Protein AF-0000000087742527 (afdb_homodimer)

Solvent-accessible surface area (backbone atoms only — not comparable to full-atom values): 56349 Å² total; per-residue (Å²): 127,82,75,55,84,71,40,63,59,48,49,51,42,50,50,46,51,50,51,46,53,52,47,48,52,54,43,45,52,48,31,43,51,44,29,52,49,34,41,52,62,40,47,57,54,36,25,46,43,50,27,49,50,53,55,57,61,55,61,76,50,62,66,43,77,45,67,47,99,86,69,42,47,19,33,44,94,41,75,39,49,69,59,50,42,54,51,47,44,52,47,24,70,74,59,66,40,36,42,32,39,27,53,53,53,29,27,70,34,51,58,46,54,39,80,86,79,68,42,63,52,54,67,44,67,64,56,70,68,56,39,50,42,23,42,75,61,63,36,69,46,77,40,80,80,35,72,59,89,88,38,55,23,37,33,21,38,38,52,34,67,34,91,88,63,52,53,54,13,30,31,35,13,31,41,73,41,65,66,56,57,53,50,48,54,50,46,44,49,54,36,50,51,54,44,52,53,52,51,51,55,50,50,54,54,41,51,52,52,41,53,54,49,51,54,52,49,49,50,49,35,51,48,36,41,34,43,47,67,19,36,53,52,68,73,76,59,66,72,48,46,68,36,63,33,65,66,10,50,40,42,44,28,50,50,49,30,50,54,50,48,49,51,51,54,51,52,48,51,53,46,30,51,50,40,34,54,47,16,52,52,37,33,51,45,26,51,52,43,47,53,45,49,52,51,39,51,53,35,40,48,51,41,36,54,38,20,55,52,43,46,51,48,37,51,51,48,51,52,47,51,52,52,44,50,53,39,48,51,52,37,50,53,32,38,52,50,42,53,52,32,38,55,52,27,51,54,25,48,51,51,37,53,51,48,51,51,50,49,53,54,48,50,52,53,49,55,53,51,48,52,51,48,52,52,49,48,52,49,47,50,52,48,41,49,52,40,41,52,36,27,49,49,33,34,51,44,17,51,51,39,27,50,52,17,51,52,42,32,51,54,17,56,72,55,48,86,80,12,52,70,52,27,54,50,19,52,51,43,27,52,46,18,51,51,37,28,52,36,21,51,51,41,42,55,49,36,55,52,47,51,55,50,45,53,52,47,53,52,51,50,53,51,48,52,51,50,50,54,50,47,54,52,52,51,55,53,36,52,54,30,48,51,49,31,53,51,25,45,52,50,43,48,54,35,41,50,51,39,49,53,36,47,53,53,44,52,53,46,50,54,52,49,54,52,45,39,51,51,52,44,51,42,23,51,50,36,39,51,34,33,52,52,36,51,54,40,49,52,54,41,51,54,45,31,51,51,42,32,50,50,17,51,51,39,34,50,50,21,51,52,49,48,59,64,51,62,53,42,42,73,48,83,128,128,79,75,55,76,74,39,63,60,48,51,52,42,50,51,46,51,49,52,46,52,50,48,47,53,52,40,44,53,49,31,43,54,44,29,52,49,35,42,51,60,40,49,57,54,37,26,47,44,50,26,50,48,52,55,57,59,54,61,74,50,61,66,42,75,47,65,49,97,86,67,43,47,22,32,45,94,39,77,40,50,68,58,49,41,53,51,47,43,53,47,24,71,73,61,67,39,37,41,31,37,27,51,53,53,29,28,67,35,52,57,48,56,39,80,88,80,69,40,63,52,55,66,42,68,62,55,69,68,56,39,50,42,22,40,73,60,64,35,68,45,77,40,79,82,37,71,58,89,87,38,53,22,35,34,21,38,38,55,36,68,32,92,87,64,50,53,53,12,29,31,35,13,31,40,74,42,66,65,56,56,53,51,47,53,49,44,45,48,54,34,48,51,56,43,51,54,52,51,49,55,50,50,54,53,41,51,52,53,43,53,54,50,50,53,52,49,50,49,50,34,50,49,36,40,35,43,46,65,19,36,53,53,67,73,76,59,65,72,51,46,67,37,63,33,65,66,10,49,40,42,43,27,49,48,50,29,50,54,51,47,49,52,51,53,51,51,50,51,53,48,29,51,51,40,34,52,48,16,52,51,38,34,52,45,26,52,52,43,48,53,44,48,50,52,38,52,52,36,40,48,51,43,37,54,39,20,54,52,43,44,52,48,39,50,51,47,53,54,48,51,50,53,44,48,53,38,48,50,53,37,51,53,34,37,53,49,41,54,52,33,35,55,52,26,51,54,27,48,52,51,36,52,50,48,50,51,52,48,53,53,50,51,53,53,50,54,53,52,50,50,51,47,53,52,49,50,50,50,47,50,54,49,41,51,51,39,42,51,35,28,50,50,34,32,51,44,17,49,51,40,27,50,52,17,50,52,42,30,51,53,16,59,72,53,47,88,82,12,54,71,52,26,53,51,19,50,51,42,27,53,44,18,50,51,36,28,52,36,22,52,51,41,42,54,51,37,54,51,47,51,54,52,45,52,54,46,54,52,50,51,54,50,48,54,54,51,50,53,51,45,54,54,50,53,54,53,36,50,53,30,48,52,49,32,54,52,24,44,53,50,42,49,54,34,40,50,52,40,49,54,36,45,54,50,43,52,53,46,51,54,52,49,54,53,46,42,52,51,50,45,52,43,24,52,50,36,40,51,33,33,53,51,36,50,54,44,49,52,55,42,49,53,44,31,50,52,43,33,50,49,16,50,51,38,33,50,50,21,50,53,48,48,58,64,52,61,53,42,41,73,48,82,128

Sequence (1148 aa):
MKKSKFSFIGKLCGTALLMLIAMSIIVTAVGVSMVKKAYYDSFAEELHISALQVSEMASQWSGDWSLNSDNELMKGDVAIHDIFQSQLDSLSEKTGISYTVFFQNVRKITTLTDADTGLRMEGTTASEAVTSTVISGGSEYLSTDLEIGGNSWYAYYLPIRNSDGSVVGMIFAGRSTEDVESNLSSAAMKMNAVSAVVLLISFIIGLTMLLVSKKIVKDVVSGLEKLGNGDLSASFDSKNISRKDEFGDIVRSADGLKNKLNEVISATLALSGEVTKSGDSLSTSAQTASHVSTQVAEAVGDISKGAVSQAESVETSASNTNEMGDSIDEIGVSVEDLSSATTQMLTAAKRTVEALDGLMEQNKTVMASMLDIDAQIKATNNAVKKIADASHSITEISSQTNLLSLNASIEAARAGDYGKGFGVVANEIGLLAQQSSTAATTINEIVEDLVTDSTKSMEIIEELNAAFNEQSSQLTSTKSDMDGVVTGVNSVEQNTQTISDKVNMLNSSKAQLIDLIAELSAISQQNAASTEETNASMEELNATFALISNSASDLKDLADSLNQKMNFFQLAAEMKKSKFSFIGKLCGTALLMLIAMSIIVTAVGVSMVKKAYYDSFAEELHISALQVSEMASQWSGDWSLNSDNELMKGDVAIHDIFQSQLDSLSEKTGISYTVFFQNVRKITTLTDADTGLRMEGTTASEAVTSTVISGGSEYLSTDLEIGGNSWYAYYLPIRNSDGSVVGMIFAGRSTEDVESNLSSAAMKMNAVSAVVLLISFIIGLTMLLVSKKIVKDVVSGLEKLGNGDLSASFDSKNISRKDEFGDIVRSADGLKNKLNEVISATLALSGEVTKSGDSLSTSAQTASHVSTQVAEAVGDISKGAVSQAESVETSASNTNEMGDSIDEIGVSVEDLSSATTQMLTAAKRTVEALDGLMEQNKTVMASMLDIDAQIKATNNAVKKIADASHSITEISSQTNLLSLNASIEAARAGDYGKGFGVVANEIGLLAQQSSTAATTINEIVEDLVTDSTKSMEIIEELNAAFNEQSSQLTSTKSDMDGVVTGVNSVEQNTQTISDKVNMLNSSKAQLIDLIAELSAISQQNAASTEETNASMEELNATFALISNSASDLKDLADSLNQKMNFFQLAAE

Organism: Butyrivibrio fibrisolvens (NCBI:txid831)

pLDDT: mean 88.54, std 6.33, range [32.31, 97.75]

Structure (mmCIF, N/CA/C/O backbone):
data_AF-0000000087742527-model_v1
#
loop_
_entity.id
_entity.type
_entity.pdbx_description
1 polymer 'Methyl-accepting chemotaxis protein'
#
loop_
_atom_site.group_PDB
_atom_site.id
_atom_site.type_symbol
_atom_site.label_atom_id
_atom_site.label_alt_id
_atom_site.label_comp_id
_atom_site.label_asym_id
_atom_site.label_entity_id
_atom_site.label_seq_id
_atom_site.pdbx_PDB_ins_code
_atom_site.Cartn_x
_atom_site.Cartn_y
_atom_site.Cartn_z
_atom_site.occupancy
_atom_site.B_iso_or_equiv
_atom_site.auth_seq_id
_atom_site.auth_comp_id
_atom_site.auth_asym_id
_atom_site.auth_atom_id
_atom_site.pdbx_PDB_model_num
ATOM 1 N N . MET A 1 1 ? -2.779 -48.438 -42.188 1 32.31 1 MET A N 1
ATOM 2 C CA . MET A 1 1 ? -2.35 -49.594 -41.406 1 32.31 1 MET A CA 1
ATOM 3 C C . MET A 1 1 ? -2.117 -50.812 -42.312 1 32.31 1 MET A C 1
ATOM 5 O O . MET A 1 1 ? -3.07 -51.406 -42.781 1 32.31 1 MET A O 1
ATOM 9 N N . LYS A 1 2 ? -1.228 -50.781 -43 1 47.94 2 LYS A N 1
ATOM 10 C CA . LYS A 1 2 ? -1.07 -51.781 -44.062 1 47.94 2 LYS A CA 1
ATOM 11 C C . LYS A 1 2 ? -1.032 -53.188 -43.469 1 47.94 2 LYS A C 1
ATOM 13 O O . LYS A 1 2 ? -0.239 -53.5 -42.594 1 47.94 2 LYS A O 1
ATOM 18 N N . LYS A 1 3 ? -2.061 -53.75 -43.656 1 49.91 3 LYS A N 1
ATOM 19 C CA . LYS A 1 3 ? -2.504 -55.094 -43.312 1 49.91 3 LYS A CA 1
ATOM 20 C C . LYS A 1 3 ? -1.356 -56.094 -43.406 1 49.91 3 LYS A C 1
ATOM 22 O O . LYS A 1 3 ? -0.733 -56.219 -44.469 1 49.91 3 LYS A O 1
ATOM 27 N N . SER A 1 4 ? -0.722 -56.375 -42.312 1 52.97 4 SER A N 1
ATOM 28 C CA . SER A 1 4 ? 0.353 -57.344 -42.25 1 52.97 4 SER A CA 1
ATOM 29 C C . SER A 1 4 ? -0.101 -58.688 -42.812 1 52.97 4 SER A C 1
ATOM 31 O O . SER A 1 4 ? -1.117 -59.25 -42.406 1 52.97 4 SER A O 1
ATOM 33 N N . LYS A 1 5 ? 0.289 -59.125 -43.906 1 60.75 5 LYS A N 1
ATOM 34 C CA . LYS A 1 5 ? -0.158 -60.281 -44.656 1 60.75 5 LYS A CA 1
ATOM 35 C C . LYS A 1 5 ? -0.026 -61.562 -43.844 1 60.75 5 LYS A C 1
ATOM 37 O O . LYS A 1 5 ? -1.002 -62.281 -43.688 1 60.75 5 LYS A O 1
ATOM 42 N N . PHE A 1 6 ? 1.29 -62.062 -43.5 1 69.88 6 PHE A N 1
ATOM 43 C CA . PHE A 1 6 ? 1.353 -63.375 -42.875 1 69.88 6 PHE A CA 1
ATOM 44 C C . PHE A 1 6 ? 1.895 -63.281 -41.469 1 69.88 6 PHE A C 1
ATOM 46 O O . PHE A 1 6 ? 2.943 -62.688 -41.25 1 69.88 6 PHE A O 1
ATOM 53 N N . SER A 1 7 ? 1.057 -63.562 -40.375 1 82 7 SER A N 1
ATOM 54 C CA . SER A 1 7 ? 1.409 -63.562 -38.969 1 82 7 SER A CA 1
ATOM 55 C C . SER A 1 7 ? 2.559 -64.5 -38.656 1 82 7 SER A C 1
ATOM 57 O O . SER A 1 7 ? 2.809 -65.438 -39.438 1 82 7 SER A O 1
ATOM 59 N N . PHE A 1 8 ? 3.434 -64.125 -37.688 1 83.62 8 PHE A N 1
ATOM 60 C CA . PHE A 1 8 ? 4.516 -65 -37.281 1 83.62 8 PHE A CA 1
ATOM 61 C C . PHE A 1 8 ? 3.977 -66.375 -36.906 1 83.62 8 PHE A C 1
ATOM 63 O O . PHE A 1 8 ? 4.527 -67.375 -37.312 1 83.62 8 PHE A O 1
ATOM 70 N N . ILE A 1 9 ? 2.895 -66.375 -36.25 1 84.19 9 ILE A N 1
ATOM 71 C CA . ILE A 1 9 ? 2.271 -67.625 -35.844 1 84.19 9 ILE A CA 1
ATOM 72 C C . ILE A 1 9 ? 1.68 -68.375 -37.062 1 84.19 9 ILE A C 1
ATOM 74 O O . ILE A 1 9 ? 1.74 -69.562 -37.156 1 84.19 9 ILE A O 1
ATOM 78 N N . GLY A 1 10 ? 1.244 -67.562 -38 1 83.44 10 GLY A N 1
ATOM 79 C CA . GLY A 1 10 ? 0.763 -68.125 -39.219 1 83.44 10 GLY A CA 1
ATOM 80 C C . GLY A 1 10 ? 1.858 -68.812 -40.031 1 83.44 10 GLY A C 1
ATOM 81 O O . GLY A 1 10 ? 1.666 -69.875 -40.562 1 83.44 10 GLY A O 1
ATOM 82 N N . LYS A 1 11 ? 2.984 -68.25 -40.031 1 85.56 11 LYS A N 1
ATOM 83 C CA . LYS A 1 11 ? 4.125 -68.875 -40.719 1 85.56 11 LYS A CA 1
ATOM 84 C C . LYS A 1 11 ? 4.586 -70.125 -40.031 1 85.56 11 LYS A C 1
ATOM 86 O O . LYS A 1 11 ? 4.953 -71.125 -40.719 1 85.56 11 LYS A O 1
ATOM 91 N N . LEU A 1 12 ? 4.508 -70.062 -38.75 1 86 12 LEU A N 1
ATOM 92 C CA . LEU A 1 12 ? 4.91 -71.25 -38 1 86 12 LEU A CA 1
ATOM 93 C C . LEU A 1 12 ? 3.949 -72.375 -38.25 1 86 12 LEU A C 1
ATOM 95 O O . LEU A 1 12 ? 4.379 -73.5 -38.5 1 86 12 LEU A O 1
ATOM 99 N N . CYS A 1 13 ? 2.682 -72.062 -38.25 1 86.56 13 CYS A N 1
ATOM 100 C CA . CYS A 1 13 ? 1.684 -73.125 -38.5 1 86.56 13 CYS A CA 1
ATOM 101 C C . CYS A 1 13 ? 1.785 -73.625 -39.938 1 86.56 13 CYS A C 1
ATOM 103 O O . CYS A 1 13 ? 1.69 -74.812 -40.188 1 86.56 13 CYS A O 1
ATOM 105 N N . GLY A 1 14 ? 2.076 -72.75 -40.844 1 86.25 14 GLY A N 1
ATOM 106 C CA . GLY A 1 14 ? 2.236 -73.125 -42.25 1 86.25 14 GLY A CA 1
ATOM 107 C C . GLY A 1 14 ? 3.445 -74 -42.5 1 86.25 14 GLY A C 1
ATOM 108 O O . GLY A 1 14 ? 3.355 -75 -43.188 1 86.25 14 GLY A O 1
ATOM 109 N N . THR A 1 15 ? 4.5 -73.688 -41.781 1 87.5 15 THR A N 1
ATOM 110 C CA . THR A 1 15 ? 5.715 -74.5 -41.938 1 87.5 15 THR A CA 1
ATOM 111 C C . THR A 1 15 ? 5.531 -75.875 -41.312 1 87.5 15 THR A C 1
ATOM 113 O O . THR A 1 15 ? 6.004 -76.875 -41.875 1 87.5 15 THR A O 1
ATOM 116 N N . ALA A 1 16 ? 4.832 -75.875 -40.219 1 88.38 16 ALA A N 1
ATOM 117 C CA . ALA A 1 16 ? 4.566 -77.188 -39.562 1 88.38 16 ALA A CA 1
ATOM 118 C C . ALA A 1 16 ? 3.719 -78.062 -40.469 1 88.38 16 ALA A C 1
ATOM 120 O O . ALA A 1 16 ? 4.004 -79.25 -40.625 1 88.38 16 ALA A O 1
ATOM 121 N N . LEU A 1 17 ? 2.748 -77.5 -41.125 1 88.94 17 LEU A N 1
ATOM 122 C CA . LEU A 1 17 ? 1.874 -78.25 -42.031 1 88.94 17 LEU A CA 1
ATOM 123 C C . LEU A 1 17 ? 2.633 -78.75 -43.25 1 88.94 17 LEU A C 1
ATOM 125 O O . LEU A 1 17 ? 2.443 -79.875 -43.688 1 88.94 17 LEU A O 1
ATOM 129 N N . LEU A 1 18 ? 3.504 -77.938 -43.719 1 89.81 18 LEU A N 1
ATOM 130 C CA . LEU A 1 18 ? 4.297 -78.312 -44.875 1 89.81 18 LEU A CA 1
ATOM 131 C C . LEU A 1 18 ? 5.23 -79.5 -44.562 1 89.81 18 LEU A C 1
ATOM 133 O O . LEU A 1 18 ? 5.41 -80.375 -45.406 1 89.81 18 LEU A O 1
ATOM 137 N N . MET A 1 19 ? 5.723 -79.438 -43.406 1 89.06 19 MET A N 1
ATOM 138 C CA . MET A 1 19 ? 6.617 -80.5 -43 1 89.06 19 MET A CA 1
ATOM 139 C C . MET A 1 19 ? 5.848 -81.812 -42.812 1 89.06 19 MET A C 1
ATOM 141 O O . MET A 1 19 ? 6.363 -82.875 -43.125 1 89.06 19 MET A O 1
ATOM 145 N N . LEU A 1 20 ? 4.656 -81.688 -42.406 1 91 20 LEU A N 1
ATOM 146 C CA . LEU A 1 20 ? 3.814 -82.875 -42.25 1 91 20 LEU A CA 1
ATOM 147 C C . LEU A 1 20 ? 3.449 -83.5 -43.594 1 91 20 LEU A C 1
ATOM 149 O O . LEU A 1 20 ? 3.477 -84.688 -43.75 1 91 20 LEU A O 1
ATOM 153 N N . ILE A 1 21 ? 3.211 -82.688 -44.562 1 90.38 21 ILE A N 1
ATOM 154 C CA . ILE A 1 21 ? 2.879 -83.125 -45.906 1 90.38 21 ILE A CA 1
ATOM 155 C C . ILE A 1 21 ? 4.102 -83.75 -46.531 1 90.38 21 ILE A C 1
ATOM 157 O O . ILE A 1 21 ? 3.998 -84.812 -47.125 1 90.38 21 ILE A O 1
ATOM 161 N N . ALA A 1 22 ? 5.242 -83.188 -46.312 1 89.69 22 ALA A N 1
ATOM 162 C CA . ALA A 1 22 ? 6.477 -83.75 -46.875 1 89.69 22 ALA A CA 1
ATOM 163 C C . ALA A 1 22 ? 6.781 -85.125 -46.281 1 89.69 22 ALA A C 1
ATOM 165 O O . ALA A 1 22 ? 7.141 -86.062 -47 1 89.69 22 ALA A O 1
ATOM 166 N N . MET A 1 23 ? 6.52 -85.188 -45.062 1 89.56 23 MET A N 1
ATOM 167 C CA . MET A 1 23 ? 6.758 -86.5 -44.375 1 89.56 23 MET A CA 1
ATOM 168 C C . MET A 1 23 ? 5.816 -87.562 -44.906 1 89.56 23 MET A C 1
ATOM 170 O O . MET A 1 23 ? 6.242 -88.688 -45.188 1 89.56 23 MET A O 1
ATOM 174 N N . SER A 1 24 ? 4.574 -87.188 -45.125 1 88.94 24 SER A N 1
ATOM 175 C CA . SER A 1 24 ? 3.572 -88.125 -45.594 1 88.94 24 SER A CA 1
ATOM 176 C C . SER A 1 24 ? 3.91 -88.625 -47 1 88.94 24 SER A C 1
ATOM 178 O O . SER A 1 24 ? 3.877 -89.812 -47.25 1 88.94 24 SER A O 1
ATOM 180 N N . ILE A 1 25 ? 4.422 -87.812 -47.781 1 88.69 25 ILE A N 1
ATOM 181 C CA . ILE A 1 25 ? 4.707 -88.188 -49.188 1 88.69 25 ILE A CA 1
ATOM 182 C C . ILE A 1 25 ? 5.961 -89.062 -49.25 1 88.69 25 ILE A C 1
ATOM 184 O O . ILE A 1 25 ? 5.969 -90.062 -49.906 1 88.69 25 ILE A O 1
ATOM 188 N N . ILE A 1 26 ? 6.953 -88.688 -48.469 1 89.31 26 ILE A N 1
ATOM 189 C CA . ILE A 1 26 ? 8.242 -89.375 -48.562 1 89.31 26 ILE A CA 1
ATOM 190 C C . ILE A 1 26 ? 8.141 -90.75 -47.938 1 89.31 26 ILE A C 1
ATOM 192 O O . ILE A 1 26 ? 8.594 -91.75 -48.531 1 89.31 26 ILE A O 1
ATOM 196 N N . VAL A 1 27 ? 7.434 -90.875 -46.875 1 88.38 27 VAL A N 1
ATOM 197 C CA . VAL A 1 27 ? 7.344 -92.188 -46.188 1 88.38 27 VAL A CA 1
ATOM 198 C C . VAL A 1 27 ? 6.438 -93.125 -46.969 1 88.38 27 VAL A C 1
ATOM 200 O O . VAL A 1 27 ? 6.715 -94.312 -47.062 1 88.38 27 VAL A O 1
ATOM 203 N N . THR A 1 28 ? 5.422 -92.5 -47.625 1 88.12 28 THR A N 1
ATOM 204 C CA . THR A 1 28 ? 4.531 -93.312 -48.438 1 88.12 28 THR A CA 1
ATOM 205 C C . THR A 1 28 ? 5.258 -93.875 -49.688 1 88.12 28 THR A C 1
ATOM 207 O O . THR A 1 28 ? 5.117 -95 -50.031 1 88.12 28 THR A O 1
ATOM 210 N N . ALA A 1 29 ? 6.102 -93.062 -50.188 1 89 29 ALA A N 1
ATOM 211 C CA . ALA A 1 29 ? 6.855 -93.5 -51.375 1 89 29 ALA A CA 1
ATOM 212 C C . ALA A 1 29 ? 7.832 -94.625 -51.031 1 89 29 ALA A C 1
ATOM 214 O O . ALA A 1 29 ? 7.926 -95.562 -51.781 1 89 29 ALA A O 1
ATOM 215 N N . VAL A 1 30 ? 8.414 -94.438 -49.906 1 88.31 30 VAL A N 1
ATOM 216 C CA . VAL A 1 30 ? 9.359 -95.5 -49.469 1 88.31 30 VAL A CA 1
ATOM 217 C C . VAL A 1 30 ? 8.602 -96.75 -49.094 1 88.31 30 VAL A C 1
ATOM 219 O O . VAL A 1 30 ? 9.016 -97.875 -49.469 1 88.31 30 VAL A O 1
ATOM 222 N N . GLY A 1 31 ? 7.434 -96.562 -48.531 1 84.94 31 GLY A N 1
ATOM 223 C CA . GLY A 1 31 ? 6.613 -97.688 -48.156 1 84.94 31 GLY A CA 1
ATOM 224 C C . GLY A 1 31 ? 6.109 -98.5 -49.344 1 84.94 31 GLY A C 1
ATOM 225 O O . GLY A 1 31 ? 6.219 -99.75 -49.375 1 84.94 31 GLY A O 1
ATOM 226 N N . VAL A 1 32 ? 5.762 -97.812 -50.375 1 87.75 32 VAL A N 1
ATOM 227 C CA . VAL A 1 32 ? 5.227 -98.5 -51.562 1 87.75 32 VAL A CA 1
ATOM 228 C C . VAL A 1 32 ? 6.355 -99.188 -52.344 1 87.75 32 VAL A C 1
ATOM 230 O O . VAL A 1 32 ? 6.18 -100.25 -52.844 1 87.75 32 VAL A O 1
ATOM 233 N N . SER A 1 33 ? 7.492 -98.562 -52.281 1 89.5 33 SER A N 1
ATOM 234 C CA . SER A 1 33 ? 8.648 -99.188 -52.969 1 89.5 33 SER A CA 1
ATOM 235 C C . SER A 1 33 ? 9.07 -100.438 -52.281 1 89.5 33 SER A C 1
ATOM 237 O O . SER A 1 33 ? 9.453 -101.438 -52.969 1 89.5 33 SER A O 1
ATOM 239 N N . MET A 1 34 ? 8.852 -100.438 -51.031 1 87.75 34 MET A N 1
ATOM 240 C CA . MET A 1 34 ? 9.219 -101.688 -50.281 1 87.75 34 MET A CA 1
ATOM 241 C C . MET A 1 34 ? 8.203 -102.812 -50.5 1 87.75 34 MET A C 1
ATOM 243 O O . MET A 1 34 ? 8.57 -103.938 -50.562 1 87.75 34 MET A O 1
ATOM 247 N N . VAL A 1 35 ? 6.992 -102.5 -50.781 1 85.38 35 VAL A N 1
ATOM 248 C CA . VAL A 1 35 ? 5.957 -103.5 -51.094 1 85.38 35 VAL A CA 1
ATOM 249 C C . VAL A 1 35 ? 6.215 -104.062 -52.469 1 85.38 35 VAL A C 1
ATOM 251 O O . VAL A 1 35 ? 6.133 -105.312 -52.656 1 85.38 35 VAL A O 1
ATOM 254 N N . LYS A 1 36 ? 6.645 -103.312 -53.312 1 85.81 36 LYS A N 1
ATOM 255 C CA . LYS A 1 36 ? 6.961 -103.75 -54.688 1 85.81 36 LYS A CA 1
ATOM 256 C C . LYS A 1 36 ? 8.148 -104.688 -54.688 1 85.81 36 LYS A C 1
ATOM 258 O O . LYS A 1 36 ? 8.109 -105.75 -55.344 1 85.81 36 LYS A O 1
ATOM 263 N N . LYS A 1 37 ? 9.078 -104.375 -53.938 1 85.94 37 LYS A N 1
ATOM 264 C CA . LYS A 1 37 ? 10.258 -105.188 -53.844 1 85.94 37 LYS A CA 1
ATOM 265 C C . LYS A 1 37 ? 9.914 -106.562 -53.219 1 85.94 37 LYS A C 1
ATOM 267 O O . LYS A 1 37 ? 10.43 -107.625 -53.656 1 85.94 37 LYS A O 1
ATOM 272 N N . ALA A 1 38 ? 9.016 -106.5 -52.312 1 83.75 38 ALA A N 1
ATOM 273 C CA . ALA A 1 38 ? 8.578 -107.75 -51.656 1 83.75 38 ALA A CA 1
ATOM 274 C C . ALA A 1 38 ? 7.898 -108.688 -52.656 1 83.75 38 ALA A C 1
ATOM 276 O O . ALA A 1 38 ? 8.18 -109.875 -52.688 1 83.75 38 ALA A O 1
ATOM 277 N N . TYR A 1 39 ? 7.148 -108.188 -53.531 1 83.5 39 TYR A N 1
ATOM 278 C CA . TYR A 1 39 ? 6.469 -108.938 -54.562 1 83.5 39 TYR A CA 1
ATOM 279 C C . TYR A 1 39 ? 7.461 -109.5 -55.594 1 83.5 39 TYR A C 1
ATOM 281 O O . TYR A 1 39 ? 7.414 -110.625 -55.969 1 83.5 39 TYR A O 1
ATOM 289 N N . TYR A 1 40 ? 8.375 -108.688 -55.938 1 82.81 40 TYR A N 1
ATOM 290 C CA . TYR A 1 40 ? 9.359 -109.062 -56.969 1 82.81 40 TYR A CA 1
ATOM 291 C C . TYR A 1 40 ? 10.219 -110.25 -56.5 1 82.81 40 TYR A C 1
ATOM 293 O O . TYR A 1 40 ? 10.383 -111.25 -57.219 1 82.81 40 TYR A O 1
ATOM 301 N N . ASP A 1 41 ? 10.688 -110.125 -55.281 1 80 41 ASP A N 1
ATOM 302 C CA . ASP A 1 41 ? 11.547 -111.125 -54.719 1 80 41 ASP A CA 1
ATOM 303 C C . ASP A 1 41 ? 10.797 -112.5 -54.625 1 80 41 ASP A C 1
ATOM 305 O O . ASP A 1 41 ? 11.328 -113.562 -54.969 1 80 41 ASP A O 1
ATOM 309 N N . SER A 1 42 ? 9.555 -112.5 -54.344 1 80.56 42 SER A N 1
ATOM 310 C CA . SER A 1 42 ? 8.75 -113.75 -54.156 1 80.56 42 SER A CA 1
ATOM 311 C C . SER A 1 42 ? 8.352 -114.375 -55.469 1 80.56 42 SER A C 1
ATOM 313 O O . SER A 1 42 ? 8.375 -115.562 -55.594 1 80.56 42 SER A O 1
ATOM 315 N N . PHE A 1 43 ? 8.109 -113.562 -56.469 1 83.12 43 PHE A N 1
ATOM 316 C CA . PHE A 1 43 ? 7.699 -114.062 -57.75 1 83.12 43 PHE A CA 1
ATOM 317 C C . PHE A 1 43 ? 8.875 -114.688 -58.469 1 83.12 43 PHE A C 1
ATOM 319 O O . PHE A 1 43 ? 8.711 -115.688 -59.156 1 83.12 43 PHE A O 1
ATOM 326 N N . ALA A 1 44 ? 10.031 -114.188 -58.344 1 83.19 44 ALA A N 1
ATOM 327 C CA . ALA A 1 44 ? 11.227 -114.75 -58.969 1 83.19 44 ALA A CA 1
ATOM 328 C C . ALA A 1 44 ? 11.438 -116.188 -58.531 1 83.19 44 ALA A C 1
ATOM 330 O O . ALA A 1 44 ? 11.688 -117.125 -59.344 1 83.19 44 ALA A O 1
ATOM 331 N N . GLU A 1 45 ? 11.164 -116.375 -57.312 1 82 45 GLU A N 1
ATOM 332 C CA . GLU A 1 45 ? 11.352 -117.75 -56.781 1 82 45 GLU A CA 1
ATOM 333 C C . GLU A 1 45 ? 10.242 -118.688 -57.219 1 82 45 GLU A C 1
ATOM 335 O O . GLU A 1 45 ? 10.508 -119.812 -57.594 1 82 45 GLU A O 1
ATOM 340 N N . GLU A 1 46 ? 9.078 -118.188 -57.25 1 84.75 46 GLU A N 1
ATOM 341 C CA . GLU A 1 46 ? 7.91 -119 -57.625 1 84.75 46 GLU A CA 1
ATOM 342 C C . GLU A 1 46 ? 8.023 -119.438 -59.094 1 84.75 46 GLU A C 1
ATOM 344 O O . GLU A 1 46 ? 7.812 -120.625 -59.406 1 84.75 46 GLU A O 1
ATOM 349 N N . LEU A 1 47 ? 8.406 -118.688 -59.969 1 89.81 47 LEU A N 1
ATOM 350 C CA . LEU A 1 47 ? 8.484 -118.938 -61.406 1 89.81 47 LEU A CA 1
ATOM 351 C C . LEU A 1 47 ? 9.672 -119.875 -61.688 1 89.81 47 LEU A C 1
ATOM 353 O O . LEU A 1 47 ? 9.594 -120.688 -62.594 1 89.81 47 LEU A O 1
ATOM 357 N N . HIS A 1 48 ? 10.68 -119.75 -60.906 1 88.62 48 HIS A N 1
ATOM 358 C CA . HIS A 1 48 ? 11.812 -120.688 -61.062 1 88.62 48 HIS A CA 1
ATOM 359 C C . HIS A 1 48 ? 11.414 -122.125 -60.75 1 88.62 48 HIS A C 1
ATOM 361 O O . HIS A 1 48 ? 11.703 -123 -61.562 1 88.62 48 HIS A O 1
ATOM 367 N N . ILE A 1 49 ? 10.711 -122.188 -59.781 1 85.75 49 ILE A N 1
ATOM 368 C CA . ILE A 1 49 ? 10.25 -123.5 -59.375 1 85.75 49 ILE A CA 1
ATOM 369 C C . ILE A 1 49 ? 9.297 -124.062 -60.438 1 85.75 49 ILE A C 1
ATOM 371 O O . ILE A 1 49 ? 9.383 -125.25 -60.781 1 85.75 49 ILE A O 1
ATOM 375 N N . SER A 1 50 ? 8.461 -123.25 -60.906 1 89.06 50 SER A N 1
ATOM 376 C CA . SER A 1 50 ? 7.488 -123.688 -61.938 1 89.06 50 SER A CA 1
ATOM 377 C C . SER A 1 50 ? 8.18 -124.125 -63.219 1 89.06 50 SER A C 1
ATOM 379 O O . SER A 1 50 ? 7.789 -125.125 -63.812 1 89.06 50 SER A O 1
ATOM 381 N N . ALA A 1 51 ? 9.18 -123.5 -63.594 1 90.25 51 ALA A N 1
ATOM 382 C CA . ALA A 1 51 ? 9.938 -123.875 -64.75 1 90.25 51 ALA A CA 1
ATOM 383 C C . ALA A 1 51 ? 10.672 -125.188 -64.562 1 90.25 51 ALA A C 1
ATOM 385 O O . ALA A 1 51 ? 10.703 -126 -65.5 1 90.25 51 ALA A O 1
ATOM 386 N N . LEU A 1 52 ? 11.156 -125.375 -63.5 1 86.88 52 LEU A N 1
ATOM 387 C CA . LEU A 1 52 ? 11.844 -126.625 -63.188 1 86.88 52 LEU A CA 1
ATOM 388 C C . LEU A 1 52 ? 10.875 -127.812 -63.219 1 86.88 52 LEU A C 1
ATOM 390 O O . LEU A 1 52 ? 11.242 -128.875 -63.625 1 86.88 52 LEU A O 1
ATOM 394 N N . GLN A 1 53 ? 9.719 -127.562 -62.844 1 85.81 53 GLN A N 1
ATOM 395 C CA . GLN A 1 53 ? 8.688 -128.625 -62.844 1 85.81 53 GLN A CA 1
ATOM 396 C C . GLN A 1 53 ? 8.43 -129.125 -64.25 1 85.81 53 GLN A C 1
ATOM 398 O O . GLN A 1 53 ? 8.352 -130.25 -64.5 1 85.81 53 GLN A O 1
ATOM 403 N N . VAL A 1 54 ? 8.367 -128.25 -65.125 1 89.25 54 VAL A N 1
ATOM 404 C CA . VAL A 1 54 ? 8.133 -128.5 -66.5 1 89.25 54 VAL A CA 1
ATOM 405 C C . VAL A 1 54 ? 9.328 -129.375 -67.062 1 89.25 54 VAL A C 1
ATOM 407 O O . VAL A 1 54 ? 9.164 -130.375 -67.75 1 89.25 54 VAL A O 1
ATOM 410 N N . SER A 1 55 ? 10.469 -129 -66.688 1 87.19 55 SER A N 1
ATOM 411 C CA . SER A 1 55 ? 11.688 -129.625 -67.125 1 87.19 55 SER A CA 1
ATOM 412 C C . SER A 1 55 ? 11.711 -131.125 -66.625 1 87.19 55 SER A C 1
ATOM 414 O O . SER A 1 55 ? 12.078 -132 -67.375 1 87.19 55 SER A O 1
ATOM 416 N N . GLU A 1 56 ? 11.289 -131.25 -65.5 1 82.31 56 GLU A N 1
ATOM 417 C CA . GLU A 1 56 ? 11.25 -132.5 -64.875 1 82.31 56 GLU A CA 1
ATOM 418 C C . GLU A 1 56 ? 10.18 -133.375 -65.562 1 82.31 56 GLU A C 1
ATOM 420 O O . GLU A 1 56 ? 10.383 -134.625 -65.75 1 82.31 56 GLU A O 1
ATOM 425 N N . MET A 1 57 ? 9.141 -132.875 -65.875 1 85.44 57 MET A N 1
ATOM 426 C CA . MET A 1 57 ? 8.07 -133.5 -66.562 1 85.44 57 MET A CA 1
ATOM 427 C C . MET A 1 57 ? 8.531 -134 -67.938 1 85.44 57 MET A C 1
ATOM 429 O O . MET A 1 57 ? 8.18 -135.125 -68.375 1 85.44 57 MET A O 1
ATOM 433 N N . ALA A 1 58 ? 9.297 -133.375 -68.5 1 84.94 58 ALA A N 1
ATOM 434 C CA . ALA A 1 58 ? 9.797 -133.625 -69.812 1 84.94 58 ALA A CA 1
ATOM 435 C C . ALA A 1 58 ? 10.797 -134.875 -69.75 1 84.94 58 ALA A C 1
ATOM 437 O O . ALA A 1 58 ? 11.047 -135.5 -70.75 1 84.94 58 ALA A O 1
ATOM 438 N N . SER A 1 59 ? 11.328 -135 -68.688 1 79.69 59 SER A N 1
ATOM 439 C CA . SER A 1 59 ? 12.336 -136.125 -68.5 1 79.69 59 SER A CA 1
ATOM 440 C C . SER A 1 59 ? 11.711 -137.5 -68.438 1 79.69 59 SER A C 1
ATOM 442 O O . SER A 1 59 ? 12.414 -138.5 -68.438 1 79.69 59 SER A O 1
ATOM 444 N N . GLN A 1 60 ? 10.469 -137.5 -68.5 1 80.31 60 GLN A N 1
ATOM 445 C CA . GLN A 1 60 ? 9.789 -138.75 -68.562 1 80.31 60 GLN A CA 1
ATOM 446 C C . GLN A 1 60 ? 10.062 -139.5 -69.938 1 80.31 60 GLN A C 1
ATOM 448 O O . GLN A 1 60 ? 9.938 -140.75 -70 1 80.31 60 GLN A O 1
ATOM 453 N N . TRP A 1 61 ? 10.32 -138.75 -70.938 1 85.69 61 TRP A N 1
ATOM 454 C CA . TRP A 1 61 ? 10.68 -139.375 -72.188 1 85.69 61 TRP A CA 1
ATOM 455 C C . TRP A 1 61 ? 12.188 -139.25 -72.438 1 85.69 61 TRP A C 1
ATOM 457 O O . TRP A 1 61 ? 12.836 -138.25 -72.125 1 85.69 61 TRP A O 1
ATOM 467 N N . SER A 1 62 ? 12.695 -140.375 -72.938 1 84.19 62 SER A N 1
ATOM 468 C CA . SER A 1 62 ? 14.133 -140.375 -73.188 1 84.19 62 SER A CA 1
ATOM 469 C C . SER A 1 62 ? 14.477 -140 -74.625 1 84.19 62 SER A C 1
ATOM 471 O O . SER A 1 62 ? 13.648 -140 -75.5 1 84.19 62 SER A O 1
ATOM 473 N N . GLY A 1 63 ? 15.609 -139.5 -74.75 1 89.88 63 GLY A N 1
ATOM 474 C CA . GLY A 1 63 ? 16.094 -139.125 -76.125 1 89.88 63 GLY A CA 1
ATOM 475 C C . GLY A 1 63 ? 16.219 -137.625 -76.312 1 89.88 63 GLY A C 1
ATOM 476 O O . GLY A 1 63 ? 15.914 -136.875 -75.375 1 89.88 63 GLY A O 1
ATOM 477 N N . ASP A 1 64 ? 16.75 -137.25 -77.5 1 90.81 64 ASP A N 1
ATOM 478 C CA . ASP A 1 64 ? 17 -135.75 -77.812 1 90.81 64 ASP A CA 1
ATOM 479 C C . ASP A 1 64 ? 15.758 -135.125 -78.375 1 90.81 64 ASP A C 1
ATOM 481 O O . ASP A 1 64 ? 14.898 -135.75 -78.938 1 90.81 64 ASP A O 1
ATOM 485 N N . TRP A 1 65 ? 15.625 -133.875 -78 1 92.44 65 TRP A N 1
ATOM 486 C CA . TRP A 1 65 ? 14.555 -133 -78.562 1 92.44 65 TRP A CA 1
ATOM 487 C C . TRP A 1 65 ? 14.758 -132.75 -80.062 1 92.44 65 TRP A C 1
ATOM 489 O O . TRP A 1 65 ? 15.867 -132.5 -80.562 1 92.44 65 TRP A O 1
ATOM 499 N N . SER A 1 66 ? 13.797 -133.125 -80.875 1 89.12 66 SER A N 1
ATOM 500 C CA . SER A 1 66 ? 13.859 -132.875 -82.312 1 89.12 66 SER A CA 1
ATOM 501 C C . SER A 1 66 ? 12.484 -132.5 -82.875 1 89.12 66 SER A C 1
ATOM 503 O O . SER A 1 66 ? 11.484 -132.625 -82.188 1 89.12 66 SER A O 1
ATOM 505 N N . LEU A 1 67 ? 12.391 -132.125 -84.188 1 90.88 67 LEU A N 1
ATOM 506 C CA . LEU A 1 67 ? 11.133 -131.875 -84.875 1 90.88 67 LEU A CA 1
ATOM 507 C C . LEU A 1 67 ? 10.922 -132.875 -86 1 90.88 67 LEU A C 1
ATOM 509 O O . LEU A 1 67 ? 11.867 -133.25 -86.688 1 90.88 67 LEU A O 1
ATOM 513 N N . ASN A 1 68 ? 9.828 -133.375 -86 1 87.12 68 ASN A N 1
ATOM 514 C CA . ASN A 1 68 ? 9.539 -134.375 -87.062 1 87.12 68 ASN A CA 1
ATOM 515 C C . ASN A 1 68 ? 9.164 -133.625 -88.375 1 87.12 68 ASN A C 1
ATOM 517 O O . ASN A 1 68 ? 9.203 -132.5 -88.438 1 87.12 68 ASN A O 1
ATOM 521 N N . SER A 1 69 ? 8.773 -134.5 -89.438 1 81.88 69 SER A N 1
ATOM 522 C CA . SER A 1 69 ? 8.477 -134 -90.75 1 81.88 69 SER A CA 1
ATOM 523 C C . SER A 1 69 ? 7.258 -133 -90.75 1 81.88 69 SER A C 1
ATOM 525 O O . SER A 1 69 ? 7.141 -132.125 -91.562 1 81.88 69 SER A O 1
ATOM 527 N N . ASP A 1 70 ? 6.336 -133.125 -89.812 1 82.31 70 ASP A N 1
ATOM 528 C CA . ASP A 1 70 ? 5.145 -132.25 -89.688 1 82.31 70 ASP A CA 1
ATOM 529 C C . ASP A 1 70 ? 5.395 -131.125 -88.688 1 82.31 70 ASP A C 1
ATOM 531 O O . ASP A 1 70 ? 4.457 -130.5 -88.25 1 82.31 70 ASP A O 1
ATOM 535 N N . ASN A 1 71 ? 6.539 -131 -88.188 1 86.12 71 ASN A N 1
ATOM 536 C CA . ASN A 1 71 ? 6.98 -129.875 -87.312 1 86.12 71 ASN A CA 1
ATOM 537 C C . ASN A 1 71 ? 6.469 -130.125 -85.875 1 86.12 71 ASN A C 1
ATOM 539 O O . ASN A 1 71 ? 6.227 -129.125 -85.125 1 86.12 71 ASN A O 1
ATOM 543 N N . GLU A 1 72 ? 6.301 -131.375 -85.562 1 88.94 72 GLU A N 1
ATOM 544 C CA . GLU A 1 72 ? 5.871 -131.75 -84.25 1 88.94 72 GLU A CA 1
ATOM 545 C C . GLU A 1 72 ? 7.059 -132 -83.312 1 88.94 72 GLU A C 1
ATOM 547 O O . GLU A 1 72 ? 8.008 -132.75 -83.812 1 88.94 72 GLU A O 1
ATOM 552 N N . LEU A 1 73 ? 6.969 -131.625 -82.062 1 91.38 73 LEU A N 1
ATOM 553 C CA . LEU A 1 73 ? 8.062 -131.875 -81.062 1 91.38 73 LEU A CA 1
ATOM 554 C C . LEU A 1 73 ? 8.219 -133.375 -80.688 1 91.38 73 LEU A C 1
ATOM 556 O O . LEU A 1 73 ? 7.242 -134 -80.375 1 91.38 73 LEU A O 1
ATOM 560 N N . MET A 1 74 ? 9.438 -133.75 -80.938 1 90.31 74 MET A N 1
ATOM 561 C CA . MET A 1 74 ? 9.773 -135.125 -80.625 1 90.31 74 MET A CA 1
ATOM 562 C C . MET A 1 74 ? 10.789 -135.25 -79.438 1 90.31 74 MET A C 1
ATOM 564 O O . MET A 1 74 ? 11.633 -134.375 -79.312 1 90.31 74 MET A O 1
ATOM 568 N N . LYS A 1 75 ? 10.719 -136.125 -78.625 1 91.56 75 LYS A N 1
ATOM 569 C CA . LYS A 1 75 ? 11.742 -136.5 -77.688 1 91.56 75 LYS A CA 1
ATOM 570 C C . LYS A 1 75 ? 12.172 -138 -77.938 1 91.56 75 LYS A C 1
ATOM 572 O O . LYS A 1 75 ? 11.422 -138.875 -77.625 1 91.56 75 LYS A O 1
ATOM 577 N N . GLY A 1 76 ? 13.273 -138 -78.438 1 90.06 76 GLY A N 1
ATOM 578 C CA . GLY A 1 76 ? 13.648 -139.375 -78.938 1 90.06 76 GLY A CA 1
ATOM 579 C C . GLY A 1 76 ? 12.797 -139.875 -80.125 1 90.06 76 GLY A C 1
ATOM 580 O O . GLY A 1 76 ? 12.688 -139.125 -81.125 1 90.06 76 GLY A O 1
ATOM 581 N N . ASP A 1 77 ? 12.102 -141 -79.938 1 85.88 77 ASP A N 1
ATOM 582 C CA . ASP A 1 77 ? 11.305 -141.5 -81 1 85.88 77 ASP A CA 1
ATOM 583 C C . ASP A 1 77 ? 9.812 -141.25 -80.75 1 85.88 77 ASP A C 1
ATOM 585 O O . ASP A 1 77 ? 8.969 -141.875 -81.438 1 85.88 77 ASP A O 1
ATOM 589 N N . VAL A 1 78 ? 9.469 -140.375 -79.812 1 90.25 78 VAL A N 1
ATOM 590 C CA . VAL A 1 78 ? 8.078 -140.25 -79.375 1 90.25 78 VAL A CA 1
ATOM 591 C C . VAL A 1 78 ? 7.621 -138.75 -79.75 1 90.25 78 VAL A C 1
ATOM 593 O O . VAL A 1 78 ? 8.305 -137.875 -79.375 1 90.25 78 VAL A O 1
ATOM 596 N N . ALA A 1 79 ? 6.516 -138.75 -80.438 1 89.62 79 ALA A N 1
ATOM 597 C CA . ALA A 1 79 ? 5.875 -137.5 -80.625 1 89.62 79 ALA A CA 1
ATOM 598 C C . ALA A 1 79 ? 5.141 -137 -79.375 1 89.62 79 ALA A C 1
ATOM 600 O O . ALA A 1 79 ? 4.094 -137.5 -79 1 89.62 79 ALA A O 1
ATOM 601 N N . ILE A 1 80 ? 5.633 -136 -78.812 1 89.5 80 ILE A N 1
ATOM 602 C CA . ILE A 1 80 ? 5.141 -135.75 -77.5 1 89.5 80 ILE A CA 1
ATOM 603 C C . ILE A 1 80 ? 4.211 -134.5 -77.562 1 89.5 80 ILE A C 1
ATOM 605 O O . ILE A 1 80 ? 3.645 -134.125 -76.562 1 89.5 80 ILE A O 1
ATOM 609 N N . HIS A 1 81 ? 4.02 -134 -78.625 1 90.44 81 HIS A N 1
ATOM 610 C CA . HIS A 1 81 ? 3.34 -132.625 -78.75 1 90.44 81 HIS A CA 1
ATOM 611 C C . HIS A 1 81 ? 1.971 -132.75 -78.125 1 90.44 81 HIS A C 1
ATOM 613 O O . HIS A 1 81 ? 1.687 -131.875 -77.25 1 90.44 81 HIS A O 1
ATOM 619 N N . ASP A 1 82 ? 1.194 -133.625 -78.375 1 87.75 82 ASP A N 1
ATOM 620 C CA . ASP A 1 82 ? -0.182 -133.625 -77.938 1 87.75 82 ASP A CA 1
ATOM 621 C C . ASP A 1 82 ? -0.241 -134.125 -76.438 1 87.75 82 ASP A C 1
ATOM 623 O O . ASP A 1 82 ? -0.993 -133.5 -75.625 1 87.75 82 ASP A O 1
ATOM 627 N N . ILE A 1 83 ? 0.564 -134.875 -76.062 1 89.5 83 ILE A N 1
ATOM 628 C CA . ILE A 1 83 ? 0.541 -135.5 -74.75 1 89.5 83 ILE A CA 1
ATOM 629 C C . ILE A 1 83 ? 1.104 -134.375 -73.75 1 89.5 83 ILE A C 1
ATOM 631 O O . ILE A 1 83 ? 0.525 -134.125 -72.688 1 89.5 83 ILE A O 1
ATOM 635 N N . PHE A 1 84 ? 2.113 -133.875 -74.188 1 90.25 84 PHE A N 1
ATOM 636 C CA . PHE A 1 84 ? 2.754 -132.875 -73.312 1 90.25 84 PHE A CA 1
ATOM 637 C C . PHE A 1 84 ? 1.898 -131.625 -73.188 1 90.25 84 PHE A C 1
ATOM 639 O O . PHE A 1 84 ? 1.824 -131 -72.125 1 90.25 84 PHE A O 1
ATOM 646 N N . GLN A 1 85 ? 1.286 -131.25 -74.25 1 92.81 85 GLN A N 1
ATOM 647 C CA . GLN A 1 85 ? 0.366 -130.125 -74.25 1 92.81 85 GLN A CA 1
ATOM 648 C C . GLN A 1 85 ? -0.753 -130.375 -73.188 1 92.81 85 GLN A C 1
ATOM 650 O O . GLN A 1 85 ? -1.069 -129.5 -72.438 1 92.81 85 GLN A O 1
ATOM 655 N N . SER A 1 86 ? -1.259 -131.5 -73.25 1 91.31 86 SER A N 1
ATOM 656 C CA . SER A 1 86 ? -2.342 -131.875 -72.312 1 91.31 86 SER A CA 1
ATOM 657 C C . SER A 1 86 ? -1.858 -131.875 -70.875 1 91.31 86 SER A C 1
ATOM 659 O O . SER A 1 86 ? -2.568 -131.375 -70 1 91.31 86 SER A O 1
ATOM 661 N N . GLN A 1 87 ? -0.685 -132.25 -70.688 1 89.44 87 GLN A N 1
ATOM 662 C CA . GLN A 1 87 ? -0.114 -132.25 -69.375 1 89.44 87 GLN A CA 1
ATOM 663 C C . GLN A 1 87 ? 0.143 -130.75 -68.875 1 89.44 87 GLN A C 1
ATOM 665 O O . GLN A 1 87 ? -0.14 -130.5 -67.688 1 89.44 87 GLN A O 1
ATOM 670 N N . LEU A 1 88 ? 0.622 -130.125 -69.75 1 92.94 88 LEU A N 1
ATOM 671 C CA . LEU A 1 88 ? 0.911 -128.625 -69.375 1 92.94 88 LEU A CA 1
ATOM 672 C C . LEU A 1 88 ? -0.377 -127.875 -69.188 1 92.94 88 LEU A C 1
ATOM 674 O O . LEU A 1 88 ? -0.439 -127 -68.312 1 92.94 88 LEU A O 1
ATOM 678 N N . ASP A 1 89 ? -1.338 -128.125 -69.875 1 92.12 89 ASP A N 1
ATOM 679 C CA . ASP A 1 89 ? -2.633 -127.5 -69.688 1 92.12 89 ASP A CA 1
ATOM 680 C C . ASP A 1 89 ? -3.207 -127.875 -68.312 1 92.12 89 ASP A C 1
ATOM 682 O O . ASP A 1 89 ? -3.719 -127 -67.562 1 92.12 89 ASP A O 1
ATOM 686 N N . SER A 1 90 ? -3.059 -129.125 -68 1 90.06 90 SER A N 1
ATOM 687 C CA . SER A 1 90 ? -3.533 -129.5 -66.688 1 90.06 90 SER A CA 1
ATOM 688 C C . SER A 1 90 ? -2.74 -128.875 -65.562 1 90.06 90 SER A C 1
ATOM 690 O O . SER A 1 90 ? -3.316 -128.375 -64.562 1 90.06 90 SER A O 1
ATOM 692 N N . LEU A 1 91 ? -1.533 -128.75 -65.75 1 88.25 91 LEU A N 1
ATOM 693 C CA . LEU A 1 91 ? -0.671 -128.125 -64.812 1 88.25 91 LEU A CA 1
ATOM 694 C C . LEU A 1 91 ? -1 -126.625 -64.625 1 88.25 91 LEU A C 1
ATOM 696 O O . LEU A 1 91 ? -1.062 -126.125 -63.531 1 88.25 91 LEU A O 1
ATOM 700 N N . SER A 1 92 ? -1.133 -126.062 -65.688 1 92.5 92 SER A N 1
ATOM 701 C CA . SER A 1 92 ? -1.471 -124.625 -65.688 1 92.5 92 SER A CA 1
ATOM 702 C C . SER A 1 92 ? -2.793 -124.375 -65 1 92.5 92 SER A C 1
ATOM 704 O O . SER A 1 92 ? -2.93 -123.375 -64.25 1 92.5 92 SER A O 1
ATOM 706 N N . GLU A 1 93 ? -3.729 -125.188 -65.188 1 90.06 93 GLU A N 1
ATOM 707 C CA . GLU A 1 93 ? -5.027 -125.062 -64.5 1 90.06 93 GLU A CA 1
ATOM 708 C C . GLU A 1 93 ? -4.906 -125.25 -63 1 90.06 93 GLU A C 1
ATOM 710 O O . GLU A 1 93 ? -5.57 -124.5 -62.25 1 90.06 93 GLU A O 1
ATOM 715 N N . LYS A 1 94 ? -3.982 -126.062 -62.625 1 84.88 94 LYS A N 1
ATOM 716 C CA . LYS A 1 94 ? -3.836 -126.312 -61.188 1 84.88 94 LYS A CA 1
ATOM 717 C C . LYS A 1 94 ? -3.014 -125.25 -60.5 1 84.88 94 LYS A C 1
ATOM 719 O O . LYS A 1 94 ? -3.246 -124.938 -59.312 1 84.88 94 LYS A O 1
ATOM 724 N N . THR A 1 95 ? -2.059 -124.688 -61.219 1 85.38 95 THR A N 1
ATOM 725 C CA . THR A 1 95 ? -1.104 -123.75 -60.562 1 85.38 95 THR A CA 1
ATOM 726 C C . THR A 1 95 ? -1.438 -122.312 -60.844 1 85.38 95 THR A C 1
ATOM 728 O O . THR A 1 95 ? -1.006 -121.438 -60.125 1 85.38 95 THR A O 1
ATOM 731 N N . GLY A 1 96 ? -2.158 -122.125 -61.875 1 84.31 96 GLY A N 1
ATOM 732 C CA . GLY A 1 96 ? -2.42 -120.75 -62.312 1 84.31 96 GLY A CA 1
ATOM 733 C C . GLY A 1 96 ? -1.252 -120.125 -63.062 1 84.31 96 GLY A C 1
ATOM 734 O O . GLY A 1 96 ? -1.3 -119 -63.406 1 84.31 96 GLY A O 1
ATOM 735 N N . ILE A 1 97 ? -0.154 -120.812 -63.312 1 91.19 97 ILE A N 1
ATOM 736 C CA . ILE A 1 97 ? 1.038 -120.375 -64 1 91.19 97 ILE A CA 1
ATOM 737 C C . ILE A 1 97 ? 0.938 -120.812 -65.5 1 91.19 97 ILE A C 1
ATOM 739 O O . ILE A 1 97 ? 0.364 -121.875 -65.812 1 91.19 97 ILE A O 1
ATOM 743 N N . SER A 1 98 ? 1.434 -120.062 -66.375 1 92.94 98 SER A N 1
ATOM 744 C CA . SER A 1 98 ? 1.468 -120.438 -67.75 1 92.94 98 SER A CA 1
ATOM 745 C C . SER A 1 98 ? 2.818 -121.062 -68.125 1 92.94 98 SER A C 1
ATOM 747 O O . SER A 1 98 ? 3.861 -120.562 -67.688 1 92.94 98 SER A O 1
ATOM 749 N N . TYR A 1 99 ? 2.695 -122 -69 1 93.75 99 TYR A N 1
ATOM 750 C CA . TYR A 1 99 ? 3.906 -122.688 -69.375 1 93.75 99 TYR A CA 1
ATOM 751 C C . TYR A 1 99 ? 4.07 -122.75 -70.938 1 93.75 99 TYR A C 1
ATOM 753 O O . TYR A 1 99 ? 3.084 -122.812 -71.625 1 93.75 99 TYR A O 1
ATOM 761 N N . THR A 1 100 ? 5.281 -122.688 -71.312 1 94.06 100 THR A N 1
ATOM 762 C CA . THR A 1 100 ? 5.613 -122.812 -72.688 1 94.06 100 THR A CA 1
ATOM 763 C C . THR A 1 100 ? 6.898 -123.625 -72.875 1 94.06 100 THR A C 1
ATOM 765 O O . THR A 1 100 ? 7.836 -123.5 -72.125 1 94.06 100 THR A O 1
ATOM 768 N N . VAL A 1 101 ? 6.844 -124.438 -73.938 1 93.94 101 VAL A N 1
ATOM 769 C CA . VAL A 1 101 ? 8.062 -125.062 -74.375 1 93.94 101 VAL A CA 1
ATOM 770 C C . VAL A 1 101 ? 8.445 -124.562 -75.75 1 93.94 101 VAL A C 1
ATOM 772 O O . VAL A 1 101 ? 7.691 -124.75 -76.75 1 93.94 101 VAL A O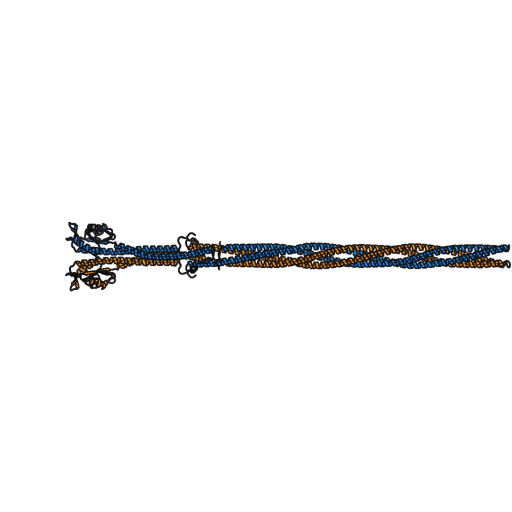 1
ATOM 775 N N . PHE A 1 102 ? 9.578 -124.125 -75.75 1 94.25 102 PHE A N 1
ATOM 776 C CA . PHE A 1 102 ? 10.109 -123.562 -77 1 94.25 102 PHE A CA 1
ATOM 777 C C . PHE A 1 102 ? 11.062 -124.562 -77.688 1 94.25 102 PHE A C 1
ATOM 779 O O . PHE A 1 102 ? 11.852 -125.188 -77 1 94.25 102 PHE A O 1
ATOM 786 N N . PHE A 1 103 ? 10.906 -124.688 -78.938 1 93.62 103 PHE A N 1
ATOM 787 C CA . PHE A 1 103 ? 11.992 -125.25 -79.75 1 93.62 103 PHE A CA 1
ATOM 788 C C . PHE A 1 103 ? 12.719 -124.125 -80.5 1 93.62 103 PHE A C 1
ATOM 790 O O . PHE A 1 103 ? 12.102 -123.438 -81.25 1 93.62 103 PHE A O 1
ATOM 797 N N . GLN A 1 104 ? 14.008 -123.938 -80.188 1 91.44 104 GLN A N 1
ATOM 798 C CA . GLN A 1 104 ? 14.688 -122.75 -80.562 1 91.44 104 GLN A CA 1
ATOM 799 C C . GLN A 1 104 ? 13.945 -121.5 -80 1 91.44 104 GLN A C 1
ATOM 801 O O . GLN A 1 104 ? 13.711 -121.438 -78.812 1 91.44 104 GLN A O 1
ATOM 806 N N . ASN A 1 105 ? 13.492 -120.625 -80.875 1 92.06 105 ASN A N 1
ATOM 807 C CA . ASN A 1 105 ? 12.828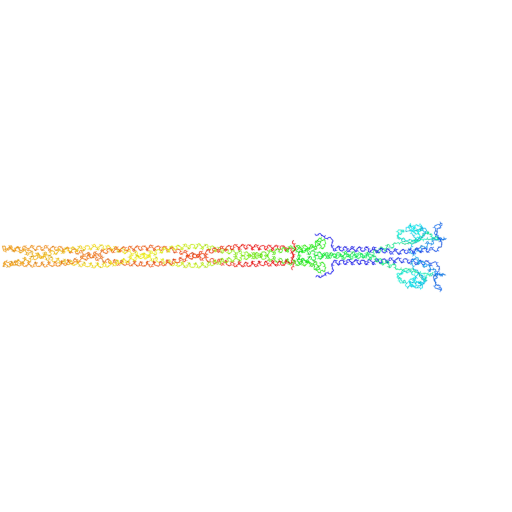 -119.438 -80.312 1 92.06 105 ASN A CA 1
ATOM 808 C C . ASN A 1 105 ? 11.344 -119.438 -80.688 1 92.06 105 ASN A C 1
ATOM 810 O O . ASN A 1 105 ? 10.664 -118.438 -80.5 1 92.06 105 ASN A O 1
ATOM 814 N N . VAL A 1 106 ? 10.852 -120.625 -81 1 92.25 106 VAL A N 1
ATOM 815 C CA . VAL A 1 106 ? 9.453 -120.688 -81.438 1 92.25 106 VAL A CA 1
ATOM 816 C C . VAL A 1 106 ? 8.664 -121.562 -80.438 1 92.25 106 VAL A C 1
ATOM 818 O O . VAL A 1 106 ? 9.102 -122.625 -80 1 92.25 106 VAL A O 1
ATOM 821 N N . ARG A 1 107 ? 7.496 -121 -80 1 95.5 107 ARG A N 1
ATOM 822 C CA . ARG A 1 107 ? 6.609 -121.75 -79.125 1 95.5 107 ARG A CA 1
ATOM 823 C C . ARG A 1 107 ? 6.031 -123 -79.812 1 95.5 107 ARG A C 1
ATOM 825 O O . ARG A 1 107 ? 5.289 -122.875 -80.75 1 95.5 107 ARG A O 1
ATOM 832 N N . LYS A 1 108 ? 6.371 -124.062 -79.375 1 94.56 108 LYS A N 1
ATOM 833 C CA . LYS A 1 108 ? 5.848 -125.312 -79.938 1 94.56 108 LYS A CA 1
ATOM 834 C C . LYS A 1 108 ? 4.684 -125.875 -79.062 1 94.56 108 LYS A C 1
ATOM 836 O O . LYS A 1 108 ? 3.688 -126.312 -79.625 1 94.56 108 LYS A O 1
ATOM 841 N N . ILE A 1 109 ? 4.812 -125.688 -77.75 1 94.44 109 ILE A N 1
ATOM 842 C CA . ILE A 1 109 ? 3.762 -126.062 -76.812 1 94.44 109 ILE A CA 1
ATOM 843 C C . ILE A 1 109 ? 3.543 -124.875 -75.875 1 94.44 109 ILE A C 1
ATOM 845 O O . ILE A 1 109 ? 4.5 -124.312 -75.312 1 94.44 109 ILE A O 1
ATOM 849 N N . THR A 1 110 ? 2.352 -124.438 -75.688 1 93.31 110 THR A N 1
ATOM 850 C CA . THR A 1 110 ? 2.121 -123.312 -74.75 1 93.31 110 THR A CA 1
ATOM 851 C C . THR A 1 110 ? 0.705 -123.375 -74.188 1 93.31 110 THR A C 1
ATOM 853 O O . THR A 1 110 ? -0.237 -123.75 -74.938 1 93.31 110 THR A O 1
ATOM 856 N N . THR A 1 111 ? 0.633 -122.938 -73 1 93.56 111 THR A N 1
ATOM 857 C CA . THR A 1 111 ? -0.674 -122.812 -72.375 1 93.56 111 THR A CA 1
ATOM 858 C C . THR A 1 111 ? -1.222 -121.375 -72.5 1 93.56 111 THR A C 1
ATOM 860 O O . THR A 1 111 ? -2.355 -121.125 -72.125 1 93.56 111 THR A O 1
ATOM 863 N N . LEU A 1 112 ? -0.403 -120.625 -73.125 1 91.31 112 LEU A N 1
ATOM 864 C CA . LEU A 1 112 ? -0.795 -119.25 -73.312 1 91.31 112 LEU A CA 1
ATOM 865 C C . LEU A 1 112 ? -1.789 -119.125 -74.5 1 91.31 112 LEU A C 1
ATOM 867 O O . LEU A 1 112 ? -1.638 -119.812 -75.5 1 91.31 112 LEU A O 1
ATOM 871 N N . THR A 1 113 ? -2.863 -118.375 -74.312 1 89.38 113 THR A N 1
ATOM 872 C CA . THR A 1 113 ? -3.846 -118.062 -75.312 1 89.38 113 THR A CA 1
ATOM 873 C C . THR A 1 113 ? -3.916 -116.562 -75.625 1 89.38 113 THR A C 1
ATOM 875 O O . THR A 1 113 ? -3.691 -115.75 -74.75 1 89.38 113 THR A O 1
ATOM 878 N N . ASP A 1 114 ? -4.098 -116.188 -76.812 1 82.94 114 ASP A N 1
ATOM 879 C CA . ASP A 1 114 ? -4.266 -114.812 -77.25 1 82.94 114 ASP A CA 1
ATOM 880 C C . ASP A 1 114 ? -5.566 -114.25 -76.688 1 82.94 114 ASP A C 1
ATOM 882 O O . ASP A 1 114 ? -6.637 -114.812 -76.875 1 82.94 114 ASP A O 1
ATOM 886 N N . ALA A 1 115 ? -5.535 -113.188 -76 1 78.69 115 ALA A N 1
ATOM 887 C CA . ALA A 1 115 ? -6.703 -112.625 -75.375 1 78.69 115 ALA A CA 1
ATOM 888 C C . ALA A 1 115 ? -7.734 -112.188 -76.375 1 78.69 115 ALA A C 1
ATOM 890 O O . ALA A 1 115 ? -8.938 -112.188 -76.125 1 78.69 115 ALA A O 1
ATOM 891 N N . ASP A 1 116 ? -7.348 -111.875 -77.688 1 76.62 116 ASP A N 1
ATOM 892 C CA . ASP A 1 116 ? -8.227 -111.375 -78.688 1 76.62 116 ASP A CA 1
ATOM 893 C C . ASP A 1 116 ? -8.859 -112.5 -79.5 1 76.62 116 ASP A C 1
ATOM 895 O O . ASP A 1 116 ? -10.062 -112.5 -79.75 1 76.62 116 ASP A O 1
ATOM 899 N N . THR A 1 117 ? -8.094 -113.625 -79.875 1 80.06 117 THR A N 1
ATOM 900 C CA . THR A 1 117 ? -8.547 -114.625 -80.812 1 80.06 117 THR A CA 1
ATOM 901 C C . THR A 1 117 ? -8.953 -115.938 -80.062 1 80.06 117 THR A C 1
ATOM 903 O O . THR A 1 117 ? -9.656 -116.75 -80.562 1 80.06 117 THR A O 1
ATOM 906 N N . GLY A 1 118 ? -8.547 -116.062 -78.812 1 82.38 118 GLY A N 1
ATOM 907 C CA . GLY A 1 118 ? -8.805 -117.25 -78.062 1 82.38 118 GLY A CA 1
ATOM 908 C C . GLY A 1 118 ? -7.969 -118.438 -78.5 1 82.38 118 GLY A C 1
ATOM 909 O O . GLY A 1 118 ? -8.109 -119.5 -77.938 1 82.38 118 GLY A O 1
ATOM 910 N N . LEU A 1 119 ? -7.121 -118.312 -79.375 1 88.25 119 LEU A N 1
ATOM 911 C CA . LEU A 1 119 ? -6.293 -119.375 -79.875 1 88.25 119 LEU A CA 1
ATOM 912 C C . LEU A 1 119 ? -4.973 -119.438 -79.125 1 88.25 119 LEU A C 1
ATOM 914 O O . LEU A 1 119 ? -4.512 -118.438 -78.562 1 88.25 119 LEU A O 1
ATOM 918 N N . ARG A 1 120 ? -4.449 -120.688 -79.188 1 89.56 120 ARG A N 1
ATOM 919 C CA . ARG A 1 120 ? -3.166 -120.938 -78.5 1 89.56 120 ARG A CA 1
ATOM 920 C C . ARG A 1 120 ? -2.049 -120.188 -79.25 1 89.56 120 ARG A C 1
ATOM 922 O O . ARG A 1 120 ? -2.006 -120.125 -80.438 1 89.56 120 ARG A O 1
ATOM 929 N N . MET A 1 121 ? -1.11 -119.625 -78.5 1 90.88 121 MET A N 1
ATOM 930 C CA . MET A 1 121 ? -0.028 -118.812 -79.062 1 90.88 121 MET A CA 1
ATOM 931 C C . MET A 1 121 ? 1.093 -119.75 -79.625 1 90.88 121 MET A C 1
ATOM 933 O O . MET A 1 121 ? 2.27 -119.375 -79.5 1 90.88 121 MET A O 1
ATOM 937 N N . GLU A 1 122 ? 0.686 -120.688 -80.062 1 89.31 122 GLU A N 1
ATOM 938 C CA . GLU A 1 122 ? 1.644 -121.625 -80.688 1 89.31 122 GLU A CA 1
ATOM 939 C C . GLU A 1 122 ? 2.217 -121 -82 1 89.31 122 GLU A C 1
ATOM 941 O O . GLU A 1 122 ? 1.485 -120.438 -82.75 1 89.31 122 GLU A O 1
ATOM 946 N N . GLY A 1 123 ? 3.48 -121.125 -82.125 1 89.12 123 GLY A N 1
ATOM 947 C CA . GLY A 1 123 ? 4.125 -120.625 -83.312 1 89.12 123 GLY A CA 1
ATOM 948 C C . GLY A 1 123 ? 4.711 -119.25 -83.188 1 89.12 123 GLY A C 1
ATOM 949 O O . GLY A 1 123 ? 5.43 -118.75 -84.062 1 89.12 123 GLY A O 1
ATOM 950 N N . THR A 1 124 ? 4.465 -118.562 -82.125 1 89.62 124 THR A N 1
ATOM 951 C CA . THR A 1 124 ? 5.031 -117.25 -81.875 1 89.62 124 THR A CA 1
ATOM 952 C C . THR A 1 124 ? 6.461 -117.375 -81.312 1 89.62 124 THR A C 1
ATOM 954 O O . THR A 1 124 ? 6.871 -118.438 -80.875 1 89.62 124 THR A O 1
ATOM 957 N N . THR A 1 125 ? 7.254 -116.25 -81.5 1 91.88 125 THR A N 1
ATOM 958 C CA . THR A 1 125 ? 8.672 -116.312 -81.125 1 91.88 125 THR A CA 1
ATOM 959 C C . THR A 1 125 ? 8.93 -115.5 -79.875 1 91.88 125 THR A C 1
ATOM 961 O O . THR A 1 125 ? 8.18 -114.625 -79.5 1 91.88 125 THR A O 1
ATOM 964 N N . ALA A 1 126 ? 9.867 -116 -79.125 1 90.69 126 ALA A N 1
ATOM 965 C CA . ALA A 1 126 ? 10.312 -115.312 -77.875 1 90.69 126 ALA A CA 1
ATOM 966 C C . ALA A 1 126 ? 11.086 -114 -78.25 1 90.69 126 ALA A C 1
ATOM 968 O O . ALA A 1 126 ? 11.57 -113.875 -79.375 1 90.69 126 ALA A O 1
ATOM 969 N N . SER A 1 127 ? 11.156 -113.062 -77.438 1 87.5 127 SER A N 1
ATOM 970 C CA . SER A 1 127 ? 11.875 -111.812 -77.625 1 87.5 127 SER A CA 1
ATOM 971 C C . SER A 1 127 ? 13.367 -112.062 -77.875 1 87.5 127 SER A C 1
ATOM 973 O O . SER A 1 127 ? 13.898 -113.062 -77.438 1 87.5 127 SER A O 1
ATOM 975 N N . GLU A 1 128 ? 14.102 -111.125 -78.562 1 87.94 128 GLU A N 1
ATOM 976 C CA . GLU A 1 128 ? 15.523 -111.188 -78.875 1 87.94 128 GLU A CA 1
ATOM 977 C C . GLU A 1 128 ? 16.375 -111.312 -77.625 1 87.94 128 GLU A C 1
ATOM 979 O O . GLU A 1 128 ? 17.359 -112 -77.562 1 87.94 128 GLU A O 1
ATOM 984 N N . ALA A 1 129 ? 15.93 -110.625 -76.625 1 87.81 129 ALA A N 1
ATOM 985 C CA . ALA A 1 129 ? 16.672 -110.625 -75.375 1 87.81 129 ALA A CA 1
ATOM 986 C C . ALA A 1 129 ? 16.656 -112 -74.75 1 87.81 129 ALA A C 1
ATOM 988 O O . ALA A 1 129 ? 17.688 -112.438 -74.25 1 87.81 129 ALA A O 1
ATOM 989 N N . VAL A 1 130 ? 15.555 -112.562 -74.688 1 90.81 130 VAL A N 1
ATOM 990 C CA . VAL A 1 130 ? 15.391 -113.875 -74.062 1 90.81 130 VAL A CA 1
ATOM 991 C C . VAL A 1 130 ? 16.156 -114.938 -74.875 1 90.81 130 VAL A C 1
ATOM 993 O O . VAL A 1 130 ? 16.875 -115.75 -74.312 1 90.81 130 VAL A O 1
ATOM 996 N N . THR A 1 131 ? 16.047 -114.812 -76.25 1 91.81 131 THR A N 1
ATOM 997 C CA . THR A 1 131 ? 16.656 -115.812 -77.125 1 91.81 131 THR A CA 1
ATOM 998 C C . THR A 1 131 ? 18.188 -115.75 -77 1 91.81 131 THR A C 1
ATOM 1000 O O . THR A 1 131 ? 18.844 -116.75 -76.938 1 91.81 131 THR A O 1
ATOM 1003 N N . SER A 1 132 ? 18.672 -114.562 -77 1 92.12 132 SER A N 1
ATOM 1004 C CA . SER A 1 132 ? 20.125 -114.375 -76.875 1 92.12 132 SER A CA 1
ATOM 1005 C C . SER A 1 132 ? 20.656 -114.875 -75.562 1 92.12 132 SER A C 1
ATOM 1007 O O . SER A 1 132 ? 21.719 -115.5 -75.5 1 92.12 132 SER A O 1
ATOM 1009 N N . THR A 1 133 ? 19.906 -114.75 -74.438 1 91.56 133 THR A N 1
ATOM 1010 C CA . THR A 1 133 ? 20.375 -115.125 -73.125 1 91.56 133 THR A CA 1
ATOM 1011 C C . THR A 1 133 ? 20.203 -116.625 -72.875 1 91.56 133 THR A C 1
ATOM 1013 O O . THR A 1 133 ? 21.109 -117.25 -72.375 1 91.56 133 THR A O 1
ATOM 1016 N N . VAL A 1 134 ? 19.078 -117.125 -73.25 1 93.31 134 VAL A N 1
ATOM 1017 C CA . VAL A 1 134 ? 18.734 -118.5 -72.875 1 93.31 134 VAL A CA 1
ATOM 1018 C C . VAL A 1 134 ? 19.234 -119.438 -73.938 1 93.31 134 VAL A C 1
ATOM 1020 O O . VAL A 1 134 ? 19.891 -120.438 -73.625 1 93.31 134 VAL A O 1
ATOM 1023 N N . ILE A 1 135 ? 19.016 -119.188 -75.188 1 91.06 135 ILE A N 1
ATOM 1024 C CA . ILE A 1 135 ? 19.344 -120.125 -76.25 1 91.06 135 ILE A CA 1
ATOM 1025 C C . ILE A 1 135 ? 20.828 -120 -76.625 1 91.06 135 ILE A C 1
ATOM 1027 O O . ILE A 1 135 ? 21.562 -121 -76.625 1 91.06 135 ILE A O 1
ATOM 1031 N N . SER A 1 136 ? 21.25 -118.812 -77 1 89.94 136 SER A N 1
ATOM 1032 C CA . SER A 1 136 ? 22.641 -118.625 -77.375 1 89.94 136 SER A CA 1
ATOM 1033 C C . SER A 1 136 ? 23.578 -118.688 -76.188 1 89.94 136 SER A C 1
ATOM 1035 O O . SER A 1 136 ? 24.688 -119.188 -76.25 1 89.94 136 SER A O 1
ATOM 1037 N N . GLY A 1 137 ? 23.156 -118.188 -75.062 1 88.38 137 GLY A N 1
ATOM 1038 C CA . GLY A 1 137 ? 24.016 -118.062 -73.938 1 88.38 137 GLY A CA 1
ATOM 1039 C C . GLY A 1 137 ? 23.953 -119.25 -73 1 88.38 137 GLY A C 1
ATOM 1040 O O . GLY A 1 137 ? 24.828 -119.5 -72.188 1 88.38 137 GLY A O 1
ATOM 1041 N N . GLY A 1 138 ? 22.812 -119.938 -73 1 88.56 138 GLY A N 1
ATOM 1042 C CA . GLY A 1 138 ? 22.641 -121.188 -72.188 1 88.56 138 GLY A CA 1
ATOM 1043 C C . GLY A 1 138 ? 22.312 -120.875 -70.75 1 88.56 138 GLY A C 1
ATOM 1044 O O . GLY A 1 138 ? 22.484 -121.75 -69.875 1 88.56 138 GLY A O 1
ATOM 1045 N N . SER A 1 139 ? 21.906 -119.688 -70.438 1 91.94 139 SER A N 1
ATOM 1046 C CA . SER A 1 139 ? 21.656 -119.25 -69 1 91.94 139 SER A CA 1
ATOM 1047 C C . SER A 1 139 ? 20.156 -119.062 -68.75 1 91.94 139 SER A C 1
ATOM 1049 O O . SER A 1 139 ? 19.391 -118.812 -69.688 1 91.94 139 SER A O 1
ATOM 1051 N N . GLU A 1 140 ? 19.734 -119.25 -67.562 1 91.62 140 GLU A N 1
ATOM 1052 C CA . GLU A 1 140 ? 18.375 -118.938 -67.125 1 91.62 140 GLU A CA 1
ATOM 1053 C C . GLU A 1 140 ? 18.109 -117.438 -67.188 1 91.62 140 GLU A C 1
ATOM 1055 O O . GLU A 1 140 ? 19.031 -116.625 -67.125 1 91.62 140 GLU A O 1
ATOM 1060 N N . TYR A 1 141 ? 16.859 -117.062 -67.25 1 90.81 141 TYR A N 1
ATOM 1061 C CA . TYR A 1 141 ? 16.5 -115.625 -67.375 1 90.81 141 TYR A CA 1
ATOM 1062 C C . TYR A 1 141 ? 15.172 -115.375 -66.688 1 90.81 141 TYR A C 1
ATOM 1064 O O . TYR A 1 141 ? 14.188 -116.062 -66.938 1 90.81 141 TYR A O 1
ATOM 1072 N N . LEU A 1 142 ? 15.273 -114.375 -65.812 1 89.38 142 LEU A N 1
ATOM 1073 C CA . LEU A 1 142 ? 14.062 -113.875 -65.188 1 89.38 142 LEU A CA 1
ATOM 1074 C C . LEU A 1 142 ? 13.641 -112.562 -65.812 1 89.38 142 LEU A C 1
ATOM 1076 O O . LEU A 1 142 ? 14.398 -111.562 -65.812 1 89.38 142 LEU A O 1
ATOM 1080 N N . SER A 1 143 ? 12.5 -112.438 -66.438 1 88 143 SER A N 1
ATOM 1081 C CA . SER A 1 143 ? 11.961 -111.25 -67 1 88 143 SER A CA 1
ATOM 1082 C C . SER A 1 143 ? 10.891 -110.625 -66.125 1 88 143 SER A C 1
ATOM 1084 O O . SER A 1 143 ? 9.891 -111.25 -65.812 1 88 143 SER A O 1
ATOM 1086 N N . THR A 1 144 ? 11.18 -109.375 -65.75 1 82 144 THR A N 1
ATOM 1087 C CA . THR A 1 144 ? 10.234 -108.688 -64.875 1 82 144 THR A CA 1
ATOM 1088 C C . THR A 1 144 ? 9.43 -107.625 -65.688 1 82 144 THR A C 1
ATOM 1090 O O . THR A 1 144 ? 8.555 -107 -65.125 1 82 144 THR A O 1
ATOM 1093 N N . ASP A 1 145 ? 9.641 -107.5 -66.875 1 80.38 145 ASP A N 1
ATOM 1094 C CA . ASP A 1 145 ? 8.961 -106.5 -67.688 1 80.38 145 ASP A CA 1
ATOM 1095 C C . ASP A 1 145 ? 8.453 -107.125 -69 1 80.38 145 ASP A C 1
ATOM 1097 O O . ASP A 1 145 ? 8.617 -106.5 -70.062 1 80.38 145 ASP A O 1
ATOM 1101 N N . LEU A 1 146 ? 7.832 -108.25 -68.875 1 85 146 LEU A N 1
ATOM 1102 C CA . LEU A 1 146 ? 7.297 -108.938 -70.062 1 85 146 LEU A CA 1
ATOM 1103 C C . LEU A 1 146 ? 5.84 -108.562 -70.25 1 85 146 LEU A C 1
ATOM 1105 O O . LEU A 1 146 ? 5.062 -108.438 -69.312 1 85 146 LEU A O 1
ATOM 1109 N N . GLU A 1 147 ? 5.539 -108.312 -71.562 1 83.81 147 GLU A N 1
ATOM 1110 C CA . GLU A 1 147 ? 4.164 -108 -71.938 1 83.81 147 GLU A CA 1
ATOM 1111 C C . GLU A 1 147 ? 3.588 -109.062 -72.875 1 83.81 147 GLU A C 1
ATOM 1113 O O . GLU A 1 147 ? 4.141 -109.25 -73.938 1 83.81 147 GLU A O 1
ATOM 1118 N N . ILE A 1 148 ? 2.676 -109.688 -72.375 1 80.38 148 ILE A N 1
ATOM 1119 C CA . ILE A 1 148 ? 1.973 -110.625 -73.188 1 80.38 148 ILE A CA 1
ATOM 1120 C C . ILE A 1 148 ? 0.5 -110.25 -73.312 1 80.38 148 ILE A C 1
ATOM 1122 O O . ILE A 1 148 ? -0.198 -110.125 -72.312 1 80.38 148 ILE A O 1
ATOM 1126 N N . GLY A 1 149 ? -0.068 -110.062 -74.562 1 75.88 149 GLY A N 1
ATOM 1127 C CA . GLY A 1 149 ? -1.461 -109.688 -74.75 1 75.88 149 GLY A CA 1
ATOM 1128 C C . GLY A 1 149 ? -1.864 -108.438 -74.125 1 75.88 149 GLY A C 1
ATOM 1129 O O . GLY A 1 149 ? -2.986 -108.25 -73.625 1 75.88 149 GLY A O 1
ATOM 1130 N N . GLY A 1 150 ? -0.932 -107.438 -73.75 1 78.06 150 GLY A N 1
ATOM 1131 C CA . GLY A 1 150 ? -1.232 -106.125 -73.125 1 78.06 150 GLY A CA 1
ATOM 1132 C C . GLY A 1 150 ? -1.091 -106.125 -71.625 1 78.06 150 GLY A C 1
ATOM 1133 O O . GLY A 1 150 ? -1.249 -105.062 -71 1 78.06 150 GLY A O 1
ATOM 1134 N N . ASN A 1 151 ? -0.823 -107.188 -71.062 1 83.25 151 ASN A N 1
ATOM 1135 C CA . ASN A 1 151 ? -0.677 -107.25 -69.625 1 83.25 151 ASN A CA 1
ATOM 1136 C C . ASN A 1 151 ? 0.774 -107.5 -69.188 1 83.25 151 ASN A C 1
ATOM 1138 O O . ASN A 1 151 ? 1.545 -108.062 -69.938 1 83.25 151 ASN A O 1
ATOM 1142 N N . SER A 1 152 ? 1.14 -106.938 -68.062 1 86.25 152 SER A N 1
ATOM 1143 C CA . SER A 1 152 ? 2.49 -107.125 -67.562 1 86.25 152 SER A CA 1
ATOM 1144 C C . SER A 1 152 ? 2.645 -108.562 -66.938 1 86.25 152 SER A C 1
ATOM 1146 O O . SER A 1 152 ? 1.751 -109 -66.25 1 86.25 152 SER A O 1
ATOM 1148 N N . TRP A 1 153 ? 3.713 -109.25 -67.375 1 85.69 153 TRP A N 1
ATOM 1149 C CA . TRP A 1 153 ? 3.996 -110.625 -66.875 1 85.69 153 TRP A CA 1
ATOM 1150 C C . TRP A 1 153 ? 5.391 -110.75 -66.312 1 85.69 153 TRP A C 1
ATOM 1152 O O . TRP A 1 153 ? 6.293 -110 -66.688 1 85.69 153 TRP A O 1
ATOM 1162 N N . TYR A 1 154 ? 5.52 -111.562 -65.312 1 88.94 154 TYR A N 1
ATOM 1163 C CA . TYR A 1 154 ? 6.82 -112.062 -64.875 1 88.94 154 TYR A CA 1
ATOM 1164 C C . TYR A 1 154 ? 7.051 -113.5 -65.438 1 88.94 154 TYR A C 1
ATOM 1166 O O . TYR A 1 154 ? 6.117 -114.25 -65.562 1 88.94 154 TYR A O 1
ATOM 1174 N N . ALA A 1 155 ? 8.234 -113.625 -65.875 1 90.88 155 ALA A N 1
ATOM 1175 C CA . ALA A 1 155 ? 8.484 -114.938 -66.5 1 90.88 155 ALA A CA 1
ATOM 1176 C C . ALA A 1 155 ? 9.891 -115.438 -66.188 1 90.88 155 ALA A C 1
ATOM 1178 O O . ALA A 1 155 ? 10.805 -114.625 -66 1 90.88 155 ALA A O 1
ATOM 1179 N N . TYR A 1 156 ? 9.992 -116.688 -66.125 1 91.88 156 TYR A N 1
ATOM 1180 C CA . TYR A 1 156 ? 11.266 -117.375 -65.938 1 91.88 156 TYR A CA 1
ATOM 1181 C C . TYR A 1 156 ? 11.547 -118.312 -67.125 1 91.88 156 TYR A C 1
ATOM 1183 O O . TYR A 1 156 ? 10.672 -119.062 -67.5 1 91.88 156 TYR A O 1
ATOM 1191 N N . TYR A 1 157 ? 12.711 -118.312 -67.625 1 93.5 157 TYR A N 1
ATOM 1192 C CA . TYR A 1 157 ? 13.109 -119.125 -68.812 1 93.5 157 TYR A CA 1
ATOM 1193 C C . TYR A 1 157 ? 14.25 -120.062 -68.438 1 93.5 157 TYR A C 1
ATOM 1195 O O . TYR A 1 157 ? 15.25 -119.625 -67.875 1 93.5 157 TYR A O 1
ATOM 1203 N N . LEU A 1 158 ? 14.055 -121.25 -68.75 1 93 158 LEU A N 1
ATOM 1204 C CA . LEU A 1 158 ? 15.062 -122.312 -68.5 1 93 158 LEU A CA 1
ATOM 1205 C C . LEU A 1 158 ? 15.492 -122.938 -69.812 1 93 158 LEU A C 1
ATOM 1207 O O . LEU A 1 158 ? 14.656 -123.312 -70.625 1 93 158 LEU A O 1
ATOM 1211 N N . PRO A 1 159 ? 16.703 -123.125 -70 1 92.44 159 PRO A N 1
ATOM 1212 C CA . PRO A 1 159 ? 17.156 -123.75 -71.25 1 92.44 159 PRO A CA 1
ATOM 1213 C C . PRO A 1 159 ? 16.969 -125.25 -71.25 1 92.44 159 PRO A C 1
ATOM 1215 O O . PRO A 1 159 ? 17.109 -125.875 -70.25 1 92.44 159 PRO A O 1
ATOM 1218 N N . ILE A 1 160 ? 16.656 -125.75 -72.438 1 91.81 160 ILE A N 1
ATOM 1219 C CA . ILE A 1 160 ? 16.578 -127.188 -72.688 1 91.81 160 ILE A CA 1
ATOM 1220 C C . ILE A 1 160 ? 17.781 -127.688 -73.5 1 91.81 160 ILE A C 1
ATOM 1222 O O . ILE A 1 160 ? 18.078 -127.062 -74.562 1 91.81 160 ILE A O 1
ATOM 1226 N N . ARG A 1 161 ? 18.359 -128.75 -72.938 1 90.88 161 ARG A N 1
ATOM 1227 C CA . ARG A 1 161 ? 19.594 -129.25 -73.562 1 90.88 161 ARG A CA 1
ATOM 1228 C C . ARG A 1 161 ? 19.438 -130.75 -74.062 1 90.88 161 ARG A C 1
ATOM 1230 O O . ARG A 1 161 ? 18.75 -131.5 -73.438 1 90.88 161 ARG A O 1
ATOM 1237 N N . ASN A 1 162 ? 20.141 -131 -75.312 1 90.38 162 ASN A N 1
ATOM 1238 C CA . ASN A 1 162 ? 20.266 -132.375 -75.812 1 90.38 162 ASN A CA 1
ATOM 1239 C C . ASN A 1 162 ? 21.484 -133 -75.188 1 90.38 162 ASN A C 1
ATOM 1241 O O . ASN A 1 162 ? 22.25 -132.375 -74.438 1 90.38 162 ASN A O 1
ATOM 1245 N N . SER A 1 163 ? 21.594 -134.25 -75.5 1 84.56 163 SER A N 1
ATOM 1246 C CA . SER A 1 163 ? 22.641 -135.125 -74.938 1 84.56 163 SER A CA 1
ATOM 1247 C C . SER A 1 163 ? 24.031 -134.625 -75.312 1 84.56 163 SER A C 1
ATOM 1249 O O . SER A 1 163 ? 25 -134.875 -74.562 1 84.56 163 SER A O 1
ATOM 1251 N N . ASP A 1 164 ? 24.125 -133.875 -76.375 1 88.5 164 ASP A N 1
ATOM 1252 C CA . ASP A 1 164 ? 25.406 -133.375 -76.812 1 88.5 164 ASP A CA 1
ATOM 1253 C C . ASP A 1 164 ? 25.688 -132 -76.125 1 88.5 164 ASP A C 1
ATOM 1255 O O . ASP A 1 164 ? 26.734 -131.375 -76.312 1 88.5 164 ASP A O 1
ATOM 1259 N N . GLY A 1 165 ? 24.766 -131.5 -75.312 1 88.69 165 GLY A N 1
ATOM 1260 C CA . GLY A 1 165 ? 24.969 -130.375 -74.5 1 88.69 165 GLY A CA 1
ATOM 1261 C C . GLY A 1 165 ? 24.438 -129.125 -75.188 1 88.69 165 GLY A C 1
ATOM 1262 O O . GLY A 1 165 ? 24.438 -128 -74.625 1 88.69 165 GLY A O 1
ATOM 1263 N N . SER A 1 166 ? 24.062 -129.125 -76.438 1 90.88 166 SER A N 1
ATOM 1264 C CA . SER A 1 166 ? 23.578 -128 -77.188 1 90.88 166 SER A CA 1
ATOM 1265 C C . SER A 1 166 ? 22.188 -127.625 -76.688 1 90.88 166 SER A C 1
ATOM 1267 O O . SER A 1 166 ? 21.328 -128.5 -76.438 1 90.88 166 SER A O 1
ATOM 1269 N N . VAL A 1 167 ? 21.938 -126.312 -76.625 1 94.5 167 VAL A N 1
ATOM 1270 C CA . VAL A 1 167 ? 20.641 -125.812 -76.25 1 94.5 167 VAL A CA 1
ATOM 1271 C C . VAL A 1 167 ? 19.703 -125.75 -77.438 1 94.5 167 VAL A C 1
ATOM 1273 O O . VAL A 1 167 ? 19.984 -125.125 -78.438 1 94.5 167 VAL A O 1
ATOM 1276 N N . VAL A 1 168 ? 18.641 -126.438 -77.438 1 93 168 VAL A N 1
ATOM 1277 C CA . VAL A 1 168 ? 17.781 -126.625 -78.625 1 93 168 VAL A CA 1
ATOM 1278 C C . VAL A 1 168 ? 16.453 -125.875 -78.375 1 93 168 VAL A C 1
ATOM 1280 O O . VAL A 1 168 ? 15.648 -125.75 -79.312 1 93 168 VAL A O 1
ATOM 1283 N N . GLY A 1 169 ? 16.234 -125.375 -77.125 1 93.69 169 GLY A N 1
ATOM 1284 C CA . GLY A 1 169 ? 15.016 -124.625 -76.812 1 93.69 169 GLY A CA 1
ATOM 1285 C C . GLY A 1 169 ? 15.008 -124.125 -75.375 1 93.69 169 GLY A C 1
ATOM 1286 O O . GLY A 1 169 ? 16.062 -124 -74.75 1 93.69 169 GLY A O 1
ATOM 1287 N N . MET A 1 170 ? 13.805 -123.75 -74.875 1 93.5 170 MET A N 1
ATOM 1288 C CA . MET A 1 170 ? 13.68 -123.25 -73.562 1 93.5 170 MET A CA 1
ATOM 1289 C C . MET A 1 170 ? 12.289 -123.5 -73 1 93.5 170 MET A C 1
ATOM 1291 O O . MET A 1 170 ? 11.336 -123.688 -73.75 1 93.5 170 MET A O 1
ATOM 1295 N N . ILE A 1 171 ? 12.219 -123.562 -71.688 1 94.44 171 ILE A N 1
ATOM 1296 C CA . ILE A 1 171 ? 10.969 -123.688 -70.938 1 94.44 171 ILE A CA 1
ATOM 1297 C C . ILE A 1 171 ? 10.602 -122.375 -70.312 1 94.44 171 ILE A C 1
ATOM 1299 O O . ILE A 1 171 ? 11.453 -121.625 -69.75 1 94.44 171 ILE A O 1
ATOM 1303 N N . PHE A 1 172 ? 9.367 -122.125 -70.5 1 92.44 172 PHE A N 1
ATOM 1304 C CA . PHE A 1 172 ? 8.805 -120.875 -70 1 92.44 172 PHE A CA 1
ATOM 1305 C C . PHE A 1 172 ? 7.773 -121.125 -68.938 1 92.44 172 PHE A C 1
ATOM 1307 O O . PHE A 1 172 ? 6.898 -122 -69.062 1 92.44 172 PHE A O 1
ATOM 1314 N N . ALA A 1 173 ? 7.902 -120.375 -67.75 1 92.94 173 ALA A N 1
ATOM 1315 C CA . ALA A 1 173 ? 6.879 -120.25 -66.688 1 92.94 173 ALA A CA 1
ATOM 1316 C C . ALA A 1 173 ? 6.598 -118.812 -66.375 1 92.94 173 ALA A C 1
ATOM 1318 O O . ALA A 1 173 ? 7.504 -118.062 -66 1 92.94 173 ALA A O 1
ATOM 1319 N N . GLY A 1 174 ? 5.387 -118.375 -66.562 1 91 174 GLY A N 1
ATOM 1320 C CA . GLY A 1 174 ? 5.074 -117 -66.375 1 91 174 GLY A CA 1
ATOM 1321 C C . GLY A 1 174 ? 3.717 -116.75 -65.75 1 91 174 GLY A C 1
ATOM 1322 O O . GLY A 1 174 ? 2.852 -117.625 -65.75 1 91 174 GLY A O 1
ATOM 1323 N N . ARG A 1 175 ? 3.549 -115.562 -65.062 1 86.44 175 ARG A N 1
ATOM 1324 C CA . ARG A 1 175 ? 2.277 -115.188 -64.438 1 86.44 175 ARG A CA 1
ATOM 1325 C C . ARG A 1 175 ? 2.027 -113.688 -64.625 1 86.44 175 ARG A C 1
ATOM 1327 O O . ARG A 1 175 ? 2.971 -112.875 -64.688 1 86.44 175 ARG A O 1
ATOM 1334 N N . SER A 1 176 ? 0.778 -113.375 -64.688 1 85.75 176 SER A N 1
ATOM 1335 C CA . SER A 1 176 ? 0.36 -111.938 -64.812 1 85.75 176 SER A CA 1
ATOM 1336 C C . SER A 1 176 ? 0.578 -111.188 -63.5 1 85.75 176 SER A C 1
ATOM 1338 O O . SER A 1 176 ? 0.432 -111.75 -62.438 1 85.75 176 SER A O 1
ATOM 1340 N N . THR A 1 177 ? 1.018 -109.938 -63.688 1 83 177 THR A N 1
ATOM 1341 C CA . THR A 1 177 ? 1.294 -109.062 -62.5 1 83 177 THR A CA 1
ATOM 1342 C C . THR A 1 177 ? 0.133 -108.125 -62.219 1 83 177 THR A C 1
ATOM 1344 O O . THR A 1 177 ? 0.289 -107.188 -61.5 1 83 177 THR A O 1
ATOM 1347 N N . GLU A 1 178 ? -0.986 -108.312 -62.719 1 81.88 178 GLU A N 1
ATOM 1348 C CA . GLU A 1 178 ? -2.139 -107.438 -62.5 1 81.88 178 GLU A CA 1
ATOM 1349 C C . GLU A 1 178 ? -2.521 -107.375 -61 1 81.88 178 GLU A C 1
ATOM 1351 O O . GLU A 1 178 ? -2.844 -106.312 -60.5 1 81.88 178 GLU A O 1
ATOM 1356 N N . ASP A 1 179 ? -2.355 -108.375 -60.281 1 77.94 179 ASP A N 1
ATOM 1357 C CA . ASP A 1 179 ? -2.709 -108.438 -58.875 1 77.94 179 ASP A CA 1
ATOM 1358 C C . ASP A 1 179 ? -1.697 -107.688 -58.031 1 77.94 179 ASP A C 1
ATOM 1360 O O . ASP A 1 179 ? -2.062 -107.062 -57.031 1 77.94 179 ASP A O 1
ATOM 1364 N N . VAL A 1 180 ? -0.471 -107.75 -58.562 1 79.56 180 VAL A N 1
ATOM 1365 C CA . VAL A 1 180 ? 0.574 -107 -57.844 1 79.56 180 VAL A CA 1
ATOM 1366 C C . VAL A 1 180 ? 0.296 -105.5 -57.875 1 79.56 180 VAL A C 1
ATOM 1368 O O . VAL A 1 180 ? 0.364 -104.812 -56.875 1 79.56 180 VAL A O 1
ATOM 1371 N N . GLU A 1 181 ? -0.021 -105 -59 1 83.25 181 GLU A N 1
ATOM 1372 C CA . GLU A 1 181 ? -0.288 -103.562 -59.156 1 83.25 181 GLU A CA 1
ATOM 1373 C C . GLU A 1 181 ? -1.479 -103.125 -58.312 1 83.25 181 GLU A C 1
ATOM 1375 O O . GLU A 1 181 ? -1.46 -102 -57.719 1 83.25 181 GLU A O 1
ATOM 1380 N N . SER A 1 182 ? -2.486 -104 -58.25 1 84.62 182 SER A N 1
ATOM 1381 C CA . SER A 1 182 ? -3.668 -103.688 -57.438 1 84.62 182 SER A CA 1
ATOM 1382 C C . SER A 1 182 ? -3.332 -103.688 -55.969 1 84.62 182 SER A C 1
ATOM 1384 O O . SER A 1 182 ? -3.814 -102.812 -55.219 1 84.62 182 SER A O 1
ATOM 1386 N N . ASN A 1 183 ? -2.398 -104.5 -55.531 1 83.81 183 ASN A N 1
ATOM 1387 C CA . ASN A 1 183 ? -1.995 -104.5 -54.125 1 83.81 183 ASN A CA 1
ATOM 1388 C C . ASN A 1 183 ? -1.128 -103.312 -53.75 1 83.81 183 ASN A C 1
ATOM 1390 O O . ASN A 1 183 ? -1.229 -102.812 -52.656 1 83.81 183 ASN A O 1
ATOM 1394 N N . LEU A 1 184 ? -0.353 -102.938 -54.781 1 87.06 184 LEU A N 1
ATOM 1395 C CA . LEU A 1 184 ? 0.47 -101.75 -54.562 1 87.06 184 LEU A CA 1
ATOM 1396 C C . LEU A 1 184 ? -0.398 -100.5 -54.406 1 87.06 184 LEU A C 1
ATOM 1398 O O . LEU A 1 184 ? -0.157 -99.625 -53.531 1 87.06 184 LEU A O 1
ATOM 1402 N N . SER A 1 185 ? -1.356 -100.375 -55.219 1 89.56 185 SER A N 1
ATOM 1403 C CA . SER A 1 185 ? -2.27 -99.188 -55.156 1 89.56 185 SER A CA 1
ATOM 1404 C C . SER A 1 185 ? -3.072 -99.25 -53.875 1 89.56 185 SER A C 1
ATOM 1406 O O . SER A 1 185 ? -3.301 -98.188 -53.25 1 89.56 185 SER A O 1
ATOM 1408 N N . SER A 1 186 ? -3.383 -100.438 -53.344 1 86.62 186 SER A N 1
ATOM 1409 C CA . SER A 1 186 ? -4.117 -100.5 -52.062 1 86.62 186 SER A CA 1
ATOM 1410 C C . SER A 1 186 ? -3.244 -100.125 -50.875 1 86.62 186 SER A C 1
ATOM 1412 O O . SER A 1 186 ? -3.705 -99.5 -49.969 1 86.62 186 SER A O 1
ATOM 1414 N N . ALA A 1 187 ? -1.965 -100.5 -50.969 1 84 187 ALA A N 1
ATOM 1415 C CA . ALA A 1 187 ? -1.03 -100.125 -49.938 1 84 187 ALA A CA 1
ATOM 1416 C C . ALA A 1 187 ? -0.862 -98.625 -49.875 1 84 187 ALA A C 1
ATOM 1418 O O . ALA A 1 187 ? -0.929 -98 -48.781 1 84 187 ALA A O 1
ATOM 1419 N N . ALA A 1 188 ? -0.67 -98.125 -51.062 1 89.94 188 ALA A N 1
ATOM 1420 C CA . ALA A 1 188 ? -0.521 -96.688 -51.125 1 89.94 188 ALA A CA 1
ATOM 1421 C C . ALA A 1 188 ? -1.766 -95.938 -50.625 1 89.94 188 ALA A C 1
ATOM 1423 O O . ALA A 1 188 ? -1.663 -95 -49.875 1 89.94 188 ALA A O 1
ATOM 1424 N N . MET A 1 189 ? -2.928 -96.438 -50.906 1 91.19 189 MET A N 1
ATOM 1425 C CA . MET A 1 189 ? -4.188 -95.812 -50.5 1 91.19 189 MET A CA 1
ATOM 1426 C C . MET A 1 189 ? -4.375 -95.938 -49 1 91.19 189 MET A C 1
ATOM 1428 O O . MET A 1 189 ? -4.789 -94.938 -48.375 1 91.19 189 MET A O 1
ATOM 1432 N N . LYS A 1 190 ? -3.959 -97 -48.344 1 88.06 190 LYS A N 1
ATOM 1433 C CA . LYS A 1 190 ? -4.105 -97.188 -46.906 1 88.06 190 LYS A CA 1
ATOM 1434 C C . LYS A 1 190 ? -3.146 -96.25 -46.156 1 88.06 190 LYS A C 1
ATOM 1436 O O . LYS A 1 190 ? -3.531 -95.562 -45.188 1 88.06 190 LYS A O 1
ATOM 1441 N N . MET A 1 191 ? -1.967 -96.188 -46.719 1 88.56 191 MET A N 1
ATOM 1442 C CA . MET A 1 191 ? -0.989 -95.312 -46.062 1 88.56 191 MET A CA 1
ATOM 1443 C C . MET A 1 191 ? -1.393 -93.812 -46.219 1 88.56 191 MET A C 1
ATOM 1445 O O . MET A 1 191 ? -1.296 -93.062 -45.281 1 88.56 191 MET A O 1
ATOM 1449 N N . ASN A 1 192 ? -1.861 -93.5 -47.375 1 90.44 192 ASN A N 1
ATOM 1450 C CA . ASN A 1 192 ? -2.289 -92.125 -47.594 1 90.44 192 ASN A CA 1
ATOM 1451 C C . ASN A 1 192 ? -3.541 -91.75 -46.812 1 90.44 192 ASN A C 1
ATOM 1453 O O . ASN A 1 192 ? -3.691 -90.625 -46.344 1 90.44 192 ASN A O 1
ATOM 1457 N N . ALA A 1 193 ? -4.375 -92.75 -46.594 1 89.44 193 ALA A N 1
ATOM 1458 C CA . ALA A 1 193 ? -5.594 -92.5 -45.812 1 89.44 193 ALA A CA 1
ATOM 1459 C C . ALA A 1 193 ? -5.27 -92.188 -44.375 1 89.44 193 ALA A C 1
ATOM 1461 O O . ALA A 1 193 ? -5.812 -91.25 -43.781 1 89.44 193 ALA A O 1
ATOM 1462 N N . VAL A 1 194 ? -4.293 -92.875 -43.812 1 87 194 VAL A N 1
ATOM 1463 C CA . VAL A 1 194 ? -3.902 -92.625 -42.438 1 87 194 VAL A CA 1
ATOM 1464 C C . VAL A 1 194 ? -3.191 -91.312 -42.312 1 87 194 VAL A C 1
ATOM 1466 O O . VAL A 1 194 ? -3.432 -90.562 -41.375 1 87 194 VAL A O 1
ATOM 1469 N N . SER A 1 195 ? -2.398 -91.062 -43.312 1 90 195 SER A N 1
ATOM 1470 C CA . SER A 1 195 ? -1.697 -89.812 -43.312 1 90 195 SER A CA 1
ATOM 1471 C C . SER A 1 195 ? -2.676 -88.625 -43.438 1 90 195 SER A C 1
ATOM 1473 O O . SER A 1 195 ? -2.486 -87.562 -42.781 1 90 195 SER A O 1
ATOM 1475 N N . ALA A 1 196 ? -3.738 -88.812 -44.156 1 91.06 196 ALA A N 1
ATOM 1476 C CA . ALA A 1 196 ? -4.727 -87.75 -44.344 1 91.06 196 ALA A CA 1
ATOM 1477 C C . ALA A 1 196 ? -5.441 -87.438 -43.031 1 91.06 196 ALA A C 1
ATOM 1479 O O . ALA A 1 196 ? -5.711 -86.25 -42.75 1 91.06 196 ALA A O 1
ATOM 1480 N N . VAL A 1 197 ? -5.59 -88.438 -42.156 1 90.44 197 VAL A N 1
ATOM 1481 C CA . VAL A 1 197 ? -6.27 -88.25 -40.875 1 90.44 197 VAL A CA 1
ATOM 1482 C C . VAL A 1 197 ? -5.375 -87.438 -39.938 1 90.44 197 VAL A C 1
ATOM 1484 O O . VAL A 1 197 ? -5.824 -86.438 -39.312 1 90.44 197 VAL A O 1
ATOM 1487 N N . VAL A 1 198 ? -4.105 -87.688 -39.938 1 87.81 198 VAL A N 1
ATOM 1488 C CA . VAL A 1 198 ? -3.178 -87 -39.062 1 87.81 198 VAL A CA 1
ATOM 1489 C C . VAL A 1 198 ? -3.008 -85.562 -39.562 1 87.81 198 VAL A C 1
ATOM 1491 O O . VAL A 1 198 ? -2.947 -84.625 -38.75 1 87.81 198 VAL A O 1
ATOM 1494 N N . LEU A 1 199 ? -2.967 -85.375 -40.844 1 90.44 199 LEU A N 1
ATOM 1495 C CA . LEU A 1 199 ? -2.85 -84.062 -41.438 1 90.44 199 LEU A CA 1
ATOM 1496 C C . LEU A 1 199 ? -4.062 -83.188 -41.062 1 90.44 199 LEU A C 1
ATOM 1498 O O . LEU A 1 199 ? -3.918 -82 -40.75 1 90.44 199 LEU A O 1
ATOM 1502 N N . LEU A 1 200 ? -5.223 -83.875 -41.062 1 91.38 200 LEU A N 1
ATOM 1503 C CA . LEU A 1 200 ? -6.441 -83.125 -40.719 1 91.38 200 LEU A CA 1
ATOM 1504 C C . LEU A 1 200 ? -6.453 -82.688 -39.281 1 91.38 200 LEU A C 1
ATOM 1506 O O . LEU A 1 200 ? -6.805 -81.562 -38.969 1 91.38 200 LEU A O 1
ATOM 1510 N N . ILE A 1 201 ? -5.98 -83.562 -38.344 1 90.88 201 ILE A N 1
ATOM 1511 C CA . ILE A 1 201 ? -5.934 -83.25 -36.938 1 90.88 201 ILE A CA 1
ATOM 1512 C C . ILE A 1 201 ? -4.926 -82.125 -36.688 1 90.88 201 ILE A C 1
ATOM 1514 O O . ILE A 1 201 ? -5.211 -81.188 -35.938 1 90.88 201 ILE A O 1
ATOM 1518 N N . SER A 1 202 ? -3.842 -82.188 -37.406 1 88.88 202 SER A N 1
ATOM 1519 C CA . SER A 1 202 ? -2.811 -81.188 -37.25 1 88.88 202 SER A CA 1
ATOM 1520 C C . SER A 1 202 ? -3.291 -79.812 -37.781 1 88.88 202 SER A C 1
ATOM 1522 O O . SER A 1 202 ? -2.98 -78.75 -37.219 1 88.88 202 SER A O 1
ATOM 1524 N N . PHE A 1 203 ? -4.055 -79.875 -38.875 1 89.19 203 PHE A N 1
ATOM 1525 C CA . PHE A 1 203 ? -4.594 -78.625 -39.438 1 89.19 203 PHE A CA 1
ATOM 1526 C C . PHE A 1 203 ? -5.574 -77.938 -38.5 1 89.19 203 PHE A C 1
ATOM 1528 O O . PHE A 1 203 ? -5.516 -76.75 -38.312 1 89.19 203 PHE A O 1
ATOM 1535 N N . ILE A 1 204 ? -6.363 -78.688 -37.781 1 90.94 204 ILE A N 1
ATOM 1536 C CA . ILE A 1 204 ? -7.367 -78.188 -36.875 1 90.94 204 ILE A CA 1
ATOM 1537 C C . ILE A 1 204 ? -6.676 -77.562 -35.656 1 90.94 204 ILE A C 1
ATOM 1539 O O . ILE A 1 204 ? -7.012 -76.438 -35.25 1 90.94 204 ILE A O 1
ATOM 1543 N N . ILE A 1 205 ? -5.598 -78.125 -35.156 1 88.06 205 ILE A N 1
ATOM 1544 C CA . ILE A 1 205 ? -4.871 -77.625 -33.969 1 88.06 205 ILE A CA 1
ATOM 1545 C C . ILE A 1 205 ? -4.137 -76.375 -34.344 1 88.06 205 ILE A C 1
ATOM 1547 O O . ILE A 1 205 ? -4.18 -75.375 -33.594 1 88.06 205 ILE A O 1
ATOM 1551 N N . GLY A 1 206 ? -3.527 -76.375 -35.531 1 84.94 206 GLY A N 1
ATOM 1552 C CA . GLY A 1 206 ? -2.84 -75.25 -36 1 84.94 206 GLY A CA 1
ATOM 1553 C C . GLY A 1 206 ? -3.762 -74 -36.219 1 84.94 206 GLY A C 1
ATOM 1554 O O . GLY A 1 206 ? -3.434 -72.938 -35.812 1 84.94 206 GLY A O 1
ATOM 1555 N N . LEU A 1 207 ? -4.961 -74.25 -36.719 1 88.38 207 LEU A N 1
ATOM 1556 C CA . LEU A 1 207 ? -5.93 -73.188 -36.969 1 88.38 207 LEU A CA 1
ATOM 1557 C C . LEU A 1 207 ? -6.445 -72.625 -35.688 1 88.38 207 LEU A C 1
ATOM 1559 O O . LEU A 1 207 ? -6.609 -71.375 -35.562 1 88.38 207 LEU A O 1
ATOM 1563 N N . THR A 1 208 ? -6.699 -73.438 -34.688 1 89 208 THR A N 1
ATOM 1564 C CA . THR A 1 208 ? -7.188 -72.938 -33.406 1 89 208 THR A CA 1
ATOM 1565 C C . THR A 1 208 ? -6.137 -72.125 -32.688 1 89 208 THR A C 1
ATOM 1567 O O . THR A 1 208 ? -6.461 -71.062 -32.156 1 89 208 THR A O 1
ATOM 1570 N N . MET A 1 209 ? -4.891 -72.438 -32.75 1 83.75 209 MET A N 1
ATOM 1571 C CA . MET A 1 209 ? -3.807 -71.688 -32.125 1 83.75 209 MET A CA 1
ATOM 1572 C C . MET A 1 209 ? -3.594 -70.375 -32.812 1 83.75 209 MET A C 1
ATOM 1574 O O . MET A 1 209 ? -3.32 -69.375 -32.156 1 83.75 209 MET A O 1
ATOM 1578 N N . LEU A 1 210 ? -3.699 -70.438 -34.094 1 86.44 210 LEU A N 1
ATOM 1579 C CA . LEU A 1 210 ? -3.562 -69.188 -34.906 1 86.44 210 LEU A CA 1
ATOM 1580 C C . LEU A 1 210 ? -4.66 -68.188 -34.531 1 86.44 210 LEU A C 1
ATOM 1582 O O . LEU A 1 210 ? -4.387 -67 -34.344 1 86.44 210 LEU A O 1
ATOM 1586 N N . LEU A 1 211 ? -5.902 -68.625 -34.375 1 88.56 211 LEU A N 1
ATOM 1587 C CA . LEU A 1 211 ? -7.039 -67.75 -34.094 1 88.56 211 LEU A CA 1
ATOM 1588 C C . LEU A 1 211 ? -6.941 -67.188 -32.688 1 88.56 211 LEU A C 1
ATOM 1590 O O . LEU A 1 211 ? -7.234 -66 -32.469 1 88.56 211 LEU A O 1
ATOM 1594 N N . VAL A 1 212 ? -6.516 -67.938 -31.719 1 84.19 212 VAL A N 1
ATOM 1595 C CA . VAL A 1 212 ? -6.359 -67.5 -30.344 1 84.19 212 VAL A CA 1
ATOM 1596 C C . VAL A 1 212 ? -5.266 -66.438 -30.281 1 84.19 212 VAL A C 1
ATOM 1598 O O . VAL A 1 212 ? -5.445 -65.375 -29.641 1 84.19 212 VAL A O 1
ATOM 1601 N N . SER A 1 213 ? -4.164 -66.625 -30.922 1 83.25 213 SER A N 1
ATOM 1602 C CA . SER A 1 213 ? -3.051 -65.688 -30.906 1 83.25 213 SER A CA 1
ATOM 1603 C C . SER A 1 213 ? -3.441 -64.375 -31.562 1 83.25 213 SER A C 1
ATOM 1605 O O . SER A 1 213 ? -3.068 -63.281 -31.078 1 83.25 213 SER A O 1
ATOM 1607 N N . LYS A 1 214 ? -4.152 -64.438 -32.656 1 85.38 214 LYS A N 1
ATOM 1608 C CA . LYS A 1 214 ? -4.598 -63.281 -33.344 1 85.38 214 LYS A CA 1
ATOM 1609 C C . LYS A 1 214 ? -5.496 -62.406 -32.469 1 85.38 214 LYS A C 1
ATOM 1611 O O . LYS A 1 214 ? -5.387 -61.188 -32.469 1 85.38 214 LYS A O 1
ATOM 1616 N N . LYS A 1 215 ? -6.352 -63.031 -31.734 1 86.38 215 LYS A N 1
ATOM 1617 C CA . LYS A 1 215 ? -7.262 -62.312 -30.859 1 86.38 215 LYS A CA 1
ATOM 1618 C C . LYS A 1 215 ? -6.5 -61.625 -29.734 1 86.38 215 LYS A C 1
ATOM 1620 O O . LYS A 1 215 ? -6.781 -60.469 -29.422 1 86.38 215 LYS A O 1
ATOM 1625 N N . ILE A 1 216 ? -5.504 -62.219 -29.141 1 82.5 216 ILE A N 1
ATOM 1626 C CA . ILE A 1 216 ? -4.738 -61.656 -28.031 1 82.5 216 ILE A CA 1
ATOM 1627 C C . ILE A 1 216 ? -3.912 -60.469 -28.531 1 82.5 216 ILE A C 1
ATOM 1629 O O . ILE A 1 216 ? -3.879 -59.438 -27.891 1 82.5 216 ILE A O 1
ATOM 1633 N N . VAL A 1 217 ? -3.238 -60.688 -29.688 1 84.31 217 VAL A N 1
ATOM 1634 C CA . VAL A 1 217 ? -2.4 -59.625 -30.25 1 84.31 217 VAL A CA 1
ATOM 1635 C C . VAL A 1 217 ? -3.254 -58.406 -30.562 1 84.31 217 VAL A C 1
ATOM 1637 O O . VAL A 1 217 ? -2.855 -57.281 -30.281 1 84.31 217 VAL A O 1
ATOM 1640 N N . LYS A 1 218 ? -4.418 -58.656 -31.109 1 85.94 218 LYS A N 1
ATOM 1641 C CA . LYS A 1 218 ? -5.332 -57.562 -31.422 1 85.94 218 LYS A CA 1
ATOM 1642 C C . LYS A 1 218 ? -5.73 -56.812 -30.156 1 85.94 218 LYS A C 1
ATOM 1644 O O . LYS A 1 218 ? -5.801 -55.594 -30.141 1 85.94 218 LYS A O 1
ATOM 1649 N N . ASP A 1 219 ? -5.914 -57.531 -29.109 1 86.06 219 ASP A N 1
ATOM 1650 C CA . ASP A 1 219 ? -6.289 -56.938 -27.844 1 86.06 219 ASP A CA 1
ATOM 1651 C C . ASP A 1 219 ? -5.16 -56.094 -27.281 1 86.06 219 ASP A C 1
ATOM 1653 O O . ASP A 1 219 ? -5.395 -54.969 -26.844 1 86.06 219 ASP A O 1
ATOM 1657 N N . VAL A 1 220 ? -3.982 -56.5 -27.281 1 83.62 220 VAL A N 1
ATOM 1658 C CA . VAL A 1 220 ? -2.822 -55.812 -26.766 1 83.62 220 VAL A CA 1
ATOM 1659 C C . VAL A 1 220 ? -2.564 -54.562 -27.609 1 83.62 220 VAL A C 1
ATOM 1661 O O . VAL A 1 220 ? -2.383 -53.469 -27.062 1 83.62 220 VAL A O 1
ATOM 1664 N N . VAL A 1 221 ? -2.531 -54.812 -28.953 1 85.81 221 VAL A N 1
ATOM 1665 C CA . VAL A 1 221 ? -2.266 -53.688 -29.859 1 85.81 221 VAL A CA 1
ATOM 1666 C C . VAL A 1 221 ? -3.348 -52.625 -29.703 1 85.81 221 VAL A C 1
ATOM 1668 O O . VAL A 1 221 ? -3.045 -51.438 -29.609 1 85.81 221 VAL A O 1
ATOM 1671 N N . SER A 1 222 ? -4.609 -53.062 -29.656 1 87.31 222 SER A N 1
ATOM 1672 C CA . SER A 1 222 ? -5.715 -52.125 -29.469 1 87.31 222 SER A CA 1
ATOM 1673 C C . SER A 1 222 ? -5.602 -51.406 -28.141 1 87.31 222 SER A C 1
ATOM 1675 O O . SER A 1 222 ? -5.832 -50.188 -28.078 1 87.31 222 SER A O 1
ATOM 1677 N N . GLY A 1 223 ? -5.273 -52.031 -27.078 1 84.5 223 GLY A N 1
ATOM 1678 C CA . GLY A 1 223 ? -5.078 -51.406 -25.781 1 84.5 223 GLY A CA 1
ATOM 1679 C C . GLY A 1 223 ? -3.973 -50.375 -25.781 1 84.5 223 GLY A C 1
ATOM 1680 O O . GLY A 1 223 ? -4.152 -49.281 -25.281 1 84.5 223 GLY A O 1
ATOM 1681 N N . LEU A 1 224 ? -2.865 -50.688 -26.328 1 84.69 224 LEU A N 1
ATOM 1682 C CA . LEU A 1 224 ? -1.727 -49.781 -26.391 1 84.69 224 LEU A CA 1
ATOM 1683 C C . LEU A 1 224 ? -2.047 -48.562 -27.281 1 84.69 224 LEU A C 1
ATOM 1685 O O . LEU A 1 224 ? -1.638 -47.438 -26.969 1 84.69 224 LEU A O 1
ATOM 1689 N N . GLU A 1 225 ? -2.756 -48.844 -28.391 1 85.62 225 GLU A N 1
ATOM 1690 C CA . GLU A 1 225 ? -3.168 -47.75 -29.266 1 85.62 225 GLU A CA 1
ATOM 1691 C C . GLU A 1 225 ? -4.137 -46.781 -28.562 1 85.62 225 GLU A C 1
ATOM 1693 O O . GLU A 1 225 ? -4.035 -45.562 -28.703 1 85.62 225 GLU A O 1
ATOM 1698 N N . LYS A 1 226 ? -5.027 -47.375 -27.875 1 86.94 226 LYS A N 1
ATOM 1699 C CA . LYS A 1 226 ? -5.949 -46.562 -27.094 1 86.94 226 LYS A CA 1
ATOM 1700 C C . LYS A 1 226 ? -5.199 -45.719 -26.078 1 86.94 226 LYS A C 1
ATOM 1702 O O . LYS A 1 226 ? -5.492 -44.531 -25.906 1 86.94 226 LYS A O 1
ATOM 1707 N N . LEU A 1 227 ? -4.262 -46.281 -25.391 1 84.06 227 LEU A N 1
ATOM 1708 C CA . LEU A 1 227 ? -3.428 -45.562 -24.438 1 84.06 227 LEU A CA 1
ATOM 1709 C C . LEU A 1 227 ? -2.654 -44.438 -25.156 1 84.06 227 LEU A C 1
ATOM 1711 O O . LEU A 1 227 ? -2.572 -43.312 -24.656 1 84.06 227 LEU A O 1
ATOM 1715 N N . GLY A 1 228 ? -2.061 -44.844 -26.312 1 82.44 228 GLY A N 1
ATOM 1716 C CA . GLY A 1 228 ? -1.34 -43.844 -27.109 1 82.44 228 GLY A CA 1
ATOM 1717 C C . GLY A 1 228 ? -2.223 -42.719 -27.609 1 82.44 228 GLY A C 1
ATOM 1718 O O . GLY A 1 228 ? -1.755 -41.594 -27.812 1 82.44 228 GLY A O 1
ATOM 1719 N N . ASN A 1 229 ? -3.539 -43.062 -27.828 1 84.25 229 ASN A N 1
ATOM 1720 C CA . ASN A 1 229 ? -4.504 -42.062 -28.281 1 84.25 229 ASN A CA 1
ATOM 1721 C C . ASN A 1 229 ? -5.168 -41.344 -27.109 1 84.25 229 ASN A C 1
ATOM 1723 O O . ASN A 1 229 ? -6.152 -40.625 -27.281 1 84.25 229 ASN A O 1
ATOM 1727 N N . GLY A 1 230 ? -4.695 -41.656 -25.969 1 85.25 230 GLY A N 1
ATOM 1728 C CA . GLY A 1 230 ? -5.105 -40.875 -24.812 1 85.25 230 GLY A CA 1
ATOM 1729 C C . GLY A 1 230 ? -6.199 -41.562 -24 1 85.25 230 GLY A C 1
ATOM 1730 O O . GLY A 1 230 ? -6.645 -41.031 -22.984 1 85.25 230 GLY A O 1
ATOM 1731 N N . ASP A 1 231 ? -6.688 -42.719 -24.391 1 87.06 231 ASP A N 1
ATOM 1732 C CA . ASP A 1 231 ? -7.742 -43.438 -23.672 1 87.06 231 ASP A CA 1
ATOM 1733 C C . ASP A 1 231 ? -7.16 -44.281 -22.547 1 87.06 231 ASP A C 1
ATOM 1735 O O . ASP A 1 231 ? -6.793 -45.438 -22.766 1 87.06 231 ASP A O 1
ATOM 1739 N N . LEU A 1 232 ? -7.164 -43.688 -21.344 1 85 232 LEU A N 1
ATOM 1740 C CA . LEU A 1 232 ? -6.625 -44.438 -20.203 1 85 232 LEU A CA 1
ATOM 1741 C C . LEU A 1 232 ? -7.715 -45.219 -19.5 1 85 232 LEU A C 1
ATOM 1743 O O . LEU A 1 232 ? -7.449 -45.906 -18.5 1 85 232 LEU A O 1
ATOM 1747 N N . SER A 1 233 ? -8.938 -45.188 -20.047 1 82.44 233 SER A N 1
ATOM 1748 C CA . SER A 1 233 ? -10.039 -45.969 -19.484 1 82.44 233 SER A CA 1
ATOM 1749 C C . SER A 1 233 ? -10.07 -47.375 -20.062 1 82.44 233 SER A C 1
ATOM 1751 O O . SER A 1 233 ? -10.773 -48.25 -19.547 1 82.44 233 SER A O 1
ATOM 1753 N N . ALA A 1 234 ? -9.25 -47.531 -21.047 1 76.62 234 ALA A N 1
ATOM 1754 C CA . ALA A 1 234 ? -9.227 -48.844 -21.688 1 76.62 234 ALA A CA 1
ATOM 1755 C C . ALA A 1 234 ? -8.648 -49.906 -20.75 1 76.62 234 ALA A C 1
ATOM 1757 O O . ALA A 1 234 ? -7.711 -49.656 -20 1 76.62 234 ALA A O 1
ATOM 1758 N N . SER A 1 235 ? -9.414 -50.938 -20.484 1 78.94 235 SER A N 1
ATOM 1759 C CA . SER A 1 235 ? -8.945 -52.062 -19.656 1 78.94 235 SER A CA 1
ATOM 1760 C C . SER A 1 235 ? -8.586 -53.25 -20.5 1 78.94 235 SER A C 1
ATOM 1762 O O . SER A 1 235 ? -9.203 -53.5 -21.547 1 78.94 235 SER A O 1
ATOM 1764 N N . PHE A 1 236 ? -7.414 -53.844 -20.219 1 83.12 236 PHE A N 1
ATOM 1765 C CA . PHE A 1 236 ? -7.035 -55.094 -20.859 1 83.12 236 PHE A CA 1
ATOM 1766 C C . PHE A 1 236 ? -7.859 -56.281 -20.312 1 83.12 236 PHE A C 1
ATOM 1768 O O . PHE A 1 236 ? -8.258 -56.25 -19.156 1 83.12 236 PHE A O 1
ATOM 1775 N N . ASP A 1 237 ? -8.203 -57.156 -21.188 1 83.81 237 ASP A N 1
ATOM 1776 C CA . ASP A 1 237 ? -8.977 -58.312 -20.797 1 83.81 237 ASP A CA 1
ATOM 1777 C C . ASP A 1 237 ? -8.297 -59.062 -19.641 1 83.81 237 ASP A C 1
ATOM 1779 O O . ASP A 1 237 ? -7.102 -59.375 -19.719 1 83.81 237 ASP A O 1
ATOM 1783 N N . SER A 1 238 ? -9.062 -59.312 -18.516 1 85.44 238 SER A N 1
ATOM 1784 C CA . SER A 1 238 ? -8.539 -60 -17.328 1 85.44 238 SER A CA 1
ATOM 1785 C C . SER A 1 238 ? -7.969 -61.375 -17.672 1 85.44 238 SER A C 1
ATOM 1787 O O . SER A 1 238 ? -6.996 -61.812 -17.062 1 85.44 238 SER A O 1
ATOM 1789 N N . LYS A 1 239 ? -8.586 -62.031 -18.578 1 88.81 239 LYS A N 1
ATOM 1790 C CA . LYS A 1 239 ? -8.141 -63.375 -18.984 1 88.81 239 LYS A CA 1
ATOM 1791 C C . LYS A 1 239 ? -6.738 -63.312 -19.578 1 88.81 239 LYS A C 1
ATOM 1793 O O . LYS A 1 239 ? -5.934 -64.25 -19.359 1 88.81 239 LYS A O 1
ATOM 1798 N N . ASN A 1 240 ? -6.5 -62.219 -20.359 1 86.25 240 ASN A N 1
ATOM 1799 C CA . ASN A 1 240 ? -5.184 -62.062 -20.969 1 86.25 240 ASN A CA 1
ATOM 1800 C C . ASN A 1 240 ? -4.133 -61.688 -19.938 1 86.25 240 ASN A C 1
ATOM 1802 O O . ASN A 1 240 ? -2.975 -62.094 -20.031 1 86.25 240 ASN A O 1
ATOM 1806 N N . ILE A 1 241 ? -4.562 -60.938 -18.906 1 86.12 241 ILE A N 1
ATOM 1807 C CA . ILE A 1 241 ? -3.656 -60.531 -17.844 1 86.12 241 ILE A CA 1
ATOM 1808 C C . ILE A 1 241 ? -3.201 -61.719 -17.031 1 86.12 241 ILE A C 1
ATOM 1810 O O . ILE A 1 241 ? -2.039 -61.812 -16.625 1 86.12 241 ILE A O 1
ATOM 1814 N N . SER A 1 242 ? -4.082 -62.719 -16.891 1 87.31 242 SER A N 1
ATOM 1815 C CA . SER A 1 242 ? -3.814 -63.875 -16.031 1 87.31 242 SER A CA 1
ATOM 1816 C C . SER A 1 242 ? -3.016 -64.938 -16.766 1 87.31 242 SER A C 1
ATOM 1818 O O . SER A 1 242 ? -2.553 -65.938 -16.172 1 87.31 242 SER A O 1
ATOM 1820 N N . ARG A 1 243 ? -2.83 -64.688 -18.047 1 85.12 243 ARG A N 1
ATOM 1821 C CA . ARG A 1 243 ? -2.076 -65.688 -18.844 1 85.12 243 ARG A CA 1
ATOM 1822 C C . ARG A 1 243 ? -0.638 -65.75 -18.344 1 85.12 243 ARG A C 1
ATOM 1824 O O . ARG A 1 243 ? -0.03 -64.75 -17.953 1 85.12 243 ARG A O 1
ATOM 1831 N N . LYS A 1 244 ? -0.151 -66.938 -18.344 1 85.81 244 LYS A N 1
ATOM 1832 C CA . LYS A 1 244 ? 1.188 -67.188 -17.797 1 85.81 244 LYS A CA 1
ATOM 1833 C C . LYS A 1 244 ? 2.213 -67.312 -18.922 1 85.81 244 LYS A C 1
ATOM 1835 O O . LYS A 1 244 ? 3.334 -67.75 -18.703 1 85.81 244 LYS A O 1
ATOM 1840 N N . ASP A 1 245 ? 1.894 -66.938 -20.188 1 82.5 245 ASP A N 1
ATOM 1841 C CA . ASP A 1 245 ? 2.828 -67 -21.297 1 82.5 245 ASP A CA 1
ATOM 1842 C C . ASP A 1 245 ? 3.334 -65.625 -21.688 1 82.5 245 ASP A C 1
ATOM 1844 O O . ASP A 1 245 ? 3.17 -64.688 -20.922 1 82.5 245 ASP A O 1
ATOM 1848 N N . GLU A 1 246 ? 4.035 -65.438 -22.844 1 83.31 246 GLU A N 1
ATOM 1849 C CA . GLU A 1 246 ? 4.668 -64.25 -23.281 1 83.31 246 GLU A CA 1
ATOM 1850 C C . GLU A 1 246 ? 3.631 -63.125 -23.531 1 83.31 246 GLU A C 1
ATOM 1852 O O . GLU A 1 246 ? 3.906 -61.938 -23.312 1 83.31 246 GLU A O 1
ATOM 1857 N N . PHE A 1 247 ? 2.432 -63.531 -23.922 1 81.94 247 PHE A N 1
ATOM 1858 C CA . PHE A 1 247 ? 1.376 -62.562 -24.156 1 81.94 247 PHE A CA 1
ATOM 1859 C C . PHE A 1 247 ? 0.886 -61.969 -22.828 1 81.94 247 PHE A C 1
ATOM 1861 O O . PHE A 1 247 ? 0.602 -60.781 -22.75 1 81.94 247 PHE A O 1
ATOM 1868 N N . GLY A 1 248 ? 0.793 -62.812 -21.828 1 85.44 248 GLY A N 1
ATOM 1869 C CA . GLY A 1 248 ? 0.448 -62.312 -20.5 1 85.44 248 GLY A CA 1
ATOM 1870 C C . GLY A 1 248 ? 1.441 -61.312 -19.969 1 85.44 248 GLY A C 1
ATOM 1871 O O . GLY A 1 248 ? 1.048 -60.312 -19.375 1 85.44 248 GLY A O 1
ATOM 1872 N N . ASP A 1 249 ? 2.701 -61.562 -20.172 1 85.56 249 ASP A N 1
ATOM 1873 C CA . ASP A 1 249 ? 3.758 -60.656 -19.734 1 85.56 249 ASP A CA 1
ATOM 1874 C C . ASP A 1 249 ? 3.623 -59.281 -20.406 1 85.56 249 ASP A C 1
ATOM 1876 O O . ASP A 1 249 ? 3.775 -58.25 -19.75 1 85.56 249 ASP A O 1
ATOM 1880 N N . ILE A 1 250 ? 3.293 -59.219 -21.609 1 84.5 250 ILE A N 1
ATOM 1881 C CA . ILE A 1 250 ? 3.145 -58 -22.359 1 84.5 250 ILE A CA 1
ATOM 1882 C C . ILE A 1 250 ? 1.939 -57.219 -21.828 1 84.5 250 ILE A C 1
ATOM 1884 O O . ILE A 1 250 ? 2.031 -56 -21.578 1 84.5 250 ILE A O 1
ATOM 1888 N N . VAL A 1 251 ? 0.836 -57.969 -21.625 1 86.44 251 VAL A N 1
ATOM 1889 C CA . VAL A 1 251 ? -0.401 -57.312 -21.188 1 86.44 251 VAL A CA 1
ATOM 1890 C C . VAL A 1 251 ? -0.212 -56.75 -19.781 1 86.44 251 VAL A C 1
ATOM 1892 O O . VAL A 1 251 ? -0.637 -55.625 -19.5 1 86.44 251 VAL A O 1
ATOM 1895 N N . ARG A 1 252 ? 0.471 -57.406 -18.891 1 87.56 252 ARG A N 1
ATOM 1896 C CA . ARG A 1 252 ? 0.709 -56.938 -17.531 1 87.56 252 ARG A CA 1
ATOM 1897 C C . ARG A 1 252 ? 1.604 -55.719 -17.531 1 87.56 252 ARG A C 1
ATOM 1899 O O . ARG A 1 252 ? 1.374 -54.781 -16.766 1 87.56 252 ARG A O 1
ATOM 1906 N N . SER A 1 253 ? 2.629 -55.719 -18.328 1 84.81 253 SER A N 1
ATOM 1907 C CA . SER A 1 253 ? 3.514 -54.562 -18.422 1 84.81 253 SER A CA 1
ATOM 1908 C C . SER A 1 253 ? 2.777 -53.344 -18.969 1 84.81 253 SER A C 1
ATOM 1910 O O . SER A 1 253 ? 2.961 -52.219 -18.484 1 84.81 253 SER A O 1
ATOM 1912 N N . ALA A 1 254 ? 1.925 -53.562 -19.938 1 83.94 254 ALA A N 1
ATOM 1913 C CA . ALA A 1 254 ? 1.113 -52.5 -20.5 1 83.94 254 ALA A CA 1
ATOM 1914 C C . ALA A 1 254 ? 0.113 -51.969 -19.484 1 83.94 254 ALA A C 1
ATOM 1916 O O . ALA A 1 254 ? -0.114 -50.75 -19.391 1 83.94 254 ALA A O 1
ATOM 1917 N N . ASP A 1 255 ? -0.42 -52.875 -18.75 1 86.62 255 ASP A N 1
ATOM 1918 C CA . ASP A 1 255 ? -1.367 -52.5 -17.703 1 86.62 255 ASP A CA 1
ATOM 1919 C C . ASP A 1 255 ? -0.681 -51.688 -16.609 1 86.62 255 ASP A C 1
ATOM 1921 O O . ASP A 1 255 ? -1.246 -50.719 -16.094 1 86.62 255 ASP A O 1
ATOM 1925 N N . GLY A 1 256 ? 0.452 -52.094 -16.203 1 83.69 256 GLY A N 1
ATOM 1926 C CA . GLY A 1 256 ? 1.236 -51.344 -15.258 1 83.69 256 GLY A CA 1
ATOM 1927 C C . GLY A 1 256 ? 1.549 -49.938 -15.734 1 83.69 256 GLY A C 1
ATOM 1928 O O . GLY A 1 256 ? 1.454 -48.969 -14.969 1 83.69 256 GLY A O 1
ATOM 1929 N N . LEU A 1 257 ? 1.91 -49.781 -16.906 1 81.88 257 LEU A N 1
ATOM 1930 C CA . LEU A 1 257 ? 2.168 -48.469 -17.516 1 81.88 257 LEU A CA 1
ATOM 1931 C C . LEU A 1 257 ? 0.91 -47.625 -17.5 1 81.88 257 LEU A C 1
ATOM 1933 O O . LEU A 1 257 ? 0.969 -46.438 -17.188 1 81.88 257 LEU A O 1
ATOM 1937 N N . LYS A 1 258 ? -0.196 -48.219 -17.938 1 84.25 258 LYS A N 1
ATOM 1938 C CA . LYS A 1 258 ? -1.479 -47.531 -17.906 1 84.25 258 LYS A CA 1
ATOM 1939 C C . LYS A 1 258 ? -1.78 -46.969 -16.516 1 84.25 258 LYS A C 1
ATOM 1941 O O . LYS A 1 258 ? -2.178 -45.812 -16.375 1 84.25 258 LYS A O 1
ATOM 1946 N N . ASN A 1 259 ? -1.613 -47.75 -15.469 1 84.44 259 ASN A N 1
ATOM 1947 C CA . ASN A 1 259 ? -1.873 -47.312 -14.094 1 84.44 259 ASN A CA 1
ATOM 1948 C C . ASN A 1 259 ? -0.963 -46.156 -13.688 1 84.44 259 ASN A C 1
ATOM 1950 O O . ASN A 1 259 ? -1.408 -45.219 -13.039 1 84.44 259 ASN A O 1
ATOM 1954 N N . LYS A 1 260 ? 0.231 -46.25 -14.086 1 81.56 260 LYS A N 1
ATOM 1955 C CA . LYS A 1 260 ? 1.173 -45.188 -13.766 1 81.56 260 LYS A CA 1
ATOM 1956 C C . LYS A 1 260 ? 0.815 -43.906 -14.5 1 81.56 260 LYS A C 1
ATOM 1958 O O . LYS A 1 260 ? 0.898 -42.812 -13.93 1 81.56 260 LYS A O 1
ATOM 1963 N N . LEU A 1 261 ? 0.394 -43.969 -15.734 1 81.31 261 LEU A N 1
ATOM 1964 C CA . LEU A 1 261 ? -0.043 -42.812 -16.516 1 81.31 261 LEU A CA 1
ATOM 1965 C C . LEU A 1 261 ? -1.279 -42.188 -15.883 1 81.31 261 LEU A C 1
ATOM 1967 O O . LEU A 1 261 ? -1.371 -40.969 -15.797 1 81.31 261 LEU A O 1
ATOM 1971 N N . ASN A 1 262 ? -2.152 -43.062 -15.508 1 85.81 262 ASN A N 1
ATOM 1972 C CA . ASN A 1 262 ? -3.348 -42.562 -14.836 1 85.81 262 ASN A CA 1
ATOM 1973 C C . ASN A 1 262 ? -2.994 -41.75 -13.586 1 85.81 262 ASN A C 1
ATOM 1975 O O . ASN A 1 262 ? -3.576 -40.719 -13.328 1 85.81 262 ASN A O 1
ATOM 1979 N N . GLU A 1 263 ? -2.055 -42.219 -12.836 1 82 263 GLU A N 1
ATOM 1980 C CA . GLU A 1 263 ? -1.612 -41.531 -11.617 1 82 263 GLU A CA 1
ATOM 1981 C C . GLU A 1 263 ? -0.979 -40.188 -11.93 1 82 263 GLU A C 1
ATOM 1983 O O . GLU A 1 263 ? -1.305 -39.188 -11.297 1 82 263 GLU A O 1
ATOM 1988 N N . VAL A 1 264 ? -0.164 -40.125 -12.914 1 79.31 264 VAL A N 1
ATOM 1989 C CA . VAL A 1 264 ? 0.576 -38.938 -13.25 1 79.31 264 VAL A CA 1
ATOM 1990 C C . VAL A 1 264 ? -0.376 -37.875 -13.828 1 79.31 264 VAL A C 1
ATOM 1992 O O . VAL A 1 264 ? -0.319 -36.719 -13.461 1 79.31 264 VAL A O 1
ATOM 1995 N N . ILE A 1 265 ? -1.221 -38.312 -14.766 1 83.62 265 ILE A N 1
ATOM 1996 C CA . ILE A 1 265 ? -2.148 -37.375 -15.406 1 83.62 265 ILE A CA 1
ATOM 1997 C C . ILE A 1 265 ? -3.143 -36.844 -14.375 1 83.62 265 ILE A C 1
ATOM 1999 O O . ILE A 1 265 ? -3.441 -35.656 -14.352 1 83.62 265 ILE A O 1
ATOM 2003 N N . SER A 1 266 ? -3.615 -37.719 -13.508 1 85.75 266 SER A N 1
ATOM 2004 C CA . SER A 1 266 ? -4.523 -37.312 -12.445 1 85.75 266 SER A CA 1
ATOM 2005 C C . SER A 1 266 ? -3.857 -36.281 -11.523 1 85.75 266 SER A C 1
ATOM 2007 O O . SER A 1 266 ? -4.469 -35.281 -11.164 1 85.75 266 SER A O 1
ATOM 2009 N N . ALA A 1 267 ? -2.684 -36.5 -11.164 1 80.25 267 ALA A N 1
ATOM 2010 C CA . ALA A 1 267 ? -1.937 -35.594 -10.312 1 80.25 267 ALA A CA 1
ATOM 2011 C C . ALA A 1 267 ? -1.695 -34.25 -11.016 1 80.25 267 ALA A C 1
ATOM 2013 O O . ALA A 1 267 ? -1.771 -33.188 -10.391 1 80.25 267 ALA A O 1
ATOM 2014 N N . THR A 1 268 ? -1.383 -34.312 -12.25 1 82.19 268 THR A N 1
ATOM 2015 C CA . THR A 1 268 ? -1.135 -33.094 -13.023 1 82.19 268 THR A CA 1
ATOM 2016 C C . THR A 1 268 ? -2.406 -32.25 -13.148 1 82.19 268 THR A C 1
ATOM 2018 O O . THR A 1 268 ? -2.367 -31.031 -13.008 1 82.19 268 THR A O 1
ATOM 2021 N N . LEU A 1 269 ? -3.506 -32.938 -13.391 1 85.5 269 LEU A N 1
ATOM 2022 C CA . LEU A 1 269 ? -4.777 -32.219 -13.484 1 85.5 269 LEU A CA 1
ATOM 2023 C C . LEU A 1 269 ? -5.148 -31.578 -12.148 1 85.5 269 LEU A C 1
ATOM 2025 O O . LEU A 1 269 ? -5.625 -30.438 -12.109 1 85.5 269 LEU A O 1
ATOM 2029 N N . ALA A 1 270 ? -4.938 -32.312 -11.102 1 83 270 ALA A N 1
ATOM 2030 C CA . ALA A 1 270 ? -5.18 -31.75 -9.773 1 83 270 ALA A CA 1
ATOM 2031 C C . ALA A 1 270 ? -4.309 -30.531 -9.516 1 83 270 ALA A C 1
ATOM 2033 O O . ALA A 1 270 ? -4.785 -29.516 -8.992 1 83 270 ALA A O 1
ATOM 2034 N N . LEU A 1 271 ? -3.154 -30.625 -9.914 1 80.12 271 LEU A N 1
ATOM 2035 C CA . LEU A 1 271 ? -2.221 -29.516 -9.742 1 80.12 271 LEU A CA 1
ATOM 2036 C C . LEU A 1 271 ? -2.641 -28.312 -10.594 1 80.12 271 LEU A C 1
ATOM 2038 O O . LEU A 1 271 ? -2.576 -27.172 -10.133 1 80.12 271 LEU A O 1
ATOM 2042 N N . SER A 1 272 ? -2.998 -28.547 -11.805 1 85.88 272 SER A N 1
ATOM 2043 C CA . SER A 1 272 ? -3.488 -27.484 -12.672 1 85.88 272 SER A CA 1
ATOM 2044 C C . SER A 1 272 ? -4.68 -26.766 -12.047 1 85.88 272 SER A C 1
ATOM 2046 O O . SER A 1 272 ? -4.777 -25.531 -12.109 1 85.88 272 SER A O 1
ATOM 2048 N N . GLY A 1 273 ? -5.512 -27.562 -11.445 1 88.06 273 GLY A N 1
ATOM 2049 C CA . GLY A 1 273 ? -6.633 -26.969 -10.742 1 88.06 273 GLY A CA 1
ATOM 2050 C C . GLY A 1 273 ? -6.211 -26.078 -9.578 1 88.06 273 GLY A C 1
ATOM 2051 O O . GLY A 1 273 ? -6.75 -25 -9.391 1 88.06 273 GLY A O 1
ATOM 2052 N N . GLU A 1 274 ? -5.27 -26.5 -8.852 1 85.56 274 GLU A N 1
ATOM 2053 C CA . GLU A 1 274 ? -4.758 -25.734 -7.727 1 85.56 274 GLU A CA 1
ATOM 2054 C C . GLU A 1 274 ? -4.086 -24.438 -8.195 1 85.56 274 GLU A C 1
ATOM 2056 O O . GLU A 1 274 ? -4.215 -23.406 -7.555 1 85.56 274 GLU A O 1
ATOM 2061 N N . VAL A 1 275 ? -3.35 -24.516 -9.281 1 86.81 275 VAL A N 1
ATOM 2062 C CA . VAL A 1 275 ? -2.688 -23.344 -9.844 1 86.81 275 VAL A CA 1
ATOM 2063 C C . VAL A 1 275 ? -3.734 -22.344 -10.312 1 86.81 275 VAL A C 1
ATOM 2065 O O . VAL A 1 275 ? -3.586 -21.141 -10.086 1 86.81 275 VAL A O 1
ATOM 2068 N N . THR A 1 276 ? -4.801 -22.797 -10.898 1 89.44 276 THR A N 1
ATOM 2069 C CA . THR A 1 276 ? -5.887 -21.922 -11.32 1 89.44 276 THR A CA 1
ATOM 2070 C C . THR A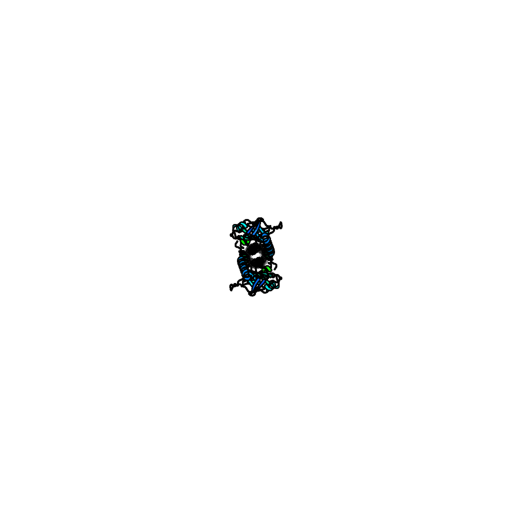 1 276 ? -6.512 -21.219 -10.125 1 89.44 276 THR A C 1
ATOM 2072 O O . THR A 1 276 ? -6.707 -20 -10.141 1 89.44 276 THR A O 1
ATOM 2075 N N . LYS A 1 277 ? -6.809 -21.953 -9.062 1 88.5 277 LYS A N 1
ATOM 2076 C CA . LYS A 1 277 ? -7.383 -21.391 -7.844 1 88.5 277 LYS A CA 1
ATOM 2077 C C . LYS A 1 277 ? -6.449 -20.344 -7.227 1 88.5 277 LYS A C 1
ATOM 2079 O O . LYS A 1 277 ? -6.895 -19.281 -6.797 1 88.5 277 LYS A O 1
ATOM 2084 N N . SER A 1 278 ? -5.191 -20.688 -7.176 1 85.88 278 SER A N 1
ATOM 2085 C CA . SER A 1 278 ? -4.203 -19.75 -6.645 1 85.88 278 SER A CA 1
ATOM 2086 C C . SER A 1 278 ? -4.117 -18.484 -7.504 1 85.88 278 SER A C 1
ATOM 2088 O O . SER A 1 278 ? -4.02 -17.375 -6.977 1 85.88 278 SER A O 1
ATOM 2090 N N . GLY A 1 279 ? -4.113 -18.703 -8.852 1 87.44 279 GLY A N 1
ATOM 2091 C CA . GLY A 1 279 ? -4.133 -17.562 -9.75 1 87.44 279 GLY A CA 1
ATOM 2092 C C . GLY A 1 279 ? -5.332 -16.656 -9.539 1 87.44 279 GLY A C 1
ATOM 2093 O O . GLY A 1 279 ? -5.191 -15.43 -9.5 1 87.44 279 GLY A O 1
ATOM 2094 N N . ASP A 1 280 ? -6.484 -17.203 -9.281 1 89.25 280 ASP A N 1
ATOM 2095 C CA . ASP A 1 280 ? -7.699 -16.438 -9.016 1 89.25 280 ASP A CA 1
ATOM 2096 C C . ASP A 1 280 ? -7.586 -15.672 -7.695 1 89.25 280 ASP A C 1
ATOM 2098 O O . ASP A 1 280 ? -7.941 -14.5 -7.621 1 89.25 280 ASP A O 1
ATOM 2102 N N . SER A 1 281 ? -7.113 -16.344 -6.723 1 87.75 281 SER A N 1
ATOM 2103 C CA . SER A 1 281 ? -6.949 -15.719 -5.41 1 87.75 281 SER A CA 1
ATOM 2104 C C . SER A 1 281 ? -5.965 -14.555 -5.469 1 87.75 281 SER A C 1
ATOM 2106 O O . SER A 1 281 ? -6.207 -13.5 -4.879 1 87.75 281 SER A O 1
ATOM 2108 N N . LEU A 1 282 ? -4.871 -14.758 -6.176 1 88.31 282 LEU A N 1
ATOM 2109 C CA . LEU A 1 282 ? -3.857 -13.719 -6.32 1 88.31 282 LEU A CA 1
ATOM 2110 C C . LEU A 1 282 ? -4.41 -12.531 -7.098 1 88.31 282 LEU A C 1
ATOM 2112 O O . LEU A 1 282 ? -4.156 -11.375 -6.738 1 88.31 282 LEU A O 1
ATOM 2116 N N . SER A 1 283 ? -5.16 -12.781 -8.117 1 90.56 283 SER A N 1
ATOM 2117 C CA . SER A 1 283 ? -5.793 -11.719 -8.883 1 90.56 283 SER A CA 1
ATOM 2118 C C . SER A 1 283 ? -6.73 -10.891 -8.016 1 90.56 283 SER A C 1
ATOM 2120 O O . SER A 1 283 ? -6.695 -9.656 -8.047 1 90.56 283 SER A O 1
ATOM 2122 N N . THR A 1 284 ? -7.543 -11.539 -7.223 1 90.44 284 THR A N 1
ATOM 2123 C CA . THR A 1 284 ? -8.469 -10.859 -6.316 1 90.44 284 THR A CA 1
ATOM 2124 C C . THR A 1 284 ? -7.703 -10.047 -5.273 1 90.44 284 THR A C 1
ATOM 2126 O O . THR A 1 284 ? -8.07 -8.906 -4.977 1 90.44 284 THR A O 1
ATOM 2129 N N . SER A 1 285 ? -6.637 -10.648 -4.75 1 88.06 285 SER A N 1
ATOM 2130 C CA . SER A 1 285 ? -5.816 -9.961 -3.764 1 88.06 285 SER A CA 1
ATOM 2131 C C . SER A 1 285 ? -5.172 -8.711 -4.355 1 88.06 285 SER A C 1
ATOM 2133 O O . SER A 1 285 ? -5.113 -7.668 -3.701 1 88.06 285 SER A O 1
ATOM 2135 N N . ALA A 1 286 ? -4.672 -8.805 -5.559 1 88.94 286 ALA A N 1
ATOM 2136 C CA . ALA A 1 286 ? -4.07 -7.656 -6.238 1 88.94 286 ALA A CA 1
ATOM 2137 C C . ALA A 1 286 ? -5.102 -6.551 -6.465 1 88.94 286 ALA A C 1
ATOM 2139 O O . ALA A 1 286 ? -4.805 -5.371 -6.273 1 88.94 286 ALA A O 1
ATOM 2140 N N . GLN A 1 287 ? -6.32 -6.945 -6.809 1 89.25 287 GLN A N 1
ATOM 2141 C CA . GLN A 1 287 ? -7.391 -5.977 -7.023 1 89.25 287 GLN A CA 1
ATOM 2142 C C . GLN A 1 287 ? -7.766 -5.273 -5.723 1 89.25 287 GLN A C 1
ATOM 2144 O O . GLN A 1 287 ? -7.949 -4.055 -5.699 1 89.25 287 GLN A O 1
ATOM 2149 N N . THR A 1 288 ? -7.895 -6.023 -4.684 1 89 288 THR A N 1
ATOM 2150 C CA . THR A 1 288 ? -8.195 -5.457 -3.373 1 89 288 THR A CA 1
ATOM 2151 C C . THR A 1 288 ? -7.094 -4.5 -2.928 1 89 288 THR A C 1
ATOM 2153 O O . THR A 1 288 ? -7.375 -3.395 -2.463 1 89 288 THR A O 1
ATOM 2156 N N . ALA A 1 289 ? -5.863 -4.926 -3.088 1 87.94 289 ALA A N 1
ATOM 2157 C CA . ALA A 1 289 ? -4.723 -4.094 -2.713 1 87.94 289 ALA A CA 1
ATOM 2158 C C . ALA A 1 289 ? -4.707 -2.793 -3.508 1 87.94 289 ALA A C 1
ATOM 2160 O O . ALA A 1 289 ? -4.426 -1.726 -2.957 1 87.94 289 ALA A O 1
ATOM 2161 N N . SER A 1 290 ? -5.035 -2.896 -4.758 1 90.62 290 SER A N 1
ATOM 2162 C CA . SER A 1 290 ? -5.098 -1.711 -5.605 1 90.62 290 SER A CA 1
ATOM 2163 C C . SER A 1 290 ? -6.18 -0.748 -5.129 1 90.62 290 SER A C 1
ATOM 2165 O O . SER A 1 290 ? -5.969 0.467 -5.102 1 90.62 290 SER A O 1
ATOM 2167 N N . HIS A 1 291 ? -7.316 -1.24 -4.762 1 91.38 291 HIS A N 1
ATOM 2168 C CA . HIS A 1 291 ? -8.406 -0.418 -4.25 1 91.38 291 HIS A CA 1
ATOM 2169 C C . HIS A 1 291 ? -8.008 0.281 -2.955 1 91.38 291 HIS A C 1
ATOM 2171 O O . HIS A 1 291 ? -8.258 1.477 -2.789 1 91.38 291 HIS A O 1
ATOM 2177 N N . VAL A 1 292 ? -7.41 -0.488 -2.049 1 89.5 292 VAL A N 1
ATOM 2178 C CA . VAL A 1 292 ? -6.98 0.077 -0.775 1 89.5 292 VAL A CA 1
ATOM 2179 C C . VAL A 1 292 ? -5.898 1.128 -1.014 1 89.5 292 VAL A C 1
ATOM 2181 O O . VAL A 1 292 ? -5.871 2.16 -0.341 1 89.5 292 VAL A O 1
ATOM 2184 N N . SER A 1 293 ? -5.02 0.888 -1.944 1 90.62 293 SER A N 1
ATOM 2185 C CA . SER A 1 293 ? -3.98 1.847 -2.307 1 90.62 293 SER A CA 1
ATOM 2186 C C . SER A 1 293 ? -4.586 3.158 -2.799 1 90.62 293 SER A C 1
ATOM 2188 O O . SER A 1 293 ? -4.086 4.238 -2.473 1 90.62 293 SER A O 1
ATOM 2190 N N . THR A 1 294 ? -5.676 3.098 -3.553 1 89 294 THR A N 1
ATOM 2191 C CA . THR A 1 294 ? -6.371 4.293 -4.023 1 89 294 THR A CA 1
ATOM 2192 C C . THR A 1 294 ? -6.945 5.078 -2.848 1 89 294 THR A C 1
ATOM 2194 O O . THR A 1 294 ? -6.91 6.312 -2.842 1 89 294 THR A O 1
ATOM 2197 N N . GLN A 1 295 ? -7.418 4.375 -1.877 1 88.12 295 GLN A N 1
ATOM 2198 C CA . GLN A 1 295 ? -7.945 5.016 -0.678 1 88.12 295 GLN A CA 1
ATOM 2199 C C . GLN A 1 295 ? -6.84 5.738 0.088 1 88.12 295 GLN A C 1
ATOM 2201 O O . GLN A 1 295 ? -7.047 6.855 0.575 1 88.12 295 GLN A O 1
ATOM 2206 N N . VAL A 1 296 ? -5.699 5.133 0.191 1 88.69 296 VAL A N 1
ATOM 2207 C CA . VAL A 1 296 ? -4.562 5.754 0.863 1 88.69 296 VAL A CA 1
ATOM 2208 C C . VAL A 1 296 ? -4.133 7.008 0.105 1 88.69 296 VAL A C 1
ATOM 2210 O O . VAL A 1 296 ? -3.891 8.055 0.711 1 88.69 296 VAL A O 1
ATOM 2213 N N . ALA A 1 297 ? -4.098 6.891 -1.198 1 88.56 297 ALA A N 1
ATOM 2214 C CA . ALA A 1 297 ? -3.713 8.031 -2.027 1 88.56 297 ALA A CA 1
ATOM 2215 C C . ALA A 1 297 ? -4.676 9.195 -1.837 1 88.56 297 ALA A C 1
ATOM 2217 O O . ALA A 1 297 ? -4.254 10.352 -1.776 1 88.56 297 ALA A O 1
ATOM 2218 N N . GLU A 1 298 ? -5.961 8.984 -1.695 1 90.19 298 GLU A N 1
ATOM 2219 C CA . GLU A 1 298 ? -6.969 10.016 -1.471 1 90.19 298 GLU A CA 1
ATOM 2220 C C . GLU A 1 298 ? -6.789 10.672 -0.104 1 90.19 298 GLU A C 1
ATOM 2222 O O . GLU A 1 298 ? -6.836 11.898 0.013 1 90.19 298 GLU A O 1
ATOM 2227 N N . ALA A 1 299 ? -6.586 9.797 0.897 1 86.69 299 ALA A N 1
ATOM 2228 C CA . ALA A 1 299 ? -6.383 10.312 2.25 1 86.69 299 ALA A CA 1
ATOM 2229 C C . ALA A 1 299 ? -5.137 11.188 2.322 1 86.69 299 ALA A C 1
ATOM 2231 O O . ALA A 1 299 ? -5.156 12.258 2.936 1 86.69 299 ALA A O 1
ATOM 2232 N N . VAL A 1 300 ? -4.109 10.812 1.687 1 89.44 300 VAL A N 1
ATOM 2233 C CA . VAL A 1 300 ? -2.854 11.555 1.667 1 89.44 300 VAL A CA 1
ATOM 2234 C C . VAL A 1 300 ? -3.018 12.828 0.849 1 89.44 300 VAL A C 1
ATOM 2236 O O . VAL A 1 300 ? -2.422 13.859 1.17 1 89.44 300 VAL A O 1
ATOM 2239 N N . GLY A 1 301 ? -3.822 12.758 -0.206 1 89.31 301 GLY A N 1
ATOM 2240 C CA . GLY A 1 301 ? -4.164 13.953 -0.95 1 89.31 301 GLY A CA 1
ATOM 2241 C C . GLY A 1 301 ? -4.836 15.016 -0.098 1 89.31 301 GLY A C 1
ATOM 2242 O O . GLY A 1 301 ? -4.535 16.203 -0.221 1 89.31 301 GLY A O 1
ATOM 2243 N N . ASP A 1 302 ? -5.707 14.617 0.779 1 90.62 302 ASP A N 1
ATOM 2244 C CA . ASP A 1 302 ? -6.383 15.523 1.703 1 90.62 302 ASP A CA 1
ATOM 2245 C C . ASP A 1 302 ? -5.387 16.172 2.664 1 90.62 302 ASP A C 1
ATOM 2247 O O . ASP A 1 302 ? -5.484 17.359 2.959 1 90.62 302 ASP A O 1
ATOM 2251 N N . ILE A 1 303 ? -4.461 15.383 3.135 1 89.06 303 ILE A N 1
ATOM 2252 C CA . ILE A 1 303 ? -3.432 15.898 4.031 1 89.06 303 ILE A CA 1
ATOM 2253 C C . ILE A 1 303 ? -2.586 16.938 3.301 1 89.06 303 ILE A C 1
ATOM 2255 O O . ILE A 1 303 ? -2.232 17.969 3.873 1 89.06 303 ILE A O 1
ATOM 2259 N N . SER A 1 304 ? -2.236 16.656 2.039 1 91.69 304 SER A N 1
ATOM 2260 C CA . SER A 1 304 ? -1.471 17.594 1.22 1 91.69 304 SER A CA 1
ATOM 2261 C C . SER A 1 304 ? -2.213 18.922 1.047 1 91.69 304 SER A C 1
ATOM 2263 O O . SER A 1 304 ? -1.621 19.984 1.181 1 91.69 304 SER A O 1
ATOM 2265 N N . LYS A 1 305 ? -3.531 18.891 0.735 1 91.31 305 LYS A N 1
ATOM 2266 C CA . LYS A 1 305 ? -4.363 20.078 0.638 1 91.31 305 LYS A CA 1
ATOM 2267 C C . LYS A 1 305 ? -4.391 20.844 1.961 1 91.31 305 LYS A C 1
ATOM 2269 O O . LYS A 1 305 ? -4.32 22.078 1.978 1 91.31 305 LYS A O 1
ATOM 2274 N N . GLY A 1 306 ? -4.516 20.031 3.006 1 89.5 306 GLY A N 1
ATOM 2275 C CA . GLY A 1 306 ? -4.457 20.609 4.332 1 89.5 306 GLY A CA 1
ATOM 2276 C C . GLY A 1 306 ? -3.146 21.328 4.613 1 89.5 306 GLY A C 1
ATOM 2277 O O . GLY A 1 306 ? -3.137 22.422 5.184 1 89.5 306 GLY A O 1
ATOM 2278 N N . ALA A 1 307 ? -2.059 20.719 4.211 1 87.94 307 ALA A N 1
ATOM 2279 C CA . ALA A 1 307 ? -0.735 21.297 4.414 1 87.94 307 ALA A CA 1
ATOM 2280 C C . ALA A 1 307 ? -0.593 22.625 3.66 1 87.94 307 ALA A C 1
ATOM 2282 O O . ALA A 1 307 ? -0.02 23.578 4.18 1 87.94 307 ALA A O 1
ATOM 2283 N N . VAL A 1 308 ? -1.109 22.766 2.428 1 89.88 308 VAL A N 1
ATOM 2284 C CA . VAL A 1 308 ? -1.068 23.984 1.623 1 89.88 308 VAL A CA 1
ATOM 2285 C C . VAL A 1 308 ? -1.902 25.078 2.293 1 89.88 308 VAL A C 1
ATOM 2287 O O . VAL A 1 308 ? -1.442 26.219 2.449 1 89.88 308 VAL A O 1
ATOM 2290 N N . SER A 1 309 ? -3.115 24.688 2.748 1 91.81 309 SER A N 1
ATOM 2291 C CA . SER A 1 309 ? -3.986 25.625 3.457 1 91.81 309 SER A CA 1
ATOM 2292 C C . SER A 1 309 ? -3.34 26.109 4.75 1 91.81 309 SER A C 1
ATOM 2294 O O . SER A 1 309 ? -3.467 27.281 5.113 1 91.81 309 SER A O 1
ATOM 2296 N N . GLN A 1 310 ? -2.703 25.188 5.422 1 90.12 310 GLN A N 1
ATOM 2297 C CA . GLN A 1 310 ? -2.008 25.516 6.66 1 90.12 310 GLN A CA 1
ATOM 2298 C C . GLN A 1 310 ? -0.87 26.5 6.398 1 90.12 310 GLN A C 1
ATOM 2300 O O . GLN A 1 310 ? -0.685 27.469 7.156 1 90.12 310 GLN A O 1
ATOM 2305 N N . ALA A 1 311 ? -0.102 26.281 5.344 1 90.69 311 ALA A N 1
ATOM 2306 C CA . ALA A 1 311 ? 0.995 27.188 4.996 1 90.69 311 ALA A CA 1
ATOM 2307 C C . ALA A 1 311 ? 0.481 28.594 4.723 1 90.69 311 ALA A C 1
ATOM 2309 O O . ALA A 1 311 ? 1.08 29.578 5.164 1 90.69 311 ALA A O 1
ATOM 2310 N N . GLU A 1 312 ? -0.645 28.75 4.078 1 93.12 312 GLU A N 1
ATOM 2311 C CA . GLU A 1 312 ? -1.264 30.047 3.783 1 93.12 312 GLU A CA 1
ATOM 2312 C C . GLU A 1 312 ? -1.753 30.734 5.055 1 93.12 312 GLU A C 1
ATOM 2314 O O . GLU A 1 312 ? -1.532 31.922 5.25 1 93.12 312 GLU A O 1
ATOM 2319 N N . SER A 1 313 ? -2.445 29.906 5.883 1 92.62 313 SER A N 1
ATOM 2320 C CA . SER A 1 313 ? -2.959 30.438 7.141 1 92.62 313 SER A CA 1
ATOM 2321 C C . SER A 1 313 ? -1.827 30.906 8.047 1 92.62 313 SER A C 1
ATOM 2323 O O . SER A 1 313 ? -1.951 31.938 8.711 1 92.62 313 SER A O 1
ATOM 2325 N N . VAL A 1 314 ? -0.744 30.188 8.094 1 93 314 VAL A N 1
ATOM 2326 C CA . VAL A 1 314 ? 0.424 30.516 8.906 1 93 314 VAL A CA 1
ATOM 2327 C C . VAL A 1 314 ? 1.066 31.812 8.391 1 93 314 VAL A C 1
ATOM 2329 O O . VAL A 1 314 ? 1.476 32.656 9.18 1 93 314 VAL A O 1
ATOM 2332 N N . GLU A 1 315 ? 1.159 31.984 7.078 1 93.06 315 GLU A N 1
ATOM 2333 C CA . GLU A 1 315 ? 1.691 33.188 6.484 1 93.06 315 GLU A CA 1
ATOM 2334 C C . GLU A 1 315 ? 0.829 34.406 6.844 1 93.06 315 GLU A C 1
ATOM 2336 O O . GLU A 1 315 ? 1.351 35.469 7.199 1 93.06 315 GLU A O 1
ATOM 2341 N N . THR A 1 316 ? -0.447 34.219 6.723 1 93.81 316 THR A N 1
ATOM 2342 C CA . THR A 1 316 ? -1.383 35.281 7.09 1 93.81 316 THR A CA 1
ATOM 2343 C C . THR A 1 316 ? -1.256 35.625 8.57 1 93.81 316 THR A C 1
ATOM 2345 O O . THR A 1 316 ? -1.277 36.812 8.938 1 93.81 316 THR A O 1
ATOM 2348 N N . SER A 1 317 ? -1.077 34.625 9.391 1 94.06 317 SER A N 1
ATOM 2349 C CA . SER A 1 317 ? -0.917 34.844 10.828 1 94.06 317 SER A CA 1
ATOM 2350 C C . SER A 1 317 ? 0.355 35.625 11.141 1 94.06 317 SER A C 1
ATOM 2352 O O . SER A 1 317 ? 0.361 36.5 12.016 1 94.06 317 SER A O 1
ATOM 2354 N N . ALA A 1 318 ? 1.412 35.25 10.453 1 93.38 318 ALA A N 1
ATOM 2355 C CA . ALA A 1 318 ? 2.674 35.969 10.625 1 93.38 318 ALA A CA 1
ATOM 2356 C C . ALA A 1 318 ? 2.516 37.438 10.289 1 93.38 318 ALA A C 1
ATOM 2358 O O . ALA A 1 318 ? 2.99 38.312 11.023 1 93.38 318 ALA A O 1
ATOM 2359 N N . SER A 1 319 ? 1.832 37.75 9.172 1 94.88 319 SER A N 1
ATOM 2360 C CA . SER A 1 319 ? 1.586 39.125 8.742 1 94.88 319 SER A CA 1
ATOM 2361 C C . SER A 1 319 ? 0.741 39.875 9.766 1 94.88 319 SER A C 1
ATOM 2363 O O . SER A 1 319 ? 1.062 41 10.125 1 94.88 319 SER A O 1
ATOM 2365 N N . ASN A 1 320 ? -0.333 39.188 10.195 1 94.31 320 ASN A N 1
ATOM 2366 C CA . ASN A 1 320 ? -1.212 39.781 11.195 1 94.31 320 ASN A CA 1
ATOM 2367 C C . ASN A 1 320 ? -0.464 40.094 12.492 1 94.31 320 ASN A C 1
ATOM 2369 O O . ASN A 1 320 ? -0.671 41.125 13.109 1 94.31 320 ASN A O 1
ATOM 2373 N N . THR A 1 321 ? 0.373 39.188 12.906 1 93.69 321 THR A N 1
ATOM 2374 C CA . THR A 1 321 ? 1.14 39.344 14.141 1 93.69 321 THR A CA 1
ATOM 2375 C C . THR A 1 321 ? 2.123 40.531 14.008 1 93.69 321 THR A C 1
ATOM 2377 O O . THR A 1 321 ? 2.318 41.281 14.961 1 93.69 321 THR A O 1
ATOM 2380 N N . ASN A 1 322 ? 2.705 40.719 12.844 1 94.06 322 ASN A N 1
ATOM 2381 C CA . ASN A 1 322 ? 3.594 41.844 12.602 1 94.06 322 ASN A CA 1
ATOM 2382 C C . ASN A 1 322 ? 2.84 43.156 12.648 1 94.06 322 ASN A C 1
ATOM 2384 O O . ASN A 1 322 ? 3.344 44.156 13.195 1 94.06 322 ASN A O 1
ATOM 2388 N N . GLU A 1 323 ? 1.642 43.125 12.109 1 94.06 323 GLU A N 1
ATOM 2389 C CA . GLU A 1 323 ? 0.804 44.344 12.156 1 94.06 323 GLU A CA 1
ATOM 2390 C C . GLU A 1 323 ? 0.421 44.688 13.594 1 94.06 323 GLU A C 1
ATOM 2392 O O . GLU A 1 323 ? 0.414 45.844 13.977 1 94.06 323 GLU A O 1
ATOM 2397 N N . MET A 1 324 ? 0.148 43.625 14.32 1 94.31 324 MET A N 1
ATOM 2398 C CA . MET A 1 324 ? -0.133 43.844 15.742 1 94.31 324 MET A CA 1
ATOM 2399 C C . MET A 1 324 ? 1.081 44.406 16.453 1 94.31 324 MET A C 1
ATOM 2401 O O . MET A 1 324 ? 0.945 45.312 17.297 1 94.31 324 MET A O 1
ATOM 2405 N N . GLY A 1 325 ? 2.211 43.844 16.062 1 95.75 325 GLY A N 1
ATOM 2406 C CA . GLY A 1 325 ? 3.443 44.375 16.641 1 95.75 325 GLY A CA 1
ATOM 2407 C C . GLY A 1 325 ? 3.66 45.844 16.375 1 95.75 325 GLY A C 1
ATOM 2408 O O . GLY A 1 325 ? 4.023 46.594 17.281 1 95.75 325 GLY A O 1
ATOM 2409 N N . ASP A 1 326 ? 3.377 46.344 15.195 1 96 326 ASP A N 1
ATOM 2410 C CA . ASP A 1 326 ? 3.486 47.75 14.828 1 96 326 ASP A CA 1
ATOM 2411 C C . ASP A 1 326 ? 2.529 48.625 15.656 1 96 326 ASP A C 1
ATOM 2413 O O . ASP A 1 326 ? 2.9 49.688 16.125 1 96 326 ASP A O 1
ATOM 2417 N N . SER A 1 327 ? 1.342 48.125 15.789 1 97.19 327 SER A N 1
ATOM 2418 C CA . SER A 1 327 ? 0.335 48.844 16.578 1 97.19 327 SER A CA 1
ATOM 2419 C C . SER A 1 327 ? 0.742 48.938 18.031 1 97.19 327 SER A C 1
ATOM 2421 O O . SER A 1 327 ? 0.587 50 18.656 1 97.19 327 SER A O 1
ATOM 2423 N N . ILE A 1 328 ? 1.245 47.875 18.594 1 96.94 328 ILE A N 1
ATOM 2424 C CA . ILE A 1 328 ? 1.688 47.812 19.984 1 96.94 328 ILE A CA 1
ATOM 2425 C C . ILE A 1 328 ? 2.844 48.812 20.188 1 96.94 328 ILE A C 1
ATOM 2427 O O . ILE A 1 328 ? 2.889 49.531 21.188 1 96.94 328 ILE A O 1
ATOM 2431 N N . ASP A 1 329 ? 3.746 48.906 19.25 1 96.44 329 ASP A N 1
ATOM 2432 C CA . ASP A 1 329 ? 4.879 49.812 19.312 1 96.44 329 ASP A CA 1
ATOM 2433 C C . ASP A 1 329 ? 4.406 51.281 19.312 1 96.44 329 ASP A C 1
ATOM 2435 O O . ASP A 1 329 ? 4.93 52.094 20.062 1 96.44 329 ASP A O 1
ATOM 2439 N N . GLU A 1 330 ? 3.441 51.531 18.516 1 96.88 330 GLU A N 1
ATOM 2440 C CA . GLU A 1 330 ? 2.908 52.906 18.453 1 96.88 330 GLU A CA 1
ATOM 2441 C C . GLU A 1 330 ? 2.219 53.281 19.75 1 96.88 330 GLU A C 1
ATOM 2443 O O . GLU A 1 330 ? 2.312 54.438 20.188 1 96.88 330 GLU A O 1
ATOM 2448 N N . ILE A 1 331 ? 1.531 52.375 20.312 1 97.69 331 ILE A N 1
ATOM 2449 C CA . ILE A 1 331 ? 0.925 52.625 21.609 1 97.69 331 ILE A CA 1
ATOM 2450 C C . ILE A 1 331 ? 2.018 52.906 22.641 1 97.69 331 ILE A C 1
ATOM 2452 O O . ILE A 1 331 ? 1.879 53.781 23.484 1 97.69 331 ILE A O 1
ATOM 2456 N N . GLY A 1 332 ? 3.072 52.062 22.562 1 96.94 332 GLY A N 1
ATOM 2457 C CA . GLY A 1 332 ? 4.199 52.281 23.453 1 96.94 332 GLY A CA 1
ATOM 2458 C C . GLY A 1 332 ? 4.777 53.688 23.375 1 96.94 332 GLY A C 1
ATOM 2459 O O . GLY A 1 332 ? 5.047 54.312 24.391 1 96.94 332 GLY A O 1
ATOM 2460 N N . VAL A 1 333 ? 4.934 54.219 22.203 1 97.06 333 VAL A N 1
ATOM 2461 C CA . VAL A 1 333 ? 5.449 55.562 21.969 1 97.06 333 VAL A CA 1
ATOM 2462 C C . VAL A 1 333 ? 4.477 56.594 22.547 1 97.06 333 VAL A C 1
ATOM 2464 O O . VAL A 1 333 ? 4.895 57.562 23.203 1 97.06 333 VAL A O 1
ATOM 2467 N N . SER A 1 334 ? 3.191 56.344 22.297 1 97.75 334 SER A N 1
ATOM 2468 C CA . SER A 1 334 ? 2.166 57.25 22.812 1 97.75 334 SER A CA 1
ATOM 2469 C C . SER A 1 334 ? 2.18 57.281 24.344 1 97.75 334 SER A C 1
ATOM 2471 O O . SER A 1 334 ? 1.964 58.312 24.953 1 97.75 334 SER A O 1
ATOM 2473 N N . VAL A 1 335 ? 2.398 56.125 24.891 1 97.38 335 VAL A N 1
ATOM 2474 C CA . VAL A 1 335 ? 2.443 56 26.344 1 97.38 335 VAL A CA 1
ATOM 2475 C C . VAL A 1 335 ? 3.631 56.812 26.891 1 97.38 335 VAL A C 1
ATOM 2477 O O . VAL A 1 335 ? 3.525 57.438 27.938 1 97.38 335 VAL A O 1
ATOM 2480 N N . GLU A 1 336 ? 4.785 56.812 26.266 1 96 336 GLU A N 1
ATOM 2481 C CA . GLU A 1 336 ? 5.953 57.594 26.656 1 96 336 GLU A CA 1
ATOM 2482 C C . GLU A 1 336 ? 5.676 59.094 26.578 1 96 336 GLU A C 1
ATOM 2484 O O . GLU A 1 336 ? 6.043 59.844 27.484 1 96 336 GLU A O 1
ATOM 2489 N N . ASP A 1 337 ? 4.98 59.469 25.562 1 96.81 337 ASP A N 1
ATOM 2490 C CA . ASP A 1 337 ? 4.602 60.875 25.391 1 96.81 337 ASP A CA 1
ATOM 2491 C C . ASP A 1 337 ? 3.637 61.312 26.484 1 96.81 337 ASP A C 1
ATOM 2493 O O . ASP A 1 337 ? 3.75 62.438 27 1 96.81 337 ASP A O 1
ATOM 2497 N N . LEU A 1 338 ? 2.709 60.438 26.781 1 96.75 338 LEU A N 1
ATOM 2498 C CA . LEU A 1 338 ? 1.745 60.75 27.828 1 96.75 338 LEU A CA 1
ATOM 2499 C C . LEU A 1 338 ? 2.445 60.906 29.172 1 96.75 338 LEU A C 1
ATOM 2501 O O . LEU A 1 338 ? 2.111 61.812 29.938 1 96.75 338 LEU A O 1
ATOM 2505 N N . SER A 1 339 ? 3.381 60.031 29.453 1 95.94 339 SER A N 1
ATOM 2506 C CA . SER A 1 339 ? 4.141 60.125 30.688 1 95.94 339 SER A CA 1
ATOM 2507 C C . SER A 1 339 ? 4.891 61.438 30.781 1 95.94 339 SER A C 1
ATOM 2509 O O . SER A 1 339 ? 4.891 62.094 31.828 1 95.94 339 SER A O 1
ATOM 2511 N N . SER A 1 340 ? 5.492 61.875 29.703 1 95.25 340 SER A N 1
ATOM 2512 C CA . SER A 1 340 ? 6.215 63.156 29.656 1 95.25 340 SER A CA 1
ATOM 2513 C C . SER A 1 340 ? 5.273 64.312 29.828 1 95.25 340 SER A C 1
ATOM 2515 O O . SER A 1 340 ? 5.57 65.25 30.594 1 95.25 340 SER A O 1
ATOM 2517 N N . ALA A 1 341 ? 4.164 64.188 29.141 1 94.12 341 ALA A N 1
ATOM 2518 C CA . ALA A 1 341 ? 3.17 65.25 29.234 1 94.12 341 ALA A CA 1
ATOM 2519 C C . ALA A 1 341 ? 2.635 65.375 30.656 1 94.12 341 ALA A C 1
ATOM 2521 O O . ALA A 1 341 ? 2.424 66.5 31.156 1 94.12 341 ALA A O 1
ATOM 2522 N N . THR A 1 342 ? 2.465 64.25 31.266 1 94.94 342 THR A N 1
ATOM 2523 C CA . THR A 1 342 ? 1.943 64.25 32.625 1 94.94 342 THR A CA 1
ATOM 2524 C C . THR A 1 342 ? 2.916 64.938 33.594 1 94.94 342 THR A C 1
ATOM 2526 O O . THR A 1 342 ? 2.508 65.688 34.438 1 94.94 342 THR A O 1
ATOM 2529 N N . THR A 1 343 ? 4.203 64.688 33.469 1 93.31 343 THR A N 1
ATOM 2530 C CA . THR A 1 343 ? 5.227 65.25 34.344 1 93.31 343 THR A CA 1
ATOM 2531 C C . THR A 1 343 ? 5.273 66.75 34.188 1 93.31 343 THR A C 1
ATOM 2533 O O . THR A 1 343 ? 5.332 67.5 35.156 1 93.31 343 THR A O 1
ATOM 2536 N N . GLN A 1 344 ? 5.168 67.188 33 1 92.94 344 GLN A N 1
ATOM 2537 C CA . GLN A 1 344 ? 5.191 68.625 32.719 1 92.94 344 GLN A CA 1
ATOM 2538 C C . GLN A 1 344 ? 3.947 69.312 33.25 1 92.94 344 GLN A C 1
ATOM 2540 O O . GLN A 1 344 ? 4.043 70.375 33.844 1 92.94 344 GLN A O 1
ATOM 2545 N N . MET A 1 345 ? 2.801 68.625 33.094 1 93.06 345 MET A N 1
ATOM 2546 C CA . MET A 1 345 ? 1.543 69.188 33.594 1 93.06 345 MET A CA 1
ATOM 2547 C C . MET A 1 345 ? 1.532 69.312 35.094 1 93.06 345 MET A C 1
ATOM 2549 O O . MET A 1 345 ? 1.048 70.25 35.656 1 93.06 345 MET A O 1
ATOM 2553 N N . LEU A 1 346 ? 2.104 68.312 35.719 1 91.31 346 LEU A N 1
ATOM 2554 C CA . LEU A 1 346 ? 2.143 68.312 37.188 1 91.31 346 LEU A CA 1
ATOM 2555 C C . LEU A 1 346 ? 3.014 69.438 37.719 1 91.31 346 LEU A C 1
ATOM 2557 O O . LEU A 1 346 ? 2.643 70.125 38.688 1 91.31 346 LEU A O 1
ATOM 2561 N N . THR A 1 347 ? 4.148 69.688 37.094 1 93.25 347 THR A N 1
ATOM 2562 C CA . THR A 1 347 ? 5.051 70.75 37.469 1 93.25 347 THR A CA 1
ATOM 2563 C C . THR A 1 347 ? 4.387 72.125 37.281 1 93.25 347 THR A C 1
ATOM 2565 O O . THR A 1 347 ? 4.434 72.938 38.188 1 93.25 347 THR A O 1
ATOM 2568 N N . ALA A 1 348 ? 3.742 72.25 36.188 1 91.62 348 ALA A N 1
ATOM 2569 C CA . ALA A 1 348 ? 3.066 73.5 35.875 1 91.62 348 ALA A CA 1
ATOM 2570 C C . ALA A 1 348 ? 1.897 73.75 36.812 1 91.62 348 ALA A C 1
ATOM 2572 O O . ALA A 1 348 ? 1.68 74.875 37.281 1 91.62 348 ALA A O 1
ATOM 2573 N N . ALA A 1 349 ? 1.176 72.688 37.125 1 90.38 349 ALA A N 1
ATOM 2574 C CA . ALA A 1 349 ? 0.033 72.812 38.031 1 90.38 349 ALA A CA 1
ATOM 2575 C C . ALA A 1 349 ? 0.481 73.188 39.438 1 90.38 349 ALA A C 1
ATOM 2577 O O . ALA A 1 349 ? -0.145 74 40.094 1 90.38 349 ALA A O 1
ATOM 2578 N N . LYS A 1 350 ? 1.58 72.625 39.906 1 90.25 350 LYS A N 1
ATOM 2579 C CA . LYS A 1 350 ? 2.109 72.938 41.25 1 90.25 350 LYS A CA 1
ATOM 2580 C C . LYS A 1 350 ? 2.545 74.375 41.344 1 90.25 350 LYS A C 1
ATOM 2582 O O . LYS A 1 350 ? 2.266 75.062 42.344 1 90.25 350 LYS A O 1
ATOM 2587 N N . ARG A 1 351 ? 3.143 74.812 40.312 1 92.69 351 ARG A N 1
ATOM 2588 C CA . ARG A 1 351 ? 3.57 76.188 40.312 1 92.69 351 ARG A CA 1
ATOM 2589 C C . ARG A 1 351 ? 2.369 77.188 40.312 1 92.69 351 ARG A C 1
ATOM 2591 O O . ARG A 1 351 ? 2.396 78.188 40.969 1 92.69 351 ARG A O 1
ATOM 2598 N N . THR A 1 352 ? 1.388 76.75 39.594 1 92.69 352 THR A N 1
ATOM 2599 C CA . THR A 1 352 ? 0.175 77.562 39.531 1 92.69 352 THR A CA 1
ATOM 2600 C C . THR A 1 352 ? -0.501 77.625 40.875 1 92.69 352 THR A C 1
ATOM 2602 O O . THR A 1 352 ? -0.932 78.688 41.312 1 92.69 352 THR A O 1
ATOM 2605 N N . VAL A 1 353 ? -0.566 76.5 41.531 1 91 353 VAL A N 1
ATOM 2606 C CA . VAL A 1 353 ? -1.177 76.438 42.875 1 91 353 VAL A CA 1
ATOM 2607 C C . VAL A 1 353 ? -0.385 77.312 43.844 1 91 353 VAL A C 1
ATOM 2609 O O . VAL A 1 353 ? -0.966 78.062 44.625 1 91 353 VAL A O 1
ATOM 2612 N N . GLU A 1 354 ? 0.913 77.312 43.75 1 92.44 354 GLU A N 1
ATOM 2613 C CA . GLU A 1 354 ? 1.764 78.125 44.625 1 92.44 354 GLU A CA 1
ATOM 2614 C C . GLU A 1 354 ? 1.552 79.625 44.344 1 92.44 354 GLU A C 1
ATOM 2616 O O . GLU A 1 354 ? 1.507 80.438 45.25 1 92.44 354 GLU A O 1
ATOM 2621 N N . ALA A 1 355 ? 1.453 79.812 43.062 1 91.69 355 ALA A N 1
ATOM 2622 C CA . ALA A 1 355 ? 1.223 81.25 42.688 1 91.69 355 ALA A CA 1
ATOM 2623 C C . ALA A 1 355 ? -0.117 81.75 43.219 1 91.69 355 ALA A C 1
ATOM 2625 O O . ALA A 1 355 ? -0.219 82.875 43.688 1 91.69 355 ALA A O 1
ATOM 2626 N N . LEU A 1 356 ? -1.107 80.938 43.188 1 92.38 356 LEU A N 1
ATOM 2627 C CA . LEU A 1 356 ? -2.434 81.25 43.688 1 92.38 356 LEU A CA 1
ATOM 2628 C C . LEU A 1 356 ? -2.422 81.5 45.188 1 92.38 356 LEU A C 1
ATOM 2630 O O . LEU A 1 356 ? -3.07 82.375 45.719 1 92.38 356 LEU A O 1
ATOM 2634 N N . ASP A 1 357 ? -1.653 80.688 45.844 1 93 357 ASP A N 1
ATOM 2635 C CA . ASP A 1 357 ? -1.501 80.875 47.281 1 93 357 ASP A CA 1
ATOM 2636 C C . ASP A 1 357 ? -0.833 82.188 47.625 1 93 357 ASP A C 1
ATOM 2638 O O . ASP A 1 357 ? -1.255 82.875 48.562 1 93 357 ASP A O 1
ATOM 2642 N N . GLY A 1 358 ? 0.173 82.438 46.875 1 91.69 358 GLY A N 1
ATOM 2643 C CA . GLY A 1 358 ? 0.838 83.75 47.062 1 91.69 358 GLY A CA 1
ATOM 2644 C C . GLY A 1 358 ? -0.069 84.938 46.812 1 91.69 358 GLY A C 1
ATOM 2645 O O . GLY A 1 358 ? -0.046 85.875 47.562 1 91.69 358 GLY A O 1
ATOM 2646 N N . LEU A 1 359 ? -0.897 84.812 45.844 1 91 359 LEU A N 1
ATOM 2647 C CA . LEU A 1 359 ? -1.836 85.875 45.5 1 91 359 LEU A CA 1
ATOM 2648 C C . LEU A 1 359 ? -2.885 86 46.594 1 91 359 LEU A C 1
ATOM 2650 O O . LEU A 1 359 ? -3.297 87.125 46.906 1 91 359 LEU A O 1
ATOM 2654 N N . MET A 1 360 ? -3.314 84.938 47.156 1 92.44 360 MET A N 1
ATOM 2655 C CA . MET A 1 360 ? -4.293 85 48.25 1 92.44 360 MET A CA 1
ATOM 2656 C C . MET A 1 360 ? -3.711 85.688 49.469 1 92.44 360 MET A C 1
ATOM 2658 O O . MET A 1 360 ? -4.387 86.5 50.125 1 92.44 360 MET A O 1
ATOM 2662 N N . GLU A 1 361 ? -2.48 85.438 49.812 1 93.25 361 GLU A N 1
ATOM 2663 C CA . GLU A 1 361 ? -1.822 86.062 50.938 1 93.25 361 GLU A CA 1
ATOM 2664 C C . GLU A 1 361 ? -1.63 87.562 50.688 1 93.25 361 GLU A C 1
ATOM 2666 O O . GLU A 1 361 ? -1.851 88.375 51.562 1 93.25 361 GLU A O 1
ATOM 2671 N N . GLN A 1 362 ? -1.245 87.812 49.469 1 90.25 362 GLN A N 1
ATOM 2672 C CA . GLN A 1 362 ? -1.062 89.188 49.094 1 90.25 362 GLN A CA 1
ATOM 2673 C C . GLN A 1 362 ? -2.381 89.938 49.188 1 90.25 362 GLN A C 1
ATOM 2675 O O . GLN A 1 362 ? -2.406 91.125 49.594 1 90.25 362 GLN A O 1
ATOM 2680 N N . ASN A 1 363 ? -3.438 89.312 48.75 1 91.12 363 ASN A N 1
ATOM 2681 C CA . ASN A 1 363 ? -4.762 89.875 48.812 1 91.12 363 ASN A CA 1
ATOM 2682 C C . ASN A 1 363 ? -5.164 90.25 50.25 1 91.12 363 ASN A C 1
ATOM 2684 O O . ASN A 1 363 ? -5.73 91.312 50.5 1 91.12 363 ASN A O 1
ATOM 2688 N N . LYS A 1 364 ? -4.832 89.5 51.188 1 91.62 364 LYS A N 1
ATOM 2689 C CA . LYS A 1 364 ? -5.117 89.75 52.625 1 91.62 364 LYS A CA 1
ATOM 2690 C C . LYS A 1 364 ? -4.336 90.938 53.125 1 91.62 364 LYS A C 1
ATOM 2692 O O . LYS A 1 364 ? -4.887 91.75 53.844 1 91.62 364 LYS A O 1
ATOM 2697 N N . THR A 1 365 ? -3.119 91 52.75 1 91.06 365 THR A N 1
ATOM 2698 C CA . THR A 1 365 ? -2.262 92.062 53.188 1 91.06 365 THR A CA 1
ATOM 2699 C C . THR A 1 365 ? -2.756 93.375 52.625 1 91.06 365 THR A C 1
ATOM 2701 O O . THR A 1 365 ? -2.789 94.438 53.344 1 91.06 365 THR A O 1
ATOM 2704 N N . VAL A 1 366 ? -3.164 93.25 51.375 1 89.94 366 VAL A N 1
ATOM 2705 C CA . VAL A 1 366 ? -3.643 94.5 50.719 1 89.94 366 VAL A CA 1
ATOM 2706 C C . VAL A 1 366 ? -4.934 94.938 51.375 1 89.94 366 VAL A C 1
ATOM 2708 O O . VAL A 1 366 ? -5.102 96.188 51.625 1 89.94 366 VAL A O 1
ATOM 2711 N N . MET A 1 367 ? -5.801 94.125 51.688 1 88.75 367 MET A N 1
ATOM 2712 C CA . MET A 1 367 ? -7.062 94.438 52.344 1 88.75 367 MET A CA 1
ATOM 2713 C C . MET A 1 367 ? -6.816 95.125 53.719 1 88.75 367 MET A C 1
ATOM 2715 O O . MET A 1 367 ? -7.48 96.062 54.094 1 88.75 367 MET A O 1
ATOM 2719 N N . ALA A 1 368 ? -5.801 94.625 54.438 1 91.31 368 ALA A N 1
ATOM 2720 C CA . ALA A 1 368 ? -5.457 95.25 55.719 1 91.31 368 ALA A CA 1
ATOM 2721 C C . ALA A 1 368 ? -4.895 96.625 55.562 1 91.31 368 ALA A C 1
ATOM 2723 O O . ALA A 1 368 ? -5.242 97.5 56.344 1 91.31 368 ALA A O 1
ATOM 2724 N N . SER A 1 369 ? -4.098 96.75 54.594 1 89.06 369 SER A N 1
ATOM 2725 C CA . SER A 1 369 ? -3.506 98.062 54.344 1 89.06 369 SER A CA 1
ATOM 2726 C C . SER A 1 369 ? -4.566 99.062 53.906 1 89.06 369 SER A C 1
ATOM 2728 O O . SER A 1 369 ? -4.5 100.25 54.312 1 89.06 369 SER A O 1
ATOM 2730 N N . MET A 1 370 ? -5.523 98.562 53.219 1 87.38 370 MET A N 1
ATOM 2731 C CA . MET A 1 370 ? -6.609 99.438 52.781 1 87.38 370 MET A CA 1
ATOM 2732 C C . MET A 1 370 ? -7.461 99.875 53.938 1 87.38 370 MET A C 1
ATOM 2734 O O . MET A 1 370 ? -7.961 101 53.938 1 87.38 370 MET A O 1
ATOM 2738 N N . LEU A 1 371 ? -7.605 99.125 54.938 1 89.12 371 LEU A N 1
ATOM 2739 C CA . LEU A 1 371 ? -8.32 99.5 56.156 1 89.12 371 LEU A CA 1
ATOM 2740 C C . LEU A 1 371 ? -7.574 100.625 56.875 1 89.12 371 LEU A C 1
ATOM 2742 O O . LEU A 1 371 ? -8.195 101.562 57.406 1 89.12 371 LEU A O 1
ATOM 2746 N N . ASP A 1 372 ? -6.293 100.5 56.812 1 89 372 ASP A N 1
ATOM 2747 C CA . ASP A 1 372 ? -5.473 101.5 57.469 1 89 372 ASP A CA 1
ATOM 2748 C C . ASP A 1 372 ? -5.625 102.875 56.75 1 89 372 ASP A C 1
ATOM 2750 O O . ASP A 1 372 ? -5.73 103.938 57.375 1 89 372 ASP A O 1
ATOM 2754 N N . ILE A 1 373 ? -5.652 102.75 55.5 1 87.81 373 ILE A N 1
ATOM 2755 C CA . ILE A 1 373 ? -5.805 103.938 54.719 1 87.81 373 ILE A CA 1
ATOM 2756 C C . ILE A 1 373 ? -7.191 104.562 54.938 1 87.81 373 ILE A C 1
ATOM 2758 O O . ILE A 1 373 ? -7.34 105.812 55.031 1 87.81 373 ILE A O 1
ATOM 2762 N N . ASP A 1 374 ? -8.148 103.75 55 1 87.31 374 ASP A N 1
ATOM 2763 C CA . ASP A 1 374 ? -9.508 104.188 55.281 1 87.31 374 ASP A CA 1
ATOM 2764 C C . ASP A 1 374 ? -9.578 104.938 56.625 1 87.31 374 ASP A C 1
ATOM 2766 O O . ASP A 1 374 ? -10.188 106 56.688 1 87.31 374 ASP A O 1
ATOM 2770 N N . ALA A 1 375 ? -8.938 104.438 57.625 1 89.12 375 ALA A N 1
ATOM 2771 C CA . ALA A 1 375 ? -8.922 105 58.938 1 89.12 375 ALA A CA 1
ATOM 2772 C C . ALA A 1 375 ? -8.219 106.375 58.906 1 89.12 375 ALA A C 1
ATOM 2774 O O . ALA A 1 375 ? -8.648 107.312 59.562 1 89.12 375 ALA A O 1
ATOM 2775 N N . GLN A 1 376 ? -7.227 106.375 58.125 1 85.81 376 GLN A N 1
ATOM 2776 C CA . GLN A 1 376 ? -6.461 107.625 58.031 1 85.81 376 GLN A CA 1
ATOM 2777 C C . GLN A 1 376 ? -7.266 108.688 57.344 1 85.81 376 GLN A C 1
ATOM 2779 O O . GLN A 1 376 ? -7.219 109.875 57.75 1 85.81 376 GLN A O 1
ATOM 2784 N N . ILE A 1 377 ? -7.984 108.375 56.344 1 87.25 377 ILE A N 1
ATOM 2785 C CA . ILE A 1 377 ? -8.812 109.312 55.625 1 87.25 377 ILE A CA 1
ATOM 2786 C C . ILE A 1 377 ? -9.93 109.812 56.531 1 87.25 377 ILE A C 1
ATOM 2788 O O . ILE A 1 377 ? -10.234 111 56.562 1 87.25 377 ILE A O 1
ATOM 2792 N N . LYS A 1 378 ? -10.445 109 57.344 1 87.75 378 LYS A N 1
ATOM 2793 C CA . LYS A 1 378 ? -11.477 109.438 58.312 1 87.75 378 LYS A CA 1
ATOM 2794 C C . LYS A 1 378 ? -10.906 110.375 59.375 1 87.75 378 LYS A C 1
ATOM 2796 O O . LYS A 1 378 ? -11.547 111.312 59.75 1 87.75 378 LYS A O 1
ATOM 2801 N N . ALA A 1 379 ? -9.742 110.062 59.781 1 87.56 379 ALA A N 1
ATOM 2802 C CA . ALA A 1 379 ? -9.078 110.938 60.75 1 87.56 379 ALA A CA 1
ATOM 2803 C C . ALA A 1 379 ? -8.797 112.312 60.156 1 87.56 379 ALA A C 1
ATOM 2805 O O . ALA A 1 379 ? -8.938 113.312 60.844 1 87.56 379 ALA A O 1
ATOM 2806 N N . THR A 1 380 ? -8.438 112.188 58.938 1 87.19 380 THR A N 1
ATOM 2807 C CA . THR A 1 380 ? -8.188 113.438 58.25 1 87.19 380 THR A CA 1
ATOM 2808 C C . THR A 1 380 ? -9.469 114.312 58.125 1 87.19 380 THR A C 1
ATOM 2810 O O . THR A 1 380 ? -9.453 115.5 58.375 1 87.19 380 THR A O 1
ATOM 2813 N N . ASN A 1 381 ? -10.508 113.625 57.844 1 86.75 381 ASN A N 1
ATOM 2814 C CA . ASN A 1 381 ? -11.797 114.312 57.75 1 86.75 381 ASN A CA 1
ATOM 2815 C C . ASN A 1 381 ? -12.203 114.938 59.094 1 86.75 381 ASN A C 1
ATOM 2817 O O . ASN A 1 381 ? -12.703 116.062 59.125 1 86.75 381 ASN A O 1
ATOM 2821 N N . ASN A 1 382 ? -11.953 114.312 60.125 1 91.62 382 ASN A N 1
ATOM 2822 C CA . ASN A 1 382 ? -12.289 114.812 61.438 1 91.62 382 ASN A CA 1
ATOM 2823 C C . ASN A 1 382 ? -11.406 116 61.812 1 91.62 382 ASN A C 1
ATOM 2825 O O . ASN A 1 382 ? -11.883 117 62.375 1 91.62 382 ASN A O 1
ATOM 2829 N N . ALA A 1 383 ? -10.195 115.812 61.469 1 89.94 383 ALA A N 1
ATOM 2830 C CA . ALA A 1 383 ? -9.258 116.875 61.75 1 89.94 383 ALA A CA 1
ATOM 2831 C C . ALA A 1 383 ? -9.609 118.125 60.938 1 89.94 383 ALA A C 1
ATOM 2833 O O . ALA A 1 383 ? -9.562 119.25 61.5 1 89.94 383 ALA A O 1
ATOM 2834 N N . VAL A 1 384 ? -10.008 117.875 59.75 1 89.31 384 VAL A N 1
ATOM 2835 C CA . VAL A 1 384 ? -10.352 118.938 58.875 1 89.31 384 VAL A CA 1
ATOM 2836 C C . VAL A 1 384 ? -11.602 119.688 59.375 1 89.31 384 VAL A C 1
ATOM 2838 O O . VAL A 1 384 ? -11.695 120.875 59.312 1 89.31 384 VAL A O 1
ATOM 2841 N N . LYS A 1 385 ? -12.438 119.125 60 1 90.69 385 LYS A N 1
ATOM 2842 C CA . LYS A 1 385 ? -13.633 119.688 60.594 1 90.69 385 LYS A CA 1
ATOM 2843 C C . LYS A 1 385 ? -13.281 120.562 61.812 1 90.69 385 LYS A C 1
ATOM 2845 O O . LYS A 1 385 ? -13.828 121.625 61.969 1 90.69 385 LYS A O 1
ATOM 2850 N N . LYS A 1 386 ? -12.438 120.125 62.562 1 93.31 386 LYS A N 1
ATOM 2851 C CA . LYS A 1 386 ? -11.992 120.875 63.719 1 93.31 386 LYS A CA 1
ATOM 2852 C C . LYS A 1 386 ? -11.273 122.188 63.312 1 93.31 386 LYS A C 1
ATOM 2854 O O . LYS A 1 386 ? -11.422 123.25 63.969 1 93.31 386 LYS A O 1
ATOM 2859 N N . ILE A 1 387 ? -10.625 121.938 62.25 1 93.69 387 ILE A N 1
ATOM 2860 C CA . ILE A 1 387 ? -9.914 123.062 61.75 1 93.69 387 ILE A CA 1
ATOM 2861 C C . ILE A 1 387 ? -10.922 124.125 61.219 1 93.69 387 ILE A C 1
ATOM 2863 O O . ILE A 1 387 ? -10.766 125.312 61.469 1 93.69 387 ILE A O 1
ATOM 2867 N N . ALA A 1 388 ? -11.859 123.688 60.594 1 90.94 388 ALA A N 1
ATOM 2868 C CA . ALA A 1 388 ? -12.914 124.562 60.125 1 90.94 388 ALA A CA 1
ATOM 2869 C C . ALA A 1 388 ? -13.586 125.312 61.25 1 90.94 388 ALA A C 1
ATOM 2871 O O . ALA A 1 388 ? -13.82 126.5 61.156 1 90.94 388 ALA A O 1
ATOM 2872 N N . ASP A 1 389 ? -13.797 124.688 62.312 1 92.94 389 ASP A N 1
ATOM 2873 C CA . ASP A 1 389 ? -14.43 125.312 63.469 1 92.94 389 ASP A CA 1
ATOM 2874 C C . ASP A 1 389 ? -13.531 126.375 64.062 1 92.94 389 ASP A C 1
ATOM 2876 O O . ASP A 1 389 ? -14 127.438 64.438 1 92.94 389 ASP A O 1
ATOM 2880 N N . ALA A 1 390 ? -12.422 125.938 64.188 1 92.62 390 ALA A N 1
ATOM 2881 C CA . ALA A 1 390 ? -11.469 126.875 64.75 1 92.62 390 ALA A CA 1
ATOM 2882 C C . ALA A 1 390 ? -11.289 128.125 63.875 1 92.62 390 ALA A C 1
ATOM 2884 O O . ALA A 1 390 ? -11.188 129.25 64.375 1 92.62 390 ALA A O 1
ATOM 2885 N N . SER A 1 391 ? -11.266 127.938 62.656 1 93.81 391 SER A N 1
ATOM 2886 C CA . SER A 1 391 ? -11.117 129 61.688 1 93.81 391 SER A CA 1
ATOM 2887 C C . SER A 1 391 ? -12.344 129.875 61.688 1 93.81 391 SER A C 1
ATOM 2889 O O . SER A 1 391 ? -12.227 131.125 61.562 1 93.81 391 SER A O 1
ATOM 2891 N N . HIS A 1 392 ? -13.375 129.375 61.906 1 93.06 392 HIS A N 1
ATOM 2892 C CA . HIS A 1 392 ? -14.602 130.125 62.031 1 93.06 392 HIS A CA 1
ATOM 2893 C C . HIS A 1 392 ? -14.594 131 63.281 1 93.06 392 HIS A C 1
ATOM 2895 O O . HIS A 1 392 ? -14.992 132.125 63.25 1 93.06 392 HIS A O 1
ATOM 2901 N N . SER A 1 393 ? -14.141 130.5 64.25 1 94.38 393 SER A N 1
ATOM 2902 C CA . SER A 1 393 ? -14.023 131.25 65.5 1 94.38 393 SER A CA 1
ATOM 2903 C C . SER A 1 393 ? -13.07 132.375 65.312 1 94.38 393 SER A C 1
ATOM 2905 O O . SER A 1 393 ? -13.344 133.5 65.812 1 94.38 393 SER A O 1
ATOM 2907 N N . ILE A 1 394 ? -12.148 132.125 64.625 1 94.94 394 ILE A N 1
ATOM 2908 C CA . ILE A 1 394 ? -11.164 133.125 64.375 1 94.94 394 ILE A CA 1
ATOM 2909 C C . ILE A 1 394 ? -11.773 134.25 63.531 1 94.94 394 ILE A C 1
ATOM 2911 O O . ILE A 1 394 ? -11.531 135.375 63.781 1 94.94 394 ILE A O 1
ATOM 2915 N N . THR A 1 395 ? -12.484 133.875 62.625 1 93.94 395 THR A N 1
ATOM 2916 C CA . THR A 1 395 ? -13.172 134.875 61.781 1 93.94 395 THR A CA 1
ATOM 2917 C C . THR A 1 395 ? -14.133 135.75 62.594 1 93.94 395 THR A C 1
ATOM 2919 O O . THR A 1 395 ? -14.195 136.875 62.438 1 93.94 395 THR A O 1
ATOM 2922 N N . GLU A 1 396 ? -14.734 135.125 63.531 1 94.38 396 GLU A N 1
ATOM 2923 C CA . GLU A 1 396 ? -15.656 135.875 64.375 1 94.38 396 GLU A CA 1
ATOM 2924 C C . GLU A 1 396 ? -14.898 136.875 65.375 1 94.38 396 GLU A C 1
ATOM 2926 O O . GLU A 1 396 ? -15.297 138 65.562 1 94.38 396 GLU A O 1
ATOM 2931 N N . ILE A 1 397 ? -13.914 136.25 65.75 1 94.38 397 ILE A N 1
ATOM 2932 C CA . ILE A 1 397 ? -13.094 137 66.688 1 94.38 397 ILE A CA 1
ATOM 2933 C C . ILE A 1 397 ? -12.492 138.25 66 1 94.38 397 ILE A C 1
ATOM 2935 O O . ILE A 1 397 ? -12.461 139.375 66.5 1 94.38 397 ILE A O 1
ATOM 2939 N N . SER A 1 398 ? -12.078 138 64.812 1 95.19 398 SER A N 1
ATOM 2940 C CA . SER A 1 398 ? -11.477 139.125 64 1 95.19 398 SER A CA 1
ATOM 2941 C C . SER A 1 398 ? -12.508 140.125 63.656 1 95.19 398 SER A C 1
ATOM 2943 O O . SER A 1 398 ? -12.203 141.375 63.625 1 95.19 398 SER A O 1
ATOM 2945 N N . SER A 1 399 ? -13.617 139.875 63.469 1 94.06 399 SER A N 1
ATOM 2946 C CA . SER A 1 399 ? -14.703 140.75 63.188 1 94.06 399 SER A CA 1
ATOM 2947 C C . SER A 1 399 ? -15.062 141.625 64.438 1 94.06 399 SER A C 1
ATOM 2949 O O . SER A 1 399 ? -15.281 142.875 64.312 1 94.06 399 SER A O 1
ATOM 2951 N N . GLN A 1 400 ? -15.109 141 65.438 1 93.69 400 GLN A N 1
ATOM 2952 C CA . GLN A 1 400 ? -15.406 141.625 66.688 1 93.69 400 GLN A CA 1
ATOM 2953 C C . GLN A 1 400 ? -14.289 142.625 67.062 1 93.69 400 GLN A C 1
ATOM 2955 O O . GLN A 1 400 ? -14.547 143.75 67.5 1 93.69 400 GLN A O 1
ATOM 2960 N N . THR A 1 401 ? -13.148 142 66.75 1 92 401 THR A N 1
ATOM 2961 C CA . THR A 1 401 ? -11.992 142.875 67.062 1 92 401 THR A CA 1
ATOM 2962 C C . THR A 1 401 ? -11.977 144.125 66.125 1 92 401 THR A C 1
ATOM 2964 O O . THR A 1 401 ? -11.656 145.25 66.562 1 92 401 THR A O 1
ATOM 2967 N N . ASN A 1 402 ? -12.281 144 64.938 1 92.31 402 ASN A N 1
ATOM 2968 C CA . ASN A 1 402 ? -12.375 145.125 64 1 92.31 402 ASN A CA 1
ATOM 2969 C C . ASN A 1 402 ? -13.469 146.125 64.375 1 92.31 402 ASN A C 1
ATOM 2971 O O . ASN A 1 402 ? -13.266 147.25 64.312 1 92.31 402 ASN A O 1
ATOM 2975 N N . LEU A 1 403 ? -14.508 145.625 64.938 1 92.75 403 LEU A N 1
ATOM 2976 C CA . LEU A 1 403 ? -15.609 146.5 65.312 1 92.75 403 LEU A CA 1
ATOM 2977 C C . LEU A 1 403 ? -15.219 147.375 66.562 1 92.75 403 LEU A C 1
ATOM 2979 O O . LEU A 1 403 ? -15.531 148.5 66.688 1 92.75 403 LEU A O 1
ATOM 2983 N N . LEU A 1 404 ? -14.633 146.625 67.375 1 91.75 404 LEU A N 1
ATOM 2984 C CA . LEU A 1 404 ? -14.164 147.25 68.562 1 91.75 404 LEU A CA 1
ATOM 2985 C C . LEU A 1 404 ? -13.125 148.375 68.25 1 91.75 404 LEU A C 1
ATOM 2987 O O . LEU A 1 404 ? -13.117 149.375 68.812 1 91.75 404 LEU A O 1
ATOM 2991 N N . SER A 1 405 ? -12.328 148 67.25 1 90.56 405 SER A N 1
ATOM 2992 C CA . SER A 1 405 ? -11.305 149 66.812 1 90.56 405 SER A CA 1
ATOM 2993 C C . SER A 1 405 ? -11.922 150.25 66.125 1 90.56 405 SER A C 1
ATOM 2995 O O . SER A 1 405 ? -11.461 151.375 66.312 1 90.56 405 SER A O 1
ATOM 2997 N N . LEU A 1 406 ? -12.938 150.125 65.438 1 89.75 406 LEU A N 1
ATOM 2998 C CA . LEU A 1 406 ? -13.656 151.25 64.812 1 89.75 406 LEU A CA 1
ATOM 2999 C C . LEU A 1 406 ? -14.328 152.125 65.875 1 89.75 406 LEU A C 1
ATOM 3001 O O . LEU A 1 406 ? -14.25 153.375 65.75 1 89.75 406 LEU A O 1
ATOM 3005 N N . ASN A 1 407 ? -14.844 151.5 66.75 1 84.94 407 ASN A N 1
ATOM 3006 C CA . ASN A 1 407 ? -15.484 152.25 67.812 1 84.94 407 ASN A CA 1
ATOM 3007 C C . ASN A 1 407 ? -14.453 153.125 68.625 1 84.94 407 ASN A C 1
ATOM 3009 O O . ASN A 1 407 ? -14.719 154.25 69 1 84.94 407 ASN A O 1
ATOM 3013 N N . ALA A 1 408 ? -13.438 152.375 68.812 1 84.62 408 ALA A N 1
ATOM 3014 C CA . ALA A 1 408 ? -12.352 153 69.5 1 84.62 408 ALA A CA 1
ATOM 3015 C C . ALA A 1 408 ? -11.781 154.125 68.688 1 84.62 408 ALA A C 1
ATOM 3017 O O . ALA A 1 408 ? -11.398 155.125 69.25 1 84.62 408 ALA A O 1
ATOM 3018 N N . SER A 1 409 ? -11.727 154 67.438 1 86.69 409 SER A N 1
ATOM 3019 C CA . SER A 1 409 ? -11.25 155.125 66.5 1 86.69 409 SER A CA 1
ATOM 3020 C C . SER A 1 409 ? -12.219 156.25 66.5 1 86.69 409 SER A C 1
ATOM 3022 O O . SER A 1 409 ? -11.805 157.5 66.438 1 86.69 409 SER A O 1
ATOM 3024 N N . ILE A 1 410 ? -13.375 156.125 66.625 1 83.25 410 ILE A N 1
ATOM 3025 C CA . ILE A 1 410 ? -14.406 157.125 66.625 1 83.25 410 ILE A CA 1
ATOM 3026 C C . ILE A 1 410 ? -14.336 157.875 67.938 1 83.25 410 ILE A C 1
ATOM 3028 O O . ILE A 1 410 ? -14.414 159.125 67.938 1 83.25 410 ILE A O 1
ATOM 3032 N N . GLU A 1 411 ? -14.266 157.25 68.938 1 78.81 411 GLU A N 1
ATOM 3033 C CA . GLU A 1 411 ? -14.195 157.875 70.25 1 78.81 411 GLU A CA 1
ATOM 3034 C C . GLU A 1 411 ? -12.922 158.75 70.375 1 78.81 411 GLU A C 1
ATOM 3036 O O . GLU A 1 411 ? -12.938 159.75 71 1 78.81 411 GLU A O 1
ATOM 3041 N N . ALA A 1 412 ? -11.844 158.125 69.812 1 83.38 412 ALA A N 1
ATOM 3042 C CA . ALA A 1 412 ? -10.586 158.875 69.812 1 83.38 412 ALA A CA 1
ATOM 3043 C C . ALA A 1 412 ? -10.703 160.125 69 1 83.38 412 ALA A C 1
ATOM 3045 O O . ALA A 1 412 ? -10.141 161.125 69.375 1 83.38 412 ALA A O 1
ATOM 3046 N N . ALA A 1 413 ? -11.414 160.25 68.062 1 82.19 413 ALA A N 1
ATOM 3047 C CA . ALA A 1 413 ? -11.641 161.5 67.25 1 82.19 413 ALA A CA 1
ATOM 3048 C C . ALA A 1 413 ? -12.492 162.5 68 1 82.19 413 ALA A C 1
ATOM 3050 O O . ALA A 1 413 ? -12.266 163.625 67.938 1 82.19 413 ALA A O 1
ATOM 3051 N N . ARG A 1 414 ? -13.344 162.125 68.688 1 79.88 414 ARG A N 1
ATOM 3052 C CA . ARG A 1 414 ? -14.266 162.875 69.5 1 79.88 414 ARG A CA 1
ATOM 3053 C C . ARG A 1 414 ? -13.539 163.625 70.625 1 79.88 414 ARG A C 1
ATOM 3055 O O . ARG A 1 414 ? -13.914 164.75 71 1 79.88 414 ARG A O 1
ATOM 3062 N N . ALA A 1 415 ? -12.516 162.875 71.062 1 79.88 415 ALA A N 1
ATOM 3063 C CA . ALA A 1 415 ? -11.766 163.5 72.25 1 79.88 415 ALA A CA 1
ATOM 3064 C C . ALA A 1 415 ? -10.758 164.5 71.75 1 79.88 415 ALA A C 1
ATOM 3066 O O . ALA A 1 415 ? -10.047 165.125 72.625 1 79.88 415 ALA A O 1
ATOM 3067 N N . GLY A 1 416 ? -10.586 164.875 70.375 1 78.19 416 GLY A N 1
ATOM 3068 C CA . GLY A 1 416 ? -9.773 165.875 69.812 1 78.19 416 GLY A CA 1
ATOM 3069 C C . GLY A 1 416 ? -8.281 165.625 70 1 78.19 416 GLY A C 1
ATOM 3070 O O . GLY A 1 416 ? -7.777 164.625 69.625 1 78.19 416 GLY A O 1
ATOM 3071 N N . ASP A 1 417 ? -7.578 166.625 70.75 1 76.06 417 ASP A N 1
ATOM 3072 C CA . ASP A 1 417 ? -6.125 166.625 70.875 1 76.06 417 ASP A CA 1
ATOM 3073 C C . ASP A 1 417 ? -5.664 165.625 71.875 1 76.06 417 ASP A C 1
ATOM 3075 O O . ASP A 1 417 ? -4.551 165.125 71.812 1 76.06 417 ASP A O 1
ATOM 3079 N N . TYR A 1 418 ? -6.449 165.125 72.688 1 73.62 418 TYR A N 1
ATOM 3080 C CA . TYR A 1 418 ? -6.117 164.25 73.75 1 73.62 418 TYR A CA 1
ATOM 3081 C C . TYR A 1 418 ? -6.273 162.75 73.25 1 73.62 418 TYR A C 1
ATOM 3083 O O . TYR A 1 418 ? -5.758 161.875 73.875 1 73.62 418 TYR A O 1
ATOM 3091 N N . GLY A 1 419 ? -6.824 162.625 72 1 77.62 419 GLY A N 1
ATOM 3092 C CA . GLY A 1 419 ? -7.129 161.25 71.5 1 77.62 419 GLY A CA 1
ATOM 3093 C C . GLY A 1 419 ? -6.273 160.875 70.375 1 77.62 419 GLY A C 1
ATOM 3094 O O . GLY A 1 419 ? -6.414 159.75 69.812 1 77.62 419 GLY A O 1
ATOM 3095 N N . LYS A 1 420 ? -5.438 161.625 70 1 84.12 420 LYS A N 1
ATOM 3096 C CA . LYS A 1 420 ? -4.664 161.375 68.75 1 84.12 420 LYS A CA 1
ATOM 3097 C C . LYS A 1 420 ? -3.844 160.125 68.938 1 84.12 420 LYS A C 1
ATOM 3099 O O . LYS A 1 420 ? -3.811 159.375 68 1 84.12 420 LYS A O 1
ATOM 3104 N N . GLY A 1 421 ? -3.258 159.875 70 1 80.94 421 GLY A N 1
ATOM 3105 C CA . GLY A 1 421 ? -2.453 158.75 70.188 1 80.94 421 GLY A CA 1
ATOM 3106 C C . GLY A 1 421 ? -3.273 157.375 70.25 1 80.94 421 GLY A C 1
ATOM 3107 O O . GLY A 1 421 ? -2.879 156.375 69.625 1 80.94 421 GLY A O 1
ATOM 3108 N N . PHE A 1 422 ? -4.477 157.5 70.812 1 83 422 PHE A N 1
ATOM 3109 C CA . PHE A 1 422 ? -5.387 156.375 70.875 1 83 422 PHE A CA 1
ATOM 3110 C C . PHE A 1 422 ? -5.973 156.125 69.5 1 83 422 PHE A C 1
ATOM 3112 O O . PHE A 1 422 ? -6.223 154.875 69.188 1 83 422 PHE A O 1
ATOM 3119 N N . GLY A 1 423 ? -6.113 157 68.688 1 84.88 423 GLY A N 1
ATOM 3120 C CA . GLY A 1 423 ? -6.617 156.875 67.375 1 84.88 423 GLY A CA 1
ATOM 3121 C C . GLY A 1 423 ? -5.672 156 66.5 1 84.88 423 GLY A C 1
ATOM 3122 O O . GLY A 1 423 ? -6.105 155.125 65.75 1 84.88 423 GLY A O 1
ATOM 3123 N N . VAL A 1 424 ? -4.391 156.25 66.75 1 88.56 424 VAL A N 1
ATOM 3124 C CA . VAL A 1 424 ? -3.377 155.5 66 1 88.56 424 VAL A CA 1
ATOM 3125 C C . VAL A 1 424 ? -3.355 154 66.375 1 88.56 424 VAL A C 1
ATOM 3127 O O . VAL A 1 424 ? -3.287 153.125 65.5 1 88.56 424 VAL A O 1
ATOM 3130 N N . VAL A 1 425 ? -3.547 153.875 67.562 1 89.19 425 VAL A N 1
ATOM 3131 C CA . VAL A 1 425 ? -3.545 152.5 68.062 1 89.19 425 VAL A CA 1
ATOM 3132 C C . VAL A 1 425 ? -4.809 151.75 67.625 1 89.19 425 VAL A C 1
ATOM 3134 O O . VAL A 1 425 ? -4.75 150.625 67.188 1 89.19 425 VAL A O 1
ATOM 3137 N N . ALA A 1 426 ? -5.898 152.375 67.688 1 88.5 426 ALA A N 1
ATOM 3138 C CA . ALA A 1 426 ? -7.176 151.75 67.312 1 88.5 426 ALA A CA 1
ATOM 3139 C C . ALA A 1 426 ? -7.16 151.375 65.812 1 88.5 426 ALA A C 1
ATOM 3141 O O . ALA A 1 426 ? -7.648 150.375 65.438 1 88.5 426 ALA A O 1
ATOM 3142 N N . ASN A 1 427 ? -6.473 152.25 65 1 90.19 427 ASN A N 1
ATOM 3143 C CA . ASN A 1 427 ? -6.383 152 63.562 1 90.19 427 ASN A CA 1
ATOM 3144 C C . ASN A 1 427 ? -5.473 150.875 63.281 1 90.19 427 ASN A C 1
ATOM 3146 O O . ASN A 1 427 ? -5.73 150 62.375 1 90.19 427 ASN A O 1
ATOM 3150 N N . GLU A 1 428 ? -4.5 150.75 64.062 1 93.38 428 GLU A N 1
ATOM 3151 C CA . GLU A 1 428 ? -3.568 149.625 63.875 1 93.38 428 GLU A CA 1
ATOM 3152 C C . GLU A 1 428 ? -4.207 148.375 64.25 1 93.38 428 GLU A C 1
ATOM 3154 O O . GLU A 1 428 ? -4.008 147.25 63.594 1 93.38 428 GLU A O 1
ATOM 3159 N N . ILE A 1 429 ? -4.977 148.25 65.25 1 92.88 429 ILE A N 1
ATOM 3160 C CA . ILE A 1 429 ? -5.676 147.125 65.688 1 92.88 429 ILE A CA 1
ATOM 3161 C C . ILE A 1 429 ? -6.719 146.625 64.625 1 92.88 429 ILE A C 1
ATOM 3163 O O . ILE A 1 429 ? -6.906 145.5 64.375 1 92.88 429 ILE A O 1
ATOM 3167 N N . GLY A 1 430 ? -7.312 147.625 64.125 1 92.94 430 GLY A N 1
ATOM 3168 C CA . GLY A 1 430 ? -8.266 147.375 63.062 1 92.94 430 GLY A CA 1
ATOM 3169 C C . GLY A 1 430 ? -7.625 146.75 61.844 1 92.94 430 GLY A C 1
ATOM 3170 O O . GLY A 1 430 ? -8.188 145.75 61.281 1 92.94 430 GLY A O 1
ATOM 3171 N N . LEU A 1 431 ? -6.414 147.125 61.531 1 93.31 431 LEU A N 1
ATOM 3172 C CA . LEU A 1 431 ? -5.68 146.5 60.406 1 93.31 431 LEU A CA 1
ATOM 3173 C C . LEU A 1 431 ? -5.246 145.125 60.719 1 93.31 431 LEU A C 1
ATOM 3175 O O . LEU A 1 431 ? -5.312 144.25 59.844 1 93.31 431 LEU A O 1
ATOM 3179 N N . LEU A 1 432 ? -4.953 144.875 61.906 1 93.44 432 LEU A N 1
ATOM 3180 C CA . LEU A 1 432 ? -4.543 143.5 62.312 1 93.44 432 LEU A CA 1
ATOM 3181 C C . LEU A 1 432 ? -5.734 142.5 62.344 1 93.44 432 LEU A C 1
ATOM 3183 O O . LEU A 1 432 ? -5.613 141.375 61.969 1 93.44 432 LEU A O 1
ATOM 3187 N N . ALA A 1 433 ? -6.836 143 62.75 1 94.38 433 ALA A N 1
ATOM 3188 C CA . ALA A 1 433 ? -8.062 142.25 62.75 1 94.38 433 ALA A CA 1
ATOM 3189 C C . ALA A 1 433 ? -8.461 141.875 61.344 1 94.38 433 ALA A C 1
ATOM 3191 O O . ALA A 1 433 ? -8.898 140.75 61.094 1 94.38 433 ALA A O 1
ATOM 3192 N N . GLN A 1 434 ? -8.211 142.75 60.438 1 93.5 434 GLN A N 1
ATOM 3193 C CA . GLN A 1 434 ? -8.523 142.5 59.062 1 93.5 434 GLN A CA 1
ATOM 3194 C C . GLN A 1 434 ? -7.57 141.5 58.469 1 93.5 434 GLN A C 1
ATOM 3196 O O . GLN A 1 434 ? -7.984 140.625 57.688 1 93.5 434 GLN A O 1
ATOM 3201 N N . GLN A 1 435 ? -6.41 141.5 58.906 1 93.31 435 GLN A N 1
ATOM 3202 C CA . GLN A 1 435 ? -5.43 140.5 58.438 1 93.31 435 GLN A CA 1
ATOM 3203 C C . GLN A 1 435 ? -5.727 139.125 59 1 93.31 435 GLN A C 1
ATOM 3205 O O . GLN A 1 435 ? -5.594 138.125 58.281 1 93.31 435 GLN A O 1
ATOM 3210 N N . SER A 1 436 ? -6.184 139 60.156 1 93.5 436 SER A N 1
ATOM 3211 C CA . SER A 1 436 ? -6.543 137.75 60.781 1 93.5 436 SER A CA 1
ATOM 3212 C C . SER A 1 436 ? -7.781 137.125 60.125 1 93.5 436 SER A C 1
ATOM 3214 O O . SER A 1 436 ? -7.848 136 59.906 1 93.5 436 SER A O 1
ATOM 3216 N N . SER A 1 437 ? -8.633 138.125 59.844 1 93.62 437 SER A N 1
ATOM 3217 C CA . SER A 1 437 ? -9.844 137.625 59.188 1 93.62 437 SER A CA 1
ATOM 3218 C C . SER A 1 437 ? -9.523 137 57.812 1 93.62 437 SER A C 1
ATOM 3220 O O . SER A 1 437 ? -10.102 136 57.406 1 93.62 437 SER A O 1
ATOM 3222 N N . THR A 1 438 ? -8.57 137.75 57.125 1 94.31 438 THR A N 1
ATOM 3223 C CA . THR A 1 438 ? -8.172 137.25 55.812 1 94.31 438 THR A CA 1
ATOM 3224 C C . THR A 1 438 ? -7.473 135.875 55.906 1 94.31 438 THR A C 1
ATOM 3226 O O . THR A 1 438 ? -7.73 135 55.094 1 94.31 438 THR A O 1
ATOM 3229 N N . ALA A 1 439 ? -6.758 135.625 56.844 1 93.31 439 ALA A N 1
ATOM 3230 C CA . ALA A 1 439 ? -6.062 134.375 57.062 1 93.31 439 ALA A CA 1
ATOM 3231 C C . ALA A 1 439 ? -7.047 133.25 57.438 1 93.31 439 ALA A C 1
ATOM 3233 O O . ALA A 1 439 ? -6.93 132.125 56.938 1 93.31 439 ALA A O 1
ATOM 3234 N N . ALA A 1 440 ? -7.977 133.5 58.188 1 93.06 440 ALA A N 1
ATOM 3235 C CA . ALA A 1 440 ? -8.992 132.625 58.594 1 93.06 440 ALA A CA 1
ATOM 3236 C C . ALA A 1 440 ? -9.859 132.125 57.406 1 93.06 440 ALA A C 1
ATOM 3238 O O . ALA A 1 440 ? -10.234 131 57.281 1 93.06 440 ALA A O 1
ATOM 3239 N N . THR A 1 441 ? -10.109 133.25 56.625 1 92.88 441 THR A N 1
ATOM 3240 C CA . THR A 1 441 ? -10.898 133 55.438 1 92.88 441 THR A CA 1
ATOM 3241 C C . THR A 1 441 ? -10.133 132 54.469 1 92.88 441 THR A C 1
ATOM 3243 O O . THR A 1 441 ? -10.711 131.125 53.875 1 92.88 441 THR A O 1
ATOM 3246 N N . THR A 1 442 ? -8.891 132.25 54.438 1 93.56 442 THR A N 1
ATOM 3247 C CA . THR A 1 442 ? -8.047 131.5 53.625 1 93.56 442 THR A CA 1
ATOM 3248 C C . THR A 1 442 ? -8.039 130 54.156 1 93.56 442 THR A C 1
ATOM 3250 O O . THR A 1 442 ? -8.125 129 53.375 1 93.56 442 THR A O 1
ATOM 3253 N N . ILE A 1 443 ? -7.996 129.75 55.344 1 94.5 443 ILE A N 1
ATOM 3254 C CA . ILE A 1 443 ? -8.016 128.5 55.969 1 94.5 443 ILE A CA 1
ATOM 3255 C C . ILE A 1 443 ? -9.352 127.75 55.656 1 94.5 443 ILE A C 1
ATOM 3257 O O . ILE A 1 443 ? -9.383 126.562 55.312 1 94.5 443 ILE A O 1
ATOM 3261 N N . ASN A 1 444 ? -10.375 128.625 55.781 1 93.06 444 ASN A N 1
ATOM 3262 C CA . ASN A 1 444 ? -11.695 128 55.531 1 93.06 444 ASN A CA 1
ATOM 3263 C C . ASN A 1 444 ? -11.844 127.5 54.094 1 93.06 444 ASN A C 1
ATOM 3265 O O . ASN A 1 444 ? -12.469 126.5 53.875 1 93.06 444 ASN A O 1
ATOM 3269 N N . GLU A 1 445 ? -11.195 128.25 53.156 1 93.94 445 GLU A N 1
ATOM 3270 C CA . GLU A 1 445 ? -11.242 127.812 51.75 1 93.94 445 GLU A CA 1
ATOM 3271 C C . GLU A 1 445 ? -10.469 126.5 51.531 1 93.94 445 GLU A C 1
ATOM 3273 O O . GLU A 1 445 ? -10.945 125.625 50.844 1 93.94 445 GLU A O 1
ATOM 3278 N N . ILE A 1 446 ? -9.438 126.312 52.125 1 92.81 446 ILE A N 1
ATOM 3279 C CA . ILE A 1 446 ? -8.602 125.125 52 1 92.81 446 ILE A CA 1
ATOM 3280 C C . ILE A 1 446 ? -9.289 123.938 52.625 1 92.81 446 ILE A C 1
ATOM 3282 O O . ILE A 1 446 ? -9.258 122.812 52.094 1 92.81 446 ILE A O 1
ATOM 3286 N N . VAL A 1 447 ? -9.906 124.125 53.75 1 91.06 447 VAL A N 1
ATOM 3287 C CA . VAL A 1 447 ? -10.594 123.062 54.5 1 91.06 447 VAL A CA 1
ATOM 3288 C C . VAL A 1 447 ? -11.758 122.562 53.656 1 91.06 447 VAL A C 1
ATOM 3290 O O . VAL A 1 447 ? -11.992 121.312 53.625 1 91.06 447 VAL A O 1
ATOM 3293 N N . GLU A 1 448 ? -12.422 123.562 53 1 90.38 448 GLU A N 1
ATOM 3294 C CA . GLU A 1 448 ? -13.539 123.125 52.188 1 90.38 448 GLU A CA 1
ATOM 3295 C C . GLU A 1 448 ? -13.062 122.25 51.031 1 90.38 448 GLU A C 1
ATOM 3297 O O . GLU A 1 448 ? -13.711 121.25 50.688 1 90.38 448 GLU A O 1
ATOM 3302 N N . ASP A 1 449 ? -11.938 122.562 50.5 1 89.62 449 ASP A N 1
ATOM 3303 C CA . ASP A 1 449 ? -11.359 121.75 49.438 1 89.62 449 ASP A CA 1
ATOM 3304 C C . ASP A 1 449 ? -10.914 120.375 49.938 1 89.62 449 ASP A C 1
ATOM 3306 O O . ASP A 1 449 ? -11.102 119.375 49.281 1 89.62 449 ASP A O 1
ATOM 3310 N N . LEU A 1 450 ? -10.469 120.25 51.094 1 87.19 450 LEU A N 1
ATOM 3311 C CA . LEU A 1 450 ? -9.969 119 51.656 1 87.19 450 LEU A CA 1
ATOM 3312 C C . LEU A 1 450 ? -11.117 118.062 51.969 1 87.19 450 LEU A C 1
ATOM 3314 O O . LEU A 1 450 ? -10.977 116.875 51.812 1 87.19 450 LEU A O 1
ATOM 3318 N N . VAL A 1 451 ? -12.188 118.75 52.5 1 84.81 451 VAL A N 1
ATOM 3319 C CA . VAL A 1 451 ? -13.352 117.938 52.812 1 84.81 451 VAL A CA 1
ATOM 3320 C C . VAL A 1 451 ? -13.875 117.312 51.531 1 84.81 451 VAL A C 1
ATOM 3322 O O . VAL A 1 451 ? -14.242 116.125 51.5 1 84.81 451 VAL A O 1
ATOM 3325 N N . THR A 1 452 ? -13.812 118.062 50.438 1 87.75 452 THR A N 1
ATOM 3326 C CA . THR A 1 452 ? -14.289 117.562 49.156 1 87.75 452 THR A CA 1
ATOM 3327 C C . THR A 1 452 ? -13.383 116.438 48.656 1 87.75 452 THR A C 1
ATOM 3329 O O . THR A 1 452 ? -13.867 115.438 48.188 1 87.75 452 THR A O 1
ATOM 3332 N N . ASP A 1 453 ? -12.133 116.625 48.812 1 83.56 453 ASP A N 1
ATOM 3333 C CA . ASP A 1 453 ? -11.164 115.625 48.344 1 83.56 453 ASP A CA 1
ATOM 3334 C C . ASP A 1 453 ? -11.211 114.375 49.188 1 83.56 453 ASP A C 1
ATOM 3336 O O . ASP A 1 453 ? -11.062 113.25 48.688 1 83.56 453 ASP A O 1
ATOM 3340 N N . SER A 1 454 ? -11.422 114.5 50.406 1 83.25 454 SER A N 1
ATOM 3341 C CA . SER A 1 454 ? -11.5 113.375 51.344 1 83.25 454 SER A CA 1
ATOM 3342 C C . SER A 1 454 ? -12.719 112.5 51.031 1 83.25 454 SER A C 1
ATOM 3344 O O . SER A 1 454 ? -12.656 111.25 51.125 1 83.25 454 SER A O 1
ATOM 3346 N N . THR A 1 455 ? -13.766 113.25 50.688 1 85.94 455 THR A N 1
ATOM 3347 C CA . THR A 1 455 ? -14.977 112.5 50.344 1 85.94 455 THR A CA 1
ATOM 3348 C C . THR A 1 455 ? -14.758 111.625 49.094 1 85.94 455 THR A C 1
ATOM 3350 O O . THR A 1 455 ? -15.203 110.5 49.031 1 85.94 455 THR A O 1
ATOM 3353 N N . LYS A 1 456 ? -14.031 112.125 48.156 1 87.44 456 LYS A N 1
ATOM 3354 C CA . LYS A 1 456 ? -13.719 111.375 46.969 1 87.44 456 LYS A CA 1
ATOM 3355 C C . LYS A 1 456 ? -12.812 110.188 47.281 1 87.44 456 LYS A C 1
ATOM 3357 O O . LYS A 1 456 ? -12.977 109.125 46.719 1 87.44 456 LYS A O 1
ATOM 3362 N N . SER A 1 457 ? -11.93 110.312 48.125 1 86.44 457 SER A N 1
ATOM 3363 C CA . SER A 1 457 ? -11.016 109.25 48.531 1 86.44 457 SER A CA 1
ATOM 3364 C C . SER A 1 457 ? -11.766 108.125 49.219 1 86.44 457 SER A C 1
ATOM 3366 O O . SER A 1 457 ? -11.445 106.938 49.031 1 86.44 457 SER A O 1
ATOM 3368 N N . MET A 1 458 ? -12.688 108.5 50.031 1 87.06 458 MET A N 1
ATOM 3369 C CA . MET A 1 458 ? -13.492 107.5 50.719 1 87.06 458 MET A CA 1
ATOM 3370 C C . MET A 1 458 ? -14.289 106.688 49.75 1 87.06 458 MET A C 1
ATOM 3372 O O . MET A 1 458 ? -14.453 105.438 49.938 1 87.06 458 MET A O 1
ATOM 3376 N N . GLU A 1 459 ? -14.648 107.312 48.625 1 90.69 459 GLU A N 1
ATOM 3377 C CA . GLU A 1 459 ? -15.375 106.562 47.594 1 90.69 459 GLU A CA 1
ATOM 3378 C C . GLU A 1 459 ? -14.469 105.562 46.875 1 90.69 459 GLU A C 1
ATOM 3380 O O . GLU A 1 459 ? -14.867 104.438 46.594 1 90.69 459 GLU A O 1
ATOM 3385 N N . ILE A 1 460 ? -13.289 105.938 46.656 1 89.25 460 ILE A N 1
ATOM 3386 C CA . ILE A 1 460 ? -12.328 105.062 45.969 1 89.25 460 ILE A CA 1
ATOM 3387 C C . ILE A 1 460 ? -11.977 103.875 46.844 1 89.25 460 ILE A C 1
ATOM 3389 O O . ILE A 1 460 ? -11.898 102.75 46.344 1 89.25 460 ILE A O 1
ATOM 3393 N N . ILE A 1 461 ? -11.867 104.125 48.094 1 88.12 461 ILE A N 1
ATOM 3394 C CA . ILE A 1 461 ? -11.5 103.062 49 1 88.12 461 ILE A CA 1
ATOM 3395 C C . ILE A 1 461 ? -12.648 102.062 49.125 1 88.12 461 ILE A C 1
ATOM 3397 O O . ILE A 1 461 ? -12.422 100.812 49.188 1 88.12 461 ILE A O 1
ATOM 3401 N N . GLU A 1 462 ? -13.836 102.625 49.125 1 90.31 462 GLU A N 1
ATOM 3402 C CA . GLU A 1 462 ? -14.992 101.75 49.188 1 90.31 462 GLU A CA 1
ATOM 3403 C C . GLU A 1 462 ? -15.055 100.875 47.938 1 90.31 462 GLU A C 1
ATOM 3405 O O . GLU A 1 462 ? -15.352 99.688 48.031 1 90.31 462 GLU A O 1
ATOM 3410 N N . GLU A 1 463 ? -14.68 101.438 46.844 1 91.19 463 GLU A N 1
ATOM 3411 C CA . GLU A 1 463 ? -14.664 100.625 45.594 1 91.19 463 GLU A CA 1
ATOM 3412 C C . GLU A 1 463 ? -13.547 99.625 45.594 1 91.19 463 GLU A C 1
ATOM 3414 O O . GLU A 1 463 ? -13.734 98.5 45.125 1 91.19 463 GLU A O 1
ATOM 3419 N N . LEU A 1 464 ? -12.484 99.938 46.125 1 89.69 464 LEU A N 1
ATOM 3420 C CA . LEU A 1 464 ? -11.352 99 46.188 1 89.69 464 LEU A CA 1
ATOM 3421 C C . LEU A 1 464 ? -11.648 97.812 47.156 1 89.69 464 LEU A C 1
ATOM 3423 O O . LEU A 1 464 ? -11.289 96.688 46.875 1 89.69 464 LEU A O 1
ATOM 3427 N N . ASN A 1 465 ? -12.289 98.25 48.281 1 89.06 465 ASN A N 1
ATOM 3428 C CA . ASN A 1 465 ? -12.672 97.188 49.188 1 89.06 465 ASN A CA 1
ATOM 3429 C C . ASN A 1 465 ? -13.594 96.125 48.531 1 89.06 465 ASN A C 1
ATOM 3431 O O . ASN A 1 465 ? -13.445 94.938 48.75 1 89.06 465 ASN A O 1
ATOM 3435 N N . ALA A 1 466 ? -14.477 96.625 47.688 1 90.69 466 ALA A N 1
ATOM 3436 C CA . ALA A 1 466 ? -15.375 95.75 46.969 1 90.69 466 ALA A CA 1
ATOM 3437 C C . ALA A 1 466 ? -14.617 94.875 45.969 1 90.69 466 ALA A C 1
ATOM 3439 O O . ALA A 1 466 ? -14.875 93.688 45.812 1 90.69 466 ALA A O 1
ATOM 3440 N N . ALA A 1 467 ? -13.703 95.438 45.344 1 88.5 467 ALA A N 1
ATOM 3441 C CA . ALA A 1 467 ? -12.914 94.75 44.312 1 88.5 467 ALA A CA 1
ATOM 3442 C C . ALA A 1 467 ? -12.062 93.688 44.938 1 88.5 467 ALA A C 1
ATOM 3444 O O . ALA A 1 467 ? -11.922 92.562 44.375 1 88.5 467 ALA A O 1
ATOM 3445 N N . PHE A 1 468 ? -11.539 93.875 46.125 1 91.12 468 PHE A N 1
ATOM 3446 C CA . PHE A 1 468 ? -10.68 92.875 46.781 1 91.12 468 PHE A CA 1
ATOM 3447 C C . PHE A 1 468 ? -11.5 91.75 47.344 1 91.12 468 PHE A C 1
ATOM 3449 O O . PHE A 1 468 ? -11.047 90.625 47.375 1 91.12 468 PHE A O 1
ATOM 3456 N N . ASN A 1 469 ? -12.695 92.125 47.781 1 91.06 469 ASN A N 1
ATOM 3457 C CA . ASN A 1 469 ? -13.586 91.062 48.188 1 91.06 469 ASN A CA 1
ATOM 3458 C C . ASN A 1 469 ? -13.945 90.125 47.031 1 91.06 469 ASN A C 1
ATOM 3460 O O . ASN A 1 469 ? -13.969 88.875 47.219 1 91.06 469 ASN A O 1
ATOM 3464 N N . GLU A 1 470 ? -14.133 90.75 45.938 1 90.38 470 GLU A N 1
ATOM 3465 C CA . GLU A 1 470 ? -14.414 89.938 44.75 1 90.38 470 GLU A CA 1
ATOM 3466 C C . GLU A 1 470 ? -13.195 89.125 44.312 1 90.38 470 GLU A C 1
ATOM 3468 O O . GLU A 1 470 ? -13.328 87.938 43.906 1 90.38 470 GLU A O 1
ATOM 3473 N N . GLN A 1 471 ? -12.102 89.688 44.438 1 90.19 471 GLN A N 1
ATOM 3474 C CA . GLN A 1 471 ? -10.859 89 44.094 1 90.19 471 GLN A CA 1
ATOM 3475 C C . GLN A 1 471 ? -10.625 87.812 45 1 90.19 471 GLN A C 1
ATOM 3477 O O . GLN A 1 471 ? -10.164 86.75 44.531 1 90.19 471 GLN A O 1
ATOM 3482 N N . SER A 1 472 ? -10.875 88 46.25 1 91.62 472 SER A N 1
ATOM 3483 C CA . SER A 1 472 ? -10.727 86.875 47.188 1 91.62 472 SER A CA 1
ATOM 3484 C C . SER A 1 472 ? -11.586 85.688 46.781 1 91.62 472 SER A C 1
ATOM 3486 O O . SER A 1 472 ? -11.133 84.562 46.812 1 91.62 472 SER A O 1
ATOM 3488 N N . SER A 1 473 ? -12.828 86 46.344 1 92.25 473 SER A N 1
ATOM 3489 C CA . SER A 1 473 ? -13.742 84.938 45.906 1 92.25 473 SER A CA 1
ATOM 3490 C C . SER A 1 473 ? -13.266 84.312 44.625 1 92.25 473 SER A C 1
ATOM 3492 O O . SER A 1 473 ? -13.328 83.062 44.469 1 92.25 473 SER A O 1
ATOM 3494 N N . GLN A 1 474 ? -12.758 85.062 43.719 1 89.44 474 GLN A N 1
ATOM 3495 C CA . GLN A 1 474 ? -12.266 84.562 42.438 1 89.44 474 GLN A CA 1
ATOM 3496 C C . GLN A 1 474 ? -11.031 83.688 42.656 1 89.44 474 GLN A C 1
ATOM 3498 O O . GLN A 1 474 ? -10.883 82.625 41.969 1 89.44 474 GLN A O 1
ATOM 3503 N N . LEU A 1 475 ? -10.188 84 43.531 1 92.88 475 LEU A N 1
ATOM 3504 C CA . LEU A 1 475 ? -8.984 83.25 43.844 1 92.88 475 LEU A CA 1
ATOM 3505 C C . LEU A 1 475 ? -9.344 81.875 44.438 1 92.88 475 LEU A C 1
ATOM 3507 O O . LEU A 1 475 ? -8.742 80.875 44.094 1 92.88 475 LEU A O 1
ATOM 3511 N N . THR A 1 476 ? -10.367 81.938 45.281 1 92.44 476 THR A N 1
ATOM 3512 C CA . THR A 1 476 ? -10.812 80.688 45.906 1 92.44 476 THR A CA 1
ATOM 3513 C C . THR A 1 476 ? -11.391 79.75 44.875 1 92.44 476 THR A C 1
ATOM 3515 O O . THR A 1 476 ? -11.094 78.562 44.875 1 92.44 476 THR A O 1
ATOM 3518 N N . SER A 1 477 ? -12.133 80.312 43.938 1 92.31 477 SER A N 1
ATOM 3519 C CA . SER A 1 477 ? -12.711 79.5 42.875 1 92.31 477 SER A CA 1
ATOM 3520 C C . SER A 1 477 ? -11.633 78.938 41.938 1 92.31 477 SER A C 1
ATOM 3522 O O . SER A 1 477 ? -11.727 77.812 41.438 1 92.31 477 SER A O 1
ATOM 3524 N N . THR A 1 478 ? -10.68 79.688 41.656 1 92.38 478 THR A N 1
ATOM 3525 C CA . THR A 1 478 ? -9.586 79.312 40.781 1 92.38 478 THR A CA 1
ATOM 3526 C C . THR A 1 478 ? -8.766 78.188 41.406 1 92.38 478 THR A C 1
ATOM 3528 O O . THR A 1 478 ? -8.328 77.25 40.688 1 92.38 478 THR A O 1
ATOM 3531 N N . LYS A 1 479 ? -8.531 78.312 42.625 1 92.25 479 LYS A N 1
ATOM 3532 C CA . LYS A 1 479 ? -7.812 77.25 43.312 1 92.25 479 LYS A CA 1
ATOM 3533 C C . LYS A 1 479 ? -8.555 75.938 43.219 1 92.25 479 LYS A C 1
ATOM 3535 O O . LYS A 1 479 ? -7.938 74.875 43.031 1 92.25 479 LYS A O 1
ATOM 3540 N N . SER A 1 480 ? -9.883 76.062 43.344 1 92.25 480 SER A N 1
ATOM 3541 C CA . SER A 1 480 ? -10.695 74.812 43.219 1 92.25 480 SER A CA 1
ATOM 3542 C C . SER A 1 480 ? -10.586 74.25 41.812 1 92.25 480 SER A C 1
ATOM 3544 O O . SER A 1 480 ? -10.523 73.062 41.625 1 92.25 480 SER A O 1
ATOM 3546 N N . ASP A 1 481 ? -10.562 75.062 40.812 1 91.75 481 ASP A N 1
ATOM 3547 C CA . ASP A 1 481 ? -10.391 74.562 39.438 1 91.75 481 ASP A CA 1
ATOM 3548 C C . ASP A 1 481 ? -9.031 73.938 39.25 1 91.75 481 ASP A C 1
ATOM 3550 O O . ASP A 1 481 ? -8.922 72.938 38.562 1 91.75 481 ASP A O 1
ATOM 3554 N N . MET A 1 482 ? -8.062 74.438 39.875 1 92.19 482 MET A N 1
ATOM 3555 C CA . MET A 1 482 ? -6.723 73.875 39.75 1 92.19 482 MET A CA 1
ATOM 3556 C C . MET A 1 482 ? -6.629 72.562 40.438 1 92.19 482 MET A C 1
ATOM 3558 O O . MET A 1 482 ? -5.902 71.688 40 1 92.19 482 MET A O 1
ATOM 3562 N N . ASP A 1 483 ? -7.375 72.375 41.531 1 89.94 483 ASP A N 1
ATOM 3563 C CA . ASP A 1 483 ? -7.461 71.125 42.188 1 89.94 483 ASP A CA 1
ATOM 3564 C C . ASP A 1 483 ? -8.039 70.062 41.219 1 89.94 483 ASP A C 1
ATOM 3566 O O . ASP A 1 483 ? -7.605 68.875 41.25 1 89.94 483 ASP A O 1
ATOM 3570 N N . GLY A 1 484 ? -8.969 70.5 40.469 1 89.44 484 GLY A N 1
ATOM 3571 C CA . GLY A 1 484 ? -9.516 69.625 39.438 1 89.44 484 GLY A CA 1
ATOM 3572 C C . GLY A 1 484 ? -8.5 69.25 38.375 1 89.44 484 GLY A C 1
ATOM 3573 O O . GLY A 1 484 ? -8.453 68.125 37.938 1 89.44 484 GLY A O 1
ATOM 3574 N N . VAL A 1 485 ? -7.66 70.125 37.969 1 92.81 485 VAL A N 1
ATOM 3575 C CA . VAL A 1 485 ? -6.609 69.812 37 1 92.81 485 VAL A CA 1
ATOM 3576 C C . VAL A 1 485 ? -5.621 68.812 37.562 1 92.81 485 VAL A C 1
ATOM 3578 O O . VAL A 1 485 ? -5.238 67.875 36.875 1 92.81 485 VAL A O 1
ATOM 3581 N N . VAL A 1 486 ? -5.234 69.062 38.812 1 92.56 486 VAL A N 1
ATOM 3582 C CA . VAL A 1 486 ? -4.277 68.188 39.438 1 92.56 486 VAL A CA 1
ATOM 3583 C C . VAL A 1 486 ? -4.859 66.75 39.531 1 92.56 486 VAL A C 1
ATOM 3585 O O . VAL A 1 486 ? -4.16 65.812 39.281 1 92.56 486 VAL A O 1
ATOM 3588 N N . THR A 1 487 ? -6.172 66.625 39.812 1 92.75 487 THR A N 1
ATOM 3589 C CA . THR A 1 487 ? -6.844 65.375 39.844 1 92.75 487 THR A CA 1
ATOM 3590 C C . THR A 1 487 ? -6.863 64.688 38.469 1 92.75 487 THR A C 1
ATOM 3592 O O . THR A 1 487 ? -6.656 63.5 38.344 1 92.75 487 THR A O 1
ATOM 3595 N N . GLY A 1 488 ? -7.117 65.5 37.5 1 93.62 488 GLY A N 1
ATOM 3596 C CA . GLY A 1 488 ? -7.07 65 36.125 1 93.62 488 GLY A CA 1
ATOM 3597 C C . GLY A 1 488 ? -5.703 64.5 35.719 1 93.62 488 GLY A C 1
ATOM 3598 O O . GLY A 1 488 ? -5.59 63.438 35.094 1 93.62 488 GLY A O 1
ATOM 3599 N N . VAL A 1 489 ? -4.66 65.188 36.062 1 94.81 489 VAL A N 1
ATOM 3600 C CA . VAL A 1 489 ? -3.295 64.75 35.75 1 94.81 489 VAL A CA 1
ATOM 3601 C C . VAL A 1 489 ? -2.947 63.469 36.438 1 94.81 489 VAL A C 1
ATOM 3603 O O . VAL A 1 489 ? -2.293 62.594 35.875 1 94.81 489 VAL A O 1
ATOM 3606 N N . ASN A 1 490 ? -3.398 63.281 37.688 1 94.31 490 ASN A N 1
ATOM 3607 C CA . ASN A 1 490 ? -3.174 62.062 38.406 1 94.31 490 ASN A CA 1
ATOM 3608 C C . ASN A 1 490 ? -3.883 60.875 37.75 1 94.31 490 ASN A C 1
ATOM 3610 O O . ASN A 1 490 ? -3.344 59.781 37.688 1 94.31 490 ASN A O 1
ATOM 3614 N N . SER A 1 491 ? -5.023 61.125 37.25 1 95.12 491 SER A N 1
ATOM 3615 C CA . SER A 1 491 ? -5.758 60.094 36.5 1 95.12 491 SER A CA 1
ATOM 3616 C C . SER A 1 491 ? -5.023 59.719 35.219 1 95.12 491 SER A C 1
ATOM 3618 O O . SER A 1 491 ? -4.961 58.531 34.875 1 95.12 491 SER A O 1
ATOM 3620 N N . VAL A 1 492 ? -4.492 60.656 34.5 1 96 492 VAL A N 1
ATOM 3621 C CA . VAL A 1 492 ? -3.727 60.375 33.281 1 96 492 VAL A CA 1
ATOM 3622 C C . VAL A 1 492 ? -2.494 59.562 33.625 1 96 492 VAL A C 1
ATOM 3624 O O . VAL A 1 492 ? -2.162 58.594 32.906 1 96 492 VAL A O 1
ATOM 3627 N N . GLU A 1 493 ? -1.869 59.906 34.719 1 95.5 493 GLU A N 1
ATOM 3628 C CA . GLU A 1 493 ? -0.689 59.156 35.125 1 95.5 493 GLU A CA 1
ATOM 3629 C C . GLU A 1 493 ? -1.03 57.719 35.406 1 95.5 493 GLU A C 1
ATOM 3631 O O . GLU A 1 493 ? -0.33 56.812 34.938 1 95.5 493 GLU A O 1
ATOM 3636 N N . GLN A 1 494 ? -2.145 57.438 36.125 1 95.44 494 GLN A N 1
ATOM 3637 C CA . GLN A 1 494 ? -2.547 56.094 36.5 1 95.44 494 GLN A CA 1
ATOM 3638 C C . GLN A 1 494 ? -2.93 55.281 35.25 1 95.44 494 GLN A C 1
ATOM 3640 O O . GLN A 1 494 ? -2.523 54.125 35.125 1 95.44 494 GLN A O 1
ATOM 3645 N N . ASN A 1 495 ? -3.668 55.875 34.375 1 96.62 495 ASN A N 1
ATOM 3646 C CA . ASN A 1 495 ? -4.078 55.188 33.156 1 96.62 495 ASN A CA 1
ATOM 3647 C C . ASN A 1 495 ? -2.893 54.906 32.25 1 96.62 495 ASN A C 1
ATOM 3649 O O . ASN A 1 495 ? -2.83 53.875 31.594 1 96.62 495 ASN A O 1
ATOM 3653 N N . THR A 1 496 ? -1.993 55.875 32.156 1 96.75 496 THR A N 1
ATOM 3654 C CA . THR A 1 496 ? -0.789 55.688 31.344 1 96.75 496 THR A CA 1
ATOM 3655 C C . THR A 1 496 ? 0.034 54.531 31.859 1 96.75 496 THR A C 1
ATOM 3657 O O . THR A 1 496 ? 0.547 53.719 31.062 1 96.75 496 THR A O 1
ATOM 3660 N N . GLN A 1 497 ? 0.109 54.375 33.219 1 96.06 497 GLN A N 1
ATOM 3661 C CA . GLN A 1 497 ? 0.83 53.25 33.781 1 96.06 497 GLN A CA 1
ATOM 3662 C C . GLN A 1 497 ? 0.141 51.938 33.469 1 96.06 497 GLN A C 1
ATOM 3664 O O . GLN A 1 497 ? 0.803 50.938 33.156 1 96.06 497 GLN A O 1
ATOM 3669 N N . THR A 1 498 ? -1.126 51.906 33.5 1 96.88 498 THR A N 1
ATOM 3670 C CA . THR A 1 498 ? -1.895 50.719 33.188 1 96.88 498 THR A CA 1
ATOM 3671 C C . THR A 1 498 ? -1.659 50.312 31.734 1 96.88 498 THR A C 1
ATOM 3673 O O . THR A 1 498 ? -1.414 49.125 31.438 1 96.88 498 THR A O 1
ATOM 3676 N N . ILE A 1 499 ? -1.727 51.25 30.812 1 97.31 499 ILE A N 1
ATOM 3677 C CA . ILE A 1 499 ? -1.518 50.969 29.391 1 97.31 499 ILE A CA 1
ATOM 3678 C C . ILE A 1 499 ? -0.092 50.469 29.172 1 97.31 499 ILE A C 1
ATOM 3680 O O . ILE A 1 499 ? 0.133 49.531 28.391 1 97.31 499 ILE A O 1
ATOM 3684 N N . SER A 1 500 ? 0.831 51.125 29.859 1 97.56 500 SER A N 1
ATOM 3685 C CA . SER A 1 500 ? 2.223 50.688 29.75 1 97.56 500 SER A CA 1
ATOM 3686 C C . SER A 1 500 ? 2.385 49.219 30.156 1 97.56 500 SER A C 1
ATOM 3688 O O . SER A 1 500 ? 3.061 48.469 29.469 1 97.56 500 SER A O 1
ATOM 3690 N N . ASP A 1 501 ? 1.764 48.75 31.234 1 97.19 501 ASP A N 1
ATOM 3691 C CA . ASP A 1 501 ? 1.81 47.375 31.703 1 97.19 501 ASP A CA 1
ATOM 3692 C C . ASP A 1 501 ? 1.203 46.438 30.672 1 97.19 501 ASP A C 1
ATOM 3694 O O . ASP A 1 501 ? 1.745 45.344 30.406 1 97.19 501 ASP A O 1
ATOM 3698 N N . LYS A 1 502 ? 0.116 46.812 30.094 1 97.56 502 LYS A N 1
ATOM 3699 C CA . LYS A 1 502 ? -0.564 45.969 29.109 1 97.56 502 LYS A CA 1
ATOM 3700 C C . LYS A 1 502 ? 0.246 45.875 27.828 1 97.56 502 LYS A C 1
ATOM 3702 O O . LYS A 1 502 ? 0.249 44.844 27.172 1 97.56 502 LYS A O 1
ATOM 3707 N N . VAL A 1 503 ? 0.918 46.969 27.438 1 97.31 503 VAL A N 1
ATOM 3708 C CA . VAL A 1 503 ? 1.79 46.969 26.266 1 97.31 503 VAL A CA 1
ATOM 3709 C C . VAL A 1 503 ? 2.914 45.938 26.469 1 97.31 503 VAL A C 1
ATOM 3711 O O . VAL A 1 503 ? 3.268 45.188 25.562 1 97.31 503 VAL A O 1
ATOM 3714 N N . ASN A 1 504 ? 3.438 45.875 27.703 1 96.56 504 ASN A N 1
ATOM 3715 C CA . ASN A 1 504 ? 4.469 44.906 28 1 96.56 504 ASN A CA 1
ATOM 3716 C C . ASN A 1 504 ? 3.932 43.469 27.891 1 96.56 504 ASN A C 1
ATOM 3718 O O . ASN A 1 504 ? 4.605 42.594 27.359 1 96.56 504 ASN A O 1
ATOM 3722 N N . MET A 1 505 ? 2.762 43.219 28.328 1 95.81 505 MET A N 1
ATOM 3723 C CA . MET A 1 505 ? 2.123 41.906 28.234 1 95.81 505 MET A CA 1
ATOM 3724 C C . MET A 1 505 ? 1.856 41.562 26.766 1 95.81 505 MET A C 1
ATOM 3726 O O . MET A 1 505 ? 2.07 40.406 26.375 1 95.81 505 MET A O 1
ATOM 3730 N N . LEU A 1 506 ? 1.416 42.531 26.016 1 96.25 506 LEU A N 1
ATOM 3731 C CA . LEU A 1 506 ? 1.13 42.312 24.594 1 96.25 506 LEU A CA 1
ATOM 3732 C C . LEU A 1 506 ? 2.406 41.969 23.828 1 96.25 506 LEU A C 1
ATOM 3734 O O . LEU A 1 506 ? 2.395 41.156 22.922 1 96.25 506 LEU A O 1
ATOM 3738 N N . ASN A 1 507 ? 3.463 42.656 24.203 1 96.25 507 ASN A N 1
ATOM 3739 C CA . ASN A 1 507 ? 4.746 42.344 23.578 1 96.25 507 ASN A CA 1
ATOM 3740 C C . ASN A 1 507 ? 5.188 40.938 23.875 1 96.25 507 ASN A C 1
ATOM 3742 O O . ASN A 1 507 ? 5.727 40.25 23 1 96.25 507 ASN A O 1
ATOM 3746 N N . SER A 1 508 ? 5.004 40.469 25.094 1 95.88 508 SER A N 1
ATOM 3747 C CA . SER A 1 508 ? 5.32 39.094 25.453 1 95.88 508 SER A CA 1
ATOM 3748 C C . SER A 1 508 ? 4.449 38.094 24.703 1 95.88 508 SER A C 1
ATOM 3750 O O . SER A 1 508 ? 4.934 37.062 24.234 1 95.88 508 SER A O 1
ATOM 3752 N N . SER A 1 509 ? 3.164 38.375 24.625 1 94.94 509 SER A N 1
ATOM 3753 C CA . SER A 1 509 ? 2.23 37.5 23.891 1 94.94 509 SER A CA 1
ATOM 3754 C C . SER A 1 509 ? 2.574 37.469 22.406 1 94.94 509 SER A C 1
ATOM 3756 O O . SER A 1 509 ? 2.467 36.406 21.781 1 94.94 509 SER A O 1
ATOM 3758 N N . LYS A 1 510 ? 2.922 38.594 21.844 1 94.19 510 LYS A N 1
ATOM 3759 C CA . LYS A 1 510 ? 3.355 38.688 20.453 1 94.19 510 LYS A CA 1
ATOM 3760 C C . LYS A 1 510 ? 4.551 37.75 20.203 1 94.19 510 LYS A C 1
ATOM 3762 O O . LYS A 1 510 ? 4.574 37.031 19.219 1 94.19 510 LYS A O 1
ATOM 3767 N N . ALA A 1 511 ? 5.535 37.812 21.109 1 94.5 511 ALA A N 1
ATOM 3768 C CA . ALA A 1 511 ? 6.715 36.938 20.969 1 94.5 511 ALA A CA 1
ATOM 3769 C C . ALA A 1 511 ? 6.332 35.469 20.984 1 94.5 511 ALA A C 1
ATOM 3771 O O . ALA A 1 511 ? 6.859 34.688 20.203 1 94.5 511 ALA A O 1
ATOM 3772 N N . GLN A 1 512 ? 5.41 35.094 21.844 1 93.75 512 GLN A N 1
ATOM 3773 C CA . GLN A 1 512 ? 4.93 33.719 21.922 1 93.75 512 GLN A CA 1
ATOM 3774 C C . GLN A 1 512 ? 4.207 33.312 20.625 1 93.75 512 GLN A C 1
ATOM 3776 O O . GLN A 1 512 ? 4.359 32.188 20.156 1 93.75 512 GLN A O 1
ATOM 3781 N N . LEU A 1 513 ? 3.438 34.188 20.078 1 92.62 513 LEU A N 1
ATOM 3782 C CA . LEU A 1 513 ? 2.713 33.906 18.844 1 92.62 513 LEU A CA 1
ATOM 3783 C C . LEU A 1 513 ? 3.68 33.688 17.688 1 92.62 513 LEU A C 1
ATOM 3785 O O . LEU A 1 513 ? 3.453 32.844 16.828 1 92.62 513 LEU A O 1
ATOM 3789 N N . ILE A 1 514 ? 4.703 34.5 17.656 1 94.19 514 ILE A N 1
ATOM 3790 C CA . ILE A 1 514 ? 5.711 34.375 16.609 1 94.19 514 ILE A CA 1
ATOM 3791 C C . ILE A 1 514 ? 6.336 33 16.672 1 94.19 514 ILE A C 1
ATOM 3793 O O . ILE A 1 514 ? 6.527 32.344 15.641 1 94.19 514 ILE A O 1
ATOM 3797 N N . ASP A 1 515 ? 6.641 32.469 17.875 1 94.62 515 ASP A N 1
ATOM 3798 C CA . ASP A 1 515 ? 7.199 31.125 18.062 1 94.62 515 ASP A CA 1
ATOM 3799 C C . ASP A 1 515 ? 6.223 30.047 17.594 1 94.62 515 ASP A C 1
ATOM 3801 O O . ASP A 1 515 ? 6.625 29.094 16.938 1 94.62 515 ASP A O 1
ATOM 3805 N N . LEU A 1 516 ? 5.012 30.203 17.953 1 92.81 516 LEU A N 1
ATOM 3806 C CA . LEU A 1 516 ? 3.982 29.234 17.578 1 92.81 516 LEU A CA 1
ATOM 3807 C C . LEU A 1 516 ? 3.811 29.188 16.062 1 92.81 516 LEU A C 1
ATOM 3809 O O . LEU A 1 516 ? 3.648 28.109 15.484 1 92.81 516 LEU A O 1
ATOM 3813 N N . ILE A 1 517 ? 3.85 30.359 15.422 1 92.69 517 ILE A N 1
ATOM 3814 C CA . ILE A 1 517 ? 3.732 30.453 13.977 1 92.69 517 ILE A CA 1
ATOM 3815 C C . ILE A 1 517 ? 4.906 29.734 13.312 1 92.69 517 ILE A C 1
ATOM 3817 O O . ILE A 1 517 ? 4.719 29 12.336 1 92.69 517 ILE A O 1
ATOM 3821 N N . ALA A 1 518 ? 6.066 29.859 13.852 1 93.12 518 ALA A N 1
ATOM 3822 C CA . ALA A 1 518 ? 7.242 29.156 13.336 1 93.12 518 ALA A CA 1
ATOM 3823 C C . ALA A 1 518 ? 7.078 27.656 13.461 1 93.12 518 ALA A C 1
ATOM 3825 O O . ALA A 1 518 ? 7.422 26.906 12.547 1 93.12 518 ALA A O 1
ATOM 3826 N N . GLU A 1 519 ? 6.59 27.203 14.578 1 93.69 519 GLU A N 1
ATOM 3827 C CA . GLU A 1 519 ? 6.336 25.781 14.805 1 93.69 519 GLU A CA 1
ATOM 3828 C C . GLU A 1 519 ? 5.312 25.234 13.812 1 93.69 519 GLU A C 1
ATOM 3830 O O . GLU A 1 519 ? 5.512 24.172 13.227 1 93.69 519 GLU A O 1
ATOM 3835 N N . LEU A 1 520 ? 4.25 25.938 13.609 1 91.75 520 LEU A N 1
ATOM 3836 C CA . LEU A 1 520 ? 3.191 25.531 12.695 1 91.75 520 LEU A CA 1
ATOM 3837 C C . LEU A 1 520 ? 3.699 25.484 11.258 1 91.75 520 LEU A C 1
ATOM 3839 O O . LEU A 1 520 ? 3.287 24.641 10.469 1 91.75 520 LEU A O 1
ATOM 3843 N N . SER A 1 521 ? 4.531 26.453 10.891 1 93.81 521 SER A N 1
ATOM 3844 C CA . SER A 1 521 ? 5.172 26.438 9.586 1 93.81 521 SER A CA 1
ATOM 3845 C C . SER A 1 521 ? 6.008 25.188 9.383 1 93.81 521 SER A C 1
ATOM 3847 O O . SER A 1 521 ? 5.949 24.547 8.328 1 93.81 521 SER A O 1
ATOM 3849 N N . ALA A 1 522 ? 6.777 24.812 10.383 1 93.25 522 ALA A N 1
ATOM 3850 C CA . ALA A 1 522 ? 7.594 23.609 10.336 1 93.25 522 ALA A CA 1
ATOM 3851 C C . ALA A 1 522 ? 6.727 22.359 10.156 1 93.25 522 ALA A C 1
ATOM 3853 O O . ALA A 1 522 ? 7.059 21.469 9.383 1 93.25 522 ALA A O 1
ATOM 3854 N N . ILE A 1 523 ? 5.645 22.281 10.891 1 90.81 523 ILE A N 1
ATOM 3855 C CA . ILE A 1 523 ? 4.723 21.156 10.805 1 90.81 523 ILE A CA 1
ATOM 3856 C C . ILE A 1 523 ? 4.137 21.078 9.398 1 90.81 523 ILE A C 1
ATOM 3858 O O . ILE A 1 523 ? 4.023 19.984 8.828 1 90.81 523 ILE A O 1
ATOM 3862 N N . SER A 1 524 ? 3.686 22.172 8.812 1 92 524 SER A N 1
ATOM 3863 C CA . SER A 1 524 ? 3.143 22.219 7.457 1 92 524 SER A CA 1
ATOM 3864 C C . SER A 1 524 ? 4.148 21.688 6.441 1 92 524 SER A C 1
ATOM 3866 O O . SER A 1 524 ? 3.789 20.906 5.551 1 92 524 SER A O 1
ATOM 3868 N N . GLN A 1 525 ? 5.43 22.109 6.559 1 90.75 525 GLN A N 1
ATOM 3869 C CA . GLN A 1 525 ? 6.484 21.656 5.664 1 90.75 525 GLN A CA 1
ATOM 3870 C C . GLN A 1 525 ? 6.715 20.156 5.816 1 90.75 525 GLN A C 1
ATOM 3872 O O . GLN A 1 525 ? 6.875 19.438 4.824 1 90.75 525 GLN A O 1
ATOM 3877 N N . GLN A 1 526 ? 6.758 19.75 7.031 1 90.75 526 GLN A N 1
ATOM 3878 C CA . GLN A 1 526 ? 6.93 18.328 7.301 1 90.75 526 GLN A CA 1
ATOM 3879 C C . GLN A 1 526 ? 5.773 17.516 6.719 1 90.75 526 GLN A C 1
ATOM 3881 O O . GLN A 1 526 ? 5.988 16.438 6.16 1 90.75 526 GLN A O 1
ATOM 3886 N N . ASN A 1 527 ? 4.52 17.922 6.895 1 90.56 527 ASN A N 1
ATOM 3887 C CA . ASN A 1 527 ? 3.354 17.25 6.324 1 90.56 527 ASN A CA 1
ATOM 3888 C C . ASN A 1 527 ? 3.441 17.172 4.805 1 90.56 527 ASN A C 1
ATOM 3890 O O . ASN A 1 527 ? 3.16 16.125 4.215 1 90.56 527 ASN A O 1
ATOM 3894 N N . ALA A 1 528 ? 3.822 18.344 4.188 1 90.88 528 ALA A N 1
ATOM 3895 C CA . ALA A 1 528 ? 3.99 18.344 2.736 1 90.88 528 ALA A CA 1
ATOM 3896 C C . ALA A 1 528 ? 5.02 17.312 2.295 1 90.88 528 ALA A C 1
ATOM 3898 O O . ALA A 1 528 ? 4.785 16.562 1.348 1 90.88 528 ALA A O 1
ATOM 3899 N N . ALA A 1 529 ? 6.164 17.219 2.945 1 90.94 529 ALA A N 1
ATOM 3900 C CA . ALA A 1 529 ? 7.227 16.266 2.625 1 90.94 529 ALA A CA 1
ATOM 3901 C C . ALA A 1 529 ? 6.746 14.836 2.809 1 90.94 529 ALA A C 1
ATOM 3903 O O . ALA A 1 529 ? 7 13.977 1.959 1 90.94 529 ALA A O 1
ATOM 3904 N N . SER A 1 530 ? 6.102 14.602 3.947 1 91.25 530 SER A N 1
ATOM 3905 C CA . SER A 1 530 ? 5.613 13.266 4.25 1 91.25 530 SER A CA 1
ATOM 3906 C C . SER A 1 530 ? 4.574 12.812 3.227 1 91.25 530 SER A C 1
ATOM 3908 O O . SER A 1 530 ? 4.531 11.641 2.855 1 91.25 530 SER A O 1
ATOM 3910 N N . THR A 1 531 ? 3.695 13.68 2.785 1 91.88 531 THR A N 1
ATOM 3911 C CA . THR A 1 531 ? 2.693 13.344 1.78 1 91.88 531 THR A CA 1
ATOM 3912 C C . THR A 1 531 ? 3.352 13.031 0.439 1 91.88 531 THR A C 1
ATOM 3914 O O . THR A 1 531 ? 2.92 12.133 -0.277 1 91.88 531 THR A O 1
ATOM 3917 N N . GLU A 1 532 ? 4.395 13.836 0.066 1 91.06 532 GLU A N 1
ATOM 3918 C CA . GLU A 1 532 ? 5.133 13.547 -1.158 1 91.06 532 GLU A CA 1
ATOM 3919 C C . GLU A 1 532 ? 5.77 12.164 -1.103 1 91.06 532 GLU A C 1
ATOM 3921 O O . GLU A 1 532 ? 5.711 11.406 -2.076 1 91.06 532 GLU A O 1
ATOM 3926 N N . GLU A 1 533 ? 6.367 11.859 0.001 1 90 533 GLU A N 1
ATOM 3927 C CA . GLU A 1 533 ? 6.977 10.547 0.199 1 90 533 GLU A CA 1
ATOM 3928 C C . GLU A 1 533 ? 5.938 9.438 0.112 1 90 533 GLU A C 1
ATOM 3930 O O . GLU A 1 533 ? 6.176 8.406 -0.521 1 90 533 GLU A O 1
ATOM 3935 N N . THR A 1 534 ? 4.805 9.586 0.735 1 89.88 534 THR A N 1
ATOM 3936 C CA . THR A 1 534 ? 3.742 8.594 0.717 1 89.88 534 THR A CA 1
ATOM 3937 C C . THR A 1 534 ? 3.215 8.391 -0.7 1 89.88 534 THR A C 1
ATOM 3939 O O . THR A 1 534 ? 2.984 7.254 -1.126 1 89.88 534 THR A O 1
ATOM 3942 N N . ASN A 1 535 ? 3.027 9.508 -1.405 1 92.19 535 ASN A N 1
ATOM 3943 C CA . ASN A 1 535 ? 2.564 9.414 -2.785 1 92.19 535 ASN A CA 1
ATOM 3944 C C . ASN A 1 535 ? 3.533 8.602 -3.645 1 92.19 535 ASN A C 1
ATOM 3946 O O . ASN A 1 535 ? 3.111 7.762 -4.438 1 92.19 535 ASN A O 1
ATOM 3950 N N . ALA A 1 536 ? 4.816 8.859 -3.535 1 90.69 536 ALA A N 1
ATOM 3951 C CA . ALA A 1 536 ? 5.832 8.102 -4.262 1 90.69 536 ALA A CA 1
ATOM 3952 C C . ALA A 1 536 ? 5.766 6.617 -3.91 1 90.69 536 ALA A C 1
ATOM 3954 O O . ALA A 1 536 ? 5.84 5.758 -4.793 1 90.69 536 ALA A O 1
ATOM 3955 N N . SER A 1 537 ? 5.629 6.336 -2.615 1 90.31 537 SER A N 1
ATOM 3956 C CA . SER A 1 537 ? 5.527 4.961 -2.137 1 90.31 537 SER A CA 1
ATOM 3957 C C . SER A 1 537 ? 4.281 4.277 -2.684 1 90.31 537 SER A C 1
ATOM 3959 O O . SER A 1 537 ? 4.324 3.102 -3.055 1 90.31 537 SER A O 1
ATOM 3961 N N . MET A 1 538 ? 3.188 4.992 -2.76 1 89.88 538 MET A N 1
ATOM 3962 C CA . MET A 1 538 ? 1.945 4.43 -3.283 1 89.88 538 MET A CA 1
ATOM 3963 C C . MET A 1 538 ? 2.07 4.121 -4.773 1 89.88 538 MET A C 1
ATOM 3965 O O . MET A 1 538 ? 1.497 3.146 -5.258 1 89.88 538 MET A O 1
ATOM 3969 N N . GLU A 1 539 ? 2.814 4.945 -5.531 1 90.38 539 GLU A N 1
ATOM 3970 C CA . GLU A 1 539 ? 3.08 4.652 -6.938 1 90.38 539 GLU A CA 1
ATOM 3971 C C . GLU A 1 539 ? 3.863 3.354 -7.094 1 90.38 539 GLU A C 1
ATOM 3973 O O . GLU A 1 539 ? 3.557 2.539 -7.965 1 90.38 539 GLU A O 1
ATOM 3978 N N . GLU A 1 540 ? 4.855 3.16 -6.277 1 89.81 540 GLU A N 1
ATOM 3979 C CA . GLU A 1 540 ? 5.645 1.934 -6.289 1 89.81 540 GLU A CA 1
ATOM 3980 C C . GLU A 1 540 ? 4.785 0.72 -5.953 1 89.81 540 GLU A C 1
ATOM 3982 O O . GLU A 1 540 ? 4.898 -0.327 -6.594 1 89.81 540 GLU A O 1
ATOM 3987 N N . LEU A 1 541 ? 3.893 0.863 -5.012 1 88.88 541 LEU A N 1
ATOM 3988 C CA . LEU A 1 541 ? 2.996 -0.219 -4.617 1 88.88 541 LEU A CA 1
ATOM 3989 C C . LEU A 1 541 ? 2.053 -0.583 -5.758 1 88.88 541 LEU A C 1
ATOM 3991 O O . LEU A 1 541 ? 1.839 -1.765 -6.043 1 88.88 541 LEU A O 1
ATOM 3995 N N . ASN A 1 542 ? 1.529 0.435 -6.387 1 90.94 542 ASN A N 1
ATOM 3996 C CA . ASN A 1 542 ? 0.636 0.182 -7.516 1 90.94 542 ASN A CA 1
ATOM 3997 C C . ASN A 1 542 ? 1.343 -0.582 -8.633 1 90.94 542 ASN A C 1
ATOM 3999 O O . ASN A 1 542 ? 0.752 -1.465 -9.258 1 90.94 542 ASN A O 1
ATOM 4003 N N . ALA A 1 543 ? 2.59 -0.226 -8.891 1 90.75 543 ALA A N 1
ATOM 4004 C CA . ALA A 1 543 ? 3.381 -0.968 -9.867 1 90.75 543 ALA A CA 1
ATOM 4005 C C . ALA A 1 543 ? 3.551 -2.424 -9.445 1 90.75 543 ALA A C 1
ATOM 4007 O O . ALA A 1 543 ? 3.469 -3.332 -10.273 1 90.75 543 ALA A O 1
ATOM 4008 N N . THR A 1 544 ? 3.771 -2.596 -8.18 1 89.56 544 THR A N 1
ATOM 4009 C CA . THR A 1 544 ? 3.93 -3.941 -7.641 1 89.56 544 THR A CA 1
ATOM 4010 C C . THR A 1 544 ? 2.637 -4.738 -7.785 1 89.56 544 THR A C 1
ATOM 4012 O O . THR A 1 544 ? 2.664 -5.918 -8.141 1 89.56 544 THR A O 1
ATOM 4015 N N . PHE A 1 545 ? 1.41 -4.145 -7.594 1 90.88 545 PHE A N 1
ATOM 4016 C CA . PHE A 1 545 ? 0.12 -4.805 -7.758 1 90.88 545 PHE A CA 1
ATOM 4017 C C . PHE A 1 545 ? -0.1 -5.207 -9.211 1 90.88 545 PHE A C 1
ATOM 4019 O O . PHE A 1 545 ? -0.659 -6.27 -9.492 1 90.88 545 PHE A O 1
ATOM 4026 N N . ALA A 1 546 ? 0.35 -4.371 -10.109 1 89.81 546 ALA A N 1
ATOM 4027 C CA . ALA A 1 546 ? 0.264 -4.707 -11.531 1 89.81 546 ALA A CA 1
ATOM 4028 C C . ALA A 1 546 ? 1.091 -5.949 -11.852 1 89.81 546 ALA A C 1
ATOM 4030 O O . ALA A 1 546 ? 0.639 -6.832 -12.586 1 89.81 546 ALA A O 1
ATOM 4031 N N . LEU A 1 547 ? 2.271 -6.086 -11.266 1 89.25 547 LEU A N 1
ATOM 4032 C CA . LEU A 1 547 ? 3.135 -7.246 -11.461 1 89.25 547 LEU A CA 1
ATOM 4033 C C . LEU A 1 547 ? 2.484 -8.508 -10.898 1 89.25 547 LEU A C 1
ATOM 4035 O O . LEU A 1 547 ? 2.516 -9.562 -11.531 1 89.25 547 LEU A O 1
ATOM 4039 N N . ILE A 1 548 ? 1.86 -8.383 -9.727 1 88.5 548 ILE A N 1
ATOM 4040 C CA . ILE A 1 548 ? 1.176 -9.508 -9.094 1 88.5 548 ILE A CA 1
ATOM 4041 C C . ILE A 1 548 ? -0.004 -9.945 -9.961 1 88.5 548 ILE A C 1
ATOM 4043 O O . ILE A 1 548 ? -0.202 -11.141 -10.195 1 88.5 548 ILE A O 1
ATOM 4047 N N . SER A 1 549 ? -0.776 -8.977 -10.445 1 90.38 549 SER A N 1
ATOM 4048 C CA . SER A 1 549 ? -1.905 -9.266 -11.32 1 90.38 549 SER A CA 1
ATOM 4049 C C . SER A 1 549 ? -1.45 -9.969 -12.594 1 90.38 549 SER A C 1
ATOM 4051 O O . SER A 1 549 ? -2.062 -10.953 -13.016 1 90.38 549 SER A O 1
ATOM 4053 N N . ASN A 1 550 ? -0.363 -9.539 -13.227 1 90.69 550 ASN A N 1
ATOM 4054 C CA . ASN A 1 550 ? 0.193 -10.164 -14.422 1 90.69 550 ASN A CA 1
ATOM 4055 C C . ASN A 1 550 ? 0.672 -11.586 -14.141 1 90.69 550 ASN A C 1
ATOM 4057 O O . ASN A 1 550 ? 0.422 -12.5 -14.93 1 90.69 550 ASN A O 1
ATOM 4061 N N . SER A 1 551 ? 1.317 -11.719 -13.023 1 87.06 551 SER A N 1
ATOM 4062 C CA . SER A 1 551 ? 1.793 -13.047 -12.633 1 87.06 551 SER A CA 1
ATOM 4063 C C . SER A 1 551 ? 0.63 -14.008 -12.414 1 87.06 551 SER A C 1
ATOM 4065 O O . SER A 1 551 ? 0.706 -15.18 -12.789 1 87.06 551 SER A O 1
ATOM 4067 N N . ALA A 1 552 ? -0.445 -13.516 -11.781 1 87.31 552 ALA A N 1
ATOM 4068 C CA . ALA A 1 552 ? -1.653 -14.312 -11.586 1 87.31 552 ALA A CA 1
ATOM 4069 C C . ALA A 1 552 ? -2.252 -14.734 -12.93 1 87.31 552 ALA A C 1
ATOM 4071 O O . ALA A 1 552 ? -2.633 -15.898 -13.102 1 87.31 552 ALA A O 1
ATOM 4072 N N . SER A 1 553 ? -2.289 -13.828 -13.883 1 89.25 553 SER A N 1
ATOM 4073 C CA . SER A 1 553 ? -2.789 -14.125 -15.219 1 89.25 553 SER A CA 1
ATOM 4074 C C . SER A 1 553 ? -1.914 -15.156 -15.914 1 89.25 553 SER A C 1
ATOM 4076 O O . SER A 1 553 ? -2.424 -16.094 -16.531 1 89.25 553 SER A O 1
ATOM 4078 N N . ASP A 1 554 ? -0.572 -14.992 -15.773 1 88.38 554 ASP A N 1
ATOM 4079 C CA . ASP A 1 554 ? 0.371 -15.938 -16.375 1 88.38 554 ASP A CA 1
ATOM 4080 C C . ASP A 1 554 ? 0.173 -17.344 -15.805 1 88.38 554 ASP A C 1
ATOM 4082 O O . ASP A 1 554 ? 0.209 -18.328 -16.547 1 88.38 554 ASP A O 1
ATOM 4086 N N . LEU A 1 555 ? -0.051 -17.422 -14.547 1 86.38 555 LEU A N 1
ATOM 4087 C CA . LEU A 1 555 ? -0.28 -18.703 -13.883 1 86.38 555 LEU A CA 1
ATOM 4088 C C . LEU A 1 555 ? -1.564 -19.344 -14.383 1 86.38 555 LEU A C 1
ATOM 4090 O O . LEU A 1 555 ? -1.599 -20.562 -14.633 1 86.38 555 LEU A O 1
ATOM 4094 N N . LYS A 1 556 ? -2.617 -18.562 -14.562 1 92.12 556 LYS A N 1
ATOM 4095 C CA . LYS A 1 556 ? -3.881 -19.094 -15.078 1 92.12 556 LYS A CA 1
ATOM 4096 C C . LYS A 1 556 ? -3.73 -19.578 -16.516 1 92.12 556 LYS A C 1
ATOM 4098 O O . LYS A 1 556 ? -4.262 -20.625 -16.875 1 92.12 556 LYS A O 1
ATOM 4103 N N . ASP A 1 557 ? -2.926 -18.891 -17.297 1 89.38 557 ASP A N 1
ATOM 4104 C CA . ASP A 1 557 ? -2.654 -19.297 -18.672 1 89.38 557 ASP A CA 1
ATOM 4105 C C . ASP A 1 557 ? -1.875 -20.609 -18.703 1 89.38 557 ASP A C 1
ATOM 4107 O O . ASP A 1 557 ? -2.158 -21.469 -19.531 1 89.38 557 ASP A O 1
ATOM 4111 N N . LEU A 1 558 ? -0.953 -20.688 -17.859 1 82 558 LEU A N 1
ATOM 4112 C CA . LEU A 1 558 ? -0.162 -21.906 -17.766 1 82 558 LEU A CA 1
ATOM 4113 C C . LEU A 1 558 ? -1.036 -23.094 -17.375 1 82 558 LEU A C 1
ATOM 4115 O O . LEU A 1 558 ? -0.915 -24.172 -17.953 1 82 558 LEU A O 1
ATOM 4119 N N . ALA A 1 559 ? -1.896 -22.875 -16.359 1 86.12 559 ALA A N 1
ATOM 4120 C CA . ALA A 1 559 ? -2.824 -23.922 -15.93 1 86.12 559 ALA A CA 1
ATOM 4121 C C . ALA A 1 559 ? -3.752 -24.328 -17.062 1 86.12 559 ALA A C 1
ATOM 4123 O O . ALA A 1 559 ? -3.988 -25.531 -17.281 1 86.12 559 ALA A O 1
ATOM 4124 N N . ASP A 1 560 ? -4.227 -23.391 -17.812 1 88.06 560 ASP A N 1
ATOM 4125 C CA . ASP A 1 560 ? -5.09 -23.656 -18.953 1 88.06 560 ASP A CA 1
ATOM 4126 C C . ASP A 1 560 ? -4.352 -24.453 -20.031 1 88.06 560 ASP A C 1
ATOM 4128 O O . ASP A 1 560 ? -4.895 -25.422 -20.578 1 88.06 560 ASP A O 1
ATOM 4132 N N . SER A 1 561 ? -3.129 -24.062 -20.281 1 83.94 561 SER A N 1
ATOM 4133 C CA . SER A 1 561 ? -2.311 -24.781 -21.266 1 83.94 561 SER A CA 1
ATOM 4134 C C . SER A 1 561 ? -2.068 -26.219 -20.828 1 83.94 561 SER A C 1
ATOM 4136 O O . SER A 1 561 ? -2.133 -27.141 -21.656 1 83.94 561 SER A O 1
ATOM 4138 N N . LEU A 1 562 ? -1.856 -26.453 -19.578 1 80.81 562 LEU A N 1
ATOM 4139 C CA . LEU A 1 562 ? -1.668 -27.797 -19.031 1 80.81 562 LEU A CA 1
ATOM 4140 C C . LEU A 1 562 ? -2.945 -28.609 -19.156 1 80.81 562 LEU A C 1
ATOM 4142 O O . LEU A 1 562 ? -2.9 -29.766 -19.578 1 80.81 562 LEU A O 1
ATOM 4146 N N . ASN A 1 563 ? -4.031 -28 -18.797 1 85.38 563 ASN A N 1
ATOM 4147 C CA . ASN A 1 563 ? -5.32 -28.672 -18.906 1 85.38 563 ASN A CA 1
ATOM 4148 C C . ASN A 1 563 ? -5.609 -29.094 -20.344 1 85.38 563 ASN A C 1
ATOM 4150 O O . ASN A 1 563 ? -6.102 -30.203 -20.578 1 85.38 563 ASN A O 1
ATOM 4154 N N . GLN A 1 564 ? -5.266 -28.25 -21.281 1 83.69 564 GLN A N 1
ATOM 4155 C CA . GLN A 1 564 ? -5.492 -28.578 -22.688 1 83.69 564 GLN A CA 1
ATOM 4156 C C . GLN A 1 564 ? -4.645 -29.766 -23.125 1 83.69 564 GLN A C 1
ATOM 4158 O O . GLN A 1 564 ? -5.129 -30.656 -23.828 1 83.69 564 GLN A O 1
ATOM 4163 N N . LYS A 1 565 ? -3.408 -29.781 -22.656 1 77.12 565 LYS A N 1
ATOM 4164 C CA . LYS A 1 565 ? -2.514 -30.891 -23.016 1 77.12 565 LYS A CA 1
ATOM 4165 C C . LYS A 1 565 ? -2.938 -32.188 -22.328 1 77.12 565 LYS A C 1
ATOM 4167 O O . LYS A 1 565 ? -2.814 -33.25 -22.906 1 77.12 565 LYS A O 1
ATOM 4172 N N . MET A 1 566 ? -3.486 -32.094 -21.062 1 81.44 566 MET A N 1
ATOM 4173 C CA . MET A 1 566 ? -3.916 -33.25 -20.312 1 81.44 566 MET A CA 1
ATOM 4174 C C . MET A 1 566 ? -5.281 -33.75 -20.797 1 81.44 566 MET A C 1
ATOM 4176 O O . MET A 1 566 ? -5.605 -34.938 -20.672 1 81.44 566 MET A O 1
ATOM 4180 N N . ASN A 1 567 ? -6.086 -32.875 -21.344 1 82.06 567 ASN A N 1
ATOM 4181 C CA . ASN A 1 567 ? -7.414 -33.219 -21.844 1 82.06 567 ASN A CA 1
ATOM 4182 C C . ASN A 1 567 ? -7.344 -34.188 -23 1 82.06 567 ASN A C 1
ATOM 4184 O O . ASN A 1 567 ? -8.336 -34.844 -23.328 1 82.06 567 ASN A O 1
ATOM 4188 N N . PHE A 1 568 ? -6.145 -34.344 -23.484 1 79.88 568 PHE A N 1
ATOM 4189 C CA . PHE A 1 568 ? -5.914 -35.375 -24.484 1 79.88 568 PHE A CA 1
ATOM 4190 C C . PHE A 1 568 ? -6.133 -36.781 -23.906 1 79.88 568 PHE A C 1
ATOM 4192 O O . PHE A 1 568 ? -6.562 -37.688 -24.609 1 79.88 568 PHE A O 1
ATOM 4199 N N . PHE A 1 569 ? -5.91 -36.844 -22.688 1 81.81 569 PHE A N 1
ATOM 4200 C CA . PHE A 1 569 ? -6.016 -38.125 -22.016 1 81.81 569 PHE A CA 1
ATOM 4201 C C . PHE A 1 569 ? -7.379 -38.281 -21.344 1 81.81 569 PHE A C 1
ATOM 4203 O O . PHE A 1 569 ? -7.855 -37.344 -20.672 1 81.81 569 PHE A O 1
ATOM 4210 N N . GLN A 1 570 ? -8.148 -39.25 -21.641 1 83.5 570 GLN A N 1
ATOM 4211 C CA . GLN A 1 570 ? -9.398 -39.594 -20.953 1 83.5 570 GLN A CA 1
ATOM 4212 C C . GLN A 1 570 ? -9.148 -40.562 -19.797 1 83.5 570 GLN A C 1
ATOM 4214 O O . GLN A 1 570 ? -8.734 -41.688 -20 1 83.5 570 GLN A O 1
ATOM 4219 N N . LEU A 1 571 ? -9.352 -40.062 -18.547 1 77.69 571 LEU A N 1
ATOM 4220 C CA . LEU A 1 571 ? -9.016 -40.844 -17.344 1 77.69 571 LEU A CA 1
ATOM 4221 C C . LEU A 1 571 ? -10.055 -41.938 -17.109 1 77.69 571 LEU A C 1
ATOM 4223 O O . LEU A 1 571 ? -11.195 -41.844 -17.562 1 77.69 571 LEU A O 1
ATOM 4227 N N . ALA A 1 572 ? -9.578 -43.125 -16.625 1 71.44 572 ALA A N 1
ATOM 4228 C CA . ALA A 1 572 ? -10.469 -44.188 -16.203 1 71.44 572 ALA A CA 1
ATOM 4229 C C . ALA A 1 572 ? -11.398 -43.719 -15.086 1 71.44 572 ALA A C 1
ATOM 4231 O O . ALA A 1 572 ? -11.023 -42.875 -14.266 1 71.44 572 ALA A O 1
ATOM 4232 N N . ALA A 1 573 ? -12.828 -43.781 -15.281 1 58.78 573 ALA A N 1
ATOM 4233 C CA . ALA A 1 573 ? -13.789 -43.5 -14.211 1 58.78 573 ALA A CA 1
ATOM 4234 C C . ALA A 1 573 ? -13.352 -44.156 -12.906 1 58.78 573 ALA A C 1
ATOM 4236 O O . ALA A 1 573 ? -12.859 -45.281 -12.898 1 58.78 573 ALA A O 1
ATOM 4237 N N . GLU A 1 574 ? -12.898 -43.344 -11.836 1 47.03 574 GLU A N 1
ATOM 4238 C CA . GLU A 1 574 ? -12.867 -44 -10.539 1 47.03 574 GLU A CA 1
ATOM 4239 C C . GLU A 1 574 ? -14.133 -44.812 -10.297 1 47.03 574 GLU A C 1
ATOM 4241 O O . GLU A 1 574 ? -15.227 -44.406 -10.695 1 47.03 574 GLU A O 1
ATOM 4246 N N . MET B 1 1 ? 9.695 -62.75 -10.516 1 33.59 1 MET B N 1
ATOM 4247 C CA . MET B 1 1 ? 9.242 -63 -11.891 1 33.59 1 MET B CA 1
ATOM 4248 C C . MET B 1 1 ? 9.109 -64.5 -12.172 1 33.59 1 MET B C 1
ATOM 4250 O O . MET B 1 1 ? 10.109 -65.188 -12.344 1 33.59 1 MET B O 1
ATOM 4254 N N . LYS B 1 2 ? 8.164 -65 -11.703 1 45.34 2 LYS B N 1
ATOM 4255 C CA . LYS B 1 2 ? 8.086 -66.438 -11.797 1 45.34 2 LYS B CA 1
ATOM 4256 C C . LYS B 1 2 ? 8.164 -66.938 -13.25 1 45.34 2 LYS B C 1
ATOM 4258 O O . LYS B 1 2 ? 7.469 -66.375 -14.109 1 45.34 2 LYS B O 1
ATOM 4263 N N . LYS B 1 3 ? 9.164 -67.5 -13.562 1 50.53 3 LYS B N 1
ATOM 4264 C CA . LYS B 1 3 ? 9.641 -68.062 -14.812 1 50.53 3 LYS B CA 1
ATOM 4265 C C . LYS B 1 3 ? 8.516 -68.812 -15.547 1 50.53 3 LYS B C 1
ATOM 4267 O O . LYS B 1 3 ? 7.906 -69.688 -15 1 50.53 3 LYS B O 1
ATOM 4272 N N . SER B 1 4 ? 7.754 -68 -16.328 1 51.84 4 SER B N 1
ATOM 4273 C CA . SER B 1 4 ? 6.688 -68.625 -17.094 1 51.84 4 SER B CA 1
ATOM 4274 C C . SER B 1 4 ? 7.18 -69.938 -17.781 1 51.84 4 SER B C 1
ATOM 4276 O O . SER B 1 4 ? 8.195 -69.875 -18.484 1 51.84 4 SER B O 1
ATOM 4278 N N . LYS B 1 5 ? 6.812 -71 -17.469 1 61.62 5 LYS B N 1
ATOM 4279 C CA . LYS B 1 5 ? 7.25 -72.312 -17.906 1 61.62 5 LYS B CA 1
ATOM 4280 C C . LYS B 1 5 ? 7.152 -72.438 -19.422 1 61.62 5 LYS B C 1
ATOM 4282 O O . LYS B 1 5 ? 8.109 -72.125 -20.141 1 61.62 5 LYS B O 1
ATOM 4287 N N . PHE B 1 6 ? 5.973 -72.812 -20.078 1 69.12 6 PHE B N 1
ATOM 4288 C CA . PHE B 1 6 ? 5.969 -73.188 -21.484 1 69.12 6 PHE B CA 1
ATOM 4289 C C . PHE B 1 6 ? 5.363 -72.062 -22.328 1 69.12 6 PHE B C 1
ATOM 4291 O O . PHE B 1 6 ? 4.262 -71.562 -22.062 1 69.12 6 PHE B O 1
ATOM 4298 N N . SER B 1 7 ? 6.203 -71.375 -23.25 1 82.31 7 SER B N 1
ATOM 4299 C CA . SER B 1 7 ? 5.805 -70.312 -24.172 1 82.31 7 SER B CA 1
ATOM 4300 C C . SER B 1 7 ? 4.73 -70.75 -25.141 1 82.31 7 SER B C 1
ATOM 4302 O O . SER B 1 7 ? 4.59 -72 -25.359 1 82.31 7 SER B O 1
ATOM 4304 N N . PHE B 1 8 ? 3.779 -69.812 -25.469 1 84 8 PHE B N 1
ATOM 4305 C CA . PHE B 1 8 ? 2.76 -70.125 -26.453 1 84 8 PHE B CA 1
ATOM 4306 C C . PHE B 1 8 ? 3.396 -70.688 -27.734 1 84 8 PHE B C 1
ATOM 4308 O O . PHE B 1 8 ? 2.949 -71.688 -28.266 1 84 8 PHE B O 1
ATOM 4315 N N . ILE B 1 9 ? 4.453 -70.125 -28.125 1 84.31 9 ILE B N 1
ATOM 4316 C CA . ILE B 1 9 ? 5.164 -70.562 -29.328 1 84.31 9 ILE B CA 1
ATOM 4317 C C . ILE B 1 9 ? 5.859 -71.875 -29.062 1 84.31 9 ILE B C 1
ATOM 4319 O O . ILE B 1 9 ? 5.906 -72.75 -29.938 1 84.31 9 ILE B O 1
ATOM 4323 N N . GLY B 1 10 ? 6.262 -72.062 -27.828 1 83.62 10 GLY B N 1
ATOM 4324 C CA . GLY B 1 10 ? 6.84 -73.312 -27.453 1 83.62 10 GLY B CA 1
ATOM 4325 C C . GLY B 1 10 ? 5.836 -74.438 -27.484 1 83.62 10 GLY B C 1
ATOM 4326 O O . GLY B 1 10 ? 6.145 -75.562 -27.969 1 83.62 10 GLY B O 1
ATOM 4327 N N . LYS B 1 11 ? 4.672 -74.188 -27.125 1 85.94 11 LYS B N 1
ATOM 4328 C CA . LYS B 1 11 ? 3.613 -75.25 -27.172 1 85.94 11 LYS B CA 1
ATOM 4329 C C . LYS B 1 11 ? 3.236 -75.562 -28.609 1 85.94 11 LYS B C 1
ATOM 4331 O O . LYS B 1 11 ? 2.982 -76.75 -28.938 1 85.94 11 LYS B O 1
ATOM 4336 N N . LEU B 1 12 ? 3.256 -74.5 -29.375 1 86.12 12 LEU B N 1
ATOM 4337 C CA . LEU B 1 12 ? 2.926 -74.688 -30.766 1 86.12 12 LEU B CA 1
ATOM 4338 C C . LEU B 1 12 ? 3.99 -75.562 -31.453 1 86.12 12 LEU B C 1
ATOM 4340 O O . LEU B 1 12 ? 3.668 -76.5 -32.188 1 86.12 12 LEU B O 1
ATOM 4344 N N . CYS B 1 13 ? 5.227 -75.25 -31.188 1 86.5 13 CYS B N 1
ATOM 4345 C CA . CYS B 1 13 ? 6.316 -76 -31.766 1 86.5 13 CYS B CA 1
ATOM 4346 C C . CYS B 1 13 ? 6.312 -77.438 -31.234 1 86.5 13 CYS B C 1
ATOM 4348 O O . CYS B 1 13 ? 6.516 -78.375 -31.984 1 86.5 13 CYS B O 1
ATOM 4350 N N . GLY B 1 14 ? 5.988 -77.625 -29.969 1 86.38 14 GLY B N 1
ATOM 4351 C CA . GLY B 1 14 ? 5.918 -78.938 -29.375 1 86.38 14 GLY B CA 1
ATOM 4352 C C . GLY B 1 14 ? 4.801 -79.812 -29.953 1 86.38 14 GLY B C 1
ATOM 4353 O O . GLY B 1 14 ? 5.004 -81 -30.25 1 86.38 14 GLY B O 1
ATOM 4354 N N . THR B 1 15 ? 3.691 -79.125 -30.188 1 87.62 15 THR B N 1
ATOM 4355 C CA . THR B 1 15 ? 2.557 -79.875 -30.75 1 87.62 15 THR B CA 1
ATOM 4356 C C . THR B 1 15 ? 2.828 -80.25 -32.188 1 87.62 15 THR B C 1
ATOM 4358 O O . THR B 1 15 ? 2.469 -81.375 -32.625 1 87.62 15 THR B O 1
ATOM 4361 N N . ALA B 1 16 ? 3.488 -79.375 -32.906 1 88.31 16 ALA B N 1
ATOM 4362 C CA . ALA B 1 16 ? 3.834 -79.688 -34.281 1 88.31 16 ALA B CA 1
ATOM 4363 C C . ALA B 1 16 ? 4.789 -80.875 -34.344 1 88.31 16 ALA B C 1
ATOM 4365 O O . ALA B 1 16 ? 4.613 -81.75 -35.188 1 88.31 16 ALA B O 1
ATOM 4366 N N . LEU B 1 17 ? 5.727 -80.938 -33.438 1 88.81 17 LEU B N 1
ATOM 4367 C CA . LEU B 1 17 ? 6.699 -82 -33.406 1 88.81 17 LEU B CA 1
ATOM 4368 C C . LEU B 1 17 ? 6.035 -83.312 -33 1 88.81 17 LEU B C 1
ATOM 4370 O O . LEU B 1 17 ? 6.34 -84.375 -33.594 1 88.81 17 LEU B O 1
ATOM 4374 N N . LEU B 1 18 ? 5.129 -83.25 -32.156 1 90 18 LEU B N 1
ATOM 4375 C CA . LEU B 1 18 ? 4.418 -84.438 -31.703 1 90 18 LEU B CA 1
ATOM 4376 C C . LEU B 1 18 ? 3.572 -85.062 -32.844 1 90 18 LEU B C 1
ATOM 4378 O O . LEU B 1 18 ? 3.506 -86.25 -33 1 90 18 LEU B O 1
ATOM 4382 N N . MET B 1 19 ? 3.035 -84.188 -33.562 1 89.25 19 MET B N 1
ATOM 4383 C CA . MET B 1 19 ? 2.221 -84.625 -34.688 1 89.25 19 MET B CA 1
ATOM 4384 C C . MET B 1 19 ? 3.09 -85.25 -35.781 1 89.25 19 MET B C 1
ATOM 4386 O O . MET B 1 19 ? 2.684 -86.25 -36.406 1 89.25 19 MET B O 1
ATOM 4390 N N . LEU B 1 20 ? 4.246 -84.75 -35.906 1 91 20 LEU B N 1
ATOM 4391 C CA . LEU B 1 20 ? 5.18 -85.312 -36.875 1 91 20 LEU B CA 1
ATOM 4392 C C . LEU B 1 20 ? 5.648 -86.688 -36.438 1 91 20 LEU B C 1
ATOM 4394 O O . LEU B 1 20 ? 5.73 -87.625 -37.281 1 91 20 LEU B O 1
ATOM 4398 N N . ILE B 1 21 ? 5.852 -86.875 -35.188 1 90.38 21 ILE B N 1
ATOM 4399 C CA . ILE B 1 21 ? 6.277 -88.188 -34.625 1 90.38 21 ILE B CA 1
ATOM 4400 C C . ILE B 1 21 ? 5.145 -89.188 -34.781 1 90.38 21 ILE B C 1
ATOM 4402 O O . ILE B 1 21 ? 5.363 -90.312 -35.219 1 90.38 21 ILE B O 1
ATOM 4406 N N . ALA B 1 22 ? 3.953 -88.75 -34.531 1 89.94 22 ALA B N 1
ATOM 4407 C CA . ALA B 1 22 ? 2.793 -89.625 -34.625 1 89.94 22 ALA B CA 1
ATOM 4408 C C . ALA B 1 22 ? 2.584 -90.125 -36.062 1 89.94 22 ALA B C 1
ATOM 4410 O O . ALA B 1 22 ? 2.34 -91.25 -36.312 1 89.94 22 ALA B O 1
ATOM 4411 N N . MET B 1 23 ? 2.795 -89.188 -36.938 1 89.62 23 MET B N 1
ATOM 4412 C CA . MET B 1 23 ? 2.641 -89.5 -38.344 1 89.62 23 MET B CA 1
ATOM 4413 C C . MET B 1 23 ? 3.689 -90.5 -38.781 1 89.62 23 MET B C 1
ATOM 4415 O O . MET B 1 23 ? 3.371 -91.5 -39.5 1 89.62 23 MET B O 1
ATOM 4419 N N . SER B 1 24 ? 4.91 -90.312 -38.312 1 88.88 24 SER B N 1
ATOM 4420 C CA . SER B 1 24 ? 6.008 -91.188 -38.688 1 88.88 24 SER B CA 1
ATOM 4421 C C . SER B 1 24 ? 5.77 -92.625 -38.188 1 88.88 24 SER B C 1
ATOM 4423 O O . SER B 1 24 ? 5.914 -93.625 -38.938 1 88.88 24 SER B O 1
ATOM 4425 N N . ILE B 1 25 ? 5.23 -92.75 -37.062 1 88.94 25 ILE B N 1
ATOM 4426 C CA . ILE B 1 25 ? 5.031 -94.062 -36.438 1 88.94 25 ILE B CA 1
ATOM 4427 C C . ILE B 1 25 ? 3.859 -94.812 -37.094 1 88.94 25 ILE B C 1
ATOM 4429 O O . ILE B 1 25 ? 3.969 -95.938 -37.469 1 88.94 25 ILE B O 1
ATOM 4433 N N . ILE B 1 26 ? 2.807 -94.062 -37.375 1 89.56 26 ILE B N 1
ATOM 4434 C CA . ILE B 1 26 ? 1.585 -94.688 -37.906 1 89.56 26 ILE B CA 1
ATOM 4435 C C . ILE B 1 26 ? 1.782 -95.125 -39.344 1 89.56 26 ILE B C 1
ATOM 4437 O O . ILE B 1 26 ? 1.439 -96.188 -39.75 1 89.56 26 ILE B O 1
ATOM 4441 N N . VAL B 1 27 ? 2.441 -94.312 -40.094 1 88.5 27 VAL B N 1
ATOM 4442 C CA . VAL B 1 27 ? 2.613 -94.562 -41.5 1 88.5 27 VAL B CA 1
ATOM 4443 C C . VAL B 1 27 ? 3.625 -95.688 -41.688 1 88.5 27 VAL B C 1
ATOM 4445 O O . VAL B 1 27 ? 3.453 -96.562 -42.531 1 88.5 27 VAL B O 1
ATOM 4448 N N . THR B 1 28 ? 4.613 -95.75 -40.75 1 88 28 THR B N 1
ATOM 4449 C CA . THR B 1 28 ? 5.602 -96.812 -40.812 1 88 28 THR B CA 1
ATOM 4450 C C . THR B 1 28 ? 4.969 -98.125 -40.438 1 88 28 THR B C 1
ATOM 4452 O O . THR B 1 28 ? 5.223 -99.188 -41.094 1 88 28 THR B O 1
ATOM 4455 N N . ALA B 1 29 ? 4.086 -98.062 -39.531 1 89.06 29 ALA B N 1
ATOM 4456 C CA . ALA B 1 29 ? 3.418 -99.312 -39.094 1 89.06 29 ALA B CA 1
ATOM 4457 C C . ALA B 1 29 ? 2.527 -99.875 -40.219 1 89.06 29 ALA B C 1
ATOM 4459 O O . ALA B 1 29 ? 2.545 -101.062 -40.469 1 89.06 29 ALA B O 1
ATOM 4460 N N . VAL B 1 30 ? 1.888 -98.938 -40.875 1 88.5 30 VAL B N 1
ATOM 4461 C CA . VAL B 1 30 ? 1.016 -99.375 -41.969 1 88.5 30 VAL B CA 1
ATOM 4462 C C . VAL B 1 30 ? 1.857 -99.875 -43.156 1 88.5 30 VAL B C 1
ATOM 4464 O O . VAL B 1 30 ? 1.555 -100.875 -43.75 1 88.5 30 VAL B O 1
ATOM 4467 N N . GLY B 1 31 ? 2.984 -99.188 -43.312 1 85.06 31 GLY B N 1
ATOM 4468 C CA . GLY B 1 31 ? 3.883 -99.562 -44.375 1 85.06 31 GLY B CA 1
ATOM 4469 C C . GLY B 1 31 ? 4.5 -100.938 -44.188 1 85.06 31 GLY B C 1
ATOM 4470 O O . GLY B 1 31 ? 4.492 -101.812 -45.094 1 85.06 31 GLY B O 1
ATOM 4471 N N . VAL B 1 32 ? 4.824 -101.312 -43.031 1 87.94 32 VAL B N 1
ATOM 4472 C CA . VAL B 1 32 ? 5.457 -102.562 -42.719 1 87.94 32 VAL B CA 1
ATOM 4473 C C . VAL B 1 32 ? 4.418 -103.688 -42.781 1 87.94 32 VAL B C 1
ATOM 4475 O O . VAL B 1 32 ? 4.707 -104.812 -43.281 1 87.94 32 VAL B O 1
ATOM 4478 N N . SER B 1 33 ? 3.232 -103.375 -42.375 1 89.69 33 SER B N 1
ATOM 4479 C CA . SER B 1 33 ? 2.162 -104.375 -42.438 1 89.69 33 SER B CA 1
ATOM 4480 C C . SER B 1 33 ? 1.822 -104.688 -43.906 1 89.69 33 SER B C 1
ATOM 4482 O O . SER B 1 33 ? 1.55 -105.875 -44.188 1 89.69 33 SER B O 1
ATOM 4484 N N . MET B 1 34 ? 1.995 -103.75 -44.688 1 87.94 34 MET B N 1
ATOM 4485 C CA . MET B 1 34 ? 1.702 -104 -46.125 1 87.94 34 MET B CA 1
ATOM 4486 C C . MET B 1 34 ? 2.814 -104.812 -46.781 1 87.94 34 MET B C 1
ATOM 4488 O O . MET B 1 34 ? 2.549 -105.625 -47.656 1 87.94 34 MET B O 1
ATOM 4492 N N . VAL B 1 35 ? 4.008 -104.75 -46.344 1 85.38 35 VAL B N 1
ATOM 4493 C CA . VAL B 1 35 ? 5.133 -105.5 -46.812 1 85.38 35 VAL B CA 1
ATOM 4494 C C . VAL B 1 35 ? 4.98 -107 -46.375 1 85.38 35 VAL B C 1
ATOM 4496 O O . VAL B 1 35 ? 5.168 -107.875 -47.188 1 85.38 35 VAL B O 1
ATOM 4499 N N . LYS B 1 36 ? 4.512 -107.125 -45.25 1 86.06 36 LYS B N 1
ATOM 4500 C CA . LYS B 1 36 ? 4.285 -108.5 -44.719 1 86.06 36 LYS B CA 1
ATOM 4501 C C . LYS B 1 36 ? 3.189 -109.188 -45.469 1 86.06 36 LYS B C 1
ATOM 4503 O O . LYS B 1 36 ? 3.34 -110.375 -45.844 1 86.06 36 LYS B O 1
ATOM 4508 N N . LYS B 1 37 ? 2.201 -108.5 -45.75 1 86.19 37 LYS B N 1
ATOM 4509 C CA . LYS B 1 37 ? 1.092 -109.062 -46.5 1 86.19 37 LYS B CA 1
ATOM 4510 C C . LYS B 1 37 ? 1.529 -109.5 -47.906 1 86.19 37 LYS B C 1
ATOM 4512 O O . LYS B 1 37 ? 1.121 -110.5 -48.438 1 86.19 37 LYS B O 1
ATOM 4517 N N . ALA B 1 38 ? 2.369 -108.688 -48.438 1 83.88 38 ALA B N 1
ATOM 4518 C CA . ALA B 1 38 ? 2.883 -108.938 -49.781 1 83.88 38 ALA B CA 1
ATOM 4519 C C . ALA B 1 38 ? 3.684 -110.25 -49.812 1 83.88 38 ALA B C 1
ATOM 4521 O O . ALA B 1 38 ? 3.504 -111.062 -50.719 1 83.88 38 ALA B O 1
ATOM 4522 N N . TYR B 1 39 ? 4.43 -110.5 -48.812 1 83.44 39 TYR B N 1
ATOM 4523 C CA . TYR B 1 39 ? 5.211 -111.688 -48.719 1 83.44 39 TYR B CA 1
ATOM 4524 C C . TYR B 1 39 ? 4.309 -112.938 -48.469 1 83.44 39 TYR B C 1
ATOM 4526 O O . TYR B 1 39 ? 4.469 -113.938 -49.125 1 83.44 39 TYR B O 1
ATOM 4534 N N . TYR B 1 40 ? 3.342 -112.75 -47.688 1 82.75 40 TYR B N 1
ATOM 4535 C CA . TYR B 1 40 ? 2.432 -113.875 -47.344 1 82.75 40 TYR B CA 1
ATOM 4536 C C . TYR B 1 40 ? 1.66 -114.312 -48.562 1 82.75 40 TYR B C 1
ATOM 4538 O O . TYR B 1 40 ? 1.606 -115.562 -48.844 1 82.75 40 TYR B O 1
ATOM 4546 N N . ASP B 1 41 ? 1.133 -113.375 -49.281 1 80.12 41 ASP B N 1
ATOM 4547 C CA . ASP B 1 41 ? 0.347 -113.688 -50.469 1 80.12 41 ASP B CA 1
ATOM 4548 C C . ASP B 1 41 ? 1.202 -114.438 -51.5 1 80.12 41 ASP B C 1
ATOM 4550 O O . ASP B 1 41 ? 0.768 -115.438 -52.094 1 80.12 41 ASP B O 1
ATOM 4554 N N . SER B 1 42 ? 2.416 -114.125 -51.625 1 80.44 42 SER B N 1
ATOM 4555 C CA . SER B 1 42 ? 3.311 -114.688 -52.656 1 80.44 42 SER B CA 1
ATOM 4556 C C . SER B 1 42 ? 3.814 -116.062 -52.25 1 80.44 42 SER B C 1
ATOM 4558 O O . SER B 1 42 ? 3.893 -117 -53.094 1 80.44 42 SER B O 1
ATOM 4560 N N . PHE B 1 43 ? 4.023 -116.25 -50.969 1 82.94 43 PHE B N 1
ATOM 4561 C CA . PHE B 1 43 ? 4.523 -117.562 -50.5 1 82.94 43 PHE B CA 1
ATOM 4562 C C . PHE B 1 43 ? 3.436 -118.625 -50.562 1 82.94 43 PHE B C 1
ATOM 4564 O O . PHE B 1 43 ? 3.711 -119.812 -50.875 1 82.94 43 PHE B O 1
ATOM 4571 N N . ALA B 1 44 ? 2.234 -118.312 -50.281 1 83.44 44 ALA B N 1
ATOM 4572 C CA . ALA B 1 44 ? 1.117 -119.25 -50.344 1 83.44 44 ALA B CA 1
ATOM 4573 C C . ALA B 1 44 ? 1.012 -119.875 -51.75 1 83.44 44 ALA B C 1
ATOM 4575 O O . ALA B 1 44 ? 0.867 -121.125 -51.875 1 83.44 44 ALA B O 1
ATOM 4576 N N . GLU B 1 45 ? 1.24 -119.062 -52.656 1 82.25 45 GLU B N 1
ATOM 4577 C CA . GLU B 1 45 ? 1.145 -119.5 -54.031 1 82.25 45 GLU B CA 1
ATOM 4578 C C . GLU B 1 45 ? 2.344 -120.375 -54.406 1 82.25 45 GLU B C 1
ATOM 4580 O O . GLU B 1 45 ? 2.186 -121.438 -55.031 1 82.25 45 GLU B O 1
ATOM 4585 N N . GLU B 1 46 ? 3.467 -120 -53.969 1 84.69 46 GLU B N 1
ATOM 4586 C CA . GLU B 1 46 ? 4.707 -120.688 -54.25 1 84.69 46 GLU B CA 1
ATOM 4587 C C . GLU B 1 46 ? 4.684 -122.125 -53.656 1 84.69 46 GLU B C 1
ATOM 4589 O O . GLU B 1 46 ? 5.004 -123.062 -54.344 1 84.69 46 GLU B O 1
ATOM 4594 N N . LEU B 1 47 ? 4.27 -122.312 -52.531 1 89.75 47 LEU B N 1
ATOM 4595 C CA . LEU B 1 47 ? 4.266 -123.562 -51.812 1 89.75 47 LEU B CA 1
ATOM 4596 C C . LEU B 1 47 ? 3.172 -124.5 -52.344 1 89.75 47 LEU B C 1
ATOM 4598 O O . LEU B 1 47 ? 3.352 -125.75 -52.406 1 89.75 47 LEU B O 1
ATOM 4602 N N . HIS B 1 48 ? 2.129 -123.938 -52.812 1 88.88 48 HIS B N 1
ATOM 4603 C CA . HIS B 1 48 ? 1.078 -124.688 -53.438 1 88.88 48 HIS B CA 1
ATOM 4604 C C . HIS B 1 48 ? 1.592 -125.375 -54.688 1 88.88 48 HIS B C 1
ATOM 4606 O O . HIS B 1 48 ? 1.401 -126.625 -54.875 1 88.88 48 HIS B O 1
ATOM 4612 N N . ILE B 1 49 ? 2.266 -124.625 -55.406 1 85.5 49 ILE B N 1
ATOM 4613 C CA . ILE B 1 49 ? 2.818 -125.188 -56.656 1 85.5 49 ILE B CA 1
ATOM 4614 C C . ILE B 1 49 ? 3.85 -126.25 -56.344 1 85.5 49 ILE B C 1
ATOM 4616 O O . ILE B 1 49 ? 3.877 -127.312 -57 1 85.5 49 ILE B O 1
ATOM 4620 N N . SER B 1 50 ? 4.625 -126 -55.344 1 88.81 50 SER B N 1
ATOM 4621 C CA . SER B 1 50 ? 5.664 -126.938 -54.969 1 88.81 50 SER B CA 1
ATOM 4622 C C . SER B 1 50 ? 5.059 -128.25 -54.469 1 88.81 50 SER B C 1
ATOM 4624 O O . SER B 1 50 ? 5.555 -129.375 -54.812 1 88.81 50 SER B O 1
ATOM 4626 N N . ALA B 1 51 ? 4.023 -128.25 -53.812 1 90.25 51 ALA B N 1
ATOM 4627 C CA . ALA B 1 51 ? 3.34 -129.5 -53.344 1 90.25 51 ALA B CA 1
ATOM 4628 C C . ALA B 1 51 ? 2.717 -130.25 -54.5 1 90.25 51 ALA B C 1
ATOM 4630 O O . ALA B 1 51 ? 2.785 -131.5 -54.531 1 90.25 51 ALA B O 1
ATOM 4631 N N . LEU B 1 52 ? 2.195 -129.625 -55.344 1 87.12 52 LEU B N 1
ATOM 4632 C CA . LEU B 1 52 ? 1.603 -130.25 -56.531 1 87.12 52 LEU B CA 1
ATOM 4633 C C . LEU B 1 52 ? 2.664 -130.875 -57.344 1 87.12 52 LEU B C 1
ATOM 4635 O O . LEU B 1 52 ? 2.402 -132 -57.906 1 87.12 52 LEU B O 1
ATOM 4639 N N . GLN B 1 53 ? 3.775 -130.375 -57.375 1 85.81 53 GLN B N 1
ATOM 4640 C CA . GLN B 1 53 ? 4.883 -131 -58.094 1 85.81 53 GLN B CA 1
ATOM 4641 C C . GLN B 1 53 ? 5.234 -132.375 -57.531 1 85.81 53 GLN B C 1
ATOM 4643 O O . GLN B 1 53 ? 5.418 -133.25 -58.281 1 85.81 53 GLN B O 1
ATOM 4648 N N . VAL B 1 54 ? 5.266 -132.375 -56.312 1 89.12 54 VAL B N 1
ATOM 4649 C CA . VAL B 1 54 ? 5.578 -133.625 -55.656 1 89.12 54 VAL B CA 1
ATOM 4650 C C . VAL B 1 54 ? 4.465 -134.625 -55.906 1 89.12 54 VAL B C 1
ATOM 4652 O O . VAL B 1 54 ? 4.734 -135.875 -56.188 1 89.12 54 VAL B O 1
ATOM 4655 N N . SER B 1 55 ? 3.281 -134.25 -55.875 1 87.44 55 SER B N 1
ATOM 4656 C CA . SER B 1 55 ? 2.139 -135.125 -56.156 1 87.44 55 SER B CA 1
ATOM 4657 C C . SER B 1 55 ? 2.211 -135.75 -57.562 1 87.44 55 SER B C 1
ATOM 4659 O O . SER B 1 55 ? 1.953 -136.875 -57.781 1 87.44 55 SER B O 1
ATOM 4661 N N . GLU B 1 56 ? 2.59 -134.875 -58.438 1 82.5 56 GLU B N 1
ATOM 4662 C CA . GLU B 1 56 ? 2.721 -135.25 -59.812 1 82.5 56 GLU B CA 1
ATOM 4663 C C . GLU B 1 56 ? 3.879 -136.25 -60 1 82.5 56 GLU B C 1
ATOM 4665 O O . GLU B 1 56 ? 3.781 -137.25 -60.75 1 82.5 56 GLU B O 1
ATOM 4670 N N . MET B 1 57 ? 4.871 -136 -59.281 1 85.38 57 MET B N 1
ATOM 4671 C CA . MET B 1 57 ? 6.02 -137 -59.344 1 85.38 57 MET B CA 1
ATOM 4672 C C . MET B 1 57 ? 5.648 -138.375 -58.812 1 85.38 57 MET B C 1
ATOM 4674 O O . MET B 1 57 ? 6.102 -139.375 -59.344 1 85.38 57 MET B O 1
ATOM 4678 N N . ALA B 1 58 ? 4.836 -138.375 -57.969 1 84.94 58 ALA B N 1
ATOM 4679 C CA . ALA B 1 58 ? 4.41 -139.625 -57.344 1 84.94 58 ALA B CA 1
ATOM 4680 C C . ALA B 1 58 ? 3.506 -140.375 -58.312 1 84.94 58 ALA B C 1
ATOM 4682 O O . ALA B 1 58 ? 3.352 -141.625 -58.156 1 84.94 58 ALA B O 1
ATOM 4683 N N . SER B 1 59 ? 2.957 -139.75 -59.188 1 80.12 59 SER B N 1
ATOM 4684 C CA . SER B 1 59 ? 2.027 -140.375 -60.125 1 80.12 59 SER B CA 1
ATOM 4685 C C . SER B 1 59 ? 2.768 -141.25 -61.156 1 80.12 59 SER B C 1
ATOM 4687 O O . SER B 1 59 ? 2.143 -142 -61.969 1 80.12 59 SER B O 1
ATOM 4689 N N . GLN B 1 60 ? 4 -141.25 -61.094 1 80.19 60 GLN B N 1
ATOM 4690 C CA . GLN B 1 60 ? 4.789 -142 -61.969 1 80.19 60 GLN B CA 1
ATOM 4691 C C . GLN B 1 60 ? 4.621 -143.5 -61.625 1 80.19 60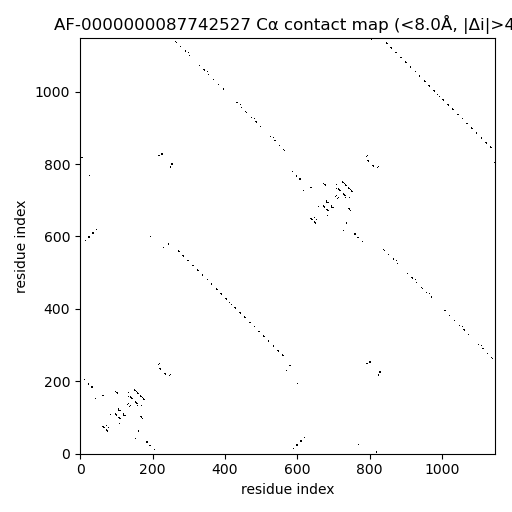 GLN B C 1
ATOM 4693 O O . GLN B 1 60 ? 4.852 -144.375 -62.469 1 80.19 60 GLN B O 1
ATOM 4698 N N . TRP B 1 61 ? 4.344 -143.875 -60.5 1 85.31 61 TRP B N 1
ATOM 4699 C CA . TRP B 1 61 ? 4.082 -145.25 -60.062 1 85.31 61 TRP B CA 1
ATOM 4700 C C . TRP B 1 61 ? 2.584 -145.5 -59.906 1 85.31 61 TRP B C 1
ATOM 4702 O O . TRP B 1 61 ? 1.852 -144.625 -59.406 1 85.31 61 TRP B O 1
ATOM 4712 N N . SER B 1 62 ? 2.184 -146.625 -60.375 1 84.12 62 SER B N 1
ATOM 4713 C CA . SER B 1 62 ? 0.764 -147 -60.312 1 84.12 62 SER B CA 1
ATOM 4714 C C . SER B 1 62 ? 0.432 -147.75 -59.062 1 84.12 62 SER B C 1
ATOM 4716 O O . SER B 1 62 ? 1.303 -148.375 -58.5 1 84.12 62 SER B O 1
ATOM 4718 N N . GLY B 1 63 ? -0.739 -147.625 -58.656 1 89.44 63 GLY B N 1
ATOM 4719 C CA . GLY B 1 63 ? -1.204 -148.5 -57.531 1 89.44 63 GLY B CA 1
ATOM 4720 C C . GLY B 1 63 ? -1.44 -147.625 -56.281 1 89.44 63 GLY B C 1
ATOM 4721 O O . GLY B 1 63 ? -1.219 -146.375 -56.281 1 89.44 63 GLY B O 1
ATOM 4722 N N . ASP B 1 64 ? -1.945 -148.25 -55.219 1 91 64 ASP B N 1
ATOM 4723 C CA . ASP B 1 64 ? -2.303 -147.625 -53.969 1 91 64 ASP B CA 1
ATO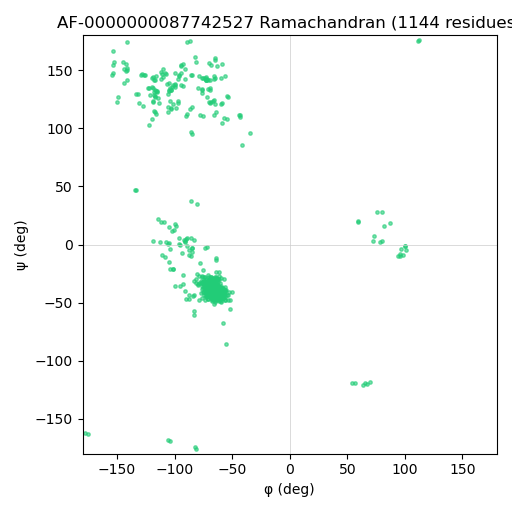M 4724 C C . ASP B 1 64 ? -1.096 -147.5 -53.031 1 91 64 ASP B C 1
ATOM 4726 O O . ASP B 1 64 ? -0.164 -148.375 -53.125 1 91 64 ASP B O 1
ATOM 4730 N N . TRP B 1 65 ? -1.11 -146.375 -52.25 1 92.62 65 TRP B N 1
ATOM 4731 C CA . TRP B 1 65 ? -0.085 -146.25 -51.25 1 92.62 65 TRP B CA 1
ATOM 4732 C C . TRP B 1 65 ? -0.246 -147.25 -50.094 1 92.62 65 TRP B C 1
ATOM 4734 O O . TRP B 1 65 ? -1.358 -147.5 -49.625 1 92.62 65 TRP B O 1
ATOM 4744 N N . SER B 1 66 ? 0.789 -147.875 -49.75 1 89.12 66 SER B N 1
ATOM 4745 C CA . SER B 1 66 ? 0.758 -148.875 -48.625 1 89.12 66 SER B CA 1
ATOM 4746 C C . SER B 1 66 ? 2.131 -149 -47.969 1 89.12 66 SER B C 1
ATOM 4748 O O . SER B 1 66 ? 3.096 -148.375 -48.406 1 89.12 66 SER B O 1
ATOM 4750 N N . LEU B 1 67 ? 2.225 -149.625 -46.812 1 90.75 67 LEU B N 1
ATOM 4751 C CA . LEU B 1 67 ? 3.482 -150 -46.125 1 90.75 67 LEU B CA 1
ATOM 4752 C C . LEU B 1 67 ? 3.816 -151.375 -46.188 1 90.75 67 LEU B C 1
ATOM 4754 O O . LEU B 1 67 ? 2.934 -152.25 -46.031 1 90.75 67 LEU B O 1
ATOM 4758 N N . ASN B 1 68 ? 4.945 -151.625 -46.5 1 87 68 ASN B N 1
ATOM 4759 C CA . ASN B 1 68 ? 5.355 -153.125 -46.5 1 87 68 ASN B CA 1
ATOM 4760 C C . ASN B 1 68 ? 5.719 -153.625 -45.094 1 87 68 ASN B C 1
ATOM 4762 O O . ASN B 1 68 ? 5.586 -152.875 -44.125 1 87 68 ASN B O 1
ATOM 4766 N N . SER B 1 69 ? 6.199 -154.875 -45 1 82.12 69 SER B N 1
ATOM 4767 C CA . SER B 1 69 ? 6.504 -155.5 -43.719 1 82.12 69 SER B CA 1
ATOM 4768 C C . SER B 1 69 ? 7.641 -154.75 -43 1 82.12 69 SER B C 1
ATOM 4770 O O . SER B 1 69 ? 7.715 -154.75 -41.75 1 82.12 69 SER B O 1
ATOM 4772 N N . ASP B 1 70 ? 8.531 -154.125 -43.625 1 82.75 70 ASP B N 1
ATOM 4773 C CA . ASP B 1 70 ? 9.648 -153.375 -43.062 1 82.75 70 ASP B CA 1
ATOM 4774 C C . ASP B 1 70 ? 9.273 -151.875 -42.844 1 82.75 70 ASP B C 1
ATOM 4776 O O . ASP B 1 70 ? 10.141 -151 -42.562 1 82.75 70 ASP B O 1
ATOM 4780 N N . ASN B 1 71 ? 8.109 -151.5 -43.094 1 86.06 71 ASN B N 1
ATOM 4781 C CA . ASN B 1 71 ? 7.547 -150.125 -42.875 1 86.06 71 ASN B CA 1
ATOM 4782 C C . ASN B 1 71 ? 8.016 -149.125 -43.938 1 86.06 71 ASN B C 1
ATOM 4784 O O . ASN B 1 71 ? 8.148 -148 -43.688 1 86.06 71 ASN B O 1
ATOM 4788 N N . GLU B 1 72 ? 8.297 -149.75 -45.125 1 89 72 GLU B N 1
ATOM 4789 C CA . GLU B 1 72 ? 8.703 -148.875 -46.219 1 89 72 GLU B CA 1
ATOM 4790 C C . GLU B 1 72 ? 7.508 -148.5 -47.094 1 89 72 GLU B C 1
ATOM 4792 O O . GLU B 1 72 ? 6.629 -149.375 -47.344 1 89 72 GLU B O 1
ATOM 4797 N N . LEU B 1 73 ? 7.496 -147.25 -47.688 1 91.56 73 LEU B N 1
ATOM 4798 C CA . LEU B 1 73 ? 6.387 -146.75 -48.469 1 91.56 73 LEU B CA 1
ATOM 4799 C C . LEU B 1 73 ? 6.332 -147.5 -49.844 1 91.56 73 LEU B C 1
ATOM 4801 O O . LEU B 1 73 ? 7.352 -147.625 -50.531 1 91.56 73 LEU B O 1
ATOM 4805 N N . MET B 1 74 ? 5.203 -148 -50.094 1 90.44 74 MET B N 1
ATOM 4806 C CA . MET B 1 74 ? 4.973 -148.75 -51.344 1 90.44 74 MET B CA 1
ATOM 4807 C C . MET B 1 74 ? 3.918 -148 -52.188 1 90.44 74 MET B C 1
ATOM 4809 O O . MET B 1 74 ? 3.004 -147.375 -51.625 1 90.44 74 MET B O 1
ATOM 4813 N N . LYS B 1 75 ? 4.004 -148 -53.375 1 91.75 75 LYS B N 1
ATOM 4814 C CA . LYS B 1 75 ? 2.98 -147.625 -54.344 1 91.75 75 LYS B CA 1
ATOM 4815 C C . LYS B 1 75 ? 2.68 -148.75 -55.312 1 91.75 75 LYS B C 1
ATOM 4817 O O . LYS B 1 75 ? 3.494 -149.125 -56.156 1 91.75 75 LYS B O 1
ATOM 4822 N N . GLY B 1 76 ? 1.606 -149.375 -55.062 1 90.31 76 GLY B N 1
ATOM 4823 C CA . GLY B 1 76 ? 1.361 -150.625 -55.75 1 90.31 76 GLY B CA 1
ATOM 4824 C C . GLY B 1 76 ? 2.287 -151.75 -55.312 1 90.31 76 GLY B C 1
ATOM 4825 O O . GLY B 1 76 ? 2.363 -152 -54.125 1 90.31 76 GLY B O 1
ATOM 4826 N N . ASP B 1 77 ? 3.053 -152.25 -56.219 1 86 77 ASP B N 1
ATOM 4827 C CA . ASP B 1 77 ? 3.938 -153.375 -55.906 1 86 77 ASP B CA 1
ATOM 4828 C C . ASP B 1 77 ? 5.398 -152.875 -55.906 1 86 77 ASP B C 1
ATOM 4830 O O . ASP B 1 77 ? 6.305 -153.75 -55.844 1 86 77 ASP B O 1
ATOM 4834 N N . VAL B 1 78 ? 5.633 -151.625 -55.781 1 91.19 78 VAL B N 1
ATOM 4835 C CA . VAL B 1 78 ? 6.992 -151 -55.875 1 91.19 78 VAL B CA 1
ATOM 4836 C C . VAL B 1 78 ? 7.344 -150.375 -54.562 1 91.19 78 VAL B C 1
ATOM 4838 O O . VAL B 1 78 ? 6.57 -149.5 -54.094 1 91.19 78 VAL B O 1
ATOM 4841 N N . ALA B 1 79 ? 8.477 -150.75 -54.094 1 89.69 79 ALA B N 1
ATOM 4842 C CA . ALA B 1 79 ? 9.023 -150 -52.938 1 89.69 79 ALA B CA 1
ATOM 4843 C C . ALA B 1 79 ? 9.664 -148.625 -53.375 1 89.69 79 ALA B C 1
ATOM 4845 O O . ALA B 1 79 ? 10.75 -148.625 -53.969 1 89.69 79 ALA B O 1
ATOM 4846 N N . ILE B 1 80 ? 9.086 -147.625 -53.031 1 90.12 80 ILE B N 1
ATOM 4847 C CA . ILE B 1 80 ? 9.5 -146.375 -53.656 1 90.12 80 ILE B CA 1
ATOM 4848 C C . ILE B 1 80 ? 10.336 -145.625 -52.656 1 90.12 80 ILE B C 1
ATOM 4850 O O . ILE B 1 80 ? 10.836 -144.5 -52.969 1 90.12 80 ILE B O 1
ATOM 4854 N N . HIS B 1 81 ? 10.516 -146 -51.562 1 90.44 81 HIS B N 1
ATOM 4855 C CA . HIS B 1 81 ? 11.094 -145.25 -50.469 1 90.44 81 HIS B CA 1
ATOM 4856 C C . HIS B 1 81 ? 12.438 -144.625 -50.906 1 90.44 81 HIS B C 1
ATOM 4858 O O . HIS B 1 81 ? 12.625 -143.375 -50.844 1 90.44 81 HIS B O 1
ATOM 4864 N N . ASP B 1 82 ? 13.305 -145.375 -51.344 1 87.56 82 ASP B N 1
ATOM 4865 C CA . ASP B 1 82 ? 14.664 -144.875 -51.625 1 87.56 82 ASP B CA 1
ATOM 4866 C C . ASP B 1 82 ? 14.703 -144.125 -52.938 1 87.56 82 ASP B C 1
ATOM 4868 O O . ASP B 1 82 ? 15.375 -143.125 -53 1 87.56 82 ASP B O 1
ATOM 4872 N N . ILE B 1 83 ? 13.945 -144.5 -53.844 1 89.69 83 ILE B N 1
ATOM 4873 C CA . ILE B 1 83 ? 13.961 -143.75 -55.125 1 89.69 83 ILE B CA 1
ATOM 4874 C C . ILE B 1 83 ? 13.289 -142.375 -55 1 89.69 83 ILE B C 1
ATOM 4876 O O . ILE B 1 83 ? 13.812 -141.375 -55.5 1 89.69 83 ILE B O 1
ATOM 4880 N N . PHE B 1 84 ? 12.266 -142.5 -54.406 1 90.19 84 PHE B N 1
ATOM 4881 C CA . PHE B 1 84 ? 11.516 -141.25 -54.219 1 90.19 84 PHE B CA 1
ATOM 4882 C C . PHE B 1 84 ? 12.266 -140.25 -53.312 1 90.19 84 PHE B C 1
ATOM 4884 O O . PHE B 1 84 ? 12.25 -139 -53.562 1 90.19 84 PHE B O 1
ATOM 4891 N N . GLN B 1 85 ? 12.891 -140.75 -52.344 1 92.94 85 GLN B N 1
ATOM 4892 C CA . GLN B 1 85 ? 13.711 -139.875 -51.469 1 92.94 85 GLN B CA 1
ATOM 4893 C C . GLN B 1 85 ? 14.812 -139.25 -52.25 1 92.94 85 GLN B C 1
ATOM 4895 O O . GLN B 1 85 ? 15.023 -138 -52.094 1 92.94 85 GLN B O 1
ATOM 4900 N N . SER B 1 86 ? 15.406 -140 -53.094 1 91.12 86 SER B N 1
ATOM 4901 C CA . SER B 1 86 ? 16.469 -139.375 -53.906 1 91.12 86 SER B CA 1
ATOM 4902 C C . SER B 1 86 ? 15.938 -138.375 -54.875 1 91.12 86 SER B C 1
ATOM 4904 O O . SER B 1 86 ? 16.578 -137.25 -55.062 1 91.12 86 SER B O 1
ATOM 4906 N N . GLN B 1 87 ? 14.797 -138.5 -55.312 1 89.44 87 GLN B N 1
ATOM 4907 C CA . GLN B 1 87 ? 14.18 -137.625 -56.219 1 89.44 87 GLN B CA 1
ATOM 4908 C C . GLN B 1 87 ? 13.797 -136.25 -55.469 1 89.44 87 GLN B C 1
ATOM 4910 O O . GLN B 1 87 ? 14.008 -135.25 -56 1 89.44 87 GLN B O 1
ATOM 4915 N N . LEU B 1 88 ? 13.289 -136.5 -54.375 1 92.94 88 LEU B N 1
ATOM 4916 C CA . LEU B 1 88 ? 12.883 -135.375 -53.594 1 92.94 88 LEU B CA 1
ATOM 4917 C C . LEU B 1 88 ? 14.094 -134.5 -53.094 1 92.94 88 LEU B C 1
ATOM 4919 O O . LEU B 1 88 ? 14.055 -133.375 -53 1 92.94 88 LEU B O 1
ATOM 4923 N N . ASP B 1 89 ? 15.102 -135.125 -52.781 1 92.06 89 ASP B N 1
ATOM 4924 C CA . ASP B 1 89 ? 16.328 -134.5 -52.375 1 92.06 89 ASP B CA 1
ATOM 4925 C C . ASP B 1 89 ? 16.875 -133.625 -53.5 1 92.06 89 ASP B C 1
ATOM 4927 O O . ASP B 1 89 ? 17.297 -132.5 -53.281 1 92.06 89 ASP B O 1
ATOM 4931 N N . SER B 1 90 ? 16.812 -134.25 -54.656 1 89.88 90 SER B N 1
ATOM 4932 C CA . SER B 1 90 ? 17.281 -133.5 -55.844 1 89.88 90 SER B CA 1
ATOM 4933 C C . SER B 1 90 ? 16.391 -132.25 -56.094 1 89.88 90 SER B C 1
ATOM 4935 O O . SER B 1 90 ? 16.891 -131.125 -56.406 1 89.88 90 SER B O 1
ATOM 4937 N N . LEU B 1 91 ? 15.188 -132.5 -55.906 1 88.31 91 LEU B N 1
ATOM 4938 C CA . LEU B 1 91 ? 14.234 -131.375 -56.125 1 88.31 91 LEU B CA 1
ATOM 4939 C C . LEU B 1 91 ? 14.438 -130.25 -55.062 1 88.31 91 LEU B C 1
ATOM 4941 O O . LEU B 1 91 ? 14.414 -129.125 -55.406 1 88.31 91 LEU B O 1
ATOM 4945 N N . SER B 1 92 ? 14.562 -130.625 -53.969 1 92.5 92 SER B N 1
ATOM 4946 C CA . SER B 1 92 ? 14.781 -129.75 -52.875 1 92.5 92 SER B CA 1
ATOM 4947 C C . SER B 1 92 ? 16.047 -128.875 -53.094 1 92.5 92 SER B C 1
ATOM 4949 O O . SER B 1 92 ? 16.078 -127.688 -52.812 1 92.5 92 SER B O 1
ATOM 4951 N N . GLU B 1 93 ? 17.062 -129.5 -53.562 1 89.88 93 GLU B N 1
ATOM 4952 C CA . GLU B 1 93 ? 18.328 -128.875 -53.812 1 89.88 93 GLU B CA 1
ATOM 4953 C C . GLU B 1 93 ? 18.156 -127.812 -54.938 1 89.88 93 GLU B C 1
ATOM 4955 O O . GLU B 1 93 ? 18.734 -126.688 -54.875 1 89.88 93 GLU B O 1
ATOM 4960 N N . LYS B 1 94 ? 17.281 -128.125 -55.875 1 84.88 94 LYS B N 1
ATOM 4961 C CA . LYS B 1 94 ? 17.109 -127.25 -57.031 1 84.88 94 LYS B CA 1
ATOM 4962 C C . LYS B 1 94 ? 16.172 -126.062 -56.688 1 84.88 94 LYS B C 1
ATOM 4964 O O . LYS B 1 94 ? 16.344 -125 -57.219 1 84.88 94 LYS B O 1
ATOM 4969 N N . THR B 1 95 ? 15.203 -126.312 -55.812 1 85.38 95 THR B N 1
ATOM 4970 C CA . THR B 1 95 ? 14.156 -125.312 -55.625 1 85.38 95 THR B CA 1
ATOM 4971 C C . THR B 1 95 ? 14.383 -124.562 -54.312 1 85.38 95 THR B C 1
ATOM 4973 O O . THR B 1 95 ? 13.844 -123.438 -54.125 1 85.38 95 THR B O 1
ATOM 4976 N N . GLY B 1 96 ? 15.125 -125.188 -53.469 1 84.44 96 GLY B N 1
ATOM 4977 C CA . GLY B 1 96 ? 15.281 -124.562 -52.156 1 84.44 96 GLY B CA 1
ATOM 4978 C C . GLY B 1 96 ? 14.102 -124.812 -51.25 1 84.44 96 GLY B C 1
ATOM 4979 O O . GLY B 1 96 ? 14.055 -124.312 -50.125 1 84.44 96 GLY B O 1
ATOM 4980 N N . ILE B 1 97 ? 13.086 -125.562 -51.594 1 91.31 97 ILE B N 1
ATOM 4981 C CA . ILE B 1 97 ? 11.898 -125.875 -50.844 1 91.31 97 ILE B CA 1
ATOM 4982 C C . ILE B 1 97 ? 12.086 -127.25 -50.219 1 91.31 97 ILE B C 1
ATOM 4984 O O . ILE B 1 97 ? 12.758 -128.125 -50.781 1 91.31 97 ILE B O 1
ATOM 4988 N N . SER B 1 98 ? 11.562 -127.5 -49.125 1 93 98 SER B N 1
ATOM 4989 C CA . SER B 1 98 ? 11.609 -128.75 -48.469 1 93 98 SER B CA 1
ATOM 4990 C C . SER B 1 98 ? 10.328 -129.625 -48.719 1 93 98 SER B C 1
ATOM 4992 O O . SER B 1 98 ? 9.234 -129 -48.719 1 93 98 SER B O 1
ATOM 4994 N N . TYR B 1 99 ? 10.57 -130.875 -48.844 1 93.88 99 TYR B N 1
ATOM 4995 C CA . TYR B 1 99 ? 9.43 -131.75 -49.188 1 93.88 99 TYR B CA 1
ATOM 4996 C C . TYR B 1 99 ? 9.32 -132.875 -48.219 1 93.88 99 TYR B C 1
ATOM 4998 O O . TYR B 1 99 ? 10.336 -133.375 -47.75 1 93.88 99 TYR B O 1
ATOM 5006 N N . THR B 1 100 ? 8.125 -133.25 -47.969 1 94 100 THR B N 1
ATOM 5007 C CA . THR B 1 100 ? 7.848 -134.375 -47.125 1 94 100 THR B CA 1
ATOM 5008 C C . THR B 1 100 ? 6.641 -135.125 -47.656 1 94 100 THR B C 1
ATOM 5010 O O . THR B 1 100 ? 5.668 -134.625 -48.125 1 94 100 THR B O 1
ATOM 5013 N N . VAL B 1 101 ? 6.793 -136.5 -47.594 1 94.12 101 VAL B N 1
ATOM 5014 C CA . VAL B 1 101 ? 5.641 -137.375 -47.844 1 94.12 101 VAL B CA 1
ATOM 5015 C C . VAL B 1 101 ? 5.273 -138.125 -46.562 1 94.12 101 VAL B C 1
ATOM 5017 O O . VAL B 1 101 ? 6.07 -138.875 -46.031 1 94.12 101 VAL B O 1
ATOM 5020 N N . PHE B 1 102 ? 4.094 -137.875 -46.25 1 94.31 102 PHE B N 1
ATOM 5021 C CA . PHE B 1 102 ? 3.564 -138.5 -45.031 1 94.31 102 PHE B CA 1
ATOM 5022 C C . PHE B 1 102 ? 2.717 -139.75 -45.375 1 94.31 102 PHE B C 1
ATOM 5024 O O . PHE B 1 102 ? 1.96 -139.75 -46.375 1 94.31 102 PHE B O 1
ATOM 5031 N N . PHE B 1 103 ? 2.938 -140.75 -44.656 1 93.88 103 PHE B N 1
ATOM 5032 C CA . PHE B 1 103 ? 1.929 -141.75 -44.594 1 93.88 103 PHE B CA 1
ATOM 5033 C C . PHE B 1 103 ? 1.148 -141.75 -43.281 1 93.88 103 PHE B C 1
ATOM 5035 O O . PHE B 1 103 ? 1.732 -141.75 -42.188 1 93.88 103 PHE B O 1
ATOM 5042 N N . GLN B 1 104 ? -0.156 -141.5 -43.406 1 91.44 104 GLN B N 1
ATOM 5043 C CA . GLN B 1 104 ? -0.922 -141 -42.281 1 91.44 104 GLN B CA 1
ATOM 5044 C C . GLN B 1 104 ? -0.296 -139.75 -41.688 1 91.44 104 GLN B C 1
ATOM 5046 O O . GLN B 1 104 ? -0.11 -138.75 -42.406 1 91.44 104 GLN B O 1
ATOM 5051 N N . ASN B 1 105 ? 0.116 -139.75 -40.406 1 92.06 105 ASN B N 1
ATOM 5052 C CA . ASN B 1 105 ? 0.667 -138.5 -39.844 1 92.06 105 ASN B CA 1
ATOM 5053 C C . ASN B 1 105 ? 2.164 -138.625 -39.562 1 92.06 105 ASN B C 1
ATOM 5055 O O . ASN B 1 105 ? 2.752 -137.875 -38.906 1 92.06 105 ASN B O 1
ATOM 5059 N N . VAL B 1 106 ? 2.762 -139.625 -40.219 1 92.38 106 VAL B N 1
ATOM 5060 C CA . VAL B 1 106 ? 4.176 -139.875 -39.969 1 92.38 106 VAL B CA 1
ATOM 5061 C C . VAL B 1 106 ? 4.984 -139.625 -41.219 1 92.38 106 VAL B C 1
ATOM 5063 O O . VAL B 1 106 ? 4.621 -140.125 -42.312 1 92.38 106 VAL B O 1
ATOM 5066 N N . ARG B 1 107 ? 6.09 -138.875 -41.062 1 95.44 107 ARG B N 1
ATOM 5067 C CA . ARG B 1 107 ? 6.996 -138.625 -42.156 1 95.44 107 ARG B CA 1
ATOM 5068 C C . ARG B 1 107 ? 7.691 -139.875 -42.625 1 95.44 107 ARG B C 1
ATOM 5070 O O . ARG B 1 107 ? 8.461 -140.5 -41.875 1 95.44 107 ARG B O 1
ATOM 5077 N N . LYS B 1 108 ? 7.422 -140.375 -43.781 1 94.56 108 LYS B N 1
ATOM 5078 C CA . LYS B 1 108 ? 8.062 -141.5 -44.312 1 94.56 108 LYS B CA 1
ATOM 5079 C C . LYS B 1 108 ? 9.234 -141.125 -45.219 1 94.56 108 LYS B C 1
ATOM 5081 O O . LYS B 1 108 ? 10.281 -141.75 -45.188 1 94.56 108 LYS B O 1
ATOM 5086 N N . ILE B 1 109 ? 9.055 -140 -45.969 1 94.62 109 ILE B N 1
ATOM 5087 C CA . ILE B 1 109 ? 10.094 -139.5 -46.812 1 94.62 109 ILE B CA 1
ATOM 5088 C C . ILE B 1 109 ? 10.188 -138 -46.562 1 94.62 109 ILE B C 1
ATOM 5090 O O . ILE B 1 109 ? 9.164 -137.25 -46.531 1 94.62 109 ILE B O 1
ATOM 5094 N N . THR B 1 110 ? 11.336 -137.5 -46.312 1 93.69 110 THR B N 1
ATOM 5095 C CA . THR B 1 110 ? 11.438 -136 -46.062 1 93.69 110 THR B CA 1
ATOM 5096 C C . THR B 1 110 ? 12.836 -135.5 -46.406 1 93.69 110 THR B C 1
ATOM 5098 O O . THR B 1 110 ? 13.828 -136.25 -46.188 1 93.69 110 THR B O 1
ATOM 5101 N N . THR B 1 111 ? 12.828 -134.25 -46.906 1 93.75 111 THR B N 1
ATOM 5102 C CA . THR B 1 111 ? 14.094 -133.625 -47.156 1 93.75 111 THR B CA 1
ATOM 5103 C C . THR B 1 111 ? 14.531 -132.75 -45.969 1 93.75 111 THR B C 1
ATOM 5105 O O . THR B 1 111 ? 15.625 -132.25 -45.969 1 93.75 111 THR B O 1
ATOM 5108 N N . LEU B 1 112 ? 13.672 -132.75 -45 1 91.44 112 LEU B N 1
ATOM 5109 C CA . LEU B 1 112 ? 13.961 -132 -43.812 1 91.44 112 LEU B CA 1
ATOM 5110 C C . LEU B 1 112 ? 14.992 -132.75 -42.938 1 91.44 112 LEU B C 1
ATOM 5112 O O . LEU B 1 112 ? 14.93 -134 -42.75 1 91.44 112 LEU B O 1
ATOM 5116 N N . THR B 1 113 ? 15.977 -132 -42.469 1 89.38 113 THR B N 1
ATOM 5117 C CA . THR B 1 113 ? 16.969 -132.5 -41.531 1 89.38 113 THR B CA 1
ATOM 5118 C C . THR B 1 113 ? 16.938 -131.75 -40.219 1 89.38 113 THR B C 1
ATOM 5120 O O . THR B 1 113 ? 16.609 -130.625 -40.188 1 89.38 113 THR B O 1
ATOM 5123 N N . ASP B 1 114 ? 17.125 -132.5 -39.125 1 82.81 114 ASP B N 1
ATOM 5124 C CA . ASP B 1 114 ? 17.188 -131.875 -37.781 1 82.81 114 ASP B CA 1
ATOM 5125 C C . ASP B 1 114 ? 18.422 -131 -37.656 1 82.81 114 ASP B C 1
ATOM 5127 O O . ASP B 1 114 ? 19.547 -131.375 -37.938 1 82.81 114 ASP B O 1
ATOM 5131 N N . ALA B 1 115 ? 18.25 -129.75 -37.344 1 78.31 115 ALA B N 1
ATOM 5132 C CA . ALA B 1 115 ? 19.344 -128.75 -37.281 1 78.31 115 ALA B CA 1
ATOM 5133 C C . ALA B 1 115 ? 20.375 -129.25 -36.219 1 78.31 115 ALA B C 1
ATOM 5135 O O . ALA B 1 115 ? 21.562 -128.875 -36.344 1 78.31 115 ALA B O 1
ATOM 5136 N N . ASP B 1 116 ? 20.016 -130 -35.188 1 76.81 116 ASP B N 1
ATOM 5137 C CA . ASP B 1 116 ? 20.891 -130.375 -34.062 1 76.81 116 ASP B CA 1
ATOM 5138 C C . ASP B 1 116 ? 21.641 -131.625 -34.375 1 76.81 116 ASP B C 1
ATOM 5140 O O . ASP B 1 116 ? 22.844 -131.75 -34.156 1 76.81 116 ASP B O 1
ATOM 5144 N N . THR B 1 117 ? 20.984 -132.75 -35 1 80.44 117 THR B N 1
ATOM 5145 C CA . THR B 1 117 ? 21.562 -134.125 -35.156 1 80.44 117 THR B CA 1
ATOM 5146 C C . THR B 1 117 ? 22.047 -134.25 -36.562 1 80.44 117 THR B C 1
ATOM 5148 O O . THR B 1 117 ? 22.844 -135.25 -36.844 1 80.44 117 THR B O 1
ATOM 5151 N N . GLY B 1 118 ? 21.609 -133.5 -37.469 1 82.5 118 GLY B N 1
ATOM 5152 C CA . GLY B 1 118 ? 21.938 -133.625 -38.875 1 82.5 118 GLY B CA 1
ATOM 5153 C C . GLY B 1 118 ? 21.219 -134.875 -39.531 1 82.5 118 GLY B C 1
ATOM 5154 O O . GLY B 1 118 ? 21.422 -135.125 -40.719 1 82.5 118 GLY B O 1
ATOM 5155 N N . LEU B 1 119 ? 20.391 -135.5 -38.875 1 87.81 119 LEU B N 1
ATOM 5156 C CA . LEU B 1 119 ? 19.688 -136.625 -39.406 1 87.81 119 LEU B CA 1
ATOM 5157 C C . LEU B 1 119 ? 18.344 -136.25 -40 1 87.81 119 LEU B C 1
ATOM 5159 O O . LEU B 1 119 ? 17.781 -135.25 -39.625 1 87.81 119 LEU B O 1
ATOM 5163 N N . ARG B 1 120 ? 17.953 -137.125 -40.938 1 89.88 120 ARG B N 1
ATOM 5164 C CA . ARG B 1 120 ? 16.672 -136.875 -41.594 1 89.88 120 ARG B CA 1
ATOM 5165 C C . ARG B 1 120 ? 15.523 -137 -40.594 1 89.88 120 ARG B C 1
ATOM 5167 O O . ARG B 1 120 ? 15.531 -137.875 -39.75 1 89.88 120 ARG B O 1
ATOM 5174 N N . MET B 1 121 ? 14.508 -136.25 -40.688 1 91 121 MET B N 1
ATOM 5175 C CA . MET B 1 121 ? 13.383 -136.25 -39.781 1 91 121 MET B CA 1
ATOM 5176 C C . MET B 1 121 ? 12.359 -137.25 -40.125 1 91 121 MET B C 1
ATOM 5178 O O . MET B 1 121 ? 11.156 -137.125 -39.969 1 91 121 MET B O 1
ATOM 5182 N N . GLU B 1 122 ? 12.852 -138.25 -40.531 1 90.12 122 GLU B N 1
ATOM 5183 C CA . GLU B 1 122 ? 11.992 -139.375 -40.844 1 90.12 122 GLU B CA 1
ATOM 5184 C C . GLU B 1 122 ? 11.43 -140 -39.594 1 90.12 122 GLU B C 1
ATOM 5186 O O . GLU B 1 122 ? 12.141 -140.125 -38.594 1 90.12 122 GLU B O 1
ATOM 5191 N N . GLY B 1 123 ? 10.188 -140.25 -39.625 1 89.31 123 GLY B N 1
ATOM 5192 C CA . GLY B 1 123 ? 9.547 -140.875 -38.469 1 89.31 123 GLY B CA 1
ATOM 5193 C C . GLY B 1 123 ? 8.844 -139.875 -37.562 1 89.31 123 GLY B C 1
ATOM 5194 O O . GLY B 1 123 ? 8.125 -140.375 -36.656 1 89.31 123 GLY B O 1
ATOM 5195 N N . THR B 1 124 ? 9.016 -138.75 -37.781 1 89.69 124 THR B N 1
ATOM 5196 C CA . THR B 1 124 ? 8.336 -137.75 -36.969 1 89.69 124 THR B CA 1
ATOM 5197 C C . THR B 1 124 ? 6.895 -137.5 -37.438 1 89.69 124 THR B C 1
ATOM 5199 O O . THR B 1 124 ? 6.555 -137.875 -38.562 1 89.69 124 THR B O 1
ATOM 5202 N N . THR B 1 125 ? 6.004 -136.875 -36.531 1 91.88 125 THR B N 1
ATOM 5203 C CA . THR B 1 125 ? 4.582 -136.75 -36.812 1 91.88 125 THR B CA 1
ATOM 5204 C C . THR B 1 125 ? 4.211 -135.375 -37.062 1 91.88 125 THR B C 1
ATOM 5206 O O . THR B 1 125 ? 4.871 -134.375 -36.594 1 91.88 125 THR B O 1
ATOM 5209 N N . ALA B 1 126 ? 3.287 -135.125 -37.969 1 90.75 126 ALA B N 1
ATOM 5210 C CA . ALA B 1 126 ? 2.742 -133.875 -38.25 1 90.75 126 ALA B CA 1
ATOM 5211 C C . ALA B 1 126 ? 1.887 -133.375 -37.062 1 90.75 126 ALA B C 1
ATOM 5213 O O . ALA B 1 126 ? 1.434 -134.125 -36.25 1 90.75 126 ALA B O 1
ATOM 5214 N N . SER B 1 127 ? 1.719 -132.125 -36.906 1 87.5 127 SER B N 1
ATOM 5215 C CA . SER B 1 127 ? 0.916 -131.5 -35.844 1 87.5 127 SER B CA 1
ATOM 5216 C C . SER B 1 127 ? -0.544 -131.875 -35.938 1 87.5 127 SER B C 1
ATOM 5218 O O . SER B 1 127 ? -1.01 -132.25 -37.031 1 87.5 127 SER B O 1
ATOM 5220 N N . GLU B 1 128 ? -1.332 -131.875 -34.812 1 88 128 GLU B N 1
ATOM 5221 C CA . GLU B 1 128 ? -2.729 -132.25 -34.719 1 88 128 GLU B CA 1
ATOM 5222 C C . GLU B 1 128 ? -3.607 -131.5 -35.656 1 88 128 GLU B C 1
ATOM 5224 O O . GLU B 1 128 ? -4.535 -132 -36.281 1 88 128 GLU B O 1
ATOM 5229 N N . ALA B 1 129 ? -3.25 -130.25 -35.75 1 88.56 129 ALA B N 1
ATOM 5230 C CA . ALA B 1 129 ? -4.039 -129.375 -36.594 1 88.56 129 ALA B CA 1
ATOM 5231 C C . ALA B 1 129 ? -3.932 -129.75 -38.062 1 88.56 129 ALA B C 1
ATOM 5233 O O . ALA B 1 129 ? -4.934 -129.75 -38.781 1 88.56 129 ALA B O 1
ATOM 5234 N N . VAL B 1 130 ? -2.795 -130 -38.5 1 90.94 130 VAL B N 1
ATOM 5235 C CA . VAL B 1 130 ? -2.551 -130.375 -39.906 1 90.94 130 VAL B CA 1
ATOM 5236 C C . VAL B 1 130 ? -3.197 -131.75 -40.156 1 90.94 130 VAL B C 1
ATOM 5238 O O . VAL B 1 130 ? -3.881 -132 -41.188 1 90.94 130 VAL B O 1
ATOM 5241 N N . THR B 1 131 ? -3.049 -132.75 -39.219 1 91.81 131 THR B N 1
ATOM 5242 C CA . THR B 1 131 ? -3.562 -134.125 -39.375 1 91.81 131 THR B CA 1
ATOM 5243 C C . THR B 1 131 ? -5.086 -134.125 -39.469 1 91.81 131 THR B C 1
ATOM 5245 O O . THR B 1 131 ? -5.668 -134.75 -40.312 1 91.81 131 THR B O 1
ATOM 5248 N N . SER B 1 132 ? -5.664 -133.25 -38.594 1 92.06 132 SER B N 1
ATOM 5249 C CA . SER B 1 132 ? -7.121 -133.25 -38.562 1 92.06 132 SER B CA 1
ATOM 5250 C C . SER B 1 132 ? -7.66 -132.625 -39.844 1 92.06 132 SER B C 1
ATOM 5252 O O . SER B 1 132 ? -8.664 -133 -40.406 1 92.06 132 SER B O 1
ATOM 5254 N N . THR B 1 133 ? -6.977 -131.625 -40.469 1 91.62 133 THR B N 1
ATOM 5255 C CA . THR B 1 133 ? -7.469 -130.875 -41.625 1 91.62 133 THR B CA 1
ATOM 5256 C C . THR B 1 133 ? -7.176 -131.625 -42.906 1 91.62 133 THR B C 1
ATOM 5258 O O . THR B 1 133 ? -8.047 -131.75 -43.781 1 91.62 133 THR B O 1
ATOM 5261 N N . VAL B 1 134 ? -6.008 -132.125 -43 1 93.25 134 VAL B N 1
ATOM 5262 C CA . VAL B 1 134 ? -5.57 -132.75 -44.25 1 93.25 134 VAL B CA 1
ATOM 5263 C C . VAL B 1 134 ? -5.949 -134.25 -44.312 1 93.25 134 VAL B C 1
ATOM 5265 O O . VAL B 1 134 ? -6.535 -134.625 -45.281 1 93.25 134 VAL B O 1
ATOM 5268 N N . ILE B 1 135 ? -5.699 -135 -43.25 1 91.06 135 ILE B N 1
ATOM 5269 C CA . ILE B 1 135 ? -5.91 -136.5 -43.281 1 91.06 135 ILE B CA 1
ATOM 5270 C C . ILE B 1 135 ? -7.379 -136.75 -43 1 91.06 135 ILE B C 1
ATOM 5272 O O . ILE B 1 135 ? -8.031 -137.5 -43.781 1 91.06 135 ILE B O 1
ATOM 5276 N N . SER B 1 136 ? -7.883 -136.375 -41.906 1 90 136 SER B N 1
ATOM 5277 C CA . SER B 1 136 ? -9.273 -136.625 -41.531 1 90 136 SER B CA 1
ATOM 5278 C C . SER B 1 136 ? -10.242 -135.75 -42.375 1 90 136 SER B C 1
ATOM 5280 O O . SER B 1 136 ? -11.305 -136.25 -42.75 1 90 136 SER B O 1
ATOM 5282 N N . GLY B 1 137 ? -9.914 -134.625 -42.719 1 89.06 137 GLY B N 1
ATOM 5283 C CA . GLY B 1 137 ? -10.82 -133.75 -43.406 1 89.06 137 GLY B CA 1
ATOM 5284 C C . GLY B 1 137 ? -10.688 -133.875 -44.938 1 89.06 137 GLY B C 1
ATOM 5285 O O . GLY B 1 137 ? -11.578 -133.375 -45.656 1 89.06 137 GLY B O 1
ATOM 5286 N N . GLY B 1 138 ? -9.516 -134.125 -45.438 1 88.69 138 GLY B N 1
ATOM 5287 C CA . GLY B 1 138 ? -9.273 -134.375 -46.844 1 88.69 138 GLY B CA 1
ATOM 5288 C C . GLY B 1 138 ? -9.031 -133 -47.594 1 88.69 138 GLY B C 1
ATOM 5289 O O . GLY B 1 138 ? -9.164 -133 -48.812 1 88.69 138 GLY B O 1
ATOM 5290 N N . SER B 1 139 ? -8.719 -132 -46.906 1 91.94 139 SER B N 1
ATOM 5291 C CA . SER B 1 139 ? -8.547 -130.625 -47.5 1 91.94 139 SER B CA 1
ATOM 5292 C C . SER B 1 139 ? -7.09 -130.125 -47.469 1 91.94 139 SER B C 1
ATOM 5294 O O . SER B 1 139 ? -6.309 -130.625 -46.625 1 91.94 139 SER B O 1
ATOM 5296 N N . GLU B 1 140 ? -6.711 -129.375 -48.375 1 91.69 140 GLU B N 1
ATOM 5297 C CA . GLU B 1 140 ? -5.391 -128.75 -48.375 1 91.69 140 GLU B CA 1
ATOM 5298 C C . GLU B 1 140 ? -5.246 -127.75 -47.188 1 91.69 140 GLU B C 1
ATOM 5300 O O . GLU B 1 140 ? -6.242 -127.25 -46.688 1 91.69 140 GLU B O 1
ATOM 5305 N N . TYR B 1 141 ? -4.027 -127.438 -46.844 1 90.81 141 TYR B N 1
ATOM 5306 C CA . TYR B 1 141 ? -3.783 -126.625 -45.656 1 90.81 141 TYR B CA 1
ATOM 5307 C C . TYR B 1 141 ? -2.512 -125.812 -45.844 1 90.81 141 TYR B C 1
ATOM 5309 O O . TYR B 1 141 ? -1.461 -126.312 -46.219 1 90.81 141 TYR B O 1
ATOM 5317 N N . LEU B 1 142 ? -2.73 -124.5 -45.719 1 89.5 142 LEU B N 1
ATOM 5318 C CA . LEU B 1 142 ? -1.587 -123.562 -45.688 1 89.5 142 LEU B CA 1
ATOM 5319 C C . LEU B 1 142 ? -1.256 -123.188 -44.25 1 89.5 142 LEU B C 1
ATOM 5321 O O . LEU B 1 142 ? -2.086 -122.562 -43.562 1 89.5 142 LEU B O 1
ATOM 5325 N N . SER B 1 143 ? -0.1 -123.5 -43.781 1 88.06 143 SER B N 1
ATOM 5326 C CA . SER B 1 143 ? 0.352 -123.062 -42.438 1 88.06 143 SER B CA 1
ATOM 5327 C C . SER B 1 143 ? 1.334 -121.938 -42.5 1 88.06 143 SER B C 1
ATOM 5329 O O . SER B 1 143 ? 2.371 -122 -43.156 1 88.06 143 SER B O 1
ATOM 5331 N N . THR B 1 144 ? 0.951 -120.875 -41.812 1 81.81 144 THR B N 1
ATOM 5332 C CA . THR B 1 144 ? 1.801 -119.688 -41.812 1 81.81 144 THR B CA 1
ATOM 5333 C C . THR B 1 144 ? 2.547 -119.5 -40.5 1 81.81 144 THR B C 1
ATOM 5335 O O . THR B 1 144 ? 3.344 -118.625 -40.312 1 81.81 144 THR B O 1
ATOM 5338 N N . ASP B 1 145 ? 2.365 -120.375 -39.594 1 80.25 145 ASP B N 1
ATOM 5339 C CA . ASP B 1 145 ? 2.988 -120.25 -38.281 1 80.25 145 ASP B CA 1
ATOM 5340 C C . ASP B 1 145 ? 3.594 -121.625 -37.875 1 80.25 145 ASP B C 1
ATOM 5342 O O . ASP B 1 145 ? 3.438 -122.062 -36.719 1 80.25 145 ASP B O 1
ATOM 5346 N N . LEU B 1 146 ? 4.289 -122.188 -38.812 1 84.88 146 LEU B N 1
ATOM 5347 C CA . LEU B 1 146 ? 4.922 -123.5 -38.562 1 84.88 146 LEU B CA 1
ATOM 5348 C C . LEU B 1 146 ? 6.352 -123.312 -38.062 1 84.88 146 LEU B C 1
ATOM 5350 O O . LEU B 1 146 ? 7.074 -122.438 -38.562 1 84.88 146 LEU B O 1
ATOM 5354 N N . GLU B 1 147 ? 6.688 -124.125 -37 1 83.75 147 GLU B N 1
ATOM 5355 C CA . GLU B 1 147 ? 8.047 -124.062 -36.469 1 83.75 147 GLU B CA 1
ATOM 5356 C C . GLU B 1 147 ? 8.742 -125.375 -36.625 1 83.75 147 GLU B C 1
ATOM 5358 O O . GLU B 1 147 ? 8.242 -126.438 -36.125 1 83.75 147 GLU B O 1
ATOM 5363 N N . ILE B 1 148 ? 9.688 -125.375 -37.375 1 80.56 148 ILE B N 1
ATOM 5364 C CA . ILE B 1 148 ? 10.5 -126.562 -37.531 1 80.56 148 ILE B CA 1
ATOM 5365 C C . ILE B 1 148 ? 11.938 -126.312 -37.125 1 80.56 148 ILE B C 1
ATOM 5367 O O . ILE B 1 148 ? 12.586 -125.375 -37.656 1 80.56 148 ILE B O 1
ATOM 5371 N N . GLY B 1 149 ? 12.523 -127.062 -36.156 1 76 149 GLY B N 1
ATOM 5372 C CA . GLY B 1 149 ? 13.898 -126.875 -35.688 1 76 149 GLY B CA 1
ATOM 5373 C C . GLY B 1 149 ? 14.164 -125.5 -35.125 1 76 149 GLY B C 1
ATOM 5374 O O . GLY B 1 149 ? 15.25 -124.938 -35.312 1 76 149 GLY B O 1
ATOM 5375 N N . GLY B 1 150 ? 13.133 -124.625 -34.688 1 78.62 150 GLY B N 1
ATOM 5376 C CA . GLY B 1 150 ? 13.305 -123.375 -34.062 1 78.62 150 GLY B CA 1
ATOM 5377 C C . GLY B 1 150 ? 13.109 -122.188 -35.031 1 78.62 150 GLY B C 1
ATOM 5378 O O . GLY B 1 150 ? 13.156 -121 -34.656 1 78.62 150 GLY B O 1
ATOM 5379 N N . ASN B 1 151 ? 12.914 -122.438 -36.25 1 83.44 151 ASN B N 1
ATOM 5380 C CA . ASN B 1 151 ? 12.719 -121.438 -37.25 1 83.44 151 ASN B CA 1
ATOM 5381 C C . ASN B 1 151 ? 11.281 -121.375 -37.75 1 83.44 151 ASN B C 1
ATOM 5383 O O . ASN B 1 151 ? 10.586 -122.438 -37.75 1 83.44 151 ASN B O 1
ATOM 5387 N N . SER B 1 152 ? 10.82 -120.188 -38.125 1 86.62 152 SER B N 1
ATOM 5388 C CA . SER B 1 152 ? 9.469 -120.062 -38.656 1 86.62 152 SER B CA 1
ATOM 5389 C C . SER B 1 152 ? 9.414 -120.562 -40.094 1 86.62 152 SER B C 1
ATOM 5391 O O . SER B 1 152 ? 10.312 -120.25 -40.906 1 86.62 152 SER B O 1
ATOM 5393 N N . TRP B 1 153 ? 8.43 -121.375 -40.438 1 85.81 153 TRP B N 1
ATOM 5394 C CA . TRP B 1 153 ? 8.242 -121.938 -41.781 1 85.81 153 TRP B CA 1
ATOM 5395 C C . TRP B 1 153 ? 6.84 -121.688 -42.281 1 85.81 153 TRP B C 1
ATOM 5397 O O . TRP B 1 153 ? 5.895 -121.562 -41.5 1 85.81 153 TRP B O 1
ATOM 5407 N N . TYR B 1 154 ? 6.734 -121.5 -43.562 1 89.12 154 TYR B N 1
ATOM 5408 C CA . TYR B 1 154 ? 5.465 -121.625 -44.281 1 89.12 154 TYR B CA 1
ATOM 5409 C C . TYR B 1 154 ? 5.371 -123 -44.969 1 89.12 154 TYR B C 1
ATOM 5411 O O . TYR B 1 154 ? 6.375 -123.5 -45.438 1 89.12 154 TYR B O 1
ATOM 5419 N N . ALA B 1 155 ? 4.234 -123.5 -44.844 1 90.88 155 ALA B N 1
ATOM 5420 C CA . ALA B 1 155 ? 4.113 -124.812 -45.438 1 90.88 155 ALA B CA 1
ATOM 5421 C C . ALA B 1 155 ? 2.738 -125 -46.062 1 90.88 155 ALA B C 1
ATOM 5423 O O . ALA B 1 155 ? 1.754 -124.438 -45.625 1 90.88 155 ALA B O 1
ATOM 5424 N N . TYR B 1 156 ? 2.744 -125.812 -47.062 1 92.06 156 TYR B N 1
ATOM 5425 C CA . TYR B 1 156 ? 1.522 -126.188 -47.719 1 92.06 156 TYR B CA 1
ATOM 5426 C C . TYR B 1 156 ? 1.365 -127.688 -47.688 1 92.06 156 TYR B C 1
ATOM 5428 O O . TYR B 1 156 ? 2.318 -128.5 -47.969 1 92.06 156 TYR B O 1
ATOM 5436 N N . TYR B 1 157 ? 0.234 -128.25 -47.375 1 93.44 157 TYR B N 1
ATOM 5437 C CA . TYR B 1 157 ? -0.056 -129.625 -47.25 1 93.44 157 TYR B CA 1
ATOM 5438 C C . TYR B 1 157 ? -1.128 -130.125 -48.25 1 93.44 157 TYR B C 1
ATOM 5440 O O . TYR B 1 157 ? -2.184 -129.5 -48.344 1 93.44 157 TYR B O 1
ATOM 5448 N N . LEU B 1 158 ? -0.819 -131.125 -48.906 1 93.19 158 LEU B N 1
ATOM 5449 C CA . LEU B 1 158 ? -1.744 -131.625 -49.875 1 93.19 158 LEU B CA 1
ATOM 5450 C C . LEU B 1 158 ? -2.078 -133.125 -49.5 1 93.19 158 LEU B C 1
ATOM 5452 O O . LEU B 1 158 ? -1.179 -133.875 -49.25 1 93.19 158 LEU B O 1
ATOM 5456 N N . PRO B 1 159 ? -3.273 -133.5 -49.531 1 92.56 159 PRO B N 1
ATOM 5457 C CA . PRO B 1 159 ? -3.625 -134.875 -49.219 1 92.56 159 PRO B CA 1
ATOM 5458 C C . PRO B 1 159 ? -3.312 -135.875 -50.344 1 92.56 159 PRO B C 1
ATOM 5460 O O . PRO B 1 159 ? -3.438 -135.5 -51.531 1 92.56 159 PRO B O 1
ATOM 5463 N N . ILE B 1 160 ? -2.908 -137 -49.938 1 91.62 160 ILE B N 1
ATOM 5464 C CA . ILE B 1 160 ? -2.725 -138.125 -50.875 1 91.62 160 ILE B CA 1
ATOM 5465 C C . ILE B 1 160 ? -3.85 -139.125 -50.719 1 91.62 160 ILE B C 1
ATOM 5467 O O . ILE B 1 160 ? -4.152 -139.625 -49.594 1 91.62 160 ILE B O 1
ATOM 5471 N N . ARG B 1 161 ? -4.383 -139.5 -51.938 1 91.12 161 ARG B N 1
ATOM 5472 C CA . ARG B 1 161 ? -5.551 -140.375 -51.938 1 91.12 161 ARG B CA 1
ATOM 5473 C C . ARG B 1 161 ? -5.266 -141.75 -52.656 1 91.12 161 ARG B C 1
ATOM 5475 O O . ARG B 1 161 ? -4.543 -141.75 -53.656 1 91.12 161 ARG B O 1
ATOM 5482 N N . ASN B 1 162 ? -5.906 -142.875 -52.094 1 90.25 162 ASN B N 1
ATOM 5483 C CA . ASN B 1 162 ? -5.891 -144.125 -52.812 1 90.25 162 ASN B CA 1
ATOM 5484 C C . ASN B 1 162 ? -7.07 -144.25 -53.75 1 90.25 162 ASN B C 1
ATOM 5486 O O . ASN B 1 162 ? -7.914 -143.375 -53.812 1 90.25 162 ASN B O 1
ATOM 5490 N N . SER B 1 163 ? -7.082 -145.25 -54.5 1 84.69 163 SER B N 1
ATOM 5491 C CA . SER B 1 163 ? -8.07 -145.5 -55.562 1 84.69 163 SER B CA 1
ATOM 5492 C C . SER B 1 163 ? -9.484 -145.5 -54.969 1 84.69 163 SER B C 1
ATOM 5494 O O . SER B 1 163 ? -10.453 -145.25 -55.688 1 84.69 163 SER B O 1
ATOM 5496 N N . ASP B 1 164 ? -9.594 -145.875 -53.781 1 88.5 164 ASP B N 1
ATOM 5497 C CA . ASP B 1 164 ? -10.891 -146 -53.125 1 88.5 164 ASP B CA 1
ATOM 5498 C C . ASP B 1 164 ? -11.305 -144.625 -52.562 1 88.5 164 ASP B C 1
ATOM 5500 O O . ASP B 1 164 ? -12.383 -144.5 -52 1 88.5 164 ASP B O 1
ATOM 5504 N N . GLY B 1 165 ? -10.477 -143.625 -52.688 1 88.88 165 GLY B N 1
ATOM 5505 C CA . GLY B 1 165 ? -10.797 -142.25 -52.281 1 88.88 165 GLY B CA 1
ATOM 5506 C C . GLY B 1 165 ? -10.344 -141.875 -50.875 1 88.88 165 GLY B C 1
ATOM 5507 O O . GLY B 1 165 ? -10.445 -140.75 -50.438 1 88.88 165 GLY B O 1
ATOM 5508 N N . SER B 1 166 ? -9.914 -142.875 -50.156 1 90.75 166 SER B N 1
ATOM 5509 C CA . SER B 1 166 ? -9.5 -142.625 -48.781 1 90.75 166 SER B CA 1
ATOM 5510 C C . SER B 1 166 ? -8.164 -141.875 -48.719 1 90.75 166 SER B C 1
ATOM 5512 O O . SER B 1 166 ? -7.262 -142.125 -49.5 1 90.75 166 SER B O 1
ATOM 5514 N N . VAL B 1 167 ? -8.023 -141 -47.75 1 94.56 167 VAL B N 1
ATOM 5515 C CA . VAL B 1 167 ? -6.785 -140.25 -47.562 1 94.56 167 VAL B CA 1
ATOM 5516 C C . VAL B 1 167 ? -5.816 -141 -46.719 1 94.56 167 VAL B C 1
ATOM 5518 O O . VAL B 1 167 ? -6.117 -141.375 -45.562 1 94.56 167 VAL B O 1
ATOM 5521 N N . VAL B 1 168 ? -4.695 -141.375 -47.219 1 93.06 168 VAL B N 1
ATOM 5522 C CA . VAL B 1 168 ? -3.775 -142.25 -46.562 1 93.06 168 VAL B CA 1
ATOM 5523 C C . VAL B 1 168 ? -2.529 -141.5 -46.094 1 93.06 168 VAL B C 1
ATOM 5525 O O . VAL B 1 168 ? -1.703 -142.125 -45.375 1 93.06 168 VAL B O 1
ATOM 5528 N N . GLY B 1 169 ? -2.391 -140.25 -46.562 1 93.75 169 GLY B N 1
ATOM 5529 C CA . GLY B 1 169 ? -1.246 -139.375 -46.188 1 93.75 169 GLY B CA 1
ATOM 5530 C C . GLY B 1 169 ? -1.332 -138 -46.719 1 93.75 169 GLY B C 1
ATOM 5531 O O . GLY B 1 169 ? -2.418 -137.5 -47.062 1 93.75 169 GLY B O 1
ATOM 5532 N N . MET B 1 170 ? -0.176 -137.375 -46.688 1 93.44 170 MET B N 1
ATOM 5533 C CA . MET B 1 170 ? -0.144 -136 -47.219 1 93.44 170 MET B CA 1
ATOM 5534 C C . MET B 1 170 ? 1.243 -135.625 -47.75 1 93.44 170 MET B C 1
ATOM 5536 O O . MET B 1 170 ? 2.238 -136.25 -47.312 1 93.44 170 MET B O 1
ATOM 5540 N N . ILE B 1 171 ? 1.292 -134.625 -48.656 1 94.44 171 ILE B N 1
ATOM 5541 C CA . ILE B 1 171 ? 2.516 -134.125 -49.188 1 94.44 171 ILE B CA 1
ATOM 5542 C C . ILE B 1 171 ? 2.75 -132.75 -48.531 1 94.44 171 ILE B C 1
ATOM 5544 O O . ILE B 1 171 ? 1.821 -131.875 -48.406 1 94.44 171 ILE B O 1
ATOM 5548 N N . PHE B 1 172 ? 3.975 -132.625 -48.219 1 92.56 172 PHE B N 1
ATOM 5549 C CA . PHE B 1 172 ? 4.41 -131.375 -47.594 1 92.56 172 PHE B CA 1
ATOM 5550 C C . PHE B 1 172 ? 5.422 -130.625 -48.469 1 92.56 172 PHE B C 1
ATOM 5552 O O . PHE B 1 172 ? 6.375 -131.25 -48.969 1 92.56 172 PHE B O 1
ATOM 5559 N N . ALA B 1 173 ? 5.191 -129.25 -48.656 1 93 173 ALA B N 1
ATOM 5560 C CA . ALA B 1 173 ? 6.16 -128.375 -49.219 1 93 173 ALA B CA 1
ATOM 5561 C C . ALA B 1 173 ? 6.312 -127.125 -48.344 1 93 173 ALA B C 1
ATOM 5563 O O . ALA B 1 173 ? 5.332 -126.375 -48.062 1 93 173 ALA B O 1
ATOM 5564 N N . GLY B 1 174 ? 7.488 -126.875 -47.875 1 91 174 GLY B N 1
ATOM 5565 C CA . GLY B 1 174 ? 7.672 -125.75 -46.938 1 91 174 GLY B CA 1
ATOM 5566 C C . GLY B 1 174 ? 8.984 -125.062 -47.125 1 91 174 GLY B C 1
ATOM 5567 O O . GLY B 1 174 ? 9.922 -125.562 -47.719 1 91 174 GLY B O 1
ATOM 5568 N N . ARG B 1 175 ? 9.016 -123.75 -46.656 1 86.38 175 ARG B N 1
ATOM 5569 C CA . ARG B 1 175 ? 10.227 -122.938 -46.688 1 86.38 175 ARG B CA 1
ATOM 5570 C C . ARG B 1 175 ? 10.359 -122.062 -45.438 1 86.38 175 ARG B C 1
ATOM 5572 O O . ARG B 1 175 ? 9.352 -121.625 -44.875 1 86.38 175 ARG B O 1
ATOM 5579 N N . SER B 1 176 ? 11.586 -121.812 -45.156 1 86.06 176 SER B N 1
ATOM 5580 C CA . SER B 1 176 ? 11.891 -120.938 -44 1 86.06 176 SER B CA 1
ATOM 5581 C C . SER B 1 176 ? 11.562 -119.5 -44.281 1 86.06 176 SER B C 1
ATOM 5583 O O . SER B 1 176 ? 11.719 -119 -45.406 1 86.06 176 SER B O 1
ATOM 5585 N N . THR B 1 177 ? 11.031 -118.812 -43.219 1 83.25 177 THR B N 1
ATOM 5586 C CA . THR B 1 177 ? 10.648 -117.375 -43.375 1 83.25 177 THR B CA 1
ATOM 5587 C C . THR B 1 177 ? 11.711 -116.5 -42.812 1 83.25 177 THR B C 1
ATOM 5589 O O . THR B 1 177 ? 11.445 -115.312 -42.531 1 83.25 177 THR B O 1
ATOM 5592 N N . GLU B 1 178 ? 12.852 -116.875 -42.594 1 82.12 178 GLU B N 1
ATOM 5593 C CA . GLU B 1 178 ? 13.922 -116 -42.031 1 82.12 178 GLU B CA 1
ATOM 5594 C C . GLU B 1 178 ? 14.242 -114.875 -42.938 1 82.12 178 GLU B C 1
ATOM 5596 O O . GLU B 1 178 ? 14.453 -113.75 -42.469 1 82.12 178 GLU B O 1
ATOM 5601 N N . ASP B 1 179 ? 14.141 -114.938 -44.188 1 78.06 179 ASP B N 1
ATOM 5602 C CA . ASP B 1 179 ? 14.438 -113.938 -45.156 1 78.06 179 ASP B CA 1
ATOM 5603 C C . ASP B 1 179 ? 13.336 -112.875 -45.156 1 78.06 179 ASP B C 1
ATOM 5605 O O . ASP B 1 179 ? 13.609 -111.688 -45.344 1 78.06 179 ASP B O 1
ATOM 5609 N N . VAL B 1 180 ? 12.133 -113.375 -44.875 1 79.62 180 VAL B N 1
ATOM 5610 C CA . VAL B 1 180 ? 11.008 -112.438 -44.844 1 79.62 180 VAL B CA 1
ATOM 5611 C C . VAL B 1 180 ? 11.156 -111.5 -43.656 1 79.62 180 VAL B C 1
ATOM 5613 O O . VAL B 1 180 ? 11 -110.312 -43.812 1 79.62 180 VAL B O 1
ATOM 5616 N N . GLU B 1 181 ? 11.492 -111.938 -42.562 1 83.25 181 GLU B N 1
ATOM 5617 C CA . GLU B 1 181 ? 11.648 -111.125 -41.344 1 83.25 181 GLU B CA 1
ATOM 5618 C C . GLU B 1 181 ? 12.758 -110.125 -41.531 1 83.25 181 GLU B C 1
ATOM 5620 O O . GLU B 1 181 ? 12.625 -108.938 -41.094 1 83.25 181 GLU B O 1
ATOM 5625 N N . SER B 1 182 ? 13.828 -110.562 -42.219 1 84.81 182 SER B N 1
ATOM 5626 C CA . SER B 1 182 ? 14.953 -109.625 -42.469 1 84.81 182 SER B CA 1
ATOM 5627 C C . SER B 1 182 ? 14.562 -108.562 -43.406 1 84.81 182 SER B C 1
ATOM 5629 O O . SER B 1 182 ? 14.938 -107.375 -43.219 1 84.81 182 SER B O 1
ATOM 5631 N N . ASN B 1 183 ? 13.68 -108.812 -44.344 1 83.81 183 ASN B N 1
ATOM 5632 C CA . ASN B 1 183 ? 13.234 -107.812 -45.312 1 83.81 183 ASN B CA 1
ATOM 5633 C C . ASN B 1 183 ? 12.25 -106.812 -44.656 1 83.81 183 ASN B C 1
ATOM 5635 O O . ASN B 1 183 ? 12.266 -105.625 -44.969 1 83.81 183 ASN B O 1
ATOM 5639 N N . LEU B 1 184 ? 11.492 -107.375 -43.719 1 87.06 184 LEU B N 1
ATOM 5640 C CA . LEU B 1 184 ? 10.562 -106.5 -43 1 87.06 184 LEU B CA 1
ATOM 5641 C C . LEU B 1 184 ? 11.32 -105.562 -42.125 1 87.06 184 LEU B C 1
ATOM 5643 O O . LEU B 1 184 ? 10.977 -104.375 -42.062 1 87.06 184 LEU B O 1
ATOM 5647 N N . SER B 1 185 ? 12.297 -106 -41.469 1 89.69 185 SER B N 1
ATOM 5648 C CA . SER B 1 185 ? 13.102 -105.125 -40.625 1 89.69 185 SER B CA 1
ATOM 5649 C C . SER B 1 185 ? 13.859 -104.062 -41.438 1 89.69 185 SER B C 1
ATOM 5651 O O . SER B 1 185 ? 13.969 -102.938 -41 1 89.69 185 SER B O 1
ATOM 5653 N N . SER B 1 186 ? 14.25 -104.438 -42.656 1 86.75 186 SER B N 1
ATOM 5654 C CA . SER B 1 186 ? 14.945 -103.5 -43.531 1 86.75 186 SER B CA 1
ATOM 5655 C C . SER B 1 186 ? 14 -102.438 -44.062 1 86.75 186 SER B C 1
ATOM 5657 O O . SER B 1 186 ? 14.367 -101.25 -44.156 1 86.75 186 SER B O 1
ATOM 5659 N N . ALA B 1 187 ? 12.75 -102.812 -44.312 1 84.06 187 ALA B N 1
ATOM 5660 C CA . ALA B 1 187 ? 11.75 -101.812 -44.75 1 84.06 187 ALA B CA 1
ATOM 5661 C C . ALA B 1 187 ? 11.453 -100.812 -43.656 1 84.06 187 ALA B C 1
ATOM 5663 O O . ALA B 1 187 ? 11.43 -99.625 -43.906 1 84.06 187 ALA B O 1
ATOM 5664 N N . ALA B 1 188 ? 11.266 -101.438 -42.531 1 90 188 ALA B N 1
ATOM 5665 C CA . ALA B 1 188 ? 11 -100.562 -41.375 1 90 188 ALA B CA 1
ATOM 5666 C C . ALA B 1 188 ? 12.156 -99.625 -41.125 1 90 188 ALA B C 1
ATOM 5668 O O . ALA B 1 188 ? 11.945 -98.438 -40.875 1 90 188 ALA B O 1
ATOM 5669 N N . MET B 1 189 ? 13.367 -100.062 -41.281 1 91.31 189 MET B N 1
ATOM 5670 C CA . MET B 1 189 ? 14.555 -99.25 -41 1 91.31 189 MET B CA 1
ATOM 5671 C C . MET B 1 189 ? 14.688 -98.125 -42.031 1 91.31 189 MET B C 1
ATOM 5673 O O . MET B 1 189 ? 14.992 -97 -41.688 1 91.31 189 MET B O 1
ATOM 5677 N N . LYS B 1 190 ? 14.352 -98.375 -43.344 1 88.06 190 LYS B N 1
ATOM 5678 C CA . LYS B 1 190 ? 14.453 -97.375 -44.375 1 88.06 190 LYS B CA 1
ATOM 5679 C C . LYS B 1 190 ? 13.391 -96.312 -44.188 1 88.06 190 LYS B C 1
ATOM 5681 O O . LYS B 1 190 ? 13.68 -95.062 -44.312 1 88.06 190 LYS B O 1
ATOM 5686 N N . MET B 1 191 ? 12.234 -96.75 -43.812 1 88.5 191 MET B N 1
ATOM 5687 C CA . MET B 1 191 ? 11.164 -95.812 -43.594 1 88.5 191 MET B CA 1
ATOM 5688 C C . MET B 1 191 ? 11.445 -94.938 -42.375 1 88.5 191 MET B C 1
ATOM 5690 O O . MET B 1 191 ? 11.242 -93.75 -42.406 1 88.5 191 MET B O 1
ATOM 5694 N N . ASN B 1 192 ? 11.922 -95.562 -41.375 1 90.62 192 ASN B N 1
ATOM 5695 C CA . ASN B 1 192 ? 12.234 -94.812 -40.156 1 90.62 192 ASN B CA 1
ATOM 5696 C C . ASN B 1 192 ? 13.422 -93.875 -40.344 1 90.62 192 ASN B C 1
ATOM 5698 O O . ASN B 1 192 ? 13.453 -92.75 -39.812 1 90.62 192 ASN B O 1
ATOM 5702 N N . ALA B 1 193 ? 14.328 -94.25 -41.188 1 89.5 193 ALA B N 1
ATOM 5703 C CA . ALA B 1 193 ? 15.492 -93.438 -41.438 1 89.5 193 ALA B CA 1
ATOM 5704 C C . ALA B 1 193 ? 15.086 -92.125 -42.156 1 89.5 193 ALA B C 1
ATOM 5706 O O . ALA B 1 193 ? 15.531 -91.062 -41.812 1 89.5 193 ALA B O 1
ATOM 5707 N N . VAL B 1 194 ? 14.164 -92.25 -43.094 1 87 194 VAL B N 1
ATOM 5708 C CA . VAL B 1 194 ? 13.703 -91.062 -43.844 1 87 194 VAL B CA 1
ATOM 5709 C C . VAL B 1 194 ? 12.875 -90.188 -42.906 1 87 194 VAL B C 1
ATOM 5711 O O . VAL B 1 194 ? 13.008 -88.938 -42.938 1 87 194 VAL B O 1
ATOM 5714 N N . SER B 1 195 ? 12.102 -90.875 -42.125 1 89.94 195 SER B N 1
ATOM 5715 C CA . SER B 1 195 ? 11.289 -90.125 -41.188 1 89.94 195 SER B CA 1
ATOM 5716 C C . SER B 1 195 ? 12.172 -89.375 -40.188 1 89.94 195 SER B C 1
ATOM 5718 O O . SER B 1 195 ? 11.867 -88.188 -39.812 1 89.94 195 SER B O 1
ATOM 5720 N N . ALA B 1 196 ? 13.273 -89.938 -39.812 1 91.19 196 ALA B N 1
ATOM 5721 C CA . ALA B 1 196 ? 14.172 -89.312 -38.844 1 91.19 196 ALA B CA 1
ATOM 5722 C C . ALA B 1 196 ? 14.805 -88.062 -39.406 1 91.19 196 ALA B C 1
ATOM 5724 O O . ALA B 1 196 ? 14.961 -87.062 -38.719 1 91.19 196 ALA B O 1
ATOM 5725 N N . VAL B 1 197 ? 15 -88 -40.75 1 90.5 197 VAL B N 1
ATOM 5726 C CA . VAL B 1 197 ? 15.609 -86.812 -41.375 1 90.5 197 VAL B CA 1
ATOM 5727 C C . VAL B 1 197 ? 14.609 -85.688 -41.438 1 90.5 197 VAL B C 1
ATOM 5729 O O . VAL B 1 197 ? 14.953 -84.562 -41.094 1 90.5 197 VAL B O 1
ATOM 5732 N N . VAL B 1 198 ? 13.383 -85.938 -41.688 1 87.81 198 VAL B N 1
ATOM 5733 C CA . VAL B 1 198 ? 12.367 -84.938 -41.75 1 87.81 198 VAL B CA 1
ATOM 5734 C C . VAL B 1 198 ? 12.086 -84.375 -40.375 1 87.81 198 VAL B C 1
ATOM 5736 O O . VAL B 1 198 ? 11.914 -83.188 -40.188 1 87.81 198 VAL B O 1
ATOM 5739 N N . LEU B 1 199 ? 12.094 -85.25 -39.406 1 90.44 199 LEU B N 1
ATOM 5740 C CA . LEU B 1 199 ? 11.883 -84.875 -38.031 1 90.44 199 LEU B CA 1
ATOM 5741 C C . LEU B 1 199 ? 13 -83.938 -37.562 1 90.44 199 LEU B C 1
ATOM 5743 O O . LEU B 1 199 ? 12.742 -82.938 -36.875 1 90.44 199 LEU B O 1
ATOM 5747 N N . LEU B 1 200 ? 14.203 -84.25 -38 1 91.44 200 LEU B N 1
ATOM 5748 C CA . LEU B 1 200 ? 15.336 -83.438 -37.594 1 91.44 200 LEU B CA 1
ATOM 5749 C C . LEU B 1 200 ? 15.258 -82.062 -38.219 1 91.44 200 LEU B C 1
ATOM 5751 O O . LEU B 1 200 ? 15.492 -81.062 -37.531 1 91.44 200 LEU B O 1
ATOM 5755 N N . ILE B 1 201 ? 14.828 -81.938 -39.5 1 90.94 201 ILE B N 1
ATOM 5756 C CA . ILE B 1 201 ? 14.695 -80.625 -40.188 1 90.94 201 ILE B CA 1
ATOM 5757 C C . ILE B 1 201 ? 13.594 -79.812 -39.5 1 90.94 201 ILE B C 1
ATOM 5759 O O . ILE B 1 201 ? 13.766 -78.625 -39.25 1 90.94 201 ILE B O 1
ATOM 5763 N N . SER B 1 202 ? 12.547 -80.5 -39.156 1 88.88 202 SER B N 1
ATOM 5764 C CA . SER B 1 202 ? 11.43 -79.875 -38.531 1 88.88 202 SER B CA 1
ATOM 5765 C C . SER B 1 202 ? 11.812 -79.312 -37.125 1 88.88 202 SER B C 1
ATOM 5767 O O . SER B 1 202 ? 11.398 -78.25 -36.719 1 88.88 202 SER B O 1
ATOM 5769 N N . PHE B 1 203 ? 12.617 -80.125 -36.438 1 89.25 203 PHE B N 1
ATOM 5770 C CA . PHE B 1 203 ? 13.07 -79.75 -35.094 1 89.25 203 PHE B CA 1
ATOM 5771 C C . PHE B 1 203 ? 13.953 -78.5 -35.156 1 89.25 203 PHE B C 1
ATOM 5773 O O . PHE B 1 203 ? 13.781 -77.562 -34.344 1 89.25 203 PHE B O 1
ATOM 5780 N N . ILE B 1 204 ? 14.773 -78.375 -36.156 1 91 204 ILE B N 1
ATOM 5781 C CA . ILE B 1 204 ? 15.688 -77.25 -36.312 1 91 204 ILE B CA 1
ATOM 5782 C C . ILE B 1 204 ? 14.898 -75.938 -36.625 1 91 204 ILE B C 1
ATOM 5784 O O . ILE B 1 204 ? 15.117 -74.938 -36.031 1 91 204 ILE B O 1
ATOM 5788 N N . ILE B 1 205 ? 13.859 -76.062 -37.469 1 88 205 ILE B N 1
ATOM 5789 C CA . ILE B 1 205 ? 13.047 -74.875 -37.875 1 88 205 ILE B CA 1
ATOM 5790 C C . ILE B 1 205 ? 12.219 -74.438 -36.688 1 88 205 ILE B C 1
ATOM 5792 O O . ILE B 1 205 ? 12.148 -73.25 -36.406 1 88 205 ILE B O 1
ATOM 5796 N N . GLY B 1 206 ? 11.672 -75.375 -35.969 1 84.81 206 GLY B N 1
ATOM 5797 C CA . GLY B 1 206 ? 10.906 -75.062 -34.781 1 84.81 206 GLY B CA 1
ATOM 5798 C C . GLY B 1 206 ? 11.734 -74.375 -33.719 1 84.81 206 GLY B C 1
ATOM 5799 O O . GLY B 1 206 ? 11.297 -73.375 -33.125 1 84.81 206 GLY B O 1
ATOM 5800 N N . LEU B 1 207 ? 12.969 -74.812 -33.5 1 88.44 207 LEU B N 1
ATOM 5801 C CA . LEU B 1 207 ? 13.852 -74.25 -32.5 1 88.44 207 LEU B CA 1
ATOM 5802 C C . LEU B 1 207 ? 14.266 -72.812 -32.875 1 88.44 207 LEU B C 1
ATOM 5804 O O . LEU B 1 207 ? 14.32 -71.938 -32 1 88.44 207 LEU B O 1
ATOM 5808 N N . THR B 1 208 ? 14.539 -72.562 -34.125 1 89.12 208 THR B N 1
ATOM 5809 C CA . THR B 1 208 ? 14.938 -71.25 -34.594 1 89.12 208 THR B CA 1
ATOM 5810 C C . THR B 1 208 ? 13.789 -70.25 -34.406 1 89.12 208 THR B C 1
ATOM 5812 O O . THR B 1 208 ? 14 -69.125 -33.938 1 89.12 208 THR B O 1
ATOM 5815 N N . MET B 1 209 ? 12.578 -70.625 -34.719 1 83.88 209 MET B N 1
ATOM 5816 C CA . MET B 1 209 ? 11.414 -69.75 -34.562 1 83.88 209 MET B CA 1
ATOM 5817 C C . MET B 1 209 ? 11.117 -69.438 -33.094 1 83.88 209 MET B C 1
ATOM 5819 O O . MET B 1 209 ? 10.734 -68.312 -32.75 1 83.88 209 MET B O 1
ATOM 5823 N N . LEU B 1 210 ? 11.281 -70.438 -32.344 1 86.5 210 LEU B N 1
ATOM 5824 C CA . LEU B 1 210 ? 11.07 -70.312 -30.906 1 86.5 210 LEU B CA 1
ATOM 5825 C C . LEU B 1 210 ? 12.07 -69.312 -30.312 1 86.5 210 LEU B C 1
ATOM 5827 O O . LEU B 1 210 ? 11.688 -68.438 -29.531 1 86.5 210 LEU B O 1
ATOM 5831 N N . LEU B 1 211 ? 13.336 -69.375 -30.719 1 88.69 211 LEU B N 1
ATOM 5832 C CA . LEU B 1 211 ? 14.383 -68.5 -30.188 1 88.69 211 LEU B CA 1
ATOM 5833 C C . LEU B 1 211 ? 14.18 -67.062 -30.641 1 88.69 211 LEU B C 1
ATOM 5835 O O . LEU B 1 211 ? 14.359 -66.125 -29.875 1 88.69 211 LEU B O 1
ATOM 5839 N N . VAL B 1 212 ? 13.781 -66.812 -31.859 1 84.25 212 VAL B N 1
ATOM 5840 C CA . VAL B 1 212 ? 13.531 -65.5 -32.375 1 84.25 212 VAL B CA 1
ATOM 5841 C C . VAL B 1 212 ? 12.352 -64.875 -31.656 1 84.25 212 VAL B C 1
ATOM 5843 O O . VAL B 1 212 ? 12.414 -63.688 -31.266 1 84.25 212 VAL B O 1
ATOM 5846 N N . SER B 1 213 ? 11.289 -65.562 -31.453 1 83.38 213 SER B N 1
ATOM 5847 C CA . SER B 1 213 ? 10.102 -65.062 -30.766 1 83.38 213 SER B CA 1
ATOM 5848 C C . SER B 1 213 ? 10.406 -64.688 -29.328 1 83.38 213 SER B C 1
ATOM 5850 O O . SER B 1 213 ? 9.93 -63.656 -28.828 1 83.38 213 SER B O 1
ATOM 5852 N N . LYS B 1 214 ? 11.18 -65.5 -28.688 1 85.44 214 LYS B N 1
ATOM 5853 C CA . LYS B 1 214 ? 11.555 -65.25 -27.297 1 85.44 214 LYS B CA 1
ATOM 5854 C C . LYS B 1 214 ? 12.344 -63.938 -27.188 1 85.44 214 LYS B C 1
ATOM 5856 O O . LYS B 1 214 ? 12.125 -63.156 -26.25 1 85.44 214 LYS B O 1
ATOM 5861 N N . LYS B 1 215 ? 13.203 -63.719 -28.109 1 86.62 215 LYS B N 1
ATOM 5862 C CA . LYS B 1 215 ? 14.016 -62.5 -28.094 1 86.62 215 LYS B CA 1
ATOM 5863 C C . LYS B 1 215 ? 13.148 -61.281 -28.281 1 86.62 215 LYS B C 1
ATOM 5865 O O . LYS B 1 215 ? 13.328 -60.281 -27.594 1 86.62 215 LYS B O 1
ATOM 5870 N N . ILE B 1 216 ? 12.188 -61.281 -29.188 1 82.56 216 ILE B N 1
ATOM 5871 C CA . ILE B 1 216 ? 11.336 -60.156 -29.484 1 82.56 216 ILE B CA 1
ATOM 5872 C C . ILE B 1 216 ? 10.43 -59.844 -28.281 1 82.56 216 ILE B C 1
ATOM 5874 O O . ILE B 1 216 ? 10.281 -58.688 -27.891 1 82.56 216 ILE B O 1
ATOM 5878 N N . VAL B 1 217 ? 9.82 -60.906 -27.734 1 84.25 217 VAL B N 1
ATOM 5879 C CA . VAL B 1 217 ? 8.922 -60.75 -26.594 1 84.25 217 VAL B CA 1
ATOM 5880 C C . VAL B 1 217 ? 9.688 -60.125 -25.422 1 84.25 217 VAL B C 1
ATOM 5882 O O . VAL B 1 217 ? 9.18 -59.25 -24.734 1 84.25 217 VAL B O 1
ATOM 5885 N N . LYS B 1 218 ? 10.891 -60.625 -25.234 1 86.12 218 LYS B N 1
ATOM 5886 C CA . LYS B 1 218 ? 11.719 -60.094 -24.156 1 86.12 218 LYS B CA 1
ATOM 5887 C C . LYS B 1 218 ? 12 -58.594 -24.375 1 86.12 218 LYS B C 1
ATOM 5889 O O . LYS B 1 218 ? 11.961 -57.812 -23.422 1 86.12 218 LYS B O 1
ATOM 5894 N N . ASP B 1 219 ? 12.203 -58.25 -25.578 1 86.31 219 ASP B N 1
ATOM 5895 C CA . ASP B 1 219 ? 12.477 -56.875 -25.922 1 86.31 219 ASP B CA 1
ATOM 5896 C C . ASP B 1 219 ? 11.25 -56 -25.656 1 86.31 219 ASP B C 1
ATOM 5898 O O . ASP B 1 219 ? 11.367 -54.906 -25.047 1 86.31 219 ASP B O 1
ATOM 5902 N N . VAL B 1 220 ? 10.109 -56.344 -26.031 1 83.75 220 VAL B N 1
ATOM 5903 C CA . VAL B 1 220 ? 8.875 -55.594 -25.859 1 83.75 220 VAL B CA 1
ATOM 5904 C C . VAL B 1 220 ? 8.539 -55.469 -24.375 1 83.75 220 VAL B C 1
ATOM 5906 O O . VAL B 1 220 ? 8.25 -54.406 -23.891 1 83.75 220 VAL B O 1
ATOM 5909 N N . VAL B 1 221 ? 8.594 -56.688 -23.719 1 85.81 221 VAL B N 1
ATOM 5910 C CA . VAL B 1 221 ? 8.273 -56.719 -22.297 1 85.81 221 VAL B CA 1
ATOM 5911 C C . VAL B 1 221 ? 9.25 -55.844 -21.531 1 85.81 221 VAL B C 1
ATOM 5913 O O . VAL B 1 221 ? 8.844 -55.031 -20.688 1 85.81 221 VAL B O 1
ATOM 5916 N N . SER B 1 222 ? 10.555 -55.969 -21.859 1 87.5 222 SER B N 1
ATOM 5917 C CA . SER B 1 222 ? 11.562 -55.125 -21.219 1 87.5 222 SER B CA 1
ATOM 5918 C C . SER B 1 222 ? 11.336 -53.656 -21.484 1 87.5 222 SER B C 1
ATOM 5920 O O . SER B 1 222 ? 11.461 -52.812 -20.594 1 87.5 222 SER B O 1
ATOM 5922 N N . GLY B 1 223 ? 11.023 -53.281 -22.688 1 84.69 223 GLY B N 1
ATOM 5923 C CA . GLY B 1 223 ? 10.727 -51.906 -23.047 1 84.69 223 GLY B CA 1
ATOM 5924 C C . GLY B 1 223 ? 9.539 -51.344 -22.281 1 84.69 223 GLY B C 1
ATOM 5925 O O . GLY B 1 223 ? 9.602 -50.219 -21.75 1 84.69 223 GLY B O 1
ATOM 5926 N N . LEU B 1 224 ? 8.477 -52.031 -22.219 1 84.69 224 LEU B N 1
ATOM 5927 C CA . LEU B 1 224 ? 7.266 -51.594 -21.516 1 84.69 224 LEU B CA 1
ATOM 5928 C C . LEU B 1 224 ? 7.516 -51.5 -20.016 1 84.69 224 LEU B C 1
ATOM 5930 O O . LEU B 1 224 ? 7 -50.594 -19.359 1 84.69 224 LEU B O 1
ATOM 5934 N N . GLU B 1 225 ? 8.289 -52.469 -19.484 1 85.81 225 GLU B N 1
ATOM 5935 C CA . GLU B 1 225 ? 8.641 -52.406 -18.078 1 85.81 225 GLU B CA 1
ATOM 5936 C C . GLU B 1 225 ? 9.5 -51.188 -17.766 1 85.81 225 GLU B C 1
ATOM 5938 O O . GLU B 1 225 ? 9.297 -50.531 -16.734 1 85.81 225 GLU B O 1
ATOM 5943 N N . LYS B 1 226 ? 10.414 -50.969 -18.609 1 87.12 226 LYS B N 1
ATOM 5944 C CA . LYS B 1 226 ? 11.227 -49.75 -18.422 1 87.12 226 LYS B CA 1
ATOM 5945 C C . LYS B 1 226 ? 10.367 -48.5 -18.453 1 87.12 226 LYS B C 1
ATOM 5947 O O . LYS B 1 226 ? 10.555 -47.594 -17.641 1 87.12 226 LYS B O 1
ATOM 5952 N N . LEU B 1 227 ? 9.453 -48.406 -19.375 1 84.06 227 LEU B N 1
ATOM 5953 C CA . LEU B 1 227 ? 8.516 -47.281 -19.438 1 84.06 227 LEU B CA 1
ATOM 5954 C C . LEU B 1 227 ? 7.68 -47.219 -18.172 1 84.06 227 LEU B C 1
ATOM 5956 O O . LEU B 1 227 ? 7.48 -46.125 -17.625 1 84.06 227 LEU B O 1
ATOM 5960 N N . GLY B 1 228 ? 7.18 -48.406 -17.766 1 82.56 228 GLY B N 1
ATOM 5961 C CA . GLY B 1 228 ? 6.406 -48.469 -16.547 1 82.56 228 GLY B CA 1
ATOM 5962 C C . GLY B 1 228 ? 7.207 -48.062 -15.312 1 82.56 228 GLY B C 1
ATOM 5963 O O . GLY B 1 228 ? 6.652 -47.562 -14.336 1 82.56 228 GLY B O 1
ATOM 5964 N N . ASN B 1 229 ? 8.555 -48.312 -15.367 1 84.5 229 ASN B N 1
ATOM 5965 C CA . ASN B 1 229 ? 9.445 -47.969 -14.273 1 84.5 229 ASN B CA 1
ATOM 5966 C C . ASN B 1 229 ? 9.992 -46.531 -14.445 1 84.5 229 ASN B C 1
ATOM 5968 O O . ASN B 1 229 ? 10.914 -46.125 -13.734 1 84.5 229 ASN B O 1
ATOM 5972 N N . GLY B 1 230 ? 9.508 -45.906 -15.43 1 85.5 230 GLY B N 1
ATOM 5973 C CA . GLY B 1 230 ? 9.797 -44.469 -15.555 1 85.5 230 GLY B CA 1
ATOM 5974 C C . GLY B 1 230 ? 10.914 -44.188 -16.547 1 85.5 230 GLY B C 1
ATOM 5975 O O . GLY B 1 230 ? 11.266 -43.031 -16.766 1 85.5 230 GLY B O 1
ATOM 5976 N N . ASP B 1 231 ? 11.523 -45.188 -17.172 1 87.19 231 ASP B N 1
ATOM 5977 C CA . ASP B 1 231 ? 12.609 -44.969 -18.125 1 87.19 231 ASP B CA 1
ATOM 5978 C C . ASP B 1 231 ? 12.055 -44.688 -19.531 1 87.19 231 ASP B C 1
ATOM 5980 O O . ASP B 1 231 ? 11.789 -45.625 -20.281 1 87.19 231 ASP B O 1
ATOM 5984 N N . LEU B 1 232 ? 11.961 -43.406 -19.844 1 84.94 232 LEU B N 1
ATOM 5985 C CA . LEU B 1 232 ? 11.438 -43.031 -21.141 1 84.94 232 LEU B CA 1
ATOM 5986 C C . LEU B 1 232 ? 12.562 -42.906 -22.172 1 84.94 232 LEU B C 1
ATOM 5988 O O . LEU B 1 232 ? 12.32 -42.594 -23.328 1 84.94 232 LEU B O 1
ATOM 5992 N N . SER B 1 233 ? 13.805 -43.188 -21.75 1 82.38 233 SER B N 1
ATOM 5993 C CA . SER B 1 233 ? 14.953 -43.156 -22.641 1 82.38 233 SER B CA 1
ATOM 5994 C C . SER B 1 233 ? 15.125 -44.5 -23.375 1 82.38 233 SER B C 1
ATOM 5996 O O . SER B 1 233 ? 15.883 -44.562 -24.344 1 82.38 233 SER B O 1
ATOM 5998 N N . ALA B 1 234 ? 14.359 -45.438 -22.922 1 76.69 234 ALA B N 1
ATOM 5999 C CA . ALA B 1 234 ? 14.477 -46.75 -23.516 1 76.69 234 ALA B CA 1
ATOM 6000 C C . ALA B 1 234 ? 13.961 -46.75 -24.953 1 76.69 234 ALA B C 1
ATOM 6002 O O . ALA B 1 234 ? 12.953 -46.094 -25.266 1 76.69 234 ALA B O 1
ATOM 6003 N N . SER B 1 235 ? 14.797 -47.125 -25.891 1 79.12 235 SER B N 1
ATOM 6004 C CA . SER B 1 235 ? 14.391 -47.219 -27.281 1 79.12 235 SER B CA 1
ATOM 6005 C C . SER B 1 235 ? 14.164 -48.688 -27.703 1 79.12 235 SER B C 1
ATOM 6007 O O . SER B 1 235 ? 14.844 -49.594 -27.203 1 79.12 235 SER B O 1
ATOM 6009 N N . PHE B 1 236 ? 13.039 -48.938 -28.375 1 83 236 PHE B N 1
ATOM 6010 C CA . PHE B 1 236 ? 12.789 -50.25 -28.938 1 83 236 PHE B CA 1
ATOM 6011 C C . PHE B 1 236 ? 13.688 -50.5 -30.156 1 83 236 PHE B C 1
ATOM 6013 O O . PHE B 1 236 ? 14.031 -49.562 -30.875 1 83 236 PHE B O 1
ATOM 6020 N N . ASP B 1 237 ? 14.133 -51.688 -30.266 1 83.88 237 ASP B N 1
ATOM 6021 C CA . ASP B 1 237 ? 14.984 -52.062 -31.391 1 83.88 237 ASP B CA 1
ATOM 6022 C C . ASP B 1 237 ? 14.32 -51.719 -32.719 1 83.88 237 ASP B C 1
ATOM 6024 O O . ASP B 1 237 ? 13.164 -52.062 -32.969 1 83.88 237 ASP B O 1
ATOM 6028 N N . SER B 1 238 ? 15.062 -50.969 -33.594 1 85.44 238 SER B N 1
ATOM 6029 C CA . SER B 1 238 ? 14.547 -50.5 -34.875 1 85.44 238 SER B CA 1
ATOM 6030 C C . SER B 1 238 ? 14.109 -51.688 -35.75 1 85.44 238 SER B C 1
ATOM 6032 O O . SER B 1 238 ? 13.156 -51.562 -36.531 1 85.44 238 SER B O 1
ATOM 6034 N N . LYS B 1 239 ? 14.82 -52.75 -35.688 1 88.88 239 LYS B N 1
ATOM 6035 C CA . LYS B 1 239 ? 14.508 -53.938 -36.469 1 88.88 239 LYS B CA 1
ATOM 6036 C C . LYS B 1 239 ? 13.133 -54.5 -36.094 1 88.88 239 LYS B C 1
ATOM 6038 O O . LYS B 1 239 ? 12.398 -54.969 -36.969 1 88.88 239 LYS B O 1
ATOM 6043 N N . ASN B 1 240 ? 12.828 -54.438 -34.781 1 86.38 240 ASN B N 1
ATOM 6044 C CA . ASN B 1 240 ? 11.531 -54.938 -34.312 1 86.38 240 ASN B CA 1
ATOM 6045 C C . ASN B 1 240 ? 10.406 -53.969 -34.719 1 86.38 240 ASN B C 1
ATOM 6047 O O . ASN B 1 240 ? 9.297 -54.406 -35.031 1 86.38 240 ASN B O 1
ATOM 6051 N N . ILE B 1 241 ? 10.727 -52.656 -34.781 1 86.06 241 ILE B N 1
ATOM 6052 C CA . ILE B 1 241 ? 9.742 -51.656 -35.156 1 86.06 241 ILE B CA 1
ATOM 6053 C C . ILE B 1 241 ? 9.359 -51.844 -36.625 1 86.06 241 ILE B C 1
ATOM 6055 O O . ILE B 1 241 ? 8.195 -51.656 -37 1 86.06 241 ILE B O 1
ATOM 6059 N N . SER B 1 242 ? 10.312 -52.312 -37.469 1 87.38 242 SER B N 1
ATOM 6060 C CA . SER B 1 242 ? 10.109 -52.375 -38.906 1 87.38 242 SER B CA 1
ATOM 6061 C C . SER B 1 242 ? 9.438 -53.719 -39.281 1 87.38 242 SER B C 1
ATOM 6063 O O . SER B 1 242 ? 9.031 -53.875 -40.438 1 87.38 242 SER B O 1
ATOM 6065 N N . ARG B 1 243 ? 9.281 -54.531 -38.281 1 85.19 243 ARG B N 1
ATOM 6066 C CA . ARG B 1 243 ? 8.648 -55.812 -38.562 1 85.19 243 ARG B CA 1
ATOM 6067 C C . ARG B 1 243 ? 7.207 -55.625 -39 1 85.19 243 ARG B C 1
ATOM 6069 O O . ARG B 1 243 ? 6.5 -54.75 -38.5 1 85.19 243 ARG B O 1
ATOM 6076 N N . LYS B 1 244 ? 6.82 -56.438 -39.906 1 85.62 244 LYS B N 1
ATOM 6077 C CA . LYS B 1 244 ? 5.484 -56.281 -40.5 1 85.62 244 LYS B CA 1
ATOM 6078 C C . LYS B 1 244 ? 4.523 -57.312 -39.906 1 85.62 244 LYS B C 1
ATOM 6080 O O . LYS B 1 244 ? 3.441 -57.531 -40.469 1 85.62 244 LYS B O 1
ATOM 6085 N N . ASP B 1 245 ? 4.855 -58.031 -38.844 1 82.31 245 ASP B N 1
ATOM 6086 C CA . ASP B 1 245 ? 3.977 -59 -38.219 1 82.31 245 ASP B CA 1
ATOM 6087 C C . ASP B 1 245 ? 3.373 -58.469 -36.906 1 82.31 245 ASP B C 1
ATOM 6089 O O . ASP B 1 245 ? 3.426 -57.281 -36.656 1 82.31 245 ASP B O 1
ATOM 6093 N N . GLU B 1 246 ? 2.697 -59.312 -36.062 1 82.94 246 GLU B N 1
ATOM 6094 C CA . GLU B 1 246 ? 1.982 -58.906 -34.875 1 82.94 246 GLU B CA 1
ATOM 6095 C C . GLU B 1 246 ? 2.934 -58.312 -33.844 1 82.94 246 GLU B C 1
ATOM 6097 O O . GLU B 1 246 ? 2.557 -57.438 -33.062 1 82.94 246 GLU B O 1
ATOM 6102 N N . PHE B 1 247 ? 4.184 -58.781 -33.844 1 81.94 247 PHE B N 1
ATOM 6103 C CA . PHE B 1 247 ? 5.164 -58.25 -32.906 1 81.94 247 PHE B CA 1
ATOM 6104 C C . PHE B 1 247 ? 5.551 -56.844 -33.281 1 81.94 247 PHE B C 1
ATOM 6106 O O . PHE B 1 247 ? 5.73 -55.969 -32.406 1 81.94 247 PHE B O 1
ATOM 6113 N N . GLY B 1 248 ? 5.68 -56.594 -34.562 1 85.5 248 GLY B N 1
ATOM 6114 C CA . GLY B 1 248 ? 5.93 -55.219 -35 1 85.5 248 GLY B CA 1
ATOM 6115 C C . GLY B 1 248 ? 4.832 -54.25 -34.625 1 85.5 248 GLY B C 1
ATOM 6116 O O . GLY B 1 248 ? 5.113 -53.125 -34.188 1 85.5 248 GLY B O 1
ATOM 6117 N N . ASP B 1 249 ? 3.602 -54.656 -34.719 1 85.44 249 ASP B N 1
ATOM 6118 C CA . ASP B 1 249 ? 2.457 -53.844 -34.344 1 85.44 249 ASP B CA 1
ATOM 6119 C C . ASP B 1 249 ? 2.502 -53.469 -32.875 1 85.44 249 ASP B C 1
ATOM 6121 O O . ASP B 1 249 ? 2.236 -52.344 -32.5 1 85.44 249 ASP B O 1
ATOM 6125 N N . ILE B 1 250 ? 2.873 -54.344 -32.031 1 84.38 250 ILE B N 1
ATOM 6126 C CA . ILE B 1 250 ? 2.945 -54.125 -30.609 1 84.38 250 ILE B CA 1
ATOM 6127 C C . ILE B 1 250 ? 4.059 -53.125 -30.297 1 84.38 250 ILE B C 1
ATOM 6129 O O . ILE B 1 250 ? 3.857 -52.156 -29.531 1 84.38 250 ILE B O 1
ATOM 6133 N N . VAL B 1 251 ? 5.215 -53.344 -30.953 1 86.44 251 VAL B N 1
ATOM 6134 C CA . VAL B 1 251 ? 6.375 -52.5 -30.703 1 86.44 251 VAL B CA 1
ATOM 6135 C C . VAL B 1 251 ? 6.082 -51.062 -31.156 1 86.44 251 VAL B C 1
ATOM 6137 O O . VAL B 1 251 ? 6.398 -50.094 -30.469 1 86.44 251 VAL B O 1
ATOM 6140 N N . ARG B 1 252 ? 5.418 -50.844 -32.281 1 87.62 252 ARG B N 1
ATOM 6141 C CA . ARG B 1 252 ? 5.086 -49.531 -32.781 1 87.62 252 ARG B CA 1
ATOM 6142 C C . ARG B 1 252 ? 4.09 -48.812 -31.875 1 87.62 252 ARG B C 1
ATOM 6144 O O . ARG B 1 252 ? 4.211 -47.625 -31.625 1 87.62 252 ARG B O 1
ATOM 6151 N N . SER B 1 253 ? 3.104 -49.531 -31.406 1 84.88 253 SER B N 1
ATOM 6152 C CA . SER B 1 253 ? 2.131 -48.938 -30.484 1 84.88 253 SER B CA 1
ATOM 6153 C C . SER B 1 253 ? 2.785 -48.531 -29.172 1 84.88 253 SER B C 1
ATOM 6155 O O . SER B 1 253 ? 2.488 -47.469 -28.625 1 84.88 253 SER B O 1
ATOM 6157 N N . ALA B 1 254 ? 3.701 -49.344 -28.703 1 83.88 254 ALA B N 1
ATOM 6158 C CA . ALA B 1 254 ? 4.441 -49.031 -27.484 1 83.88 254 ALA B CA 1
ATOM 6159 C C . ALA B 1 254 ? 5.348 -47.812 -27.703 1 83.88 254 ALA B C 1
ATOM 6161 O O . ALA B 1 254 ? 5.469 -46.969 -26.812 1 83.88 254 ALA B O 1
ATOM 6162 N N . ASP B 1 255 ? 5.922 -47.781 -28.828 1 86.69 255 ASP B N 1
ATOM 6163 C CA . ASP B 1 255 ? 6.789 -46.656 -29.172 1 86.69 255 ASP B CA 1
ATOM 6164 C C . ASP B 1 255 ? 5.988 -45.375 -29.281 1 86.69 255 ASP B C 1
ATOM 6166 O O . ASP B 1 255 ? 6.445 -44.312 -28.844 1 86.69 255 ASP B O 1
ATOM 6170 N N . GLY B 1 256 ? 4.879 -45.406 -29.891 1 83.75 256 GLY B N 1
ATOM 6171 C CA . GLY B 1 256 ? 3.992 -44.25 -29.938 1 83.75 256 GLY B CA 1
ATOM 6172 C C . GLY B 1 256 ? 3.582 -43.781 -28.562 1 83.75 256 GLY B C 1
ATOM 6173 O O . GLY B 1 256 ? 3.559 -42.562 -28.297 1 83.75 256 GLY B O 1
ATOM 6174 N N . LEU B 1 257 ? 3.268 -44.625 -27.719 1 81.81 257 LEU B N 1
ATOM 6175 C CA . LEU B 1 257 ? 2.926 -44.281 -26.344 1 81.81 257 LEU B CA 1
ATOM 6176 C C . LEU B 1 257 ? 4.105 -43.625 -25.625 1 81.81 257 LEU B C 1
ATOM 6178 O O . LEU B 1 257 ? 3.93 -42.625 -24.922 1 81.81 257 LEU B O 1
ATOM 6182 N N . LYS B 1 258 ? 5.277 -44.219 -25.781 1 84.5 258 LYS B N 1
ATOM 6183 C CA . LYS B 1 258 ? 6.492 -43.656 -25.203 1 84.5 258 LYS B CA 1
ATOM 6184 C C . LYS B 1 258 ? 6.68 -42.188 -25.641 1 84.5 258 LYS B C 1
ATOM 6186 O O . LYS B 1 258 ? 6.969 -41.344 -24.828 1 84.5 258 LYS B O 1
ATOM 6191 N N . ASN B 1 259 ? 6.535 -41.906 -26.922 1 84.44 259 ASN B N 1
ATOM 6192 C CA . ASN B 1 259 ? 6.699 -40.562 -27.453 1 84.44 259 ASN B CA 1
ATOM 6193 C C . ASN B 1 259 ? 5.676 -39.594 -26.859 1 84.44 259 ASN B C 1
ATOM 6195 O O . ASN B 1 259 ? 6.008 -38.438 -26.531 1 84.44 259 ASN B O 1
ATOM 6199 N N . LYS B 1 260 ? 4.516 -40.031 -26.734 1 81.44 260 LYS B N 1
ATOM 6200 C CA . LYS B 1 260 ? 3.471 -39.188 -26.156 1 81.44 260 LYS B CA 1
ATOM 6201 C C . LYS B 1 260 ? 3.742 -38.938 -24.672 1 81.44 260 LYS B C 1
ATOM 6203 O O . LYS B 1 260 ? 3.539 -37.812 -24.203 1 81.44 260 LYS B O 1
ATOM 6208 N N . LEU B 1 261 ? 4.215 -39.906 -23.938 1 81.38 261 LEU B N 1
ATOM 6209 C CA . LEU B 1 261 ? 4.582 -39.719 -22.547 1 81.38 261 LEU B CA 1
ATOM 6210 C C . LEU B 1 261 ? 5.73 -38.75 -22.391 1 81.38 261 LEU B C 1
ATOM 6212 O O . LEU B 1 261 ? 5.711 -37.875 -21.5 1 81.38 261 LEU B O 1
ATOM 6216 N N . ASN B 1 262 ? 6.664 -38.906 -23.266 1 86 262 ASN B N 1
ATOM 6217 C CA . ASN B 1 262 ? 7.781 -37.969 -23.25 1 86 262 ASN B CA 1
ATOM 6218 C C . ASN B 1 262 ? 7.309 -36.531 -23.438 1 86 262 ASN B C 1
ATOM 6220 O O . ASN B 1 262 ? 7.785 -35.625 -22.766 1 86 262 ASN B O 1
ATOM 6224 N N . GLU B 1 263 ? 6.375 -36.312 -24.312 1 81.88 263 GLU B N 1
ATOM 6225 C CA . GLU B 1 263 ? 5.828 -35 -24.578 1 81.88 263 GLU B CA 1
ATOM 6226 C C . GLU B 1 263 ? 5.094 -34.438 -23.359 1 81.88 263 GLU B C 1
ATOM 6228 O O . GLU B 1 263 ? 5.301 -33.312 -22.984 1 81.88 263 GLU B O 1
ATOM 6233 N N . VAL B 1 264 ? 4.328 -35.25 -22.75 1 79.19 264 VAL B N 1
ATOM 6234 C CA . VAL B 1 264 ? 3.5 -34.812 -21.625 1 79.19 264 VAL B CA 1
ATOM 6235 C C . VAL B 1 264 ? 4.383 -34.531 -20.406 1 79.19 264 VAL B C 1
ATOM 6237 O O . VAL B 1 264 ? 4.211 -33.5 -19.75 1 79.19 264 VAL B O 1
ATOM 6240 N N . ILE B 1 265 ? 5.289 -35.438 -20.109 1 83.75 265 ILE B N 1
ATOM 6241 C CA . ILE B 1 265 ? 6.16 -35.281 -18.953 1 83.75 265 ILE B CA 1
ATOM 6242 C C . ILE B 1 265 ? 7.062 -34.062 -19.156 1 83.75 265 ILE B C 1
ATOM 6244 O O . ILE B 1 265 ? 7.258 -33.25 -18.234 1 83.75 265 ILE B O 1
ATOM 6248 N N . SER B 1 266 ? 7.574 -33.875 -20.375 1 85.81 266 SER B N 1
ATOM 6249 C CA . SER B 1 266 ? 8.398 -32.719 -20.672 1 85.81 266 SER B CA 1
ATOM 6250 C C . SER B 1 266 ? 7.605 -31.422 -20.5 1 85.81 266 SER B C 1
ATOM 6252 O O . SER B 1 266 ? 8.109 -30.453 -19.922 1 85.81 266 SER B O 1
ATOM 6254 N N . ALA B 1 267 ? 6.43 -31.391 -20.953 1 80.31 267 ALA B N 1
ATOM 6255 C CA . ALA B 1 267 ? 5.57 -30.219 -20.828 1 80.31 267 ALA B CA 1
ATOM 6256 C C . ALA B 1 267 ? 5.242 -29.953 -19.359 1 80.31 267 ALA B C 1
ATOM 6258 O O . ALA B 1 267 ? 5.203 -28.797 -18.922 1 80.31 267 ALA B O 1
ATOM 6259 N N . THR B 1 268 ? 4.996 -30.938 -18.609 1 82.12 268 THR B N 1
ATOM 6260 C CA . THR B 1 268 ? 4.676 -30.812 -17.188 1 82.12 268 THR B CA 1
ATOM 6261 C C . THR B 1 268 ? 5.875 -30.266 -16.422 1 82.12 268 THR B C 1
ATOM 6263 O O . THR B 1 268 ? 5.723 -29.391 -15.562 1 82.12 268 THR B O 1
ATOM 6266 N N . LEU B 1 269 ? 7.039 -30.781 -16.734 1 85.62 269 LEU B N 1
ATOM 6267 C CA . LEU B 1 269 ? 8.25 -30.297 -16.078 1 85.62 269 LEU B CA 1
ATOM 6268 C C . LEU B 1 269 ? 8.5 -28.844 -16.406 1 85.62 269 LEU B C 1
ATOM 6270 O O . LEU B 1 269 ? 8.875 -28.047 -15.531 1 85.62 269 LEU B O 1
ATOM 6274 N N . ALA B 1 270 ? 8.32 -28.5 -17.656 1 82.94 270 ALA B N 1
ATOM 6275 C CA . ALA B 1 270 ? 8.461 -27.094 -18.062 1 82.94 270 ALA B CA 1
ATOM 6276 C C . ALA B 1 270 ? 7.473 -26.219 -17.297 1 82.94 270 ALA B C 1
ATOM 6278 O O . ALA B 1 270 ? 7.836 -25.125 -16.828 1 82.94 270 ALA B O 1
ATOM 6279 N N . LEU B 1 271 ? 6.336 -26.672 -17.172 1 80.06 271 LEU B N 1
ATOM 6280 C CA . LEU B 1 271 ? 5.305 -25.922 -16.453 1 80.06 271 LEU B CA 1
ATOM 6281 C C . LEU B 1 271 ? 5.645 -25.797 -14.977 1 80.06 271 LEU B C 1
ATOM 6283 O O . LEU B 1 271 ? 5.465 -24.734 -14.383 1 80.06 271 LEU B O 1
ATOM 6287 N N . SER B 1 272 ? 6.074 -26.844 -14.375 1 85.88 272 SER B N 1
ATOM 6288 C CA . SER B 1 272 ? 6.504 -26.812 -12.977 1 85.88 272 SER B CA 1
ATOM 6289 C C . SER B 1 272 ? 7.602 -25.781 -12.766 1 85.88 272 SER B C 1
ATOM 6291 O O . SER B 1 272 ? 7.594 -25.047 -11.766 1 85.88 272 SER B O 1
ATOM 6293 N N . GLY B 1 273 ? 8.477 -25.734 -13.727 1 88.19 273 GLY B N 1
ATOM 6294 C CA . GLY B 1 273 ? 9.516 -24.719 -13.672 1 88.19 273 GLY B CA 1
ATOM 6295 C C . GLY B 1 273 ? 8.969 -23.297 -13.734 1 88.19 273 GLY B C 1
ATOM 6296 O O . GLY B 1 273 ? 9.406 -22.422 -12.977 1 88.19 273 GLY B O 1
ATOM 6297 N N . GLU B 1 274 ? 8.031 -23.094 -14.562 1 85.56 274 GLU B N 1
ATOM 6298 C CA . GLU B 1 274 ? 7.41 -21.781 -14.695 1 85.56 274 GLU B CA 1
ATOM 6299 C C . GLU B 1 274 ? 6.645 -21.391 -13.43 1 85.56 274 GLU B C 1
ATOM 6301 O O . GLU B 1 274 ? 6.656 -20.234 -13.016 1 85.56 274 GLU B O 1
ATOM 6306 N N . VAL B 1 275 ? 5.965 -22.344 -12.828 1 86.81 275 VAL B N 1
ATOM 6307 C CA . VAL B 1 275 ? 5.223 -22.109 -11.586 1 86.81 275 VAL B CA 1
ATOM 6308 C C . VAL B 1 275 ? 6.195 -21.75 -10.469 1 86.81 275 VAL B C 1
ATOM 6310 O O . VAL B 1 275 ? 5.93 -20.828 -9.68 1 86.81 275 VAL B O 1
ATOM 6313 N N . THR B 1 276 ? 7.328 -22.391 -10.406 1 89.69 276 THR B N 1
ATOM 6314 C CA . THR B 1 276 ? 8.352 -22.078 -9.414 1 89.69 276 THR B CA 1
ATOM 6315 C C . THR B 1 276 ? 8.859 -20.656 -9.602 1 89.69 276 THR B C 1
ATOM 6317 O O . THR B 1 276 ? 8.945 -19.891 -8.633 1 89.69 276 THR B O 1
ATOM 6320 N N . LYS B 1 277 ? 9.18 -20.266 -10.828 1 88.69 277 LYS B N 1
ATOM 6321 C CA . LYS B 1 277 ? 9.648 -18.922 -11.133 1 88.69 277 LYS B CA 1
ATOM 6322 C C . LYS B 1 277 ? 8.602 -17.875 -10.758 1 88.69 277 LYS B C 1
ATOM 6324 O O . LYS B 1 277 ? 8.93 -16.828 -10.18 1 88.69 277 LYS B O 1
ATOM 6329 N N . SER B 1 278 ? 7.367 -18.156 -11.094 1 85.94 278 SER B N 1
ATOM 6330 C CA . SER B 1 278 ? 6.281 -17.25 -10.75 1 85.94 278 SER B CA 1
ATOM 6331 C C . SER B 1 278 ? 6.121 -17.125 -9.234 1 85.94 278 SER B C 1
ATOM 6333 O O . SER B 1 278 ? 5.906 -16.031 -8.711 1 85.94 278 SER B O 1
ATOM 6335 N N . GLY B 1 279 ? 6.199 -18.297 -8.562 1 87.5 279 GLY B N 1
ATOM 6336 C CA . GLY B 1 279 ? 6.156 -18.281 -7.113 1 87.5 279 GLY B CA 1
ATOM 6337 C C . GLY B 1 279 ? 7.258 -17.438 -6.492 1 87.5 279 GLY B C 1
ATOM 6338 O O . GLY B 1 279 ? 7.012 -16.656 -5.57 1 87.5 279 GLY B O 1
ATOM 6339 N N . ASP B 1 280 ? 8.445 -17.484 -7.023 1 89.5 280 ASP B N 1
ATOM 6340 C CA . ASP B 1 280 ? 9.578 -16.688 -6.547 1 89.5 280 ASP B CA 1
ATOM 6341 C C . ASP B 1 280 ? 9.344 -15.203 -6.789 1 89.5 280 ASP B C 1
ATOM 6343 O O . ASP B 1 280 ? 9.586 -14.383 -5.906 1 89.5 280 ASP B O 1
ATOM 6347 N N . SER B 1 281 ? 8.891 -14.898 -7.938 1 87.94 281 SER B N 1
ATOM 6348 C CA . SER B 1 281 ? 8.617 -13.516 -8.289 1 87.94 281 SER B CA 1
ATOM 6349 C C . SER B 1 281 ? 7.535 -12.914 -7.395 1 87.94 281 SER B C 1
ATOM 6351 O O . SER B 1 281 ? 7.66 -11.773 -6.938 1 87.94 281 SER B O 1
ATOM 6353 N N . LEU B 1 282 ? 6.492 -13.68 -7.148 1 88.44 282 LEU B N 1
ATOM 6354 C CA . LEU B 1 282 ? 5.398 -13.234 -6.297 1 88.44 282 LEU B CA 1
ATOM 6355 C C . LEU B 1 282 ? 5.871 -13.047 -4.859 1 88.44 282 LEU B C 1
ATOM 6357 O O . LEU B 1 282 ? 5.504 -12.062 -4.203 1 88.44 282 LEU B O 1
ATOM 6361 N N . SER B 1 283 ? 6.684 -13.93 -4.387 1 90.81 283 SER B N 1
ATOM 6362 C CA . SER B 1 283 ? 7.25 -13.805 -3.049 1 90.81 283 SER B CA 1
ATOM 6363 C C . SER B 1 283 ? 8.078 -12.531 -2.918 1 90.81 283 SER B C 1
ATOM 6365 O O . SER B 1 283 ? 7.934 -11.789 -1.942 1 90.81 283 SER B O 1
ATOM 6367 N N . THR B 1 284 ? 8.914 -12.25 -3.871 1 90.69 284 THR B N 1
ATOM 6368 C CA . THR B 1 284 ? 9.742 -11.047 -3.877 1 90.69 284 THR B CA 1
ATOM 6369 C C . THR B 1 284 ? 8.867 -9.797 -3.941 1 90.69 284 THR B C 1
ATOM 6371 O O . THR B 1 284 ? 9.117 -8.82 -3.232 1 90.69 284 THR B O 1
ATOM 6374 N N . SER B 1 285 ? 7.832 -9.867 -4.793 1 88.12 285 SER B N 1
ATOM 6375 C CA . SER B 1 285 ? 6.914 -8.734 -4.918 1 88.12 285 SER B CA 1
ATOM 6376 C C . SER B 1 285 ? 6.188 -8.469 -3.604 1 88.12 285 SER B C 1
ATOM 6378 O O . SER B 1 285 ? 6.016 -7.312 -3.211 1 88.12 285 SER B O 1
ATOM 6380 N N . ALA B 1 286 ? 5.746 -9.5 -2.93 1 89 286 ALA B N 1
ATOM 6381 C CA . ALA B 1 286 ? 5.074 -9.359 -1.642 1 89 286 ALA B CA 1
ATOM 6382 C C . ALA B 1 286 ? 6.012 -8.758 -0.598 1 89 286 ALA B C 1
ATOM 6384 O O . ALA B 1 286 ? 5.605 -7.895 0.184 1 89 286 ALA B O 1
ATOM 6385 N N . GLN B 1 287 ? 7.273 -9.164 -0.639 1 89.5 287 GLN B N 1
ATOM 6386 C CA . GLN B 1 287 ? 8.258 -8.633 0.294 1 89.5 287 GLN B CA 1
ATOM 6387 C C . GLN B 1 287 ? 8.523 -7.148 0.033 1 89.5 287 GLN B C 1
ATOM 6389 O O . GLN B 1 287 ? 8.586 -6.352 0.971 1 89.5 287 GLN B O 1
ATOM 6394 N N . THR B 1 288 ? 8.688 -6.801 -1.188 1 89.31 288 THR B N 1
ATOM 6395 C CA . THR B 1 288 ? 8.883 -5.406 -1.563 1 89.31 288 THR B CA 1
ATOM 6396 C C . THR B 1 288 ? 7.684 -4.559 -1.154 1 89.31 288 THR B C 1
ATOM 6398 O O . THR B 1 288 ? 7.844 -3.48 -0.578 1 89.31 288 THR B O 1
ATOM 6401 N N . ALA B 1 289 ? 6.492 -5.059 -1.431 1 88.12 289 ALA B N 1
ATOM 6402 C CA . ALA B 1 289 ? 5.266 -4.348 -1.074 1 88.12 289 ALA B CA 1
ATOM 6403 C C . ALA B 1 289 ? 5.168 -4.148 0.436 1 88.12 289 ALA B C 1
ATOM 6405 O O . ALA B 1 289 ? 4.773 -3.076 0.902 1 88.12 289 ALA B O 1
ATOM 6406 N N . SER B 1 290 ? 5.555 -5.141 1.155 1 90.81 290 SER B N 1
ATOM 6407 C CA . SER B 1 290 ? 5.543 -5.051 2.611 1 90.81 290 SER B CA 1
ATOM 6408 C C . SER B 1 290 ? 6.52 -3.986 3.105 1 90.81 290 SER B C 1
ATOM 6410 O O . SER B 1 290 ? 6.199 -3.219 4.016 1 90.81 290 SER B O 1
ATOM 6412 N N . HIS B 1 291 ? 7.68 -3.91 2.545 1 91.69 291 HIS B N 1
ATOM 6413 C CA . HIS B 1 291 ? 8.672 -2.904 2.906 1 91.69 291 HIS B CA 1
ATOM 6414 C C . HIS B 1 291 ? 8.164 -1.498 2.613 1 91.69 291 HIS B C 1
ATOM 6416 O O . HIS B 1 291 ? 8.297 -0.6 3.447 1 91.69 291 HIS B O 1
ATOM 6422 N N . VAL B 1 292 ? 7.594 -1.332 1.415 1 89.62 292 VAL B N 1
ATOM 6423 C CA . VAL B 1 292 ? 7.062 -0.027 1.03 1 89.62 292 VAL B CA 1
ATOM 6424 C C . VAL B 1 292 ? 5.902 0.351 1.947 1 89.62 292 VAL B C 1
ATOM 6426 O O . VAL B 1 292 ? 5.754 1.517 2.322 1 89.62 292 VAL B O 1
ATOM 6429 N N . SER B 1 293 ? 5.09 -0.591 2.32 1 90.81 293 SER B N 1
ATOM 6430 C CA . SER B 1 293 ? 3.984 -0.363 3.246 1 90.81 293 SER B CA 1
ATOM 6431 C C . SER B 1 293 ? 4.488 0.13 4.598 1 90.81 293 SER B C 1
ATOM 6433 O O . SER B 1 293 ? 3.885 1.015 5.207 1 90.81 293 SER B O 1
ATOM 6435 N N . THR B 1 294 ? 5.609 -0.397 5.074 1 89.31 294 THR B N 1
ATOM 6436 C CA . THR B 1 294 ? 6.215 0.048 6.324 1 89.31 294 THR B CA 1
ATOM 6437 C C . THR B 1 294 ? 6.672 1.5 6.219 1 89.31 294 THR B C 1
ATOM 6439 O O . THR B 1 294 ? 6.523 2.273 7.168 1 89.31 294 THR B O 1
ATOM 6442 N N . GLN B 1 295 ? 7.168 1.855 5.078 1 88.38 295 GLN B N 1
ATOM 6443 C CA . GLN B 1 295 ? 7.586 3.232 4.84 1 88.38 295 GLN B CA 1
ATOM 6444 C C . GLN B 1 295 ? 6.395 4.184 4.875 1 88.38 295 GLN B C 1
ATOM 6446 O O . GLN B 1 295 ? 6.48 5.277 5.438 1 88.38 295 GLN B O 1
ATOM 6451 N N . VAL B 1 296 ? 5.305 3.775 4.293 1 88.81 296 VAL B N 1
ATOM 6452 C CA . VAL B 1 296 ? 4.09 4.586 4.301 1 88.81 296 VAL B CA 1
ATOM 6453 C C . VAL B 1 296 ? 3.59 4.75 5.734 1 88.81 296 VAL B C 1
ATOM 6455 O O . VAL B 1 296 ? 3.234 5.852 6.156 1 88.81 296 VAL B O 1
ATOM 6458 N N . ALA B 1 297 ? 3.621 3.664 6.461 1 88.94 297 ALA B N 1
ATOM 6459 C CA . ALA B 1 297 ? 3.172 3.703 7.852 1 88.94 297 ALA B CA 1
ATOM 6460 C C . ALA B 1 297 ? 4.023 4.664 8.672 1 88.94 297 ALA B C 1
ATOM 6462 O O . ALA B 1 297 ? 3.5 5.398 9.516 1 88.94 297 ALA B O 1
ATOM 6463 N N . GLU B 1 298 ? 5.309 4.754 8.477 1 90.31 298 GLU B N 1
ATOM 6464 C CA . GLU B 1 298 ? 6.215 5.66 9.172 1 90.31 298 GLU B CA 1
ATOM 6465 C C . GLU B 1 298 ? 5.926 7.113 8.812 1 90.31 298 GLU B C 1
ATOM 6467 O O . GLU B 1 298 ? 5.859 7.977 9.688 1 90.31 298 GLU B O 1
ATOM 6472 N N . ALA B 1 299 ? 5.758 7.32 7.496 1 87.06 299 ALA B N 1
ATOM 6473 C CA . ALA B 1 299 ? 5.457 8.672 7.027 1 87.06 299 ALA B CA 1
ATOM 6474 C C . ALA B 1 299 ? 4.137 9.172 7.609 1 87.06 299 ALA B C 1
ATOM 6476 O O . ALA B 1 299 ? 4.043 10.312 8.055 1 87.06 299 ALA B O 1
ATOM 6477 N N . VAL B 1 300 ? 3.176 8.359 7.676 1 89.62 300 VAL B N 1
ATOM 6478 C CA . VAL B 1 300 ? 1.86 8.695 8.211 1 89.62 300 VAL B CA 1
ATOM 6479 C C . VAL B 1 300 ? 1.946 8.875 9.727 1 89.62 300 VAL B C 1
ATOM 6481 O O . VAL B 1 300 ? 1.251 9.719 10.297 1 89.62 300 VAL B O 1
ATOM 6484 N N . GLY B 1 301 ? 2.787 8.094 10.359 1 89.62 301 GLY B N 1
ATOM 6485 C CA . GLY B 1 301 ? 3.055 8.297 11.773 1 89.62 301 GLY B CA 1
ATOM 6486 C C . GLY B 1 301 ? 3.596 9.68 12.086 1 89.62 301 GLY B C 1
ATOM 6487 O O . GLY B 1 301 ? 3.195 10.305 13.07 1 89.62 301 GLY B O 1
ATOM 6488 N N . ASP B 1 302 ? 4.469 10.18 11.258 1 90.88 302 ASP B N 1
ATOM 6489 C CA . ASP B 1 302 ? 5.02 11.523 11.406 1 90.88 302 ASP B CA 1
ATOM 6490 C C . ASP B 1 302 ? 3.93 12.586 11.266 1 90.88 302 ASP B C 1
ATOM 6492 O O . ASP B 1 302 ? 3.908 13.57 12.008 1 90.88 302 ASP B O 1
ATOM 6496 N N . ILE B 1 303 ? 3.057 12.367 10.312 1 89.25 303 ILE B N 1
ATOM 6497 C CA . ILE B 1 303 ? 1.946 13.289 10.102 1 89.25 303 ILE B CA 1
ATOM 6498 C C . ILE B 1 303 ? 1.046 13.305 11.336 1 89.25 303 ILE B C 1
ATOM 6500 O O . ILE B 1 303 ? 0.577 14.359 11.766 1 89.25 303 ILE B O 1
ATOM 6504 N N . SER B 1 304 ? 0.775 12.125 11.906 1 91.94 304 SER B N 1
ATOM 6505 C CA . SER B 1 304 ? -0.033 12.008 13.109 1 91.94 304 SER B CA 1
ATOM 6506 C C . SER B 1 304 ? 0.596 12.766 14.273 1 91.94 304 SER B C 1
ATOM 6508 O O . SER B 1 304 ? -0.093 13.484 15 1 91.94 304 SER B O 1
ATOM 6510 N N . LYS B 1 305 ? 1.921 12.617 14.508 1 91.69 305 LYS B N 1
ATOM 6511 C CA . LYS B 1 305 ? 2.646 13.367 15.531 1 91.69 305 LYS B CA 1
ATOM 6512 C C . LYS B 1 305 ? 2.551 14.867 15.289 1 91.69 305 LYS B C 1
ATOM 6514 O O . LYS B 1 305 ? 2.375 15.648 16.219 1 91.69 305 LYS B O 1
ATOM 6519 N N . GLY B 1 306 ? 2.703 15.18 14 1 89.69 306 GLY B N 1
ATOM 6520 C CA . GLY B 1 306 ? 2.533 16.562 13.617 1 89.69 306 GLY B CA 1
ATOM 6521 C C . GLY B 1 306 ? 1.154 17.109 13.938 1 89.69 306 GLY B C 1
ATOM 6522 O O . GLY B 1 306 ? 1.022 18.234 14.43 1 89.69 306 GLY B O 1
ATOM 6523 N N . ALA B 1 307 ? 0.147 16.328 13.68 1 88.25 307 ALA B N 1
ATOM 6524 C CA . ALA B 1 307 ? -1.23 16.734 13.945 1 88.25 307 ALA B CA 1
ATOM 6525 C C . ALA B 1 307 ? -1.457 16.953 15.438 1 88.25 307 ALA B C 1
ATOM 6527 O O . ALA B 1 307 ? -2.133 17.906 15.836 1 88.25 307 ALA B O 1
ATOM 6528 N N . VAL B 1 308 ? -0.909 16.156 16.359 1 90.31 308 VAL B N 1
ATOM 6529 C CA . VAL B 1 308 ? -1.023 16.281 17.797 1 90.31 308 VAL B CA 1
ATOM 6530 C C . VAL B 1 308 ? -0.319 17.562 18.266 1 90.31 308 VAL B C 1
ATOM 6532 O O . VAL B 1 308 ? -0.885 18.344 19.016 1 90.31 308 VAL B O 1
ATOM 6535 N N . SER B 1 309 ? 0.91 17.766 17.734 1 92.06 309 SER B N 1
ATOM 6536 C CA . SER B 1 309 ? 1.664 18.969 18.047 1 92.06 309 SER B CA 1
ATOM 6537 C C . SER B 1 309 ? 0.923 20.219 17.578 1 92.06 309 SER B C 1
ATOM 6539 O O . SER B 1 309 ? 0.931 21.25 18.266 1 92.06 309 SER B O 1
ATOM 6541 N N . GLN B 1 310 ? 0.334 20.109 16.406 1 90 310 GLN B N 1
ATOM 6542 C CA . GLN B 1 310 ? -0.439 21.219 15.859 1 90 310 GLN B CA 1
ATOM 6543 C C . GLN B 1 310 ? -1.647 21.531 16.734 1 90 310 GLN B C 1
ATOM 6545 O O . GLN B 1 310 ? -1.95 22.703 16.984 1 90 310 GLN B O 1
ATOM 6550 N N . ALA B 1 311 ? -2.342 20.516 17.203 1 90.94 311 ALA B N 1
ATOM 6551 C CA . ALA B 1 311 ? -3.496 20.719 18.062 1 90.94 311 ALA B CA 1
ATOM 6552 C C . ALA B 1 311 ? -3.098 21.438 19.359 1 90.94 311 ALA B C 1
ATOM 6554 O O . ALA B 1 311 ? -3.799 22.344 19.812 1 90.94 311 ALA B O 1
ATOM 6555 N N . GLU B 1 312 ? -1.964 21.125 19.938 1 93.31 312 GLU B N 1
ATOM 6556 C CA . GLU B 1 312 ? -1.45 21.766 21.141 1 93.31 312 GLU B CA 1
ATOM 6557 C C . GLU B 1 312 ? -1.078 23.219 20.891 1 93.31 312 GLU B C 1
ATOM 6559 O O . GLU B 1 312 ? -1.412 24.094 21.688 1 93.31 312 GLU B O 1
ATOM 6564 N N . SER B 1 313 ? -0.346 23.406 19.766 1 92.75 313 SER B N 1
ATOM 6565 C CA . SER B 1 313 ? 0.066 24.75 19.406 1 92.75 313 SER B CA 1
ATOM 6566 C C . SER B 1 313 ? -1.142 25.656 19.156 1 92.75 313 SER B C 1
ATOM 6568 O O . SER B 1 313 ? -1.136 26.828 19.531 1 92.75 313 SER B O 1
ATOM 6570 N N . VAL B 1 314 ? -2.162 25.141 18.516 1 93.19 314 VAL B N 1
ATOM 6571 C CA . VAL B 1 314 ? -3.389 25.875 18.219 1 93.19 314 VAL B CA 1
ATOM 6572 C C . VAL B 1 314 ? -4.117 26.219 19.5 1 93.19 314 VAL B C 1
ATOM 6574 O O . VAL B 1 314 ? -4.633 27.328 19.656 1 93.19 314 VAL B O 1
ATOM 6577 N N . GLU B 1 315 ? -4.168 25.312 20.453 1 93.19 315 GLU B N 1
ATOM 6578 C CA . GLU B 1 315 ? -4.781 25.562 21.75 1 93.19 315 GLU B CA 1
ATOM 6579 C C . GLU B 1 315 ? -4.043 26.672 22.5 1 93.19 315 GLU B C 1
ATOM 6581 O O . GLU B 1 315 ? -4.668 27.578 23.078 1 93.19 315 GLU B O 1
ATOM 6586 N N . THR B 1 316 ? -2.752 26.594 22.484 1 93.94 316 THR B N 1
ATOM 6587 C CA . THR B 1 316 ? -1.928 27.609 23.125 1 93.94 316 THR B CA 1
ATOM 6588 C C . THR B 1 316 ? -2.145 28.969 22.453 1 93.94 316 THR B C 1
ATOM 6590 O O . THR B 1 316 ? -2.242 30 23.125 1 93.94 316 THR B O 1
ATOM 6593 N N . SER B 1 317 ? -2.262 28.969 21.156 1 94.06 317 SER B N 1
ATOM 6594 C CA . SER B 1 317 ? -2.5 30.188 20.406 1 94.06 317 SER B CA 1
ATOM 6595 C C . SER B 1 317 ? -3.846 30.812 20.766 1 94.06 317 SER B C 1
ATOM 6597 O O . SER B 1 317 ? -3.963 32.031 20.875 1 94.06 317 SER B O 1
ATOM 6599 N N . ALA B 1 318 ? -4.844 29.953 20.859 1 93.38 318 ALA B N 1
ATOM 6600 C CA . ALA B 1 318 ? -6.168 30.422 21.25 1 93.38 318 ALA B CA 1
ATOM 6601 C C . ALA B 1 318 ? -6.125 31.109 22.625 1 93.38 318 ALA B C 1
ATOM 6603 O O . ALA B 1 318 ? -6.703 32.188 22.812 1 93.38 318 ALA B O 1
ATOM 6604 N N . SER B 1 319 ? -5.422 30.5 23.594 1 95 319 SER B N 1
ATOM 6605 C CA . SER B 1 319 ? -5.277 31.047 24.938 1 95 319 SER B CA 1
ATOM 6606 C C . SER B 1 319 ? -4.547 32.375 24.906 1 95 319 SER B C 1
ATOM 6608 O O . SER B 1 319 ? -4.98 33.344 25.547 1 95 319 SER B O 1
ATOM 6610 N N . ASN B 1 320 ? -3.436 32.375 24.141 1 94.25 320 ASN B N 1
ATOM 6611 C CA . ASN B 1 320 ? -2.656 33.594 24.016 1 94.25 320 ASN B CA 1
ATOM 6612 C C . ASN B 1 320 ? -3.479 34.719 23.391 1 94.25 320 ASN B C 1
ATOM 6614 O O . ASN B 1 320 ? -3.391 35.875 23.828 1 94.25 320 ASN B O 1
ATOM 6618 N N . THR B 1 321 ? -4.246 34.406 22.406 1 93.69 321 THR B N 1
ATOM 6619 C CA . THR B 1 321 ? -5.078 35.406 21.719 1 93.69 321 THR B CA 1
ATOM 6620 C C . THR B 1 321 ? -6.152 35.938 22.656 1 93.69 321 THR B C 1
ATOM 6622 O O . THR B 1 321 ? -6.453 37.125 22.641 1 93.69 321 THR B O 1
ATOM 6625 N N . ASN B 1 322 ? -6.699 35.125 23.516 1 94.12 322 ASN B N 1
ATOM 6626 C CA . ASN B 1 322 ? -7.672 35.562 24.516 1 94.12 322 ASN B CA 1
ATOM 6627 C C . ASN B 1 322 ? -7.039 36.5 25.547 1 94.12 322 ASN B C 1
ATOM 6629 O O . ASN B 1 322 ? -7.648 37.5 25.938 1 94.12 322 ASN B O 1
ATOM 6633 N N . GLU B 1 323 ? -5.828 36.156 25.922 1 94.06 323 GLU B N 1
ATOM 6634 C CA . GLU B 1 323 ? -5.102 37.031 26.859 1 94.06 323 GLU B CA 1
ATOM 6635 C C . GLU B 1 323 ? -4.812 38.375 26.234 1 94.06 323 GLU B C 1
ATOM 6637 O O . GLU B 1 323 ? -4.926 39.406 26.906 1 94.06 323 GLU B O 1
ATOM 6642 N N . MET B 1 324 ? -4.469 38.312 24.984 1 94.31 324 MET B N 1
ATOM 6643 C CA . MET B 1 324 ? -4.266 39.562 24.25 1 94.31 324 MET B CA 1
ATOM 6644 C C . MET B 1 324 ? -5.555 40.375 24.203 1 94.31 324 MET B C 1
ATOM 6646 O O . MET B 1 324 ? -5.531 41.594 24.375 1 94.31 324 MET B O 1
ATOM 6650 N N . GLY B 1 325 ? -6.617 39.625 23.969 1 95.81 325 GLY B N 1
ATOM 6651 C CA . GLY B 1 325 ? -7.914 40.281 23.953 1 95.81 325 GLY B CA 1
ATOM 6652 C C . GLY B 1 325 ? -8.242 41 25.25 1 95.81 325 GLY B C 1
ATOM 6653 O O . GLY B 1 325 ? -8.711 42.125 25.25 1 95.81 325 GLY B O 1
ATOM 6654 N N . ASP B 1 326 ? -7.961 40.406 26.391 1 96 326 ASP B N 1
ATOM 6655 C CA . ASP B 1 326 ? -8.18 41 27.703 1 96 326 ASP B CA 1
ATOM 6656 C C . ASP B 1 326 ? -7.332 42.25 27.891 1 96 326 ASP B C 1
ATOM 6658 O O . ASP B 1 326 ? -7.812 43.281 28.406 1 96 326 ASP B O 1
ATOM 6662 N N . SER B 1 327 ? -6.113 42.156 27.469 1 97.12 327 SER B N 1
ATOM 6663 C CA . SER B 1 327 ? -5.203 43.312 27.562 1 97.12 327 SER B CA 1
ATOM 6664 C C . SER B 1 327 ? -5.68 44.469 26.703 1 97.12 327 SER B C 1
ATOM 6666 O O . SER B 1 327 ? -5.645 45.625 27.141 1 97.12 327 SER B O 1
ATOM 6668 N N . ILE B 1 328 ? -6.109 44.188 25.5 1 96.94 328 ILE B N 1
ATOM 6669 C CA . ILE B 1 328 ? -6.605 45.188 24.578 1 96.94 328 ILE B CA 1
ATOM 6670 C C . ILE B 1 328 ? -7.848 45.875 25.156 1 96.94 328 ILE B C 1
ATOM 6672 O O . ILE B 1 328 ? -7.996 47.094 25.094 1 96.94 328 ILE B O 1
ATOM 6676 N N . ASP B 1 329 ? -8.711 45.125 25.797 1 96.44 329 ASP B N 1
ATOM 6677 C CA . ASP B 1 329 ? -9.922 45.656 26.422 1 96.44 329 ASP B CA 1
ATOM 6678 C C . ASP B 1 329 ? -9.578 46.625 27.562 1 96.44 329 ASP B C 1
ATOM 6680 O O . ASP B 1 329 ? -10.203 47.656 27.719 1 96.44 329 ASP B O 1
ATOM 6684 N N . GLU B 1 330 ? -8.609 46.25 28.312 1 96.94 330 GLU B N 1
ATOM 6685 C CA . GLU B 1 330 ? -8.195 47.094 29.438 1 96.94 330 GLU B CA 1
ATOM 6686 C C . GLU B 1 330 ? -7.594 48.406 28.938 1 96.94 330 GLU B C 1
ATOM 6688 O O . GLU B 1 330 ? -7.805 49.438 29.547 1 96.94 330 GLU B O 1
ATOM 6693 N N . ILE B 1 331 ? -6.852 48.312 27.906 1 97.62 331 ILE B N 1
ATOM 6694 C CA . ILE B 1 331 ? -6.328 49.531 27.297 1 97.62 331 ILE B CA 1
ATOM 6695 C C . ILE B 1 331 ? -7.48 50.406 26.828 1 97.62 331 ILE B C 1
ATOM 6697 O O . ILE B 1 331 ? -7.457 51.625 27 1 97.62 331 ILE B O 1
ATOM 6701 N N . GLY B 1 332 ? -8.461 49.719 26.172 1 97.06 332 GLY B N 1
ATOM 6702 C CA . GLY B 1 332 ? -9.633 50.438 25.734 1 97.06 332 GLY B CA 1
ATOM 6703 C C . GLY B 1 332 ? -10.328 51.219 26.844 1 97.06 332 GLY B C 1
ATOM 6704 O O . GLY B 1 332 ? -10.688 52.375 26.688 1 97.06 332 GLY B O 1
ATOM 6705 N N . VAL B 1 333 ? -10.477 50.625 28 1 97.12 333 VAL B N 1
ATOM 6706 C CA . VAL B 1 333 ? -11.094 51.25 29.156 1 97.12 333 VAL B CA 1
ATOM 6707 C C . VAL B 1 333 ? -10.242 52.438 29.641 1 97.12 333 VAL B C 1
ATOM 6709 O O . VAL B 1 333 ? -10.766 53.5 29.938 1 97.12 333 VAL B O 1
ATOM 6712 N N . SER B 1 334 ? -8.93 52.188 29.656 1 97.75 334 SER B N 1
ATOM 6713 C CA . SER B 1 334 ? -8.008 53.25 30.062 1 97.75 334 SER B CA 1
ATOM 6714 C C . SER B 1 334 ? -8.086 54.438 29.125 1 97.75 334 SER B C 1
ATOM 6716 O O . SER B 1 334 ? -7.988 55.594 29.562 1 97.75 334 SER B O 1
ATOM 6718 N N . VAL B 1 335 ? -8.234 54.125 27.875 1 97.44 335 VAL B N 1
ATOM 6719 C CA . VAL B 1 335 ? -8.336 55.188 26.859 1 97.44 335 VAL B CA 1
ATOM 6720 C C . VAL B 1 335 ? -9.602 56 27.078 1 97.44 335 VAL B C 1
ATOM 6722 O O . VAL B 1 335 ? -9.602 57.219 26.922 1 97.44 335 VAL B O 1
ATOM 6725 N N . GLU B 1 336 ? -10.727 55.406 27.453 1 96.06 336 GLU B N 1
ATOM 6726 C CA . GLU B 1 336 ? -11.977 56.125 27.75 1 96.06 336 GLU B CA 1
ATOM 6727 C C . GLU B 1 336 ? -11.82 57.031 28.984 1 96.06 336 GLU B C 1
ATOM 6729 O O . GLU B 1 336 ? -12.289 58.156 28.969 1 96.06 336 GLU B O 1
ATOM 6734 N N . ASP B 1 337 ? -11.109 56.531 29.938 1 96.75 337 ASP B N 1
ATOM 6735 C CA . ASP B 1 337 ? -10.852 57.312 31.156 1 96.75 337 ASP B CA 1
ATOM 6736 C C . ASP B 1 337 ? -9.969 58.5 30.844 1 96.75 337 ASP B C 1
ATOM 6738 O O . ASP B 1 337 ? -10.195 59.594 31.375 1 96.75 337 ASP B O 1
ATOM 6742 N N . LEU B 1 338 ? -8.992 58.281 30.031 1 96.75 338 LEU B N 1
ATOM 6743 C CA . LEU B 1 338 ? -8.102 59.344 29.625 1 96.75 338 LEU B CA 1
ATOM 6744 C C . LEU B 1 338 ? -8.867 60.438 28.891 1 96.75 338 LEU B C 1
ATOM 6746 O O . LEU B 1 338 ? -8.648 61.625 29.125 1 96.75 338 LEU B O 1
ATOM 6750 N N . SER B 1 339 ? -9.727 60.031 27.984 1 95.94 339 SER B N 1
ATOM 6751 C CA . SER B 1 339 ? -10.539 60.969 27.234 1 95.94 339 SER B CA 1
ATOM 6752 C C . SER B 1 339 ? -11.406 61.812 28.156 1 95.94 339 SER B C 1
ATOM 6754 O O . SER B 1 339 ? -11.5 63.031 28 1 95.94 339 SER B O 1
ATOM 6756 N N . SER B 1 340 ? -12 61.219 29.156 1 95.25 340 SER B N 1
ATOM 6757 C CA . SER B 1 340 ? -12.836 61.906 30.141 1 95.25 340 SER B CA 1
ATOM 6758 C C . SER B 1 340 ? -12 62.875 30.984 1 95.25 340 SER B C 1
ATOM 6760 O O . SER B 1 340 ? -12.414 64 31.219 1 95.25 340 SER B O 1
ATOM 6762 N N . ALA B 1 341 ? -10.852 62.344 31.375 1 94.06 341 ALA B N 1
ATOM 6763 C CA . ALA B 1 341 ? -9.953 63.156 32.188 1 94.06 341 ALA B CA 1
ATOM 6764 C C . ALA B 1 341 ? -9.492 64.375 31.406 1 94.06 341 ALA B C 1
ATOM 6766 O O . ALA B 1 341 ? -9.398 65.5 31.969 1 94.06 341 ALA B O 1
ATOM 6767 N N . THR B 1 342 ? -9.25 64.188 30.156 1 95 342 THR B N 1
ATOM 6768 C CA . THR B 1 342 ? -8.781 65.25 29.297 1 95 342 THR B CA 1
ATOM 6769 C C . THR B 1 342 ? -9.844 66.375 29.156 1 95 342 THR B C 1
ATOM 6771 O O . THR B 1 342 ? -9.539 67.562 29.25 1 95 342 THR B O 1
ATOM 6774 N N . THR B 1 343 ? -11.102 65.938 29 1 93.31 343 THR B N 1
ATOM 6775 C CA . THR B 1 343 ? -12.203 66.938 28.859 1 93.31 343 THR B CA 1
ATOM 6776 C C . THR B 1 343 ? -12.375 67.75 30.125 1 93.31 343 THR B C 1
ATOM 6778 O O . THR B 1 343 ? -12.539 68.938 30.062 1 93.31 343 THR B O 1
ATOM 6781 N N . GLN B 1 344 ? -12.258 67.125 31.219 1 92.94 344 GLN B N 1
ATOM 6782 C CA . GLN B 1 344 ? -12.383 67.75 32.5 1 92.94 344 GLN B CA 1
ATOM 6783 C C . GLN B 1 344 ? -11.234 68.75 32.75 1 92.94 344 GLN B C 1
ATOM 6785 O O . GLN B 1 344 ? -11.438 69.875 33.188 1 92.94 344 GLN B O 1
ATOM 6790 N N . MET B 1 345 ? -10.023 68.312 32.344 1 93.19 345 MET B N 1
ATOM 6791 C CA . MET B 1 345 ? -8.836 69.125 32.531 1 93.19 345 MET B CA 1
ATOM 6792 C C . MET B 1 345 ? -8.898 70.375 31.656 1 93.19 345 MET B C 1
ATOM 6794 O O . MET B 1 345 ? -8.523 71.5 32.094 1 93.19 345 MET B O 1
ATOM 6798 N N . LEU B 1 346 ? -9.398 70.188 30.484 1 91.44 346 LEU B N 1
ATOM 6799 C CA . LEU B 1 346 ? -9.5 71.312 29.547 1 91.44 346 LEU B CA 1
ATOM 6800 C C . LEU B 1 346 ? -10.484 72.375 30.062 1 91.44 346 LEU B C 1
ATOM 6802 O O . LEU B 1 346 ? -10.203 73.562 30 1 91.44 346 LEU B O 1
ATOM 6806 N N . THR B 1 347 ? -11.609 71.938 30.594 1 93.25 347 THR B N 1
ATOM 6807 C CA . THR B 1 347 ? -12.617 72.812 31.141 1 93.25 347 THR B CA 1
ATOM 6808 C C . THR B 1 347 ? -12.062 73.625 32.344 1 93.25 347 THR B C 1
ATOM 6810 O O . THR B 1 347 ? -12.211 74.812 32.438 1 93.25 347 THR B O 1
ATOM 6813 N N . ALA B 1 348 ? -11.391 72.875 33.156 1 91.75 348 ALA B N 1
ATOM 6814 C CA . ALA B 1 348 ? -10.812 73.5 34.344 1 91.75 348 ALA B CA 1
ATOM 6815 C C . ALA B 1 348 ? -9.703 74.438 34 1 91.75 348 ALA B C 1
ATOM 6817 O O . ALA B 1 348 ? -9.602 75.562 34.594 1 91.75 348 ALA B O 1
ATOM 6818 N N . ALA B 1 349 ? -8.898 74.125 33.062 1 90.44 349 ALA B N 1
ATOM 6819 C CA . ALA B 1 349 ? -7.805 74.938 32.594 1 90.44 349 ALA B CA 1
ATOM 6820 C C . ALA B 1 349 ? -8.336 76.25 31.969 1 90.44 349 ALA B C 1
ATOM 6822 O O . ALA B 1 349 ? -7.812 77.312 32.219 1 90.44 349 ALA B O 1
ATOM 6823 N N . LYS B 1 350 ? -9.406 76.188 31.188 1 90.31 350 LYS B N 1
ATOM 6824 C CA . LYS B 1 350 ? -10.008 77.375 30.562 1 90.31 350 LYS B CA 1
ATOM 6825 C C . LYS B 1 350 ? -10.57 78.312 31.594 1 90.31 350 LYS B C 1
ATOM 6827 O O . LYS B 1 350 ? -10.391 79.5 31.5 1 90.31 350 LYS B O 1
ATOM 6832 N N . ARG B 1 351 ? -11.172 77.75 32.562 1 92.81 351 ARG B N 1
ATOM 6833 C CA . ARG B 1 351 ? -11.711 78.562 33.656 1 92.81 351 ARG B CA 1
ATOM 6834 C C . ARG B 1 351 ? -10.594 79.25 34.438 1 92.81 351 ARG B C 1
ATOM 6836 O O . ARG B 1 351 ? -10.742 80.438 34.812 1 92.81 351 ARG B O 1
ATOM 6843 N N . THR B 1 352 ? -9.555 78.562 34.594 1 92.81 352 THR B N 1
ATOM 6844 C CA . THR B 1 352 ? -8.414 79.125 35.312 1 92.81 352 THR B CA 1
ATOM 6845 C C . THR B 1 352 ? -7.797 80.25 34.531 1 92.81 352 THR B C 1
ATOM 6847 O O . THR B 1 352 ? -7.477 81.312 35.094 1 92.81 352 THR B O 1
ATOM 6850 N N . VAL B 1 353 ? -7.664 80.062 33.25 1 91.06 353 VAL B N 1
ATOM 6851 C CA . VAL B 1 353 ? -7.105 81.125 32.406 1 91.06 353 VAL B CA 1
ATOM 6852 C C . VAL B 1 353 ? -8.008 82.312 32.438 1 91.06 353 VAL B C 1
ATOM 6854 O O . VAL B 1 353 ? -7.52 83.438 32.531 1 91.06 353 VAL B O 1
ATOM 6857 N N . GLU B 1 354 ? -9.297 82.188 32.406 1 92.5 354 GLU B N 1
ATOM 6858 C CA . GLU B 1 354 ? -10.25 83.25 32.5 1 92.5 354 GLU B CA 1
ATOM 6859 C C . GLU B 1 354 ? -10.156 84 33.812 1 92.5 354 GLU B C 1
ATOM 6861 O O . GLU B 1 354 ? -10.219 85.25 33.875 1 92.5 354 GLU B O 1
ATOM 6866 N N . ALA B 1 355 ? -10.023 83.188 34.781 1 91.75 355 ALA B N 1
ATOM 6867 C CA . ALA B 1 355 ? -9.898 83.75 36.125 1 91.75 355 ALA B CA 1
ATOM 6868 C C . ALA B 1 355 ? -8.625 84.625 36.219 1 91.75 355 ALA B C 1
ATOM 6870 O O . ALA B 1 355 ? -8.641 85.688 36.812 1 91.75 355 ALA B O 1
ATOM 6871 N N . LEU B 1 356 ? -7.57 84.188 35.656 1 92.5 356 LEU B N 1
ATOM 6872 C CA . LEU B 1 356 ? -6.301 84.875 35.688 1 92.5 356 LEU B CA 1
ATOM 6873 C C . LEU B 1 356 ? -6.391 86.188 34.875 1 92.5 356 LEU B C 1
ATOM 6875 O O . LEU B 1 356 ? -5.84 87.188 35.281 1 92.5 356 LEU B O 1
ATOM 6879 N N . ASP B 1 357 ? -7.121 86.125 33.844 1 93.12 357 ASP B N 1
ATOM 6880 C CA . ASP B 1 357 ? -7.344 87.312 33.031 1 93.12 357 ASP B CA 1
ATOM 6881 C C . ASP B 1 357 ? -8.133 88.375 33.844 1 93.12 357 ASP B C 1
ATOM 6883 O O . ASP B 1 357 ? -7.812 89.562 33.812 1 93.12 357 ASP B O 1
ATOM 6887 N N . GLY B 1 358 ? -9.133 87.875 34.469 1 91.88 358 GLY B N 1
ATOM 6888 C CA . GLY B 1 358 ? -9.914 88.75 35.312 1 91.88 358 GLY B CA 1
ATOM 6889 C C . GLY B 1 358 ? -9.094 89.375 36.438 1 91.88 358 GLY B C 1
ATOM 6890 O O . GLY B 1 358 ? -9.234 90.562 36.719 1 91.88 358 GLY B O 1
ATOM 6891 N N . LEU B 1 359 ? -8.211 88.625 36.969 1 91.19 359 LEU B N 1
ATOM 6892 C CA . LEU B 1 359 ? -7.355 89.125 38.031 1 91.19 359 LEU B CA 1
ATOM 6893 C C . LEU B 1 359 ? -6.367 90.125 37.531 1 91.19 359 LEU B C 1
ATOM 6895 O O . LEU B 1 359 ? -6.062 91.125 38.219 1 91.19 359 LEU B O 1
ATOM 6899 N N . MET B 1 360 ? -5.871 89.938 36.375 1 92.56 360 MET B N 1
ATOM 6900 C CA . MET B 1 360 ? -4.945 90.938 35.75 1 92.56 360 MET B CA 1
ATOM 6901 C C . MET B 1 360 ? -5.629 92.25 35.5 1 92.56 360 MET B C 1
ATOM 6903 O O . MET B 1 360 ? -5.051 93.312 35.75 1 92.56 360 MET B O 1
ATOM 6907 N N . GLU B 1 361 ? -6.844 92.25 35.062 1 93.31 361 GLU B N 1
ATOM 6908 C CA . GLU B 1 361 ? -7.598 93.438 34.812 1 93.31 361 GLU B CA 1
ATOM 6909 C C . GLU B 1 361 ? -7.91 94.188 36.125 1 93.31 361 GLU B C 1
ATOM 6911 O O . GLU B 1 361 ? -7.793 95.438 36.188 1 93.31 361 GLU B O 1
ATOM 6916 N N . GLN B 1 362 ? -8.273 93.375 37 1 90.31 362 GLN B N 1
ATOM 6917 C CA . GLN B 1 362 ? -8.555 93.938 38.312 1 90.31 362 GLN B CA 1
ATOM 6918 C C . GLN B 1 362 ? -7.312 94.562 38.938 1 90.31 362 GLN B C 1
ATOM 6920 O O . GLN B 1 362 ? -7.406 95.625 39.562 1 90.31 362 GLN B O 1
ATOM 6925 N N . ASN B 1 363 ? -6.18 93.938 38.719 1 91.31 363 ASN B N 1
ATOM 6926 C CA . ASN B 1 363 ? -4.914 94.438 39.219 1 91.31 363 ASN B CA 1
ATOM 6927 C C . ASN B 1 363 ? -4.602 95.812 38.594 1 91.31 363 ASN B C 1
ATOM 6929 O O . ASN B 1 363 ? -4.133 96.688 39.281 1 91.31 363 ASN B O 1
ATOM 6933 N N . LYS B 1 364 ? -4.91 96.062 37.375 1 91.81 364 LYS B N 1
ATOM 6934 C CA . LYS B 1 364 ? -4.703 97.312 36.688 1 91.81 364 LYS B CA 1
ATOM 6935 C C . LYS B 1 364 ? -5.602 98.438 37.25 1 91.81 364 LYS B C 1
ATOM 6937 O O . LYS B 1 364 ? -5.152 99.562 37.5 1 91.81 364 LYS B O 1
ATOM 6942 N N . THR B 1 365 ? -6.797 98.062 37.5 1 91.38 365 THR B N 1
ATOM 6943 C CA . THR B 1 365 ? -7.758 99 38.031 1 91.38 365 THR B CA 1
ATOM 6944 C C . THR B 1 365 ? -7.355 99.438 39.438 1 91.38 365 THR B C 1
ATOM 6946 O O . THR B 1 365 ? -7.434 100.625 39.781 1 91.38 365 THR B O 1
ATOM 6949 N N . VAL B 1 366 ? -6.895 98.438 40.125 1 90.06 366 VAL B N 1
ATOM 6950 C CA . VAL B 1 366 ? -6.492 98.688 41.5 1 90.06 366 VAL B CA 1
ATOM 6951 C C . VAL B 1 366 ? -5.273 99.625 41.531 1 90.06 366 VAL B C 1
ATOM 6953 O O . VAL B 1 366 ? -5.215 100.562 42.281 1 90.06 366 VAL B O 1
ATOM 6956 N N . MET B 1 367 ? -4.344 99.438 40.688 1 89 367 MET B N 1
ATOM 6957 C CA . MET B 1 367 ? -3.145 100.25 40.594 1 89 367 MET B CA 1
ATOM 6958 C C . MET B 1 367 ? -3.5 101.688 40.219 1 89 367 MET B C 1
ATOM 6960 O O . MET B 1 367 ? -2.936 102.625 40.75 1 89 367 MET B O 1
ATOM 6964 N N . ALA B 1 368 ? -4.5 101.875 39.375 1 91.44 368 ALA B N 1
ATOM 6965 C CA . ALA B 1 368 ? -4.945 103.188 38.969 1 91.44 368 ALA B CA 1
ATOM 6966 C C . ALA B 1 368 ? -5.613 103.938 40.156 1 91.44 368 ALA B C 1
ATOM 6968 O O . ALA B 1 368 ? -5.371 105.125 40.375 1 91.44 368 ALA B O 1
ATOM 6969 N N . SER B 1 369 ? -6.387 103.188 40.812 1 89.12 369 SER B N 1
ATOM 6970 C CA . SER B 1 369 ? -7.074 103.75 41.969 1 89.12 369 SER B CA 1
ATOM 6971 C C . SER B 1 369 ? -6.086 104.125 43.062 1 89.12 369 SER B C 1
ATOM 6973 O O . SER B 1 369 ? -6.266 105.188 43.719 1 89.12 369 SER B O 1
ATOM 6975 N N . MET B 1 370 ? -5.047 103.375 43.156 1 87.44 370 MET B N 1
ATOM 6976 C CA . MET B 1 370 ? -4.02 103.688 44.156 1 87.44 370 MET B CA 1
ATOM 6977 C C . MET B 1 370 ? -3.256 104.938 43.812 1 87.44 370 MET B C 1
ATOM 6979 O O . MET B 1 370 ? -2.854 105.688 44.719 1 87.44 370 MET B O 1
ATOM 6983 N N . LEU B 1 371 ? -3.105 105.25 42.594 1 89.44 371 LEU B N 1
ATOM 6984 C CA . LEU B 1 371 ? -2.475 106.5 42.156 1 89.44 371 LEU B CA 1
ATOM 6985 C C . LEU B 1 371 ? -3.336 107.688 42.531 1 89.44 371 LEU B C 1
ATOM 6987 O O . LEU B 1 371 ? -2.816 108.75 42.938 1 89.44 371 LEU B O 1
ATOM 6991 N N . ASP B 1 372 ? -4.59 107.438 42.406 1 89.25 372 ASP B N 1
ATOM 6992 C CA . ASP B 1 372 ? -5.52 108.5 42.781 1 89.25 372 ASP B CA 1
ATOM 6993 C C . ASP B 1 372 ? -5.449 108.812 44.281 1 89.25 372 ASP B C 1
ATOM 6995 O O . ASP B 1 372 ? -5.457 109.938 44.688 1 89.25 372 ASP B O 1
ATOM 6999 N N . ILE B 1 373 ? -5.367 107.75 44.938 1 87.81 373 ILE B N 1
ATOM 7000 C CA . ILE B 1 373 ? -5.289 107.938 46.406 1 87.81 373 ILE B CA 1
ATOM 7001 C C . ILE B 1 373 ? -3.965 108.625 46.781 1 87.81 373 ILE B C 1
ATOM 7003 O O . ILE B 1 373 ? -3.924 109.438 47.656 1 87.81 373 ILE B O 1
ATOM 7007 N N . ASP B 1 374 ? -2.939 108.25 46.156 1 87.56 374 ASP B N 1
ATOM 7008 C CA . ASP B 1 374 ? -1.631 108.812 46.375 1 87.56 374 ASP B CA 1
ATOM 7009 C C . ASP B 1 374 ? -1.675 110.312 46.094 1 87.56 374 ASP B C 1
ATOM 7011 O O . ASP B 1 374 ? -1.158 111.125 46.906 1 87.56 374 ASP B O 1
ATOM 7015 N N . ALA B 1 375 ? -2.316 110.75 45.031 1 89.44 375 ALA B N 1
ATOM 7016 C CA . ALA B 1 375 ? -2.439 112.125 44.688 1 89.44 375 ALA B CA 1
ATOM 7017 C C . ALA B 1 375 ? -3.254 112.938 45.719 1 89.44 375 ALA B C 1
ATOM 7019 O O . ALA B 1 375 ? -2.928 114.062 46.062 1 89.44 375 ALA B O 1
ATOM 7020 N N . GLN B 1 376 ? -4.203 112.188 46.125 1 85.88 376 GLN B N 1
ATOM 7021 C CA . GLN B 1 376 ? -5.062 112.875 47.125 1 85.88 376 GLN B CA 1
ATOM 7022 C C . GLN B 1 376 ? -4.324 113.062 48.438 1 85.88 376 GLN B C 1
ATOM 7024 O O . GLN B 1 376 ? -4.484 114.125 49.094 1 85.88 376 GLN B O 1
ATOM 7029 N N . ILE B 1 377 ? -3.533 112.125 48.844 1 87.5 377 ILE B N 1
ATOM 7030 C CA . ILE B 1 377 ? -2.764 112.25 50.062 1 87.5 377 ILE B CA 1
ATOM 7031 C C . ILE B 1 377 ? -1.726 113.375 49.938 1 87.5 377 ILE B C 1
ATOM 7033 O O . ILE B 1 377 ? -1.523 114.125 50.844 1 87.5 377 ILE B O 1
ATOM 7037 N N . LYS B 1 378 ? -1.186 113.562 48.812 1 87.94 378 LYS B N 1
ATOM 7038 C CA . LYS B 1 378 ? -0.23 114.625 48.562 1 87.94 378 LYS B CA 1
ATOM 7039 C C . LYS B 1 378 ? -0.916 116 48.594 1 87.94 378 LYS B C 1
ATOM 7041 O O . LYS B 1 378 ? -0.375 116.938 49.125 1 87.94 378 LYS B O 1
ATOM 7046 N N . ALA B 1 379 ? -2.062 116 48.062 1 87.81 379 ALA B N 1
ATOM 7047 C CA . ALA B 1 379 ? -2.836 117.25 48.094 1 87.81 379 ALA B CA 1
ATOM 7048 C C . ALA B 1 379 ? -3.209 117.625 49.531 1 87.81 379 ALA B C 1
ATOM 7050 O O . ALA B 1 379 ? -3.18 118.812 49.875 1 87.81 379 ALA B O 1
ATOM 7051 N N . THR B 1 380 ? -3.51 116.625 50.188 1 87.12 380 THR B N 1
ATOM 7052 C CA . THR B 1 380 ? -3.832 116.812 51.594 1 87.12 380 THR B CA 1
ATOM 7053 C C . THR B 1 380 ? -2.623 117.375 52.344 1 87.12 380 THR B C 1
ATOM 7055 O O . THR B 1 380 ? -2.746 118.312 53.125 1 87.12 380 THR B O 1
ATOM 7058 N N . ASN B 1 381 ? -1.52 116.875 52.062 1 86.69 381 ASN B N 1
ATOM 7059 C CA . ASN B 1 381 ? -0.287 117.312 52.688 1 86.69 381 ASN B CA 1
ATOM 7060 C C . ASN B 1 381 ? 0.009 118.75 52.344 1 86.69 381 ASN B C 1
ATOM 7062 O O . ASN B 1 381 ? 0.407 119.562 53.219 1 86.69 381 ASN B O 1
ATOM 7066 N N . ASN B 1 382 ? -0.226 119.188 51.188 1 91.75 382 ASN B N 1
ATOM 7067 C CA . ASN B 1 382 ? 0.008 120.562 50.781 1 91.75 382 ASN B CA 1
ATOM 7068 C C . ASN B 1 382 ? -0.985 121.5 51.406 1 91.75 382 ASN B C 1
ATOM 7070 O O . ASN B 1 382 ? -0.612 122.625 51.844 1 91.75 382 ASN B O 1
ATOM 7074 N N . ALA B 1 383 ? -2.143 120.938 51.406 1 90 383 ALA B N 1
ATOM 7075 C CA . ALA B 1 383 ? -3.182 121.812 52.031 1 90 383 ALA B CA 1
ATOM 7076 C C . ALA B 1 383 ? -2.895 122 53.5 1 90 383 ALA B C 1
ATOM 7078 O O . ALA B 1 383 ? -3.057 123.125 54.031 1 90 383 ALA B O 1
ATOM 7079 N N . VAL B 1 384 ? -2.443 120.938 54.094 1 89.5 384 VAL B N 1
ATOM 7080 C CA . VAL B 1 384 ? -2.158 121 55.5 1 89.5 384 VAL B CA 1
ATOM 7081 C C . VAL B 1 384 ? -0.994 121.938 55.781 1 89.5 384 VAL B C 1
ATOM 7083 O O . VAL B 1 384 ? -0.999 122.688 56.781 1 89.5 384 VAL B O 1
ATOM 7086 N N . LYS B 1 385 ? -0.125 122.125 54.969 1 90.81 385 LYS B N 1
ATOM 7087 C CA . LYS B 1 385 ? 0.992 123.062 55.125 1 90.81 385 LYS B CA 1
ATOM 7088 C C . LYS B 1 385 ? 0.521 124.5 55 1 90.81 385 LYS B C 1
ATOM 7090 O O . LYS B 1 385 ? 0.973 125.375 55.75 1 90.81 385 LYS B O 1
ATOM 7095 N N . LYS B 1 386 ? -0.322 124.75 54.188 1 93.38 386 LYS B N 1
ATOM 7096 C CA . LYS B 1 386 ? -0.871 126.062 54 1 93.38 386 LYS B CA 1
ATOM 7097 C C . LYS B 1 386 ? -1.68 126.5 55.219 1 93.38 386 LYS B C 1
ATOM 7099 O O . LYS B 1 386 ? -1.639 127.688 55.594 1 93.38 386 LYS B O 1
ATOM 7104 N N . ILE B 1 387 ? -2.266 125.5 55.656 1 93.69 387 ILE B N 1
ATOM 7105 C CA . ILE B 1 387 ? -3.045 125.75 56.844 1 93.69 387 ILE B CA 1
ATOM 7106 C C . ILE B 1 387 ? -2.107 126.062 58 1 93.69 387 ILE B C 1
ATOM 7108 O O . ILE B 1 387 ? -2.373 127 58.781 1 93.69 387 ILE B O 1
ATOM 7112 N N . ALA B 1 388 ? -1.105 125.438 58.094 1 90.94 388 ALA B N 1
ATOM 7113 C CA . ALA B 1 388 ? -0.105 125.688 59.125 1 90.94 388 ALA B CA 1
ATOM 7114 C C . ALA B 1 388 ? 0.458 127.062 59 1 90.94 388 ALA B C 1
ATOM 7116 O O . ALA B 1 388 ? 0.598 127.812 60 1 90.94 388 ALA B O 1
ATOM 7117 N N . ASP B 1 389 ? 0.667 127.5 57.875 1 93.06 389 ASP B N 1
ATOM 7118 C CA . ASP B 1 389 ? 1.205 128.875 57.625 1 93.06 389 ASP B CA 1
ATOM 7119 C C . ASP B 1 389 ? 0.201 129.875 58.031 1 93.06 389 ASP B C 1
ATOM 7121 O O . ASP B 1 389 ? 0.563 130.875 58.656 1 93.06 389 ASP B O 1
ATOM 7125 N N . ALA B 1 390 ? -0.863 129.625 57.594 1 92.06 390 ALA B N 1
ATOM 7126 C CA . ALA B 1 390 ? -1.914 130.625 57.938 1 92.06 390 ALA B CA 1
ATOM 7127 C C . ALA B 1 390 ? -2.152 130.75 59.438 1 92.06 390 ALA B C 1
ATOM 7129 O O . ALA B 1 390 ? -2.367 131.75 60 1 92.06 390 ALA B O 1
ATOM 7130 N N . SER B 1 391 ? -2.119 129.625 60.031 1 93.81 391 SER B N 1
ATOM 7131 C CA . SER B 1 391 ? -2.322 129.5 61.469 1 93.81 391 SER B CA 1
ATOM 7132 C C . SER B 1 391 ? -1.171 130.25 62.219 1 93.81 391 SER B C 1
ATOM 7134 O O . SER B 1 391 ? -1.388 130.875 63.25 1 93.81 391 SER B O 1
ATOM 7136 N N . HIS B 1 392 ? -0.099 130.125 61.75 1 93.06 392 HIS B N 1
ATOM 7137 C CA . HIS B 1 392 ? 1.053 130.75 62.312 1 93.06 392 HIS B CA 1
ATOM 7138 C C . HIS B 1 392 ? 0.922 132.375 62.156 1 93.06 392 HIS B C 1
ATOM 7140 O O . HIS B 1 392 ? 1.228 133.125 63.094 1 93.06 392 HIS B O 1
ATOM 7146 N N . SER B 1 393 ? 0.475 132.75 61.094 1 94.38 393 SER B N 1
ATOM 7147 C CA . SER B 1 393 ? 0.244 134.125 60.875 1 94.38 393 SER B CA 1
ATOM 7148 C C . SER B 1 393 ? -0.795 134.625 61.844 1 94.38 393 SER B C 1
ATOM 7150 O O . SER B 1 393 ? -0.628 135.75 62.406 1 94.38 393 SER B O 1
ATOM 7152 N N . ILE B 1 394 ? -1.662 133.875 62.031 1 94.5 394 ILE B N 1
ATOM 7153 C CA . ILE B 1 394 ? -2.721 134.25 62.938 1 94.5 394 ILE B CA 1
ATOM 7154 C C . ILE B 1 394 ? -2.168 134.375 64.375 1 94.5 394 ILE B C 1
ATOM 7156 O O . ILE B 1 394 ? -2.516 135.25 65.125 1 94.5 394 ILE B O 1
ATOM 7160 N N . THR B 1 395 ? -1.379 133.5 64.688 1 93.94 395 THR B N 1
ATOM 7161 C CA . THR B 1 395 ? -0.74 133.5 66 1 93.94 395 THR B CA 1
ATOM 7162 C C . THR B 1 395 ? 0.114 134.75 66.188 1 93.94 395 THR B C 1
ATOM 7164 O O . THR B 1 395 ? 0.081 135.375 67.25 1 93.94 395 THR B O 1
ATOM 7167 N N . GLU B 1 396 ? 0.703 135.125 65.25 1 94.38 396 GLU B N 1
ATOM 7168 C CA . GLU B 1 396 ? 1.524 136.375 65.25 1 94.38 396 GLU B CA 1
ATOM 7169 C C . GLU B 1 396 ? 0.659 137.625 65.312 1 94.38 396 GLU B C 1
ATOM 7171 O O . GLU B 1 396 ? 0.955 138.5 66.125 1 94.38 396 GLU B O 1
ATOM 7176 N N . ILE B 1 397 ? -0.264 137.5 64.625 1 93.94 397 ILE B N 1
ATOM 7177 C CA . ILE B 1 397 ? -1.182 138.625 64.562 1 93.94 397 ILE B CA 1
ATOM 7178 C C . ILE B 1 397 ? -1.853 138.75 65.938 1 93.94 397 ILE B C 1
ATOM 7180 O O . ILE B 1 397 ? -1.995 139.875 66.438 1 93.94 397 ILE B O 1
ATOM 7184 N N . SER B 1 398 ? -2.219 137.75 66.5 1 94.94 398 SER B N 1
ATOM 7185 C CA . SER B 1 398 ? -2.869 137.75 67.812 1 94.94 398 SER B CA 1
ATOM 7186 C C . SER B 1 398 ? -1.914 138.25 68.875 1 94.94 398 SER B C 1
ATOM 7188 O O . SER B 1 398 ? -2.314 139 69.812 1 94.94 398 SER B O 1
ATOM 7190 N N . SER B 1 399 ? -0.769 138 68.812 1 94.06 399 SER B N 1
ATOM 7191 C CA . SER B 1 399 ? 0.244 138.375 69.75 1 94.06 399 SER B CA 1
ATOM 7192 C C . SER B 1 399 ? 0.483 139.875 69.625 1 94.06 399 SER B C 1
ATOM 7194 O O . SER B 1 399 ? 0.61 140.625 70.625 1 94.06 399 SER B O 1
ATOM 7196 N N . GLN B 1 400 ? 0.546 140.25 68.438 1 93.81 400 GLN B N 1
ATOM 7197 C CA . GLN B 1 400 ? 0.739 141.75 68.188 1 93.81 400 GLN B CA 1
ATOM 7198 C C . GLN B 1 400 ? -0.471 142.5 68.688 1 93.81 400 GLN B C 1
ATOM 7200 O O . GLN B 1 400 ? -0.322 143.625 69.25 1 93.81 400 GLN B O 1
ATOM 7205 N N . THR B 1 401 ? -1.544 141.875 68.375 1 91.44 401 THR B N 1
ATOM 7206 C CA . THR B 1 401 ? -2.777 142.5 68.812 1 91.44 401 THR B CA 1
ATOM 7207 C C . THR B 1 401 ? -2.861 142.5 70.312 1 91.44 401 THR B C 1
ATOM 7209 O O . THR B 1 401 ? -3.287 143.5 70.875 1 91.44 401 THR B O 1
ATOM 7212 N N . ASN B 1 402 ? -2.506 141.625 71 1 92.44 402 ASN B N 1
ATOM 7213 C CA . ASN B 1 402 ? -2.467 141.625 72.438 1 92.44 402 ASN B CA 1
ATOM 7214 C C . ASN B 1 402 ? -1.478 142.625 73 1 92.44 402 ASN B C 1
ATOM 7216 O O . ASN B 1 402 ? -1.771 143.25 74 1 92.44 402 ASN B O 1
ATOM 7220 N N . LEU B 1 403 ? -0.412 142.875 72.375 1 92.69 403 LEU B N 1
ATOM 7221 C CA . LEU B 1 403 ? 0.594 143.75 72.812 1 92.69 403 LEU B CA 1
ATOM 7222 C C . LEU B 1 403 ? 0.089 145.25 72.625 1 92.69 403 LEU B C 1
ATOM 7224 O O . LEU B 1 403 ? 0.301 146.125 73.5 1 92.69 403 LEU B O 1
ATOM 7228 N N . LEU B 1 404 ? -0.455 145.375 71.562 1 91.62 404 LEU B N 1
ATOM 7229 C CA . LEU B 1 404 ? -1.021 146.625 71.312 1 91.62 404 LEU B CA 1
ATOM 7230 C C . LEU B 1 404 ? -2.129 147 72.312 1 91.62 404 LEU B C 1
ATOM 7232 O O . LEU B 1 404 ? -2.25 148.125 72.75 1 91.62 404 LEU B O 1
ATOM 7236 N N . SER B 1 405 ? -2.875 146 72.688 1 89.88 405 SER B N 1
ATOM 7237 C CA . SER B 1 405 ? -3.957 146.125 73.625 1 89.88 405 SER B CA 1
ATOM 7238 C C . SER B 1 405 ? -3.412 146.375 75 1 89.88 405 SER B C 1
ATOM 7240 O O . SER B 1 405 ? -3.973 147.25 75.75 1 89.88 405 SER B O 1
ATOM 7242 N N . LEU B 1 406 ? -2.367 145.875 75.438 1 90.06 406 LEU B N 1
ATOM 7243 C CA . LEU B 1 406 ? -1.718 146.125 76.688 1 90.06 406 LEU B CA 1
ATOM 7244 C C . LEU B 1 406 ? -1.163 147.625 76.75 1 90.06 406 LEU B C 1
ATOM 7246 O O . LEU B 1 406 ? -1.342 148.25 77.75 1 90.06 406 LEU B O 1
ATOM 7250 N N . ASN B 1 407 ? -0.63 148 75.75 1 85.38 407 ASN B N 1
ATOM 7251 C CA . ASN B 1 407 ? -0.101 149.375 75.688 1 85.38 407 ASN B CA 1
ATOM 7252 C C . ASN B 1 407 ? -1.216 150.375 75.75 1 85.38 407 ASN B C 1
ATOM 7254 O O . ASN B 1 407 ? -1.067 151.375 76.438 1 85.38 407 ASN B O 1
ATOM 7258 N N . ALA B 1 408 ? -2.166 149.875 75.062 1 84.62 408 ALA B N 1
ATOM 7259 C CA . ALA B 1 408 ? -3.326 150.875 75.062 1 84.62 408 ALA B CA 1
ATOM 7260 C C . ALA B 1 408 ? -3.975 150.875 76.438 1 84.62 408 ALA B C 1
ATOM 7262 O O . ALA B 1 408 ? -4.457 151.875 76.875 1 84.62 408 ALA B O 1
ATOM 7263 N N . SER B 1 409 ? -3.975 149.875 77.125 1 86.94 409 SER B N 1
ATOM 7264 C CA . SER B 1 409 ? -4.512 149.75 78.5 1 86.94 409 SER B CA 1
ATOM 7265 C C . SER B 1 409 ? -3.645 150.5 79.5 1 86.94 409 SER B C 1
ATOM 7267 O O . SER B 1 409 ? -4.16 151.25 80.375 1 86.94 409 SER B O 1
ATOM 7269 N N . ILE B 1 410 ? -2.455 150.625 79.312 1 83.06 410 ILE B N 1
ATOM 7270 C CA . ILE B 1 410 ? -1.52 151.375 80.188 1 83.06 410 ILE B CA 1
ATOM 7271 C C . ILE B 1 410 ? -1.706 152.875 79.938 1 83.06 410 ILE B C 1
ATOM 7273 O O . ILE B 1 410 ? -1.736 153.625 80.875 1 83.06 410 ILE B O 1
ATOM 7277 N N . GLU B 1 411 ? -1.766 153.25 78.75 1 78.81 411 GLU B N 1
ATOM 7278 C CA . GLU B 1 411 ? -1.934 154.625 78.438 1 78.81 411 GLU B CA 1
ATOM 7279 C C . GLU B 1 411 ? -3.277 155.125 78.938 1 78.81 411 GLU B C 1
ATOM 7281 O O . GLU B 1 411 ? -3.375 156.25 79.375 1 78.81 411 GLU B O 1
ATOM 7286 N N . ALA B 1 412 ? -4.273 154.25 78.812 1 83.44 412 ALA B N 1
ATOM 7287 C CA . ALA B 1 412 ? -5.594 154.625 79.312 1 83.44 412 ALA B CA 1
ATOM 7288 C C . ALA B 1 412 ? -5.562 154.75 80.812 1 83.44 412 ALA B C 1
ATOM 7290 O O . ALA B 1 412 ? -6.227 155.75 81.312 1 83.44 412 ALA B O 1
ATOM 7291 N N . ALA B 1 413 ? -4.824 154.125 81.562 1 81.88 413 ALA B N 1
ATOM 7292 C CA . ALA B 1 413 ? -4.664 154.375 83 1 81.88 413 ALA B CA 1
ATOM 7293 C C . ALA B 1 413 ? -3.93 155.625 83.312 1 81.88 413 ALA B C 1
ATOM 7295 O O . ALA B 1 413 ? -4.254 156.25 84.312 1 81.88 413 ALA B O 1
ATOM 7296 N N . ARG B 1 414 ? -3.057 156 82.562 1 79.81 414 ARG B N 1
ATOM 7297 C CA . ARG B 1 414 ? -2.24 157.25 82.75 1 79.81 414 ARG B CA 1
ATOM 7298 C C . ARG B 1 414 ? -3.066 158.5 82.562 1 79.81 414 ARG B C 1
ATOM 7300 O O . ARG B 1 414 ? -2.807 159.5 83.188 1 79.81 414 ARG B O 1
ATOM 7307 N N . ALA B 1 415 ? -4.059 158.25 81.688 1 80.06 415 ALA B N 1
ATOM 7308 C CA . ALA B 1 415 ? -4.887 159.5 81.375 1 80.06 415 ALA B CA 1
ATOM 7309 C C . ALA B 1 415 ? -5.977 159.625 82.438 1 80.06 415 ALA B C 1
ATOM 7311 O O . ALA B 1 415 ? -6.758 160.625 82.312 1 80.06 415 ALA B O 1
ATOM 7312 N N . GLY B 1 416 ? -6.109 158.875 83.5 1 78 416 GLY B N 1
ATOM 7313 C CA . GLY B 1 416 ? -6.988 159 84.625 1 78 416 GLY B CA 1
ATOM 7314 C C . GLY B 1 416 ? -8.461 158.875 84.25 1 78 416 GLY B C 1
ATOM 7315 O O . GLY B 1 416 ? -8.859 157.875 83.688 1 78 416 GLY B O 1
ATOM 7316 N N . ASP B 1 417 ? -9.32 160 84.562 1 76 417 ASP B N 1
ATOM 7317 C CA . ASP B 1 417 ? -10.773 160 84.438 1 76 417 ASP B CA 1
ATOM 7318 C C . ASP B 1 417 ? -11.18 160 82.938 1 76 417 ASP B C 1
ATOM 7320 O O . ASP B 1 417 ? -12.242 159.625 82.562 1 76 417 ASP B O 1
ATOM 7324 N N . TYR B 1 418 ? -10.359 160.5 82.062 1 73.81 418 TYR B N 1
ATOM 7325 C CA . TYR B 1 418 ? -10.648 160.625 80.688 1 73.81 418 TYR B CA 1
ATOM 7326 C C . TYR B 1 418 ? -10.352 159.375 79.875 1 73.81 418 TYR B C 1
ATOM 7328 O O . TYR B 1 418 ? -10.82 159.25 78.75 1 73.81 418 TYR B O 1
ATOM 7336 N N . GLY B 1 419 ? -9.797 158.375 80.625 1 77.5 419 GLY B N 1
ATOM 7337 C CA . GLY B 1 419 ? -9.359 157.25 79.875 1 77.5 419 GLY B CA 1
ATOM 7338 C C . GLY B 1 419 ? -10.117 156 80.312 1 77.5 419 GLY B C 1
ATOM 7339 O O . GLY B 1 419 ? -9.859 154.875 79.75 1 77.5 419 GLY B O 1
ATOM 7340 N N . LYS B 1 420 ? -10.969 156.125 81.125 1 84.31 420 LYS B N 1
ATOM 7341 C CA . LYS B 1 420 ? -11.664 155 81.625 1 84.31 420 LYS B CA 1
ATOM 7342 C C . LYS B 1 420 ? -12.375 154.125 80.562 1 84.31 420 LYS B C 1
ATOM 7344 O O . LYS B 1 420 ? -12.297 153 80.5 1 84.31 420 LYS B O 1
ATOM 7349 N N . GLY B 1 421 ? -13.023 154.75 79.625 1 80.75 421 GLY B N 1
ATOM 7350 C CA . GLY B 1 421 ? -13.727 154.125 78.562 1 80.75 421 GLY B CA 1
ATOM 7351 C C . GLY B 1 421 ? -12.797 153.375 77.562 1 80.75 421 GLY B C 1
ATOM 7352 O O . GLY B 1 421 ? -13.086 152.25 77.188 1 80.75 421 GLY B O 1
ATOM 7353 N N . PHE B 1 422 ? -11.602 154 77.375 1 82.88 422 PHE B N 1
ATOM 7354 C CA . PHE B 1 422 ? -10.602 153.5 76.5 1 82.88 422 PHE B CA 1
ATOM 7355 C C . PHE B 1 422 ? -9.93 152.25 77.125 1 82.88 422 PHE B C 1
ATOM 7357 O O . PHE B 1 422 ? -9.57 151.25 76.438 1 82.88 422 PHE B O 1
ATOM 7364 N N . GLY B 1 423 ? -9.859 152.25 78.375 1 84.75 423 GLY B N 1
ATOM 7365 C CA . GLY B 1 423 ? -9.289 151.125 79.125 1 84.75 423 GLY B CA 1
ATOM 7366 C C . GLY B 1 423 ? -10.125 149.875 79 1 84.75 423 GLY B C 1
ATOM 7367 O O . GLY B 1 423 ? -9.586 148.75 78.875 1 84.75 423 GLY B O 1
ATOM 7368 N N . VAL B 1 424 ? -11.422 150 78.938 1 88.5 424 VAL B N 1
ATOM 7369 C CA . VAL B 1 424 ? -12.344 148.875 78.812 1 88.5 424 VAL B CA 1
ATOM 7370 C C . VAL B 1 424 ? -12.266 148.25 77.438 1 88.5 424 VAL B C 1
ATOM 7372 O O . VAL B 1 424 ? -12.219 147.125 77.25 1 88.5 424 VAL B O 1
ATOM 7375 N N . VAL B 1 425 ? -12.117 149.125 76.5 1 89.31 425 VAL B N 1
ATOM 7376 C CA . VAL B 1 425 ? -12.031 148.625 75.125 1 89.31 425 VAL B CA 1
ATOM 7377 C C . VAL B 1 425 ? -10.688 148 74.875 1 89.31 425 VAL B C 1
ATOM 7379 O O . VAL B 1 425 ? -10.633 146.875 74.25 1 89.31 425 VAL B O 1
ATOM 7382 N N . ALA B 1 426 ? -9.641 148.5 75.438 1 88.56 426 ALA B N 1
ATOM 7383 C CA . ALA B 1 426 ? -8.305 147.875 75.25 1 88.56 426 ALA B CA 1
ATOM 7384 C C . ALA B 1 426 ? -8.234 146.5 75.938 1 88.56 426 ALA B C 1
ATOM 7386 O O . ALA B 1 426 ? -7.641 145.625 75.375 1 88.56 426 ALA B O 1
ATOM 7387 N N . ASN B 1 427 ? -8.961 146.375 77.062 1 90.25 427 ASN B N 1
ATOM 7388 C CA . ASN B 1 427 ? -8.969 145.125 77.75 1 90.25 427 ASN B CA 1
ATOM 7389 C C . ASN B 1 427 ? -9.766 144.125 77 1 90.25 427 ASN B C 1
ATOM 7391 O O . ASN B 1 427 ? -9.406 142.875 77 1 90.25 427 ASN B O 1
ATOM 7395 N N . GLU B 1 428 ? -10.781 144.5 76.438 1 93.38 428 GLU B N 1
ATOM 7396 C CA . GLU B 1 428 ? -11.602 143.625 75.688 1 93.38 428 GLU B CA 1
ATOM 7397 C C . GLU B 1 428 ? -10.875 143.125 74.438 1 93.38 428 GLU B C 1
ATOM 7399 O O . GLU B 1 428 ? -10.961 142 74.062 1 93.38 428 GLU B O 1
ATOM 7404 N N . ILE B 1 429 ? -10.133 144 73.75 1 93.06 429 ILE B N 1
ATOM 7405 C CA . ILE B 1 429 ? -9.352 143.625 72.562 1 93.06 429 ILE B CA 1
ATOM 7406 C C . ILE B 1 429 ? -8.242 142.625 72.938 1 93.06 429 ILE B C 1
ATOM 7408 O O . ILE B 1 429 ? -7.941 141.625 72.25 1 93.06 429 ILE B O 1
ATOM 7412 N N . GLY B 1 430 ? -7.715 142.875 74.125 1 92.88 430 GLY B N 1
ATOM 7413 C CA . GLY B 1 430 ? -6.703 141.875 74.625 1 92.88 430 GLY B CA 1
ATOM 7414 C C . GLY B 1 430 ? -7.238 140.5 74.812 1 92.88 430 GLY B C 1
ATOM 7415 O O . GLY B 1 430 ? -6.574 139.5 74.5 1 92.88 430 GLY B O 1
ATOM 7416 N N . LEU B 1 431 ? -8.453 140.5 75.312 1 93.44 431 LEU B N 1
ATOM 7417 C CA . LEU B 1 431 ? -9.094 139.125 75.562 1 93.44 431 LEU B CA 1
ATOM 7418 C C . LEU B 1 431 ? -9.414 138.5 74.25 1 93.44 431 LEU B C 1
ATOM 7420 O O . LEU B 1 431 ? -9.242 137.25 74.125 1 93.44 431 LEU B O 1
ATOM 7424 N N . LEU B 1 432 ? -9.75 139.125 73.25 1 93.56 432 LEU B N 1
ATOM 7425 C CA . LEU B 1 432 ? -10.055 138.625 71.938 1 93.56 432 LEU B CA 1
ATOM 7426 C C . LEU B 1 432 ? -8.789 138.125 71.25 1 93.56 432 LEU B C 1
ATOM 7428 O O . LEU B 1 432 ? -8.797 137.125 70.562 1 93.56 432 LEU B O 1
ATOM 7432 N N . ALA B 1 433 ? -7.75 138.875 71.375 1 94.31 433 ALA B N 1
ATOM 7433 C CA . ALA B 1 433 ? -6.465 138.5 70.812 1 94.31 433 ALA B CA 1
ATOM 7434 C C . ALA B 1 433 ? -5.973 137.125 71.438 1 94.31 433 ALA B C 1
ATOM 7436 O O . ALA B 1 433 ? -5.438 136.25 70.75 1 94.31 433 ALA B O 1
ATOM 7437 N N . GLN B 1 434 ? -6.273 137 72.75 1 93.62 434 GLN B N 1
ATOM 7438 C CA . GLN B 1 434 ? -5.883 135.75 73.438 1 93.62 434 GLN B CA 1
ATOM 7439 C C . GLN B 1 434 ? -6.723 134.625 72.938 1 93.62 434 GLN B C 1
ATOM 7441 O O . GLN B 1 434 ? -6.207 133.5 72.812 1 93.62 434 GLN B O 1
ATOM 7446 N N . GLN B 1 435 ? -7.898 134.875 72.688 1 93.44 435 GLN B N 1
ATOM 7447 C CA . GLN B 1 435 ? -8.781 133.875 72.188 1 93.44 435 GLN B CA 1
ATOM 7448 C C . GLN B 1 435 ? -8.391 133.375 70.75 1 93.44 435 GLN B C 1
ATOM 7450 O O . GLN B 1 435 ? -8.406 132.25 70.438 1 93.44 435 GLN B O 1
ATOM 7455 N N . SER B 1 436 ? -7.984 134.25 69.938 1 93.62 436 SER B N 1
ATOM 7456 C CA . SER B 1 436 ? -7.543 134 68.625 1 93.62 436 SER B CA 1
ATOM 7457 C C . SER B 1 436 ? -6.234 133.25 68.625 1 93.62 436 SER B C 1
ATOM 7459 O O . SER B 1 436 ? -6.059 132.25 67.812 1 93.62 436 SER B O 1
ATOM 7461 N N . SER B 1 437 ? -5.461 133.625 69.5 1 93.75 437 SER B N 1
ATOM 7462 C CA . SER B 1 437 ? -4.191 132.875 69.625 1 93.75 437 SER B CA 1
ATOM 7463 C C . SER B 1 437 ? -4.406 131.5 70.062 1 93.75 437 SER B C 1
ATOM 7465 O O . SER B 1 437 ? -3.736 130.625 69.562 1 93.75 437 SER B O 1
ATOM 7467 N N . THR B 1 438 ? -5.379 131.25 70.938 1 94.31 438 THR B N 1
ATOM 7468 C CA . THR B 1 438 ? -5.688 129.875 71.438 1 94.31 438 THR B CA 1
ATOM 7469 C C . THR B 1 438 ? -6.277 129.125 70.312 1 94.31 438 THR B C 1
ATOM 7471 O O . THR B 1 438 ? -5.918 127.938 70.125 1 94.31 438 THR B O 1
ATOM 7474 N N . ALA B 1 439 ? -7.012 129.625 69.5 1 93.25 439 ALA B N 1
ATOM 7475 C CA . ALA B 1 439 ? -7.605 129 68.375 1 93.25 439 ALA B CA 1
ATOM 7476 C C . ALA B 1 439 ? -6.547 128.625 67.312 1 93.25 439 ALA B C 1
ATOM 7478 O O . ALA B 1 439 ? -6.551 127.5 66.75 1 93.25 439 ALA B O 1
ATOM 7479 N N . ALA B 1 440 ? -5.684 129.5 67.062 1 93.25 440 ALA B N 1
ATOM 7480 C CA . ALA B 1 440 ? -4.609 129.25 66.125 1 93.25 440 ALA B CA 1
ATOM 7481 C C . ALA B 1 440 ? -3.664 128.125 66.562 1 93.25 440 ALA B C 1
ATOM 7483 O O . ALA B 1 440 ? -3.191 127.312 65.812 1 93.25 440 ALA B O 1
ATOM 7484 N N . THR B 1 441 ? -3.477 128.25 67.938 1 92.88 441 THR B N 1
ATOM 7485 C CA . THR B 1 441 ? -2.619 127.188 68.5 1 92.88 441 THR B CA 1
ATOM 7486 C C . THR B 1 441 ? -3.273 125.812 68.375 1 92.88 441 THR B C 1
ATOM 7488 O O . THR B 1 441 ? -2.6 124.812 68.062 1 92.88 441 THR B O 1
ATOM 7491 N N . THR B 1 442 ? -4.531 125.812 68.5 1 93.69 442 THR B N 1
ATOM 7492 C CA . THR B 1 442 ? -5.27 124.562 68.375 1 93.69 442 THR B CA 1
ATOM 7493 C C . THR B 1 442 ? -5.18 124.062 66.938 1 93.69 442 THR B C 1
ATOM 7495 O O . THR B 1 442 ? -4.977 122.875 66.688 1 93.69 442 THR B O 1
ATOM 7498 N N . ILE B 1 443 ? -5.25 124.875 66 1 94.5 443 ILE B N 1
ATOM 7499 C CA . ILE B 1 443 ? -5.141 124.5 64.562 1 94.5 443 ILE B CA 1
ATOM 7500 C C . ILE B 1 443 ? -3.748 123.938 64.25 1 94.5 443 ILE B C 1
ATOM 7502 O O . ILE B 1 443 ? -3.605 122.938 63.594 1 94.5 443 ILE B O 1
ATOM 7506 N N . ASN B 1 444 ? -2.809 124.625 64.875 1 93.06 444 ASN B N 1
ATOM 7507 C CA . ASN B 1 444 ? -1.432 124.188 64.625 1 93.06 444 ASN B CA 1
ATOM 7508 C C . ASN B 1 444 ? -1.193 122.812 65.188 1 93.06 444 ASN B C 1
ATOM 7510 O O . ASN B 1 444 ? -0.475 122 64.562 1 93.06 444 ASN B O 1
ATOM 7514 N N . GLU B 1 445 ? -1.846 122.438 66.312 1 94 445 GLU B N 1
ATOM 7515 C CA . GLU B 1 445 ? -1.706 121.125 66.875 1 94 445 GLU B CA 1
ATOM 7516 C C . GLU B 1 445 ? -2.363 120.062 65.938 1 94 445 GLU B C 1
ATOM 7518 O O . GLU B 1 445 ? -1.791 119 65.75 1 94 445 GLU B O 1
ATOM 7523 N N . ILE B 1 446 ? -3.4 120.312 65.438 1 92.88 446 ILE B N 1
ATOM 7524 C CA . ILE B 1 446 ? -4.133 119.375 64.562 1 92.88 446 ILE B CA 1
ATOM 7525 C C . ILE B 1 446 ? -3.369 119.188 63.25 1 92.88 446 ILE B C 1
ATOM 7527 O O . ILE B 1 446 ? -3.289 118.062 62.719 1 92.88 446 ILE B O 1
ATOM 7531 N N . VAL B 1 447 ? -2.83 120.25 62.719 1 91.19 447 VAL B N 1
ATOM 7532 C CA . VAL B 1 447 ? -2.082 120.188 61.469 1 91.19 447 VAL B CA 1
ATOM 7533 C C . VAL B 1 447 ? -0.847 119.312 61.625 1 91.19 447 VAL B C 1
ATOM 7535 O O . VAL B 1 447 ? -0.515 118.562 60.719 1 91.19 447 VAL B O 1
ATOM 7538 N N . GLU B 1 448 ? -0.247 119.5 62.844 1 90.69 448 GLU B N 1
ATOM 7539 C CA . GLU B 1 448 ? 0.933 118.688 63.094 1 90.69 448 GLU B CA 1
ATOM 7540 C C . GLU B 1 448 ? 0.579 117.188 63.125 1 90.69 448 GLU B C 1
ATOM 7542 O O . GLU B 1 448 ? 1.314 116.375 62.562 1 90.69 448 GLU B O 1
ATOM 7547 N N . ASP B 1 449 ? -0.548 116.875 63.625 1 90 449 ASP B N 1
ATOM 7548 C CA . ASP B 1 449 ? -1.014 115.5 63.688 1 90 449 ASP B CA 1
ATOM 7549 C C . ASP B 1 449 ? -1.366 115 62.281 1 90 449 ASP B C 1
ATOM 7551 O O . ASP B 1 449 ? -1.068 113.875 61.938 1 90 449 ASP B O 1
ATOM 7555 N N . LEU B 1 450 ? -1.842 115.75 61.469 1 87.25 450 LEU B N 1
ATOM 7556 C CA . LEU B 1 450 ? -2.256 115.375 60.125 1 87.25 450 LEU B CA 1
ATOM 7557 C C . LEU B 1 450 ? -1.046 115.125 59.219 1 87.25 450 LEU B C 1
ATOM 7559 O O . LEU B 1 450 ? -1.078 114.25 58.375 1 87.25 450 LEU B O 1
ATOM 7563 N N . VAL B 1 451 ? -0.068 116.062 59.438 1 85.06 451 VAL B N 1
ATOM 7564 C CA . VAL B 1 451 ? 1.145 115.875 58.656 1 85.06 451 VAL B CA 1
ATOM 7565 C C . VAL B 1 451 ? 1.773 114.562 59 1 85.06 451 VAL B C 1
ATOM 7567 O O . VAL B 1 451 ? 2.23 113.812 58.125 1 85.06 451 VAL B O 1
ATOM 7570 N N . THR B 1 452 ? 1.692 114.188 60.312 1 87.88 452 THR B N 1
ATOM 7571 C CA . THR B 1 452 ? 2.256 112.875 60.75 1 87.88 452 THR B CA 1
ATOM 7572 C C . THR B 1 452 ? 1.464 111.75 60.188 1 87.88 452 THR B C 1
ATOM 7574 O O . THR B 1 452 ? 2.045 110.75 59.688 1 87.88 452 THR B O 1
ATOM 7577 N N . ASP B 1 453 ? 0.212 111.875 60.125 1 83.75 453 ASP B N 1
ATOM 7578 C CA . ASP B 1 453 ? -0.658 110.812 59.625 1 83.75 453 ASP B CA 1
ATOM 7579 C C . ASP B 1 453 ? -0.538 110.688 58.125 1 83.75 453 ASP B C 1
ATOM 7581 O O . ASP B 1 453 ? -0.575 109.562 57.562 1 83.75 453 ASP B O 1
ATOM 7585 N N . SER B 1 454 ? -0.389 111.688 57.469 1 83.5 454 SER B N 1
ATOM 7586 C CA . SER B 1 454 ? -0.25 111.688 56 1 83.5 454 SER B CA 1
ATOM 7587 C C . SER B 1 454 ? 1.048 111.062 55.562 1 83.5 454 SER B C 1
ATOM 7589 O O . SER B 1 454 ? 1.083 110.312 54.562 1 83.5 454 SER B O 1
ATOM 7591 N N . THR B 1 455 ? 2.035 111.312 56.406 1 86.06 455 THR B N 1
ATOM 7592 C CA . THR B 1 455 ? 3.318 110.688 56.125 1 86.06 455 THR B CA 1
ATOM 7593 C C . THR B 1 455 ? 3.221 109.188 56.25 1 86.06 455 THR B C 1
ATOM 7595 O O . THR B 1 455 ? 3.754 108.438 55.406 1 86.06 455 THR B O 1
ATOM 7598 N N . LYS B 1 456 ? 2.486 108.688 57.188 1 87.56 456 LYS B N 1
ATOM 7599 C CA . LYS B 1 456 ? 2.279 107.25 57.344 1 87.56 456 LYS B CA 1
ATOM 7600 C C . LYS B 1 456 ? 1.465 106.688 56.188 1 87.56 456 LYS B C 1
ATOM 7602 O O . LYS B 1 456 ? 1.744 105.562 55.719 1 87.56 456 LYS B O 1
ATOM 7607 N N . SER B 1 457 ? 0.543 107.375 55.719 1 87 457 SER B N 1
ATOM 7608 C CA . SER B 1 457 ? -0.289 106.938 54.594 1 87 457 SER B CA 1
ATOM 7609 C C . SER B 1 457 ? 0.521 106.812 53.312 1 87 457 SER B C 1
ATOM 7611 O O . SER B 1 457 ? 0.315 105.875 52.531 1 87 457 SER B O 1
ATOM 7613 N N . MET B 1 458 ? 1.367 107.75 53.156 1 87.31 458 MET B N 1
ATOM 7614 C CA . MET B 1 458 ? 2.221 107.75 51.969 1 87.31 458 MET B CA 1
ATOM 7615 C C . MET B 1 458 ? 3.121 106.5 51.969 1 87.31 458 MET B C 1
ATOM 7617 O O . MET B 1 458 ? 3.373 105.875 50.906 1 87.31 458 MET B O 1
ATOM 7621 N N . GLU B 1 459 ? 3.48 106.062 53.188 1 90.69 459 GLU B N 1
ATOM 7622 C CA . GLU B 1 459 ? 4.309 104.875 53.281 1 90.69 459 GLU B CA 1
ATOM 7623 C C . GLU B 1 459 ? 3.514 103.625 52.938 1 90.69 459 GLU B C 1
ATOM 7625 O O . GLU B 1 459 ? 4.016 102.688 52.25 1 90.69 459 GLU B O 1
ATOM 7630 N N . ILE B 1 460 ? 2.324 103.562 53.312 1 89.38 460 ILE B N 1
ATOM 7631 C CA . ILE B 1 460 ? 1.464 102.438 53.062 1 89.38 460 ILE B CA 1
ATOM 7632 C C . ILE B 1 460 ? 1.18 102.312 51.562 1 89.38 460 ILE B C 1
ATOM 7634 O O . ILE B 1 460 ? 1.205 101.188 51 1 89.38 460 ILE B O 1
ATOM 7638 N N . ILE B 1 461 ? 0.987 103.375 50.938 1 88.25 461 ILE B N 1
ATOM 7639 C CA . ILE B 1 461 ? 0.678 103.438 49.531 1 88.25 461 ILE B CA 1
ATOM 7640 C C . ILE B 1 461 ? 1.898 102.938 48.719 1 88.25 461 ILE B C 1
ATOM 7642 O O . ILE B 1 461 ? 1.768 102.25 47.719 1 88.25 461 ILE B O 1
ATOM 7646 N N . GLU B 1 462 ? 3.033 103.438 49.219 1 90.38 462 GLU B N 1
ATOM 7647 C CA . GLU B 1 462 ? 4.258 103 48.562 1 90.38 462 GLU B CA 1
ATOM 7648 C C . GLU B 1 462 ? 4.441 101.5 48.656 1 90.38 462 GLU B C 1
ATOM 7650 O O . GLU B 1 462 ? 4.832 100.875 47.688 1 90.38 462 GLU B O 1
ATOM 7655 N N . GLU B 1 463 ? 4.082 101 49.781 1 91.25 463 GLU B N 1
ATOM 7656 C CA . GLU B 1 463 ? 4.172 99.562 49.969 1 91.25 463 GLU B CA 1
ATOM 7657 C C . GLU B 1 463 ? 3.148 98.812 49.094 1 91.25 463 GLU B C 1
ATOM 7659 O O . GLU B 1 463 ? 3.445 97.75 48.562 1 91.25 463 GLU B O 1
ATOM 7664 N N . LEU B 1 464 ? 2.035 99.312 48.969 1 89.94 464 LEU B N 1
ATOM 7665 C CA . LEU B 1 464 ? 0.977 98.688 48.188 1 89.94 464 LEU B CA 1
ATOM 7666 C C . LEU B 1 464 ? 1.329 98.75 46.688 1 89.94 464 LEU B C 1
ATOM 7668 O O . LEU B 1 464 ? 1.078 97.75 45.969 1 89.94 464 LEU B O 1
ATOM 7672 N N . ASN B 1 465 ? 1.896 99.875 46.312 1 89.19 465 ASN B N 1
ATOM 7673 C CA . ASN B 1 465 ? 2.328 100 44.906 1 89.19 465 ASN B CA 1
ATOM 7674 C C . ASN B 1 465 ? 3.361 98.938 44.594 1 89.19 465 ASN B C 1
ATOM 7676 O O . ASN B 1 465 ? 3.309 98.312 43.5 1 89.19 465 ASN B O 1
ATOM 7680 N N . ALA B 1 466 ? 4.23 98.625 45.531 1 90.75 466 ALA B N 1
ATOM 7681 C CA . ALA B 1 466 ? 5.234 97.562 45.312 1 90.75 466 ALA B CA 1
ATOM 7682 C C . ALA B 1 466 ? 4.59 96.188 45.281 1 90.75 466 ALA B C 1
ATOM 7684 O O . ALA B 1 466 ? 4.957 95.375 44.438 1 90.75 466 ALA B O 1
ATOM 7685 N N . ALA B 1 467 ? 3.658 96 46.094 1 88.56 467 ALA B N 1
ATOM 7686 C CA . ALA B 1 467 ? 2.971 94.75 46.156 1 88.56 467 ALA B CA 1
ATOM 7687 C C . ALA B 1 467 ? 2.186 94.438 44.875 1 88.56 467 ALA B C 1
ATOM 7689 O O . ALA B 1 467 ? 2.164 93.312 44.375 1 88.56 467 ALA B O 1
ATOM 7690 N N . PHE B 1 468 ? 1.599 95.438 44.281 1 91.19 468 PHE B N 1
ATOM 7691 C CA . PHE B 1 468 ? 0.798 95.25 43.062 1 91.19 468 PHE B CA 1
ATOM 7692 C C . PHE B 1 468 ? 1.691 95.062 41.844 1 91.19 468 PHE B C 1
ATOM 7694 O O . PHE B 1 468 ? 1.331 94.312 40.938 1 91.19 468 PHE B O 1
ATOM 7701 N N . ASN B 1 469 ? 2.828 95.688 41.906 1 91.12 469 ASN B N 1
ATOM 7702 C CA . ASN B 1 469 ? 3.791 95.438 40.844 1 91.12 469 ASN B CA 1
ATOM 7703 C C . ASN B 1 469 ? 4.27 94 40.875 1 91.12 469 ASN B C 1
ATOM 7705 O O . ASN B 1 469 ? 4.383 93.375 39.812 1 91.12 469 ASN B O 1
ATOM 7709 N N . GLU B 1 470 ? 4.469 93.562 42.062 1 90.31 470 GLU B N 1
ATOM 7710 C CA . GLU B 1 470 ? 4.863 92.125 42.188 1 90.31 470 GLU B CA 1
ATOM 7711 C C . GLU B 1 470 ? 3.734 91.188 41.781 1 90.31 470 GLU B C 1
ATOM 7713 O O . GLU B 1 470 ? 3.977 90.188 41.156 1 90.31 470 GLU B O 1
ATOM 7718 N N . GLN B 1 471 ? 2.588 91.562 42.094 1 90 471 GLN B N 1
ATOM 7719 C CA . GLN B 1 471 ? 1.423 90.75 41.75 1 90 471 GLN B CA 1
ATOM 7720 C C . GLN B 1 471 ? 1.256 90.688 40.219 1 90 471 GLN B C 1
ATOM 7722 O O . GLN B 1 471 ? 0.904 89.625 39.688 1 90 471 GLN B O 1
ATOM 7727 N N . SER B 1 472 ? 1.424 91.812 39.594 1 91.75 472 SER B N 1
ATOM 7728 C CA . SER B 1 472 ? 1.329 91.812 38.156 1 91.75 472 SER B CA 1
ATOM 7729 C C . SER B 1 472 ? 2.307 90.812 37.531 1 91.75 472 SER B C 1
ATOM 7731 O O . SER B 1 472 ? 1.947 90.125 36.594 1 91.75 472 SER B O 1
ATOM 7733 N N . SER B 1 473 ? 3.535 90.812 38.094 1 92.25 473 SER B N 1
ATOM 7734 C CA . SER B 1 473 ? 4.551 89.875 37.562 1 92.25 473 SER B CA 1
ATOM 7735 C C . SER B 1 473 ? 4.184 88.438 37.875 1 92.25 473 SER B C 1
ATOM 7737 O O . SER B 1 473 ? 4.352 87.562 37 1 92.25 473 SER B O 1
ATOM 7739 N N . GLN B 1 474 ? 3.646 88.125 39 1 89.31 474 GLN B N 1
ATOM 7740 C CA . GLN B 1 474 ? 3.254 86.812 39.375 1 89.31 474 GLN B CA 1
ATOM 7741 C C . GLN B 1 474 ? 2.092 86.312 38.531 1 89.31 474 GLN B C 1
ATOM 7743 O O . GLN B 1 474 ? 2.057 85.125 38.156 1 89.31 474 GLN B O 1
ATOM 7748 N N . LEU B 1 475 ? 1.185 87.125 38.188 1 92.88 475 LEU B N 1
ATOM 7749 C CA . LEU B 1 475 ? 0.044 86.812 37.375 1 92.88 475 LEU B CA 1
ATOM 7750 C C . LEU B 1 475 ? 0.494 86.438 35.938 1 92.88 475 LEU B C 1
ATOM 7752 O O . LEU B 1 475 ? -0.01 85.5 35.344 1 92.88 475 LEU B O 1
ATOM 7756 N N . THR B 1 476 ? 1.474 87.188 35.5 1 92.5 476 THR B N 1
ATOM 7757 C CA . THR B 1 476 ? 1.999 86.938 34.156 1 92.5 476 THR B CA 1
ATOM 7758 C C . THR B 1 476 ? 2.695 85.562 34.125 1 92.5 476 THR B C 1
ATOM 7760 O O . THR B 1 476 ? 2.5 84.812 33.156 1 92.5 476 THR B O 1
ATOM 7763 N N . SER B 1 477 ? 3.432 85.312 35.156 1 92.25 477 SER B N 1
ATOM 7764 C CA . SER B 1 477 ? 4.117 84 35.219 1 92.25 477 SER B CA 1
ATOM 7765 C C . SER B 1 477 ? 3.123 82.875 35.344 1 92.25 477 SER B C 1
ATOM 7767 O O . SER B 1 477 ? 3.33 81.75 34.781 1 92.25 477 SER B O 1
ATOM 7769 N N . THR B 1 478 ? 2.125 83 36.062 1 92.38 478 THR B N 1
ATOM 7770 C CA . THR B 1 478 ? 1.106 82 36.281 1 92.38 478 THR B CA 1
ATOM 7771 C C . THR B 1 478 ? 0.359 81.688 34.969 1 92.38 478 THR B C 1
ATOM 7773 O O . THR B 1 478 ? 0.035 80.562 34.688 1 92.38 478 THR B O 1
ATOM 7776 N N . LYS B 1 479 ? 0.064 82.688 34.281 1 92.31 479 LYS B N 1
ATOM 7777 C CA . LYS B 1 479 ? -0.591 82.5 33 1 92.31 479 LYS B CA 1
ATOM 7778 C C . LYS B 1 479 ? 0.265 81.688 32.062 1 92.31 479 LYS B C 1
ATOM 7780 O O . LYS B 1 479 ? -0.253 80.812 31.344 1 92.31 479 LYS B O 1
ATOM 7785 N N . SER B 1 480 ? 1.572 82 32.125 1 92.19 480 SER B N 1
ATOM 7786 C CA . SER B 1 480 ? 2.494 81.188 31.328 1 92.19 480 SER B CA 1
ATOM 7787 C C . SER B 1 480 ? 2.488 79.75 31.75 1 92.19 480 SER B C 1
ATOM 7789 O O . SER B 1 480 ? 2.531 78.812 30.906 1 92.19 480 SER B O 1
ATOM 7791 N N . ASP B 1 481 ? 2.428 79.438 32.969 1 91.75 481 ASP B N 1
ATOM 7792 C CA . ASP B 1 481 ? 2.352 78.062 33.5 1 91.75 481 ASP B CA 1
ATOM 7793 C C . ASP B 1 481 ? 1.06 77.375 33.062 1 91.75 481 ASP B C 1
ATOM 7795 O O . ASP B 1 481 ? 1.067 76.25 32.688 1 91.75 481 ASP B O 1
ATOM 7799 N N . MET B 1 482 ? 0.032 78.125 33.031 1 92.19 482 MET B N 1
ATOM 7800 C CA . MET B 1 482 ? -1.252 77.562 32.625 1 92.19 482 MET B CA 1
ATOM 7801 C C . MET B 1 482 ? -1.263 77.25 31.141 1 92.19 482 MET B C 1
ATOM 7803 O O . MET B 1 482 ? -1.895 76.312 30.703 1 92.19 482 MET B O 1
ATOM 7807 N N . ASP B 1 483 ? -0.548 78.062 30.375 1 89.88 483 ASP B N 1
ATOM 7808 C CA . ASP B 1 483 ? -0.381 77.75 28.953 1 89.88 483 ASP B CA 1
ATOM 7809 C C . ASP B 1 483 ? 0.321 76.438 28.766 1 89.88 483 ASP B C 1
ATOM 7811 O O . ASP B 1 483 ? -0.011 75.688 27.859 1 89.88 483 ASP B O 1
ATOM 7815 N N . GLY B 1 484 ? 1.244 76.25 29.656 1 89.44 484 GLY B N 1
ATOM 7816 C CA . GLY B 1 484 ? 1.901 74.938 29.641 1 89.44 484 GLY B CA 1
ATOM 7817 C C . GLY B 1 484 ? 0.965 73.75 29.984 1 89.44 484 GLY B C 1
ATOM 7818 O O . GLY B 1 484 ? 1.039 72.688 29.375 1 89.44 484 GLY B O 1
ATOM 7819 N N . VAL B 1 485 ? 0.081 73.875 30.859 1 92.88 485 VAL B N 1
ATOM 7820 C CA . VAL B 1 485 ? -0.904 72.875 31.219 1 92.88 485 VAL B CA 1
ATOM 7821 C C . VAL B 1 485 ? -1.829 72.625 30.047 1 92.88 485 VAL B C 1
ATOM 7823 O O . VAL B 1 485 ? -2.102 71.438 29.719 1 92.88 485 VAL B O 1
ATOM 7826 N N . VAL B 1 486 ? -2.295 73.688 29.422 1 92.56 486 VAL B N 1
ATOM 7827 C CA . VAL B 1 486 ? -3.199 73.562 28.297 1 92.56 486 VAL B CA 1
ATOM 7828 C C . VAL B 1 486 ? -2.508 72.812 27.172 1 92.56 486 VAL B C 1
ATOM 7830 O O . VAL B 1 486 ? -3.111 71.938 26.547 1 92.56 486 VAL B O 1
ATOM 7833 N N . THR B 1 487 ? -1.196 73.062 26.938 1 92.69 487 THR B N 1
ATOM 7834 C CA . THR B 1 487 ? -0.42 72.312 25.938 1 92.69 487 THR B CA 1
ATOM 7835 C C . THR B 1 487 ? -0.289 70.875 26.312 1 92.69 487 THR B C 1
ATOM 7837 O O . THR B 1 487 ? -0.388 70 25.453 1 92.69 487 THR B O 1
ATOM 7840 N N . GLY B 1 488 ? -0.067 70.625 27.547 1 93.62 488 GLY B N 1
ATOM 7841 C CA . GLY B 1 488 ? -0.009 69.25 28.031 1 93.62 488 GLY B CA 1
ATOM 7842 C C . GLY B 1 488 ? -1.31 68.5 27.844 1 93.62 488 GLY B C 1
ATOM 7843 O O . GLY B 1 488 ? -1.305 67.312 27.406 1 93.62 488 GLY B O 1
ATOM 7844 N N . VAL B 1 489 ? -2.422 69.062 28.094 1 94.81 489 VAL B N 1
ATOM 7845 C CA . VAL B 1 489 ? -3.732 68.438 27.953 1 94.81 489 VAL B CA 1
ATOM 7846 C C . VAL B 1 489 ? -3.996 68.125 26.484 1 94.81 489 VAL B C 1
ATOM 7848 O O . VAL B 1 489 ? -4.543 67.062 26.156 1 94.81 489 VAL B O 1
ATOM 7851 N N . ASN B 1 490 ? -3.59 69.062 25.594 1 94.38 490 ASN B N 1
ATOM 7852 C CA . ASN B 1 490 ? -3.734 68.812 24.156 1 94.38 490 ASN B CA 1
ATOM 7853 C C . ASN B 1 490 ? -2.898 67.625 23.703 1 94.38 490 ASN B C 1
ATOM 7855 O O . ASN B 1 490 ? -3.338 66.812 22.859 1 94.38 490 ASN B O 1
ATOM 7859 N N . SER B 1 491 ? -1.763 67.5 24.266 1 95.12 491 SER B N 1
ATOM 7860 C CA . SER B 1 491 ? -0.914 66.375 23.969 1 95.12 491 SER B CA 1
ATOM 7861 C C . SER B 1 491 ? -1.556 65.062 24.438 1 95.12 491 SER B C 1
ATOM 7863 O O . SER B 1 491 ? -1.502 64 23.734 1 95.12 491 SER B O 1
ATOM 7865 N N . VAL B 1 492 ? -2.133 65 25.609 1 95.94 492 VAL B N 1
ATOM 7866 C CA . VAL B 1 492 ? -2.82 63.844 26.125 1 95.94 492 VAL B CA 1
ATOM 7867 C C . VAL B 1 492 ? -3.99 63.5 25.219 1 95.94 492 VAL B C 1
ATOM 7869 O O . VAL B 1 492 ? -4.211 62.312 24.922 1 95.94 492 VAL B O 1
ATOM 7872 N N . GLU B 1 493 ? -4.695 64.5 24.797 1 95.56 493 GLU B N 1
ATOM 7873 C CA . GLU B 1 493 ? -5.824 64.25 23.906 1 95.56 493 GLU B CA 1
ATOM 7874 C C . GLU B 1 493 ? -5.371 63.562 22.609 1 95.56 493 GLU B C 1
ATOM 7876 O O . GLU B 1 493 ? -5.973 62.594 22.172 1 95.56 493 GLU B O 1
ATOM 7881 N N . GLN B 1 494 ? -4.273 64.062 22 1 95.5 494 GLN B N 1
ATOM 7882 C CA . GLN B 1 494 ? -3.77 63.531 20.734 1 95.5 494 GLN B CA 1
ATOM 7883 C C . GLN B 1 494 ? -3.268 62.094 20.906 1 95.5 494 GLN B C 1
ATOM 7885 O O . GLN B 1 494 ? -3.566 61.219 20.078 1 95.5 494 GLN B O 1
ATOM 7890 N N . ASN B 1 495 ? -2.555 61.875 21.969 1 96.69 495 ASN B N 1
ATOM 7891 C CA . ASN B 1 495 ? -2.035 60.531 22.203 1 96.69 495 ASN B CA 1
ATOM 7892 C C . ASN B 1 495 ? -3.154 59.531 22.531 1 96.69 495 ASN B C 1
ATOM 7894 O O . ASN B 1 495 ? -3.102 58.375 22.125 1 96.69 495 ASN B O 1
ATOM 7898 N N . THR B 1 496 ? -4.117 60 23.281 1 96.75 496 THR B N 1
ATOM 7899 C CA . THR B 1 496 ? -5.27 59.156 23.609 1 96.75 496 THR B CA 1
ATOM 7900 C C . THR B 1 496 ? -6.008 58.719 22.344 1 96.75 496 THR B C 1
ATOM 7902 O O . THR B 1 496 ? -6.418 57.594 22.203 1 96.75 496 THR B O 1
ATOM 7905 N N . GLN B 1 497 ? -6.137 59.688 21.391 1 96.06 497 GLN B N 1
ATOM 7906 C CA . GLN B 1 497 ? -6.781 59.375 20.109 1 96.06 497 GLN B CA 1
ATOM 7907 C C . GLN B 1 497 ? -5.969 58.344 19.328 1 96.06 497 GLN B C 1
ATOM 7909 O O . GLN B 1 497 ? -6.531 57.438 18.734 1 96.06 497 GLN B O 1
ATOM 7914 N N . THR B 1 498 ? -4.707 58.5 19.328 1 96.88 498 THR B N 1
ATOM 7915 C CA . THR B 1 498 ? -3.824 57.562 18.641 1 96.88 498 THR B CA 1
ATOM 7916 C C . THR B 1 498 ? -3.965 56.156 19.234 1 96.88 498 THR B C 1
ATOM 7918 O O . THR B 1 498 ? -4.094 55.156 18.5 1 96.88 498 THR B O 1
ATOM 7921 N N . ILE B 1 499 ? -3.941 56.031 20.547 1 97.38 499 ILE B N 1
ATOM 7922 C CA . ILE B 1 499 ? -4.07 54.719 21.203 1 97.38 499 ILE B CA 1
ATOM 7923 C C . ILE B 1 499 ? -5.438 54.125 20.891 1 97.38 499 ILE B C 1
ATOM 7925 O O . ILE B 1 499 ? -5.547 52.906 20.672 1 97.38 499 ILE B O 1
ATOM 7929 N N . SER B 1 500 ? -6.445 54.969 20.922 1 97.62 500 SER B N 1
ATOM 7930 C CA . SER B 1 500 ? -7.789 54.5 20.609 1 97.62 500 SER B CA 1
ATOM 7931 C C . SER B 1 500 ? -7.84 53.875 19.203 1 97.62 500 SER B C 1
ATOM 7933 O O . SER B 1 500 ? -8.414 52.812 19.031 1 97.62 500 SER B O 1
ATOM 7935 N N . ASP B 1 501 ? -7.227 54.5 18.203 1 97.19 501 ASP B N 1
ATOM 7936 C CA . ASP B 1 501 ? -7.172 54 16.828 1 97.19 501 ASP B CA 1
ATOM 7937 C C . ASP B 1 501 ? -6.441 52.656 16.781 1 97.19 501 ASP B C 1
ATOM 7939 O O . ASP B 1 501 ? -6.875 51.719 16.078 1 97.19 501 ASP B O 1
ATOM 7943 N N . LYS B 1 502 ? -5.375 52.531 17.484 1 97.62 502 LYS B N 1
ATOM 7944 C CA . LYS B 1 502 ? -4.586 51.312 17.484 1 97.62 502 LYS B CA 1
ATOM 7945 C C . LYS B 1 502 ? -5.328 50.188 18.188 1 97.62 502 LYS B C 1
ATOM 7947 O O . LYS B 1 502 ? -5.215 49 17.781 1 97.62 502 LYS B O 1
ATOM 7952 N N . VAL B 1 503 ? -6.078 50.5 19.234 1 97.38 503 VAL B N 1
ATOM 7953 C CA . VAL B 1 503 ? -6.898 49.5 19.938 1 97.38 503 VAL B CA 1
ATOM 7954 C C . VAL B 1 503 ? -7.938 48.938 18.969 1 97.38 503 VAL B C 1
ATOM 7956 O O . VAL B 1 503 ? -8.18 47.719 18.969 1 97.38 503 VAL B O 1
ATOM 7959 N N . ASN B 1 504 ? -8.508 49.812 18.141 1 96.62 504 ASN B N 1
ATOM 7960 C CA . ASN B 1 504 ? -9.453 49.344 17.125 1 96.62 504 ASN B CA 1
ATOM 7961 C C . ASN B 1 504 ? -8.789 48.406 16.125 1 96.62 504 ASN B C 1
ATOM 7963 O O . ASN B 1 504 ? -9.359 47.375 15.75 1 96.62 504 ASN B O 1
ATOM 7967 N N . MET B 1 505 ? -7.621 48.688 15.703 1 95.88 505 MET B N 1
ATOM 7968 C CA . MET B 1 505 ? -6.863 47.844 14.781 1 95.88 505 MET B CA 1
ATOM 7969 C C . MET B 1 505 ? -6.508 46.5 15.422 1 95.88 505 MET B C 1
ATOM 7971 O O . MET B 1 505 ? -6.609 45.469 14.781 1 95.88 505 MET B O 1
ATOM 7975 N N . LEU B 1 506 ? -6.133 46.562 16.672 1 96.25 506 LEU B N 1
ATOM 7976 C CA . LEU B 1 506 ? -5.77 45.344 17.406 1 96.25 506 LEU B CA 1
ATOM 7977 C C . LEU B 1 506 ? -6.98 44.438 17.594 1 96.25 506 LEU B C 1
ATOM 7979 O O . LEU B 1 506 ? -6.859 43.219 17.516 1 96.25 506 LEU B O 1
ATOM 7983 N N . ASN B 1 507 ? -8.094 45.062 17.844 1 96.38 507 ASN B N 1
ATOM 7984 C CA . ASN B 1 507 ? -9.32 44.281 17.953 1 96.38 507 ASN B CA 1
ATOM 7985 C C . ASN B 1 507 ? -9.641 43.562 16.641 1 96.38 507 ASN B C 1
ATOM 7987 O O . ASN B 1 507 ? -10.078 42.438 16.641 1 96.38 507 ASN B O 1
ATOM 7991 N N . SER B 1 508 ? -9.477 44.25 15.531 1 96 508 SER B N 1
ATOM 7992 C CA . SER B 1 508 ? -9.688 43.656 14.219 1 96 508 SER B CA 1
ATOM 7993 C C . SER B 1 508 ? -8.703 42.531 13.969 1 96 508 SER B C 1
ATOM 7995 O O . SER B 1 508 ? -9.078 41.469 13.445 1 96 508 SER B O 1
ATOM 7997 N N . SER B 1 509 ? -7.441 42.719 14.258 1 95.06 509 SER B N 1
ATOM 7998 C CA . SER B 1 509 ? -6.41 41.719 14.094 1 95.06 509 SER B CA 1
ATOM 7999 C C . SER B 1 509 ? -6.684 40.5 14.977 1 95.06 509 SER B C 1
ATOM 8001 O O . SER B 1 509 ? -6.457 39.375 14.562 1 95.06 509 SER B O 1
ATOM 8003 N N . LYS B 1 510 ? -7.113 40.75 16.203 1 94.25 510 LYS B N 1
ATOM 8004 C CA . LYS B 1 510 ? -7.492 39.656 17.109 1 94.25 510 LYS B CA 1
ATOM 8005 C C . LYS B 1 510 ? -8.586 38.812 16.516 1 94.25 510 LYS B C 1
ATOM 8007 O O . LYS B 1 510 ? -8.508 37.562 16.562 1 94.25 510 LYS B O 1
ATOM 8012 N N . ALA B 1 511 ? -9.617 39.438 15.945 1 94.69 511 ALA B N 1
ATOM 8013 C CA . ALA B 1 511 ? -10.711 38.688 15.32 1 94.69 511 ALA B CA 1
ATOM 8014 C C . ALA B 1 511 ? -10.203 37.812 14.18 1 94.69 511 ALA B C 1
ATOM 8016 O O . ALA B 1 511 ? -10.617 36.688 14.039 1 94.69 511 ALA B O 1
ATOM 8017 N N . GLN B 1 512 ? -9.289 38.344 13.391 1 93.88 512 GLN B N 1
ATOM 8018 C CA . GLN B 1 512 ? -8.695 37.562 12.297 1 93.88 512 GLN B CA 1
ATOM 8019 C C . GLN B 1 512 ? -7.887 36.375 12.82 1 93.88 512 GLN B C 1
ATOM 8021 O O . GLN B 1 512 ? -7.926 35.312 12.25 1 93.88 512 GLN B O 1
ATOM 8026 N N . LEU B 1 513 ? -7.176 36.562 13.875 1 92.81 513 LEU B N 1
ATOM 8027 C CA . LEU B 1 513 ? -6.383 35.5 14.469 1 92.81 513 LEU B CA 1
ATOM 8028 C C . LEU B 1 513 ? -7.277 34.375 15 1 92.81 513 LEU B C 1
ATOM 8030 O O . LEU B 1 513 ? -6.941 33.188 14.883 1 92.81 513 LEU B O 1
ATOM 8034 N N . ILE B 1 514 ? -8.359 34.781 15.602 1 94.31 514 ILE B N 1
ATOM 8035 C CA . ILE B 1 514 ? -9.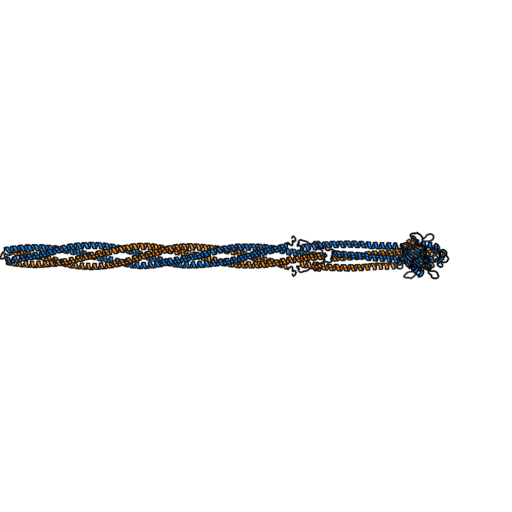305 33.812 16.109 1 94.31 514 ILE B CA 1
ATOM 8036 C C . ILE B 1 514 ? -9.812 32.938 14.969 1 94.31 514 ILE B C 1
ATOM 8038 O O . ILE B 1 514 ? -9.898 31.703 15.102 1 94.31 514 ILE B O 1
ATOM 8042 N N . ASP B 1 515 ? -10.117 33.5 13.797 1 94.75 515 ASP B N 1
ATOM 8043 C CA . ASP B 1 515 ? -10.57 32.781 12.617 1 94.75 515 ASP B CA 1
ATOM 8044 C C . ASP B 1 515 ? -9.484 31.812 12.117 1 94.75 515 ASP B C 1
ATOM 8046 O O . ASP B 1 515 ? -9.773 30.672 11.773 1 94.75 515 ASP B O 1
ATOM 8050 N N . LEU B 1 516 ? -8.305 32.281 12.062 1 92.94 516 LEU B N 1
ATOM 8051 C CA . LEU B 1 516 ? -7.18 31.484 11.594 1 92.94 516 LEU B CA 1
ATOM 8052 C C . LEU B 1 516 ? -6.941 30.297 12.523 1 92.94 516 LEU B C 1
ATOM 8054 O O . LEU B 1 516 ? -6.66 29.188 12.055 1 92.94 516 LEU B O 1
ATOM 8058 N N . ILE B 1 517 ? -7.059 30.531 13.82 1 92.81 517 ILE B N 1
ATOM 8059 C CA . ILE B 1 517 ? -6.891 29.469 14.82 1 92.81 517 ILE B CA 1
ATOM 8060 C C . ILE B 1 517 ? -7.965 28.406 14.633 1 92.81 517 ILE B C 1
ATOM 8062 O O . ILE B 1 517 ? -7.672 27.203 14.688 1 92.81 517 ILE B O 1
ATOM 8066 N N . ALA B 1 518 ? -9.164 28.812 14.344 1 93.31 518 ALA B N 1
ATOM 8067 C CA . ALA B 1 518 ? -10.242 27.859 14.078 1 93.31 518 ALA B CA 1
ATOM 8068 C C . ALA B 1 518 ? -9.953 27.031 12.836 1 93.31 518 ALA B C 1
ATOM 8070 O O . ALA B 1 518 ? -10.188 25.812 12.82 1 93.31 518 ALA B O 1
ATOM 8071 N N . GLU B 1 519 ? -9.477 27.656 11.805 1 93.81 519 GLU B N 1
ATOM 8072 C CA . GLU B 1 519 ? -9.102 26.953 10.57 1 93.81 519 GLU B CA 1
ATOM 8073 C C . GLU B 1 519 ? -7.996 25.938 10.82 1 93.81 519 GLU B C 1
ATOM 8075 O O . GLU B 1 519 ? -8.07 24.812 10.352 1 93.81 519 GLU B O 1
ATOM 8080 N N . LEU B 1 520 ? -6.984 26.328 11.531 1 91.81 520 LEU B N 1
ATOM 8081 C CA . LEU B 1 520 ? -5.855 25.453 11.828 1 91.81 520 LEU B CA 1
ATOM 8082 C C . LEU B 1 520 ? -6.297 24.266 12.688 1 91.81 520 LEU B C 1
ATOM 8084 O O . LEU B 1 520 ? -5.781 23.156 12.531 1 91.81 520 LEU B O 1
ATOM 8088 N N . SER B 1 521 ? -7.191 24.516 13.633 1 93.94 521 SER B N 1
ATOM 8089 C CA . SER B 1 521 ? -7.777 23.438 14.422 1 93.94 521 SER B CA 1
ATOM 8090 C C . SER B 1 521 ? -8.484 22.422 13.531 1 93.94 521 SER B C 1
ATOM 8092 O O . SER B 1 521 ? -8.328 21.203 13.711 1 93.94 521 SER B O 1
ATOM 8094 N N . ALA B 1 522 ? -9.273 22.891 12.602 1 93.5 522 ALA B N 1
ATOM 8095 C CA . ALA B 1 522 ? -9.977 22.016 11.664 1 93.5 522 ALA B CA 1
ATOM 8096 C C . ALA B 1 522 ? -8.992 21.188 10.844 1 93.5 522 ALA B C 1
ATOM 8098 O O . ALA B 1 522 ? -9.219 20 10.625 1 93.5 522 ALA B O 1
ATOM 8099 N N . ILE B 1 523 ? -7.938 21.812 10.359 1 90.81 523 ILE B N 1
ATOM 8100 C CA . ILE B 1 523 ? -6.918 21.125 9.57 1 90.81 523 ILE B CA 1
ATOM 8101 C C . ILE B 1 523 ? -6.266 20.031 10.422 1 90.81 523 ILE B C 1
ATOM 8103 O O . ILE B 1 523 ?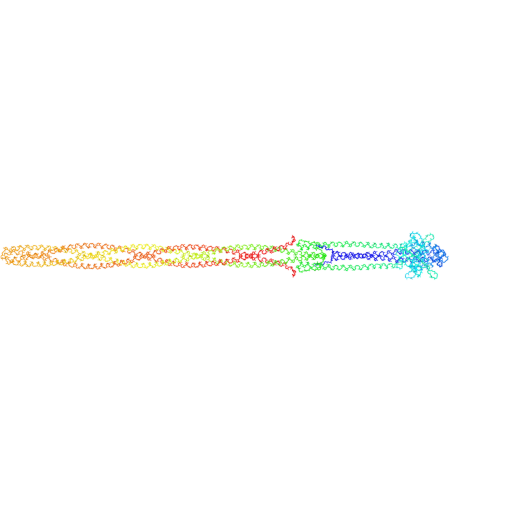 -6.035 18.922 9.945 1 90.81 523 ILE B O 1
ATOM 8107 N N . SER B 1 524 ? -5.891 20.297 11.664 1 92.25 524 SER B N 1
ATOM 8108 C CA . SER B 1 524 ? -5.297 19.328 12.57 1 92.25 524 SER B CA 1
ATOM 8109 C C . SER B 1 524 ? -6.207 18.125 12.758 1 92.25 524 SER B C 1
ATOM 8111 O O . SER B 1 524 ? -5.742 16.984 12.734 1 92.25 524 SER B O 1
ATOM 8113 N N . GLN B 1 525 ? -7.52 18.375 12.969 1 91 525 GLN B N 1
ATOM 8114 C CA . GLN B 1 525 ? -8.492 17.297 13.133 1 91 525 GLN B CA 1
ATOM 8115 C C . GLN B 1 525 ? -8.594 16.453 11.859 1 91 525 GLN B C 1
ATOM 8117 O O . GLN B 1 525 ? -8.648 15.219 11.93 1 91 525 GLN B O 1
ATOM 8122 N N . GLN B 1 526 ? -8.656 17.141 10.781 1 90.94 526 GLN B N 1
ATOM 8123 C CA . GLN B 1 526 ? -8.711 16.438 9.5 1 90.94 526 GLN B CA 1
ATOM 8124 C C . GLN B 1 526 ? -7.469 15.578 9.281 1 90.94 526 GLN B C 1
ATOM 8126 O O . GLN B 1 526 ? -7.562 14.445 8.797 1 90.94 526 GLN B O 1
ATOM 8131 N N . ASN B 1 527 ? -6.262 16.078 9.547 1 90.44 527 ASN B N 1
ATOM 8132 C CA . ASN B 1 527 ? -5.02 15.328 9.43 1 90.44 527 ASN B CA 1
ATOM 8133 C C . ASN B 1 527 ? -5.035 14.094 10.328 1 90.44 527 ASN B C 1
ATOM 8135 O O . ASN B 1 527 ? -4.641 13.008 9.898 1 90.44 527 ASN B O 1
ATOM 8139 N N . ALA B 1 528 ? -5.488 14.305 11.602 1 91.06 528 ALA B N 1
ATOM 8140 C CA . ALA B 1 528 ? -5.594 13.18 12.523 1 91.06 528 ALA B CA 1
ATOM 8141 C C . ALA B 1 528 ? -6.512 12.094 11.961 1 91.06 528 ALA B C 1
ATOM 8143 O O . ALA B 1 528 ? -6.172 10.906 11.977 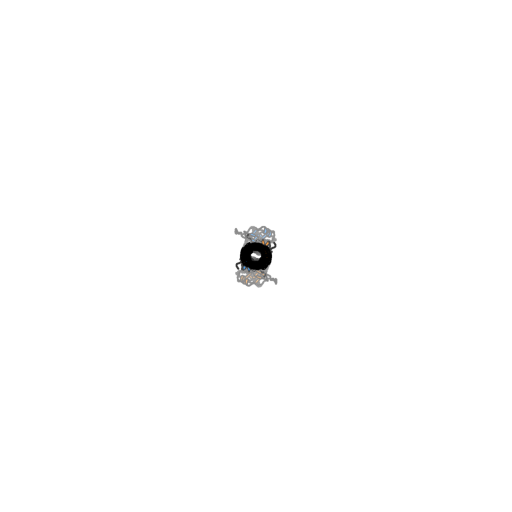1 91.06 528 ALA B O 1
ATOM 8144 N N . ALA B 1 529 ? -7.668 12.445 11.43 1 91.06 529 ALA B N 1
ATOM 8145 C CA . ALA B 1 529 ? -8.625 11.508 10.852 1 91.06 529 ALA B CA 1
ATOM 8146 C C . ALA B 1 529 ? -8.031 10.789 9.641 1 91.06 529 ALA B C 1
ATOM 8148 O O . ALA B 1 529 ? -8.172 9.57 9.5 1 91.06 529 ALA B O 1
ATOM 8149 N N . SER B 1 530 ? -7.422 11.578 8.766 1 91.31 530 SER B N 1
ATOM 8150 C CA . SER B 1 530 ? -6.832 11.016 7.555 1 91.31 530 SER B CA 1
ATOM 8151 C C . SER B 1 530 ? -5.715 10.031 7.895 1 91.31 530 SER B C 1
ATOM 8153 O O . SER B 1 530 ? -5.559 9.016 7.219 1 91.31 530 SER B O 1
ATOM 8155 N N . THR B 1 531 ? -4.898 10.312 8.891 1 91.88 531 THR B N 1
ATOM 8156 C CA . THR B 1 531 ? -3.828 9.406 9.297 1 91.88 531 THR B CA 1
ATOM 8157 C C . THR B 1 531 ? -4.402 8.117 9.883 1 91.88 531 THR B C 1
ATOM 8159 O O . THR B 1 531 ? -3.867 7.031 9.648 1 91.88 531 THR B O 1
ATOM 8162 N N . GLU B 1 532 ? -5.496 8.242 10.688 1 91.25 532 GLU B N 1
ATOM 8163 C CA . GLU B 1 532 ? -6.156 7.051 11.203 1 91.25 532 GLU B CA 1
ATOM 8164 C C . GLU B 1 532 ? -6.672 6.168 10.07 1 91.25 532 GLU B C 1
ATOM 8166 O O . GLU B 1 532 ? -6.508 4.945 10.102 1 91.25 532 GLU B O 1
ATOM 8171 N N . GLU B 1 533 ? -7.289 6.777 9.125 1 90.12 533 GLU B N 1
ATOM 8172 C CA . GLU B 1 533 ? -7.793 6.055 7.961 1 90.12 533 GLU B CA 1
ATOM 8173 C C . GLU B 1 533 ? -6.656 5.379 7.195 1 90.12 533 GLU B C 1
ATOM 8175 O O . GLU B 1 533 ? -6.777 4.223 6.785 1 90.12 533 GLU B O 1
ATOM 8180 N N . THR B 1 534 ? -5.57 6.062 6.965 1 90 534 THR B N 1
ATOM 8181 C CA . THR B 1 534 ? -4.426 5.516 6.246 1 90 534 THR B CA 1
ATOM 8182 C C . THR B 1 534 ? -3.822 4.336 7.004 1 90 534 THR B C 1
ATOM 8184 O O . THR B 1 534 ? -3.477 3.316 6.402 1 90 534 THR B O 1
ATOM 8187 N N . ASN B 1 535 ? -3.701 4.512 8.32 1 92.38 535 ASN B N 1
ATOM 8188 C CA . ASN B 1 535 ? -3.172 3.422 9.133 1 92.38 535 ASN B CA 1
ATOM 8189 C C . ASN B 1 535 ? -4.027 2.164 9.016 1 92.38 535 ASN B C 1
ATOM 8191 O O . ASN B 1 535 ? -3.502 1.059 8.875 1 92.38 535 ASN B O 1
ATOM 8195 N N . ALA B 1 536 ? -5.34 2.295 9.094 1 90.81 536 ALA B N 1
ATOM 8196 C CA . ALA B 1 536 ? -6.25 1.167 8.922 1 90.81 536 ALA B CA 1
ATOM 8197 C C . ALA B 1 536 ? -6.074 0.518 7.555 1 90.81 536 ALA B C 1
ATOM 8199 O O . ALA B 1 536 ? -6.035 -0.709 7.441 1 90.81 536 ALA B O 1
ATOM 8200 N N . SER B 1 537 ? -5.969 1.356 6.527 1 90.56 537 SER B N 1
ATOM 8201 C CA . SER B 1 537 ? -5.766 0.877 5.164 1 90.56 537 SER B CA 1
ATOM 8202 C C . SER B 1 537 ? -4.441 0.133 5.031 1 90.56 537 SER B C 1
ATOM 8204 O O . SER B 1 537 ? -4.367 -0.896 4.352 1 90.56 537 SER B O 1
ATOM 8206 N N . MET B 1 538 ? -3.406 0.611 5.672 1 90 538 MET B N 1
ATOM 8207 C CA . MET B 1 538 ? -2.098 -0.036 5.621 1 90 538 MET B CA 1
ATOM 8208 C C . MET B 1 538 ? -2.133 -1.393 6.316 1 90 538 MET B C 1
ATOM 8210 O O . MET B 1 538 ? -1.457 -2.33 5.891 1 90 538 MET B O 1
ATOM 8214 N N . GLU B 1 539 ? -2.918 -1.543 7.398 1 90.56 539 GLU B N 1
ATOM 8215 C CA . GLU B 1 539 ? -3.098 -2.838 8.047 1 90.56 539 GLU B CA 1
ATOM 8216 C C . GLU B 1 539 ? -3.758 -3.84 7.105 1 90.56 539 GLU B C 1
ATOM 8218 O O . GLU B 1 539 ? -3.342 -5 7.035 1 90.56 539 GLU B O 1
ATOM 8223 N N . GLU B 1 540 ? -4.77 -3.406 6.41 1 90 540 GLU B N 1
ATOM 8224 C CA . GLU B 1 540 ? -5.449 -4.254 5.438 1 90 540 GLU B CA 1
ATOM 8225 C C . GLU B 1 540 ? -4.5 -4.676 4.316 1 90 540 GLU B C 1
ATOM 8227 O O . GLU B 1 540 ? -4.496 -5.84 3.908 1 90 540 GLU B O 1
ATOM 8232 N N . LEU B 1 541 ? -3.664 -3.775 3.863 1 88.94 541 LEU B N 1
ATOM 8233 C CA . LEU B 1 541 ? -2.695 -4.07 2.812 1 88.94 541 LEU B CA 1
ATOM 8234 C C . LEU B 1 541 ? -1.676 -5.102 3.287 1 88.94 541 LEU B C 1
ATOM 8236 O O . LEU B 1 541 ? -1.349 -6.039 2.559 1 88.94 541 LEU B O 1
ATOM 8240 N N . ASN B 1 542 ? -1.214 -4.914 4.492 1 90.94 542 ASN B N 1
ATOM 8241 C CA . ASN B 1 542 ? -0.253 -5.863 5.039 1 90.94 542 ASN B CA 1
ATOM 8242 C C . ASN B 1 542 ? -0.841 -7.27 5.125 1 90.94 542 ASN B C 1
ATOM 8244 O O . ASN B 1 542 ? -0.148 -8.25 4.855 1 90.94 542 ASN B O 1
ATOM 8248 N N . ALA B 1 543 ? -2.092 -7.355 5.516 1 90.75 543 ALA B N 1
ATOM 8249 C CA . ALA B 1 543 ? -2.773 -8.648 5.523 1 90.75 543 ALA B CA 1
ATOM 8250 C C . ALA B 1 543 ? -2.834 -9.242 4.121 1 90.75 543 ALA B C 1
ATOM 8252 O O . ALA B 1 543 ? -2.635 -10.453 3.945 1 90.75 543 ALA B O 1
ATOM 8253 N N . THR B 1 544 ? -3.1 -8.383 3.186 1 89.75 544 THR B N 1
ATOM 8254 C CA . THR B 1 544 ? -3.162 -8.82 1.796 1 89.75 544 THR B CA 1
ATOM 8255 C C . THR B 1 544 ? -1.8 -9.32 1.323 1 89.75 544 THR B C 1
ATOM 8257 O O . THR B 1 544 ? -1.711 -10.336 0.625 1 89.75 544 THR B O 1
ATOM 8260 N N . PHE B 1 545 ? -0.639 -8.695 1.713 1 90.75 545 PHE B N 1
ATOM 8261 C CA . PHE B 1 545 ? 0.708 -9.125 1.357 1 90.75 545 PHE B CA 1
ATOM 8262 C C . PHE B 1 545 ? 1.023 -10.484 1.972 1 90.75 545 PHE B C 1
ATOM 8264 O O . PHE B 1 545 ? 1.685 -11.312 1.347 1 90.75 545 PHE B O 1
ATOM 8271 N N . ALA B 1 546 ? 0.545 -10.703 3.164 1 89.94 546 ALA B N 1
ATOM 8272 C CA . ALA B 1 546 ? 0.719 -12.008 3.801 1 89.94 546 ALA B CA 1
ATOM 8273 C C . ALA B 1 546 ? 0.017 -13.102 3.006 1 89.94 546 ALA B C 1
ATOM 8275 O O . ALA B 1 546 ? 0.574 -14.188 2.803 1 89.94 546 ALA B O 1
ATOM 8276 N N . LEU B 1 547 ? -1.174 -12.844 2.482 1 89.44 547 LEU B N 1
ATOM 8277 C CA . LEU B 1 547 ? -1.924 -13.789 1.666 1 89.44 547 LEU B CA 1
ATOM 8278 C C . LEU B 1 547 ? -1.188 -14.086 0.364 1 89.44 547 LEU B C 1
ATOM 8280 O O . LEU B 1 547 ? -1.102 -15.242 -0.057 1 89.44 547 LEU B O 1
ATOM 8284 N N . ILE B 1 548 ? -0.63 -13.047 -0.256 1 88.56 548 ILE B N 1
ATOM 8285 C CA . ILE B 1 548 ? 0.123 -13.203 -1.496 1 88.56 548 ILE B CA 1
ATOM 8286 C C . ILE B 1 548 ? 1.373 -14.039 -1.239 1 88.56 548 ILE B C 1
ATOM 8288 O O . ILE B 1 548 ? 1.684 -14.953 -2.008 1 88.56 548 ILE B O 1
ATOM 8292 N N . SER B 1 549 ? 2.08 -13.742 -0.157 1 90.5 549 SER B N 1
ATOM 8293 C CA . SER B 1 549 ? 3.266 -14.5 0.222 1 90.5 549 SER B CA 1
ATOM 8294 C C . SER B 1 549 ? 2.93 -15.969 0.457 1 90.5 549 SER B C 1
ATOM 8296 O O . SER B 1 549 ? 3.645 -16.859 -0.012 1 90.5 549 SER B O 1
ATOM 8298 N N . ASN B 1 550 ? 1.838 -16.281 1.147 1 90.81 550 ASN B N 1
ATOM 8299 C CA . ASN B 1 550 ? 1.39 -17.656 1.391 1 90.81 550 ASN B CA 1
ATOM 8300 C C . ASN B 1 550 ? 1.026 -18.359 0.09 1 90.81 550 ASN B C 1
ATOM 8302 O O . ASN B 1 550 ? 1.391 -19.531 -0.111 1 90.81 550 ASN B O 1
ATOM 8306 N N . SER B 1 551 ? 0.338 -17.641 -0.736 1 87.12 551 SER B N 1
ATOM 8307 C CA . SER B 1 551 ? -0.034 -18.203 -2.029 1 87.12 551 SER B CA 1
ATOM 8308 C C . SER B 1 551 ? 1.198 -18.531 -2.865 1 87.12 551 SER B C 1
ATOM 8310 O O . SER B 1 551 ? 1.242 -19.562 -3.539 1 87.12 551 SER B O 1
ATOM 8312 N N . ALA B 1 552 ? 2.199 -17.641 -2.846 1 87.44 552 ALA B N 1
ATOM 8313 C CA . ALA B 1 552 ? 3.465 -17.875 -3.535 1 87.44 552 ALA B CA 1
ATOM 8314 C C . ALA B 1 552 ? 4.156 -19.125 -2.996 1 87.44 552 ALA B C 1
ATOM 8316 O O . ALA B 1 552 ? 4.645 -19.953 -3.768 1 87.44 552 ALA B O 1
ATOM 8317 N N . SER B 1 553 ? 4.156 -19.297 -1.691 1 89.44 553 SER B N 1
ATOM 8318 C CA . SER B 1 553 ? 4.738 -20.484 -1.06 1 89.44 553 SER B CA 1
ATOM 8319 C C . SER B 1 553 ? 3.99 -21.75 -1.454 1 89.44 553 SER B C 1
ATOM 8321 O O . SER B 1 553 ? 4.605 -22.766 -1.772 1 89.44 553 SER B O 1
ATOM 8323 N N . ASP B 1 554 ? 2.639 -21.656 -1.466 1 88.38 554 ASP B N 1
ATOM 8324 C CA . ASP B 1 554 ? 1.811 -22.797 -1.863 1 88.38 554 ASP B CA 1
ATOM 8325 C C . ASP B 1 554 ? 2.107 -23.203 -3.301 1 88.38 554 ASP B C 1
ATOM 8327 O O . ASP B 1 554 ? 2.191 -24.406 -3.6 1 88.38 554 ASP B O 1
ATOM 8331 N N . LEU B 1 555 ? 2.27 -22.25 -4.141 1 86.5 555 LEU B N 1
ATOM 8332 C CA . LEU B 1 555 ? 2.582 -22.516 -5.543 1 86.5 555 LEU B CA 1
ATOM 8333 C C . LEU B 1 555 ? 3.939 -23.203 -5.676 1 86.5 555 LEU B C 1
ATOM 8335 O O . LEU B 1 555 ? 4.09 -24.141 -6.457 1 86.5 555 LEU B O 1
ATOM 8339 N N . LYS B 1 556 ? 4.934 -22.766 -4.918 1 92.31 556 LYS B N 1
ATOM 8340 C CA . LYS B 1 556 ? 6.262 -23.375 -4.949 1 92.31 556 LYS B CA 1
ATOM 8341 C C . LYS B 1 556 ? 6.219 -24.812 -4.418 1 92.31 556 LYS B C 1
ATOM 8343 O O . LYS B 1 556 ? 6.855 -25.703 -4.984 1 92.31 556 LYS B O 1
ATOM 8348 N N . ASP B 1 557 ? 5.395 -25.047 -3.426 1 89.62 557 ASP B N 1
ATOM 8349 C CA . ASP B 1 557 ? 5.219 -26.391 -2.883 1 89.62 557 ASP B CA 1
ATOM 8350 C C . ASP B 1 557 ? 4.562 -27.328 -3.904 1 89.62 557 ASP B C 1
ATOM 8352 O O . ASP B 1 557 ? 4.957 -28.484 -4.043 1 89.62 557 ASP B O 1
ATOM 8356 N N . LEU B 1 558 ? 3.611 -26.797 -4.535 1 82.06 558 LEU B N 1
ATOM 8357 C CA . LEU B 1 558 ? 2.928 -27.547 -5.57 1 82.06 558 LEU B CA 1
ATOM 8358 C C . LEU B 1 558 ? 3.885 -27.922 -6.703 1 82.06 558 LEU B C 1
ATOM 8360 O O . LEU B 1 558 ? 3.887 -29.047 -7.184 1 82.06 558 LEU B O 1
ATOM 8364 N N . ALA B 1 559 ? 4.672 -26.922 -7.148 1 86.31 559 ALA B N 1
ATOM 8365 C CA . ALA B 1 559 ? 5.672 -27.156 -8.188 1 86.31 559 ALA B CA 1
ATOM 8366 C C . ALA B 1 559 ? 6.68 -28.203 -7.75 1 86.31 559 ALA B C 1
ATOM 8368 O O . ALA B 1 559 ? 7.031 -29.094 -8.531 1 86.31 559 ALA B O 1
ATOM 8369 N N . ASP B 1 560 ? 7.102 -28.156 -6.527 1 88.25 560 ASP B N 1
ATOM 8370 C CA . ASP B 1 560 ? 8.039 -29.141 -5.98 1 88.25 560 ASP B CA 1
ATOM 8371 C C . ASP B 1 560 ? 7.422 -30.531 -5.953 1 88.25 560 ASP B C 1
ATOM 8373 O O . ASP B 1 560 ? 8.07 -31.516 -6.336 1 88.25 560 ASP B O 1
ATOM 8377 N N . SER B 1 561 ? 6.184 -30.609 -5.535 1 84.06 561 SER B N 1
ATOM 8378 C CA . SER B 1 561 ? 5.473 -31.875 -5.504 1 84.06 561 SER B CA 1
ATOM 8379 C C . SER B 1 561 ? 5.34 -32.469 -6.902 1 84.06 561 SER B C 1
ATOM 8381 O O . SER B 1 561 ? 5.527 -33.688 -7.09 1 84.06 561 SER B O 1
ATOM 8383 N N . LEU B 1 562 ? 5.094 -31.656 -7.879 1 80.69 562 LEU B N 1
ATOM 8384 C CA . LEU B 1 562 ? 5 -32.094 -9.266 1 80.69 562 LEU B CA 1
ATOM 8385 C C . LEU B 1 562 ? 6.348 -32.594 -9.773 1 80.69 562 LEU B C 1
ATOM 8387 O O . LEU B 1 562 ? 6.426 -33.656 -10.406 1 80.69 562 LEU B O 1
ATOM 8391 N N . ASN B 1 563 ? 7.359 -31.828 -9.469 1 85.56 563 ASN B N 1
ATOM 8392 C CA . ASN B 1 563 ? 8.703 -32.219 -9.875 1 85.56 563 ASN B CA 1
ATOM 8393 C C . ASN B 1 563 ? 9.094 -33.562 -9.289 1 85.56 563 ASN B C 1
ATOM 8395 O O . ASN B 1 563 ? 9.688 -34.406 -9.977 1 85.56 563 ASN B O 1
ATOM 8399 N N . GLN B 1 564 ? 8.719 -33.812 -8.055 1 83.81 564 GLN B N 1
ATOM 8400 C CA . GLN B 1 564 ? 9.031 -35.094 -7.402 1 83.81 564 GLN B CA 1
ATOM 8401 C C . GLN B 1 564 ? 8.312 -36.25 -8.086 1 83.81 564 GLN B C 1
ATOM 8403 O O . GLN B 1 564 ? 8.898 -37.312 -8.305 1 83.81 564 GLN B O 1
ATOM 8408 N N . LYS B 1 565 ? 7.066 -36 -8.453 1 77.19 565 LYS B N 1
ATOM 8409 C CA . LYS B 1 565 ? 6.285 -37.031 -9.109 1 77.19 565 LYS B CA 1
ATOM 8410 C C . LYS B 1 565 ? 6.797 -37.281 -10.531 1 77.19 565 LYS B C 1
ATOM 8412 O O . LYS B 1 565 ? 6.797 -38.406 -11 1 77.19 565 LYS B O 1
ATOM 8417 N N . MET B 1 566 ? 7.273 -36.188 -11.219 1 81.5 566 MET B N 1
ATOM 8418 C CA . MET B 1 566 ? 7.773 -36.312 -12.586 1 81.5 566 MET B CA 1
ATOM 8419 C C . MET B 1 566 ? 9.195 -36.844 -12.594 1 81.5 566 MET B C 1
ATOM 8421 O O . MET B 1 566 ? 9.617 -37.469 -13.578 1 81.5 566 MET B O 1
ATOM 8425 N N . ASN B 1 567 ? 9.945 -36.656 -11.539 1 82.25 567 ASN B N 1
ATOM 8426 C CA . ASN B 1 567 ? 11.312 -37.125 -11.438 1 82.25 567 ASN B CA 1
ATOM 8427 C C . ASN B 1 567 ? 11.383 -38.656 -11.484 1 82.25 567 ASN B C 1
ATOM 8429 O O . ASN B 1 567 ? 12.445 -39.219 -11.727 1 82.25 567 ASN B O 1
ATOM 8433 N N . PHE B 1 568 ? 10.227 -39.25 -11.328 1 80.5 568 PHE B N 1
ATOM 8434 C CA . PHE B 1 568 ? 10.125 -40.719 -11.5 1 80.5 568 PHE B CA 1
ATOM 8435 C C . PHE B 1 568 ? 10.438 -41.094 -12.938 1 80.5 568 PHE B C 1
ATOM 8437 O O . PHE B 1 568 ? 10.977 -42.188 -13.188 1 80.5 568 PHE B O 1
ATOM 8444 N N . PHE B 1 569 ? 10.172 -40.188 -13.75 1 81.88 569 PHE B N 1
ATOM 8445 C CA . PHE B 1 569 ? 10.359 -40.469 -15.164 1 81.88 569 PHE B CA 1
ATOM 8446 C C . PHE B 1 569 ? 11.703 -39.938 -15.648 1 81.88 569 PHE B C 1
ATOM 8448 O O . PHE B 1 569 ? 12.07 -38.812 -15.344 1 81.88 569 PHE B O 1
ATOM 8455 N N . GLN B 1 570 ? 12.562 -40.719 -16.203 1 83.62 570 GLN B N 1
ATOM 8456 C CA . GLN B 1 570 ? 13.805 -40.312 -16.844 1 83.62 570 GLN B CA 1
ATOM 8457 C C . GLN B 1 570 ? 13.594 -40.031 -18.328 1 83.62 570 GLN B C 1
ATOM 8459 O O . GLN B 1 570 ? 13.297 -40.938 -19.094 1 83.62 570 GLN B O 1
ATOM 8464 N N . LEU B 1 571 ? 13.688 -38.719 -18.734 1 77.94 571 LEU B N 1
ATOM 8465 C CA . LEU B 1 571 ? 13.375 -38.312 -20.094 1 77.94 571 LEU B CA 1
ATOM 8466 C C . LEU B 1 571 ? 14.484 -38.75 -21.062 1 77.94 571 LEU B C 1
ATOM 8468 O O . LEU B 1 571 ? 15.633 -38.906 -20.641 1 77.94 571 LEU B O 1
ATOM 8472 N N . ALA B 1 572 ? 14.102 -39.156 -22.297 1 71.5 572 ALA B N 1
ATOM 8473 C CA . ALA B 1 572 ? 15.055 -39.438 -23.375 1 71.5 572 ALA B CA 1
ATOM 8474 C C . ALA B 1 572 ? 15.891 -38.188 -23.688 1 71.5 572 ALA B C 1
ATOM 8476 O O . ALA B 1 572 ? 15.398 -37.062 -23.594 1 71.5 572 ALA B O 1
ATOM 8477 N N . ALA B 1 573 ? 17.328 -38.25 -23.562 1 59.19 573 ALA B N 1
ATOM 8478 C CA . ALA B 1 573 ? 18.219 -37.156 -24 1 59.19 573 ALA B CA 1
ATOM 8479 C C . ALA B 1 573 ? 17.766 -36.625 -25.344 1 59.19 573 ALA B C 1
ATOM 8481 O O . ALA B 1 573 ? 17.359 -37.375 -26.234 1 59.19 573 ALA B O 1
ATOM 8482 N N . GLU B 1 574 ? 17.219 -35.312 -25.422 1 47.44 574 GLU B N 1
ATOM 8483 C CA . GLU B 1 574 ? 17.172 -34.719 -26.766 1 47.44 574 GLU B CA 1
ATOM 8484 C C . GLU B 1 574 ? 18.469 -34.969 -27.531 1 47.44 574 GLU B C 1
ATOM 8486 O O . GLU B 1 574 ? 19.547 -34.938 -26.938 1 47.44 574 GLU B O 1
#

Nearest PDB structures (foldseek):
  1qu7-assembly1_B  TM=5.179E-01  e=2.032E-06  Escherichia coli
  7zr1-assembly1_C  TM=2.506E-01  e=5.879E-05  Thermochaetoides thermophila
  5xg2-assembly1_A  TM=5.000E-01  e=1.630E-02  Pyrococcus yayanosii CH1
  6grj-assembly1_B  TM=2.877E-01  e=2.331E-03  Aeromonas hydrophila
  6grj-assembly1_F  TM=2.823E-01  e=4.617E-03  Aeromonas hydrophila

Radius of gyration: 105.0 Å; Cα contacts (8 Å, |Δi|>4): 1546; chains: 2; bounding box: 41×322×175 Å

InterPro domains:
  IPR003660 HAMP domain [PS50885] (217-266)
  IPR004089 Methyl-accepting chemotaxis protein (MCP) signalling domain [PF00015] (370-522)
  IPR004089 Methyl-accepting chemotaxis protein (MCP) signalling domain [PS50111] (285-542)
  IPR004089 Methyl-accepting chemotaxis protein (MCP) signalling domain [SM00283] (295-563)
  IPR004090 Chemotaxis methyl-accepting receptor [PR00260] (316-345)
  IPR004090 Chemotaxis methyl-accepting receptor [PR00260] (393-420)
  IPR004090 Chemotaxis methyl-accepting receptor [PR00260] (422-451)
  IPR029151 Periplasmic sensor-like domain superfamily [SSF103190] (80-181)
  IPR033463 Single cache domain 3 [PF17202] (86-185)

Foldseek 3Di:
DPDDDADPLNVVLVVVLVVLVVVLVVVLVVVLVVLLVVVVVVVQVVQVVVQVVLVVVVVVAAAFWDADPVRATDHHPDRCQVVSLVVQLVVCVVPVKKKFKWFQFFTSHINDAQPPPRDDRGGDGDDPVCNCCCQVVVDKDWDQADDDNRFGKIKIKHFDAGPVGHTRIIMMIMHTCPVVVVVSVVSSVVSSVVSVVVSVVSSVVSVVVVVVVVVLVCQLVVLVVCVVQFELQDDGDPVQCPDPDPSVVSNVVSVVVSVVVLVVLVVLLVVLVVLLVVLVVLLVVLVVLLVVLVVLLVVLVVLLVVLVVLLVVLVVLLVVLVVLVVVLVVLLVVLVVLLVVLVVLLVVLVVVLVVLVVVLVVLVVVLVVLVVVLVVLVVVLVVLVVQLVVLVVQLVVLVVQLVVLVVQLVVLVVVPPVSPVSNVVSVVSNVVSVVSNVVSVVSNVVSVVSNVVSVVVNVVSVVVNVVSVVVSVVSVVVSVVSVVSSVVSVVSNVVSVVSNVVSVVSVVVSVVSNVVSVVSNVVSVVSNVVSVVSNVVSVVSNVVSVVSSVVSVVSNVVSVVSCVVSVSHDRNDD/DPDPPADPLNVVLVVVLVVLVVCLVVVLVVVLVVLLVVVVVVVQVVQVVVQVVLVVVVVVAAAFWDADPVRATDHHPDRCQVVSLVVQLVVCVVPVKKKFKDFQFFTSHINDAQPPPRDDRGGDGDDPVCNCCCQVVVDKDWDQADDDNRFGKIKIKHFDAGPVGHTRIIMMIMHTCPVVVVVSVVSSVVSSVVSVVVSVVSSVVSVVVVVVVVVLVCQLVVLVVCVVQFELQDDGDPVQCPDPDPSVVSNVVSVVVSVVVLVVLVVLLVVLVVLLVVLVVLLVVLVVLLVVLVVLLVVLVVLLVVLVVLLVVLVVLLVVLVVVVVVLVVLLVVLVVLLVVLVVLLVVLVVVLVVLVVVLVVLVVVLVVLVVVLVVLVVVLVVLVVLLVVLVVQLVVLVVQLVVLVVQLVVLVVVPPVSPVSNVVSVVSNVVSVVSNVVSVVSNVVSVVSNVVSVVVNVVSVVVNVVSVVVSVVSVVVSVVSVVSNVVSVVSNVVSVVSNVVSVVSVVVSVVSNVVSVVSNVVSVVSNVVSVVSNVVSVVVNVVSVVSSVVSVVSNVVSVVSCVVSVSHDRNDD

Secondary structure (DSSP, 8-state):
----SS-HHHHHHHHHHHHHHHHHHHHHHHHHHHHHHHHHHHHHHHHHHHHHHHHHHHTTS-S-EEE-TTS-EEETTEE-HHHHHHHHHHHHHHHS-EEEEEETTEEEEE--B-TTT--B-TT-B--HHHIIIIIIT---EEEEEEEETTEEEEEEEEEEE-TTS-EEEEEEEEEE-HHHHHHHHHHHHHHHHHHHHHHHHHHHHHHHHHHHHHHHHHHHHHHHHHHHTTBTTPPPPHHHHT--SHHHHHHHHHHHHHHHHHHHHHHHHHHHHHHHHHHHHHHHHHHHHHHHHHHHHHHHHHHHHHHHHHHHHHHHHHHHHHHHHHHHHHHHHHHHHHHHHHHHHHHHHHHHHHHHHHHHHHHHHHHHHHHHHHHHHHHHHHHHHHHHHHHHHHHHHHHHHHHHHHHHHHHHHHTGGGSHHHHHHHHHHHHHHHHHHHHHHHHHHHHHHHHHHHHHHHHHHHHHHHHHHHHHHHHHHHHHHHHHHHHHHHHHHHHHHHHHHHHHHHHHHHHHHHHHHHHHHHHHHHHHHHHHHHHHHHHHHHHHHHHHHHHHHHHHHHHHHHHHHHTTSB----/-----S-HHHHHHHHHHHHHHHHHHHHHHHHHHHHHHHHHHHHHHHHHHHHHHHHHHHTTS-S-EEE-TTS-EEETTEE-HHHHHHHHHHHHHHH--EEEEEETTEEEEE--B-TTT--B-TT-B--HHHIIIIIIT---EEEEEEEETTEEEEEEEEEEE-TTS-EEEEEEEEEE-HHHHHHHHHHHHHHHHHHHHHHHHHHHHHHHHHHHHHHHHHHHHHHHHHHHTTBTTPPPPHHHHT--SHHHHHHHHHHHHHHHHHHHHHHHHHHHHHHHHHHHHHHHHHHHHHHHHHHHHHHHHHHHHHHHHHHHHHHHHHHHHHHHHHHHHHHHHHHHHHHHHHHHHHHHHHHHHHHHHHHHHHHHHHHHHHHHHHHHHHHHHHHHHHHHHHHHHHHHHHHHHHHHHHHHHHHHHHTGGGSHHHHHHHHHHHHHHHHHHHHHHHHHHHHHHHHHHHHHHHHHHHHHHHHHHHHHHHHHHHHHHHHHHHHHHHHHHHHHHHHHHHHHHHHHHHHHHHHHHHHHHHHHHHHHHHHHHHHHHHHHHHHHHHHHHHHHHHHHHHHHHHHHHHTTSB----